Protein AF-0000000077259734 (afdb_homodimer)

Structure (mmCIF, N/CA/C/O backbone):
data_AF-0000000077259734-model_v1
#
loop_
_entity.id
_entity.type
_entity.pdbx_description
1 polymer 'ABC transporter'
#
loop_
_atom_site.group_PDB
_atom_site.id
_atom_site.type_symbol
_atom_site.label_atom_id
_atom_site.label_alt_id
_atom_site.label_comp_id
_atom_site.label_asym_id
_atom_site.label_entity_id
_atom_site.label_seq_id
_atom_site.pdbx_PDB_ins_code
_atom_site.Cartn_x
_atom_site.Cartn_y
_atom_site.Cartn_z
_atom_site.occupancy
_atom_site.B_iso_or_equiv
_atom_site.auth_seq_id
_atom_site.auth_comp_id
_atom_site.auth_asym_id
_atom_site.auth_atom_id
_atom_site.pdbx_PDB_model_num
ATOM 1 N N . MET A 1 1 ? 17.078 14.344 -21 1 39.59 1 MET A N 1
ATOM 2 C CA . MET A 1 1 ? 17.5 13.398 -19.984 1 39.59 1 MET A CA 1
ATOM 3 C C . MET A 1 1 ? 17.766 12.023 -20.578 1 39.59 1 MET A C 1
ATOM 5 O O . MET A 1 1 ? 16.906 11.453 -21.25 1 39.59 1 MET A O 1
ATOM 9 N N . LYS A 1 2 ? 18.938 11.75 -21.016 1 46.88 2 LYS A N 1
ATOM 10 C CA . LYS A 1 2 ? 19.297 10.586 -21.812 1 46.88 2 LYS A CA 1
ATOM 11 C C . LYS A 1 2 ? 18.562 9.336 -21.328 1 46.88 2 LYS A C 1
ATOM 13 O O . LYS A 1 2 ? 18.656 8.977 -20.156 1 46.88 2 LYS A O 1
ATOM 18 N N . LYS A 1 3 ? 17.562 8.711 -21.938 1 60.41 3 LYS A N 1
ATOM 19 C CA . LYS A 1 3 ? 16.703 7.566 -21.672 1 60.41 3 LYS A CA 1
ATOM 20 C C . LYS A 1 3 ? 17.531 6.297 -21.469 1 60.41 3 LYS A C 1
ATOM 22 O O . LYS A 1 3 ? 18.156 5.797 -22.406 1 60.41 3 LYS A O 1
ATOM 27 N N . ILE A 1 4 ? 18.031 5.992 -20.172 1 72.44 4 ILE A N 1
ATOM 28 C CA . ILE A 1 4 ? 18.797 4.789 -19.891 1 72.44 4 ILE A CA 1
ATOM 29 C C . ILE A 1 4 ? 18.016 3.557 -20.344 1 72.44 4 ILE A C 1
ATOM 31 O O . ILE A 1 4 ? 16.812 3.469 -20.141 1 72.44 4 ILE A O 1
ATOM 35 N N . SER A 1 5 ? 18.719 2.836 -21.109 1 81.69 5 SER A N 1
ATOM 36 C CA . SER A 1 5 ? 18.094 1.623 -21.641 1 81.69 5 SER A CA 1
ATOM 37 C C . SER A 1 5 ? 17.812 0.619 -20.531 1 81.69 5 SER A C 1
ATOM 39 O O . SER A 1 5 ? 18.438 0.659 -19.469 1 81.69 5 SER A O 1
ATOM 41 N N . ASN A 1 6 ? 16.812 -0.256 -20.719 1 81.81 6 ASN A N 1
ATOM 42 C CA . ASN A 1 6 ? 16.469 -1.3 -19.766 1 81.81 6 ASN A CA 1
ATOM 43 C C . ASN A 1 6 ? 17.641 -2.225 -19.484 1 81.81 6 ASN A C 1
ATOM 45 O O . ASN A 1 6 ? 17.875 -2.631 -18.344 1 81.81 6 ASN A O 1
ATOM 49 N N . THR A 1 7 ? 18.375 -2.434 -20.5 1 82.19 7 THR A N 1
ATOM 50 C CA . THR A 1 7 ? 19.516 -3.338 -20.391 1 82.19 7 THR A CA 1
ATOM 51 C C . THR A 1 7 ? 20.594 -2.738 -19.484 1 82.19 7 THR A C 1
ATOM 53 O O . THR A 1 7 ? 21.219 -3.457 -18.719 1 82.19 7 THR A O 1
ATOM 56 N N . GLU A 1 8 ? 20.734 -1.553 -19.578 1 82.38 8 GLU A N 1
ATOM 57 C CA . GLU A 1 8 ? 21.719 -0.891 -18.734 1 82.38 8 GLU A CA 1
ATOM 58 C C . GLU A 1 8 ? 21.312 -0.908 -17.266 1 82.38 8 GLU A C 1
ATOM 60 O O . GLU A 1 8 ? 22.156 -1.087 -16.375 1 82.38 8 GLU A O 1
ATOM 65 N N . ILE A 1 9 ? 20.078 -0.768 -17.109 1 83.12 9 ILE A N 1
ATOM 66 C CA . ILE A 1 9 ? 19.547 -0.792 -15.742 1 83.12 9 ILE A CA 1
ATOM 67 C C . ILE A 1 9 ? 19.75 -2.178 -15.133 1 83.12 9 ILE A C 1
ATOM 69 O O . ILE A 1 9 ? 20.219 -2.299 -14 1 83.12 9 ILE A O 1
ATOM 73 N N . ILE A 1 10 ? 19.484 -3.074 -15.945 1 85.31 10 ILE A N 1
ATOM 74 C CA . ILE A 1 10 ? 19.609 -4.453 -15.492 1 85.31 10 ILE A CA 1
ATOM 75 C C . ILE A 1 10 ? 21.078 -4.77 -15.219 1 85.31 10 ILE A C 1
ATOM 77 O O . ILE A 1 10 ? 21.422 -5.371 -14.195 1 85.31 10 ILE A O 1
ATOM 81 N N . LYS A 1 11 ? 21.875 -4.371 -16.125 1 82.69 11 LYS A N 1
ATOM 82 C CA . LYS A 1 11 ? 23.312 -4.602 -15.969 1 82.69 11 LYS A CA 1
ATOM 83 C C . LYS A 1 11 ? 23.844 -3.928 -14.711 1 82.69 11 LYS A C 1
ATOM 85 O O . LYS A 1 11 ? 24.641 -4.512 -13.977 1 82.69 11 LYS A O 1
ATOM 90 N N . ASP A 1 12 ? 23.375 -2.807 -14.484 1 80.31 12 ASP A N 1
ATOM 91 C CA . ASP A 1 12 ? 23.797 -2.061 -13.305 1 80.31 12 ASP A CA 1
ATOM 92 C C . ASP A 1 12 ? 23.359 -2.76 -12.023 1 80.31 12 ASP A C 1
ATOM 94 O O . ASP A 1 12 ? 24.141 -2.891 -11.078 1 80.31 12 ASP A O 1
ATOM 98 N N . ILE A 1 13 ? 22.234 -3.215 -12.039 1 81.5 13 ILE A N 1
ATOM 99 C CA . ILE A 1 13 ? 21.688 -3.855 -10.852 1 81.5 13 ILE A CA 1
ATOM 100 C C . ILE A 1 13 ? 22.375 -5.203 -10.633 1 81.5 13 ILE A C 1
ATOM 102 O O . ILE A 1 13 ? 22.766 -5.523 -9.508 1 81.5 13 ILE A O 1
ATOM 106 N N . LEU A 1 14 ? 22.5 -5.906 -11.68 1 81.25 14 LEU A N 1
ATOM 107 C CA . LEU A 1 14 ? 23.109 -7.23 -11.578 1 81.25 14 LEU A CA 1
ATOM 108 C C . LEU A 1 14 ? 24.594 -7.133 -11.273 1 81.25 14 LEU A C 1
ATOM 110 O O . LEU A 1 14 ? 25.109 -7.844 -10.406 1 81.25 14 LEU A O 1
ATOM 114 N N . MET A 1 15 ? 25.266 -6.285 -11.984 1 75.94 15 MET A N 1
ATOM 115 C CA . MET A 1 15 ? 26.719 -6.168 -11.852 1 75.94 15 MET A CA 1
ATOM 116 C C . MET A 1 15 ? 27.094 -5.547 -10.508 1 75.94 15 MET A C 1
ATOM 118 O O . MET A 1 15 ? 27.984 -6.035 -9.812 1 75.94 15 MET A O 1
ATOM 122 N N . ASN A 1 16 ? 26.406 -4.555 -10.164 1 72.88 16 ASN A N 1
ATOM 123 C CA . ASN A 1 16 ? 26.766 -3.822 -8.961 1 72.88 16 ASN A CA 1
ATOM 124 C C . ASN A 1 16 ? 26.328 -4.555 -7.699 1 72.88 16 ASN A C 1
ATOM 126 O O . ASN A 1 16 ? 26.969 -4.457 -6.656 1 72.88 16 ASN A O 1
ATOM 130 N N . ASN A 1 17 ? 25.344 -5.332 -7.844 1 71.06 17 ASN A N 1
ATOM 131 C CA . ASN A 1 17 ? 24.812 -5.922 -6.617 1 71.06 17 ASN A CA 1
ATOM 132 C C . ASN A 1 17 ? 25.172 -7.398 -6.504 1 71.06 17 ASN A C 1
ATOM 134 O O . ASN A 1 17 ? 25.297 -7.93 -5.402 1 71.06 17 ASN A O 1
ATOM 138 N N . LEU A 1 18 ? 25.25 -7.996 -7.555 1 71 18 LEU A N 1
ATOM 139 C CA . LEU A 1 18 ? 25.469 -9.438 -7.48 1 71 18 LEU A CA 1
ATOM 140 C C . LEU A 1 18 ? 26.938 -9.781 -7.754 1 71 18 LEU A C 1
ATOM 142 O O . LEU A 1 18 ? 27.547 -10.547 -7.012 1 71 18 LEU A O 1
ATOM 146 N N . ILE A 1 19 ? 27.547 -9.117 -8.727 1 69.88 19 ILE A N 1
ATOM 147 C CA . ILE A 1 19 ? 28.859 -9.547 -9.211 1 69.88 19 ILE A CA 1
ATOM 148 C C . ILE A 1 19 ? 29.953 -8.852 -8.414 1 69.88 19 ILE A C 1
ATOM 150 O O . ILE A 1 19 ? 30.984 -9.445 -8.109 1 69.88 19 ILE A O 1
ATOM 154 N N . ARG A 1 20 ? 29.688 -7.723 -8.008 1 68.69 20 ARG A N 1
ATOM 155 C CA . ARG A 1 20 ? 30.75 -6.941 -7.387 1 68.69 20 ARG A CA 1
ATOM 156 C C . ARG A 1 20 ? 30.938 -7.328 -5.922 1 68.69 20 ARG A C 1
ATOM 158 O O . ARG A 1 20 ? 32.031 -7.211 -5.375 1 68.69 20 ARG A O 1
ATOM 165 N N . SER A 1 21 ? 29.922 -7.906 -5.352 1 75.19 21 SER A N 1
ATOM 166 C CA . SER A 1 21 ? 30.062 -8.328 -3.963 1 75.19 21 SER A CA 1
ATOM 167 C C . SER A 1 21 ? 30.641 -9.742 -3.873 1 75.19 21 SER A C 1
ATOM 169 O O . SER A 1 21 ? 29.984 -10.703 -4.277 1 75.19 21 SER A O 1
ATOM 171 N N . GLU A 1 22 ? 31.859 -9.898 -3.43 1 75.12 22 GLU A N 1
ATOM 172 C CA . GLU A 1 22 ? 32.562 -11.188 -3.361 1 75.12 22 GLU A CA 1
ATOM 173 C C . GLU A 1 22 ? 31.781 -12.18 -2.49 1 75.12 22 GLU A C 1
ATOM 175 O O . GLU A 1 22 ? 31.688 -13.359 -2.822 1 75.12 22 GLU A O 1
ATOM 180 N N . ALA A 1 23 ? 31.219 -11.656 -1.463 1 74.75 23 ALA A N 1
ATOM 181 C CA . ALA A 1 23 ? 30.484 -12.531 -0.563 1 74.75 23 ALA A CA 1
ATOM 182 C C . ALA A 1 23 ? 29.25 -13.109 -1.256 1 74.75 23 ALA A C 1
ATOM 184 O O . ALA A 1 23 ? 28.922 -14.289 -1.088 1 74.75 23 ALA A O 1
ATOM 185 N N . LEU A 1 24 ? 28.75 -12.398 -2.154 1 82.94 24 LEU A N 1
ATOM 186 C CA . LEU A 1 24 ? 27.531 -12.852 -2.832 1 82.94 24 LEU A CA 1
ATOM 187 C C . LEU A 1 24 ? 27.875 -13.82 -3.959 1 82.94 24 LEU A C 1
ATOM 189 O O . LEU A 1 24 ? 27.109 -14.742 -4.246 1 82.94 24 LEU A O 1
ATOM 193 N N . LYS A 1 25 ? 29.094 -13.688 -4.457 1 82.88 25 LYS A N 1
ATOM 194 C CA . LYS A 1 25 ? 29.516 -14.594 -5.523 1 82.88 25 LYS A CA 1
ATOM 195 C C . LYS A 1 25 ? 29.656 -16.031 -5.008 1 82.88 25 LYS A C 1
ATOM 197 O O . LYS A 1 25 ? 29.312 -16.984 -5.711 1 82.88 25 LYS A O 1
ATOM 202 N N . LEU A 1 26 ? 30.047 -16.094 -3.824 1 85.31 26 LEU A N 1
ATOM 203 C CA . LEU A 1 26 ? 30.266 -17.406 -3.223 1 85.31 26 LEU A CA 1
ATOM 204 C C . LEU A 1 26 ? 28.953 -18.156 -3.029 1 85.31 26 LEU A C 1
ATOM 206 O O . LEU A 1 26 ? 28.922 -19.391 -3.02 1 85.31 26 LEU A O 1
ATOM 210 N N . ILE A 1 27 ? 27.922 -17.438 -2.967 1 88.44 27 ILE A N 1
ATOM 211 C CA . ILE A 1 27 ? 26.625 -18.062 -2.76 1 88.44 27 ILE A CA 1
ATOM 212 C C . ILE A 1 27 ? 25.906 -18.219 -4.098 1 88.44 27 ILE A C 1
ATOM 214 O O . ILE A 1 27 ? 25.266 -19.234 -4.352 1 88.44 27 ILE A O 1
ATOM 218 N N . VAL A 1 28 ? 26.094 -17.328 -4.984 1 88.44 28 VAL A N 1
ATOM 219 C CA . VAL A 1 28 ? 25.344 -17.281 -6.223 1 88.44 28 VAL A CA 1
ATOM 220 C C . VAL A 1 28 ? 25.875 -18.312 -7.203 1 88.44 28 VAL A C 1
ATOM 222 O O . VAL A 1 28 ? 25.109 -18.984 -7.902 1 88.44 28 VAL A O 1
ATOM 225 N N . ILE A 1 29 ? 27.172 -18.609 -7.27 1 89.69 29 ILE A N 1
ATOM 226 C CA . ILE A 1 29 ? 27.766 -19.516 -8.242 1 89.69 29 ILE A CA 1
ATOM 227 C C . ILE A 1 29 ? 27.281 -20.953 -7.973 1 89.69 29 ILE A C 1
ATOM 229 O O . ILE A 1 29 ? 26.781 -21.609 -8.883 1 89.69 29 ILE A O 1
ATOM 233 N N . PRO A 1 30 ? 27.406 -21.406 -6.715 1 91.12 30 PRO A N 1
ATOM 234 C CA . PRO A 1 30 ? 26.859 -22.734 -6.461 1 91.12 30 PRO A CA 1
ATOM 235 C C . PRO A 1 30 ? 25.375 -22.844 -6.789 1 91.12 30 PRO A C 1
ATOM 237 O O . PRO A 1 30 ? 24.906 -23.906 -7.219 1 91.12 30 PRO A O 1
ATOM 240 N N . ILE A 1 31 ? 24.703 -21.828 -6.598 1 91.81 31 ILE A N 1
ATOM 241 C CA . ILE A 1 31 ? 23.266 -21.844 -6.879 1 91.81 31 ILE A CA 1
ATOM 242 C C . ILE A 1 31 ? 23.031 -21.953 -8.383 1 91.81 31 ILE A C 1
ATOM 244 O O . ILE A 1 31 ? 22.156 -22.688 -8.828 1 91.81 31 ILE A O 1
ATOM 248 N N . LEU A 1 32 ? 23.781 -21.312 -9.172 1 92.06 32 LEU A N 1
ATOM 249 C CA . LEU A 1 32 ? 23.672 -21.375 -10.625 1 92.06 32 LEU A CA 1
ATOM 250 C C . LEU A 1 32 ? 24.016 -22.781 -11.125 1 92.06 32 LEU A C 1
ATOM 252 O O . LEU A 1 32 ? 23.328 -23.312 -12.008 1 92.06 32 LEU A O 1
ATOM 256 N N . ILE A 1 33 ? 24.984 -23.359 -10.523 1 93.94 33 ILE A N 1
ATOM 257 C CA . ILE A 1 33 ? 25.375 -24.719 -10.898 1 93.94 33 ILE A CA 1
ATOM 258 C C . ILE A 1 33 ? 24.281 -25.703 -10.516 1 93.94 33 ILE A C 1
ATOM 260 O O . ILE A 1 33 ? 23.906 -26.562 -11.312 1 93.94 33 ILE A O 1
ATOM 264 N N . SER A 1 34 ? 23.812 -25.516 -9.312 1 95 34 SER A N 1
ATOM 265 C CA . SER A 1 34 ? 22.734 -26.359 -8.852 1 95 34 SER A CA 1
ATOM 266 C C . SER A 1 34 ? 21.5 -26.219 -9.734 1 95 34 SER A C 1
ATOM 268 O O . SER A 1 34 ? 20.781 -27.203 -9.977 1 95 34 SER A O 1
ATOM 270 N N . THR A 1 35 ? 21.266 -25.062 -10.25 1 94.12 35 THR A N 1
ATOM 271 C CA . THR A 1 35 ? 20.125 -24.812 -11.125 1 94.12 35 THR A CA 1
ATOM 272 C C . THR A 1 35 ? 20.281 -25.578 -12.438 1 94.12 35 THR A C 1
ATOM 274 O O . THR A 1 35 ? 19.312 -26.141 -12.945 1 94.12 35 THR A O 1
ATOM 277 N N . VAL A 1 36 ? 21.438 -25.609 -12.969 1 94.62 36 VAL A N 1
ATOM 278 C CA . VAL A 1 36 ? 21.703 -26.328 -14.211 1 94.62 36 VAL A CA 1
ATOM 279 C C . VAL A 1 36 ? 21.5 -27.828 -13.984 1 94.62 36 VAL A C 1
ATOM 281 O O . VAL A 1 36 ? 20.812 -28.484 -14.758 1 94.62 36 VAL A O 1
ATOM 284 N N . ILE A 1 37 ? 21.953 -28.266 -12.859 1 95.69 37 ILE A N 1
ATOM 285 C CA . ILE A 1 37 ? 21.906 -29.688 -12.555 1 95.69 37 ILE A CA 1
ATOM 286 C C . ILE A 1 37 ? 20.453 -30.125 -12.375 1 95.69 37 ILE A C 1
ATOM 288 O O . ILE A 1 37 ? 20.016 -31.094 -13.008 1 95.69 37 ILE A O 1
ATOM 292 N N . TYR A 1 38 ? 19.75 -29.406 -11.539 1 94.31 38 TYR A N 1
ATOM 293 C CA . TYR A 1 38 ? 18.406 -29.891 -11.281 1 94.31 38 TYR A CA 1
ATOM 294 C C . TYR A 1 38 ? 17.5 -29.672 -12.492 1 94.31 38 TYR A C 1
ATOM 296 O O . TYR A 1 38 ? 16.5 -30.391 -12.664 1 94.31 38 TYR A O 1
ATOM 304 N N . SER A 1 39 ? 17.812 -28.703 -13.352 1 93.75 39 SER A N 1
ATOM 305 C CA . SER A 1 39 ? 17.047 -28.516 -14.578 1 93.75 39 SER A CA 1
ATOM 306 C C . SER A 1 39 ? 17.203 -29.703 -15.523 1 93.75 39 SER A C 1
ATOM 308 O O . SER A 1 39 ? 16.234 -30.188 -16.094 1 93.75 39 SER A O 1
ATOM 310 N N . ILE A 1 40 ? 18.375 -30.172 -15.609 1 94.19 40 ILE A N 1
ATOM 311 C CA . ILE A 1 40 ? 18.656 -31.328 -16.453 1 94.19 40 ILE A CA 1
ATOM 312 C C . ILE A 1 40 ? 17.984 -32.562 -15.867 1 94.19 40 ILE A C 1
ATOM 314 O O . ILE A 1 40 ? 17.312 -33.312 -16.578 1 94.19 40 ILE A O 1
ATOM 318 N N . LEU A 1 41 ? 18.156 -32.75 -14.625 1 95.12 41 LEU A N 1
ATOM 319 C CA . LEU A 1 41 ? 17.609 -33.938 -13.953 1 95.12 41 LEU A CA 1
ATOM 320 C C . LEU A 1 41 ? 16.078 -33.938 -14.016 1 95.12 41 LEU A C 1
ATOM 322 O O . LEU A 1 41 ? 15.461 -35 -14.102 1 95.12 41 LEU A O 1
ATOM 326 N N . GLU A 1 42 ? 15.508 -32.812 -13.922 1 94.06 42 GLU A N 1
ATOM 327 C CA . GLU A 1 42 ? 14.055 -32.719 -13.953 1 94.06 42 GLU A CA 1
ATOM 328 C C . GLU A 1 42 ? 13.5 -33.156 -15.305 1 94.06 42 GLU A C 1
ATOM 330 O O . GLU A 1 42 ? 12.5 -33.875 -15.375 1 94.06 42 GLU A O 1
ATOM 335 N N . ILE A 1 43 ? 14.164 -32.719 -16.328 1 92.5 43 ILE A N 1
ATOM 336 C CA . ILE A 1 43 ? 13.711 -33.062 -17.688 1 92.5 43 ILE A CA 1
ATOM 337 C C . ILE A 1 43 ? 13.938 -34.562 -17.938 1 92.5 43 ILE A C 1
ATOM 339 O O . ILE A 1 43 ? 13.117 -35.188 -18.594 1 92.5 43 ILE A O 1
ATOM 343 N N . THR A 1 44 ? 14.969 -35.125 -17.359 1 94.12 44 THR A N 1
ATOM 344 C CA . THR A 1 44 ? 15.305 -36.531 -17.625 1 94.12 44 THR A CA 1
ATOM 345 C C . THR A 1 44 ? 14.422 -37.469 -16.812 1 94.12 44 THR A C 1
ATOM 347 O O . THR A 1 44 ? 14.492 -38.688 -16.953 1 94.12 44 THR A O 1
ATOM 350 N N . ILE A 1 45 ? 13.602 -36.906 -15.984 1 94.12 45 ILE A N 1
ATOM 351 C CA . ILE A 1 45 ? 12.648 -37.719 -15.242 1 94.12 45 ILE A CA 1
ATOM 352 C C . ILE A 1 45 ? 11.703 -38.406 -16.219 1 94.12 45 ILE A C 1
ATOM 354 O O . ILE A 1 45 ? 11.328 -39.562 -16 1 94.12 45 ILE A O 1
ATOM 358 N N . SER A 1 46 ? 11.281 -37.719 -17.25 1 94 46 SER A N 1
ATOM 359 C CA . SER A 1 46 ? 10.398 -38.281 -18.25 1 94 46 SER A CA 1
ATOM 360 C C . SER A 1 46 ? 11.047 -39.5 -18.922 1 94 46 SER A C 1
ATOM 362 O O . SER A 1 46 ? 10.367 -40.469 -19.25 1 94 46 SER A O 1
ATOM 364 N N . ASN A 1 47 ? 12.367 -39.438 -19.078 1 93.62 47 ASN A N 1
ATOM 365 C CA . ASN A 1 47 ? 13.086 -40.594 -19.609 1 93.62 47 ASN A CA 1
ATOM 366 C C . ASN A 1 47 ? 13.062 -41.75 -18.641 1 93.62 47 ASN A C 1
ATOM 368 O O . ASN A 1 47 ? 12.961 -42.906 -19.078 1 93.62 47 ASN A O 1
ATOM 372 N N . ARG A 1 48 ? 13.203 -41.469 -17.391 1 94.5 48 ARG A N 1
ATOM 373 C CA . ARG A 1 48 ? 13.141 -42.5 -16.375 1 94.5 48 ARG A CA 1
ATOM 374 C C . ARG A 1 48 ? 11.758 -43.156 -16.328 1 94.5 48 ARG A C 1
ATOM 376 O O . ARG A 1 48 ? 11.641 -44.344 -16.094 1 94.5 48 ARG A O 1
ATOM 383 N N . LEU A 1 49 ? 10.805 -42.375 -16.469 1 94 49 LEU A N 1
ATOM 384 C CA . LEU A 1 49 ? 9.438 -42.875 -16.516 1 94 49 LEU A CA 1
ATOM 385 C C . LEU A 1 49 ? 9.234 -43.781 -17.719 1 94 49 LEU A C 1
ATOM 387 O O . LEU A 1 49 ? 8.539 -44.812 -17.625 1 94 49 LEU A O 1
ATOM 391 N N . LYS A 1 50 ? 9.773 -43.375 -18.828 1 93.31 50 LYS A N 1
ATOM 392 C CA . LYS A 1 50 ? 9.75 -44.188 -20.031 1 93.31 50 LYS A CA 1
ATOM 393 C C . LYS A 1 50 ? 10.391 -45.562 -19.781 1 93.31 50 LYS A C 1
ATOM 395 O O . LYS A 1 50 ? 9.844 -46.594 -20.172 1 93.31 50 LYS A O 1
ATOM 400 N N . GLU A 1 51 ? 11.539 -45.531 -19.172 1 94 51 GLU A N 1
ATOM 401 C CA . GLU A 1 51 ? 12.25 -46.781 -18.844 1 94 51 GLU A CA 1
ATOM 402 C C . GLU A 1 51 ? 11.438 -47.656 -17.906 1 94 51 GLU A C 1
ATOM 404 O O . GLU A 1 51 ? 11.414 -48.875 -18.031 1 94 51 GLU A O 1
ATOM 409 N N . LEU A 1 52 ? 10.828 -47 -16.969 1 95 52 LEU A N 1
ATOM 410 C CA . LEU A 1 52 ? 9.992 -47.75 -16.031 1 95 52 LEU A CA 1
ATOM 411 C C . LEU A 1 52 ? 8.82 -48.406 -16.75 1 95 52 LEU A C 1
ATOM 413 O O . LEU A 1 52 ? 8.5 -49.562 -16.469 1 95 52 LEU A O 1
ATOM 417 N N . ASN A 1 53 ? 8.18 -47.719 -17.625 1 93.94 53 ASN A N 1
ATOM 418 C CA . ASN A 1 53 ? 7.066 -48.281 -18.391 1 93.94 53 ASN A CA 1
ATOM 419 C C . ASN A 1 53 ? 7.504 -49.438 -19.266 1 93.94 53 ASN A C 1
ATOM 421 O O . ASN A 1 53 ? 6.785 -50.438 -19.391 1 93.94 53 ASN A O 1
ATOM 425 N N . ALA A 1 54 ? 8.641 -49.344 -19.906 1 92 54 ALA A N 1
ATOM 426 C CA . ALA A 1 54 ? 9.188 -50.438 -20.734 1 92 54 ALA A CA 1
ATOM 427 C C . ALA A 1 54 ? 9.5 -51.656 -19.875 1 92 54 ALA A C 1
ATOM 429 O O . ALA A 1 54 ? 9.266 -52.781 -20.297 1 92 54 ALA A O 1
ATOM 430 N N . ALA A 1 55 ? 10.031 -51.375 -18.672 1 94.19 55 ALA A N 1
ATOM 431 C CA . ALA A 1 55 ? 10.344 -52.5 -17.766 1 94.19 55 ALA A CA 1
ATOM 432 C C . ALA A 1 55 ? 9.078 -53.219 -17.328 1 94.19 55 ALA A C 1
ATOM 434 O O . ALA A 1 55 ? 9.086 -54.438 -17.172 1 94.19 55 ALA A O 1
ATOM 435 N N . VAL A 1 56 ? 8.039 -52.5 -17.078 1 92.38 56 VAL A N 1
ATOM 436 C CA . VAL A 1 56 ? 6.766 -53.094 -16.688 1 92.38 56 VAL A CA 1
ATOM 437 C C . VAL A 1 56 ? 6.199 -53.906 -17.828 1 92.38 56 VAL A C 1
ATOM 439 O O . VAL A 1 56 ? 5.645 -55 -17.609 1 92.38 56 VAL A O 1
ATOM 442 N N . GLU A 1 57 ? 6.328 -53.375 -18.984 1 89.12 57 GLU A N 1
ATOM 443 C CA . GLU A 1 57 ? 5.855 -54.094 -20.172 1 89.12 57 GLU A CA 1
ATOM 444 C C . GLU A 1 57 ? 6.621 -55.406 -20.375 1 89.12 57 GLU A C 1
ATOM 446 O O . GLU A 1 57 ? 6.027 -56.438 -20.672 1 89.12 57 GLU A O 1
ATOM 451 N N . MET A 1 58 ? 7.926 -55.375 -20.188 1 90.94 58 MET A N 1
ATOM 452 C CA . MET A 1 58 ? 8.789 -56.531 -20.422 1 90.94 58 MET A CA 1
ATOM 453 C C . MET A 1 58 ? 8.82 -57.438 -19.188 1 90.94 58 MET A C 1
ATOM 455 O O . MET A 1 58 ? 9.32 -58.562 -19.266 1 90.94 58 MET A O 1
ATOM 459 N N . LYS A 1 59 ? 8.297 -57.031 -18.062 1 90.19 59 LYS A N 1
ATOM 460 C CA . LYS A 1 59 ? 8.281 -57.75 -16.797 1 90.19 59 LYS A CA 1
ATOM 461 C C . LYS A 1 59 ? 9.695 -58.125 -16.359 1 90.19 59 LYS A C 1
ATOM 463 O O . LYS A 1 59 ? 9.938 -59.25 -15.922 1 90.19 59 LYS A O 1
ATOM 468 N N . SER A 1 60 ? 10.602 -57.219 -16.656 1 92.06 60 SER A N 1
ATOM 469 C CA . SER A 1 60 ? 11.992 -57.406 -16.25 1 92.06 60 SER A CA 1
ATOM 470 C C . SER A 1 60 ? 12.609 -56.125 -15.719 1 92.06 60 SER A C 1
ATOM 472 O O . SER A 1 60 ? 12.508 -55.062 -16.344 1 92.06 60 SER A O 1
ATOM 474 N N . GLY A 1 61 ? 13.18 -56.156 -14.516 1 93.12 61 GLY A N 1
ATOM 475 C CA . GLY A 1 61 ? 13.906 -55.031 -13.953 1 93.12 61 GLY A CA 1
ATOM 476 C C . GLY A 1 61 ? 13 -53.906 -13.477 1 93.12 61 GLY A C 1
ATOM 477 O O . GLY A 1 61 ? 13.375 -52.719 -13.539 1 93.12 61 GLY A O 1
ATOM 478 N N . GLU A 1 62 ? 11.836 -54.219 -13.102 1 93.81 62 GLU A N 1
ATOM 479 C CA . GLU A 1 62 ? 10.82 -53.25 -12.742 1 93.81 62 GLU A CA 1
ATOM 480 C C . GLU A 1 62 ? 11.195 -52.5 -11.453 1 93.81 62 GLU A C 1
ATOM 482 O O . GLU A 1 62 ? 11.102 -51.281 -11.375 1 93.81 62 GLU A O 1
ATOM 487 N N . ILE A 1 63 ? 11.719 -53.281 -10.5 1 94.31 63 ILE A N 1
ATOM 488 C CA . ILE A 1 63 ? 12.023 -52.688 -9.195 1 94.31 63 ILE A CA 1
ATOM 489 C C . ILE A 1 63 ? 13.234 -51.781 -9.32 1 94.31 63 ILE A C 1
ATOM 491 O O . ILE A 1 63 ? 13.258 -50.688 -8.719 1 94.31 63 ILE A O 1
ATOM 495 N N . SER A 1 64 ? 14.219 -52.156 -10.078 1 95.38 64 SER A N 1
ATOM 496 C CA . SER A 1 64 ? 15.398 -51.344 -10.297 1 95.38 64 SER A CA 1
ATOM 497 C C . SER A 1 64 ? 15.031 -50.031 -11.023 1 95.38 64 SER A C 1
ATOM 499 O O . SER A 1 64 ? 15.531 -48.969 -10.68 1 95.38 64 SER A O 1
ATOM 501 N N . ALA A 1 65 ? 14.18 -50.062 -11.992 1 96.12 65 ALA A N 1
ATOM 502 C CA . ALA A 1 65 ? 13.727 -48.875 -12.727 1 96.12 65 ALA A CA 1
ATOM 503 C C . ALA A 1 65 ? 12.93 -47.938 -11.82 1 96.12 65 ALA A C 1
ATOM 505 O O . ALA A 1 65 ? 13.078 -46.719 -11.906 1 96.12 65 ALA A O 1
ATOM 506 N N . LEU A 1 66 ? 12.117 -48.531 -10.969 1 95.94 66 LEU A N 1
ATOM 507 C CA . LEU A 1 66 ? 11.336 -47.719 -10.023 1 95.94 66 LEU A CA 1
ATOM 508 C C . LEU A 1 66 ? 12.25 -47 -9.047 1 95.94 66 LEU A C 1
ATOM 510 O O . LEU A 1 66 ? 12.047 -45.812 -8.766 1 95.94 66 LEU A O 1
ATOM 514 N N . LYS A 1 67 ? 13.227 -47.688 -8.508 1 96.38 67 LYS A N 1
ATOM 515 C CA . LYS A 1 67 ? 14.164 -47.062 -7.578 1 96.38 67 LYS A CA 1
ATOM 516 C C . LYS A 1 67 ? 14.891 -45.906 -8.227 1 96.38 67 LYS A C 1
ATOM 518 O O . LYS A 1 67 ? 15.031 -44.844 -7.609 1 96.38 67 LYS A O 1
ATOM 523 N N . LYS A 1 68 ? 15.352 -46.031 -9.453 1 96.19 68 LYS A N 1
ATOM 524 C CA . LYS A 1 68 ? 16.016 -44.938 -10.172 1 96.19 68 LYS A CA 1
ATOM 525 C C . LYS A 1 68 ? 15.094 -43.75 -10.367 1 96.19 68 LYS A C 1
ATOM 527 O O . LYS A 1 68 ? 15.508 -42.594 -10.203 1 96.19 68 LYS A O 1
ATOM 532 N N . TYR A 1 69 ? 13.875 -44.062 -10.703 1 95.88 69 TYR A N 1
ATOM 533 C CA . TYR A 1 69 ? 12.867 -43.031 -10.914 1 95.88 69 TYR A CA 1
ATOM 534 C C . TYR A 1 69 ? 12.609 -42.25 -9.625 1 95.88 69 TYR A C 1
ATOM 536 O O . TYR A 1 69 ? 12.641 -41.031 -9.625 1 95.88 69 TYR A O 1
ATOM 544 N N . VAL A 1 70 ? 12.406 -42.938 -8.531 1 96.69 70 VAL A N 1
ATOM 545 C CA . VAL A 1 70 ? 12.086 -42.344 -7.242 1 96.69 70 VAL A CA 1
ATOM 546 C C . VAL A 1 70 ? 13.273 -41.5 -6.746 1 96.69 70 VAL A C 1
ATOM 548 O O . VAL A 1 70 ? 13.109 -40.375 -6.297 1 96.69 70 VAL A O 1
ATOM 551 N N . ILE A 1 71 ? 14.461 -42.062 -6.859 1 97.12 71 ILE A N 1
ATOM 552 C CA . ILE A 1 71 ? 15.664 -41.406 -6.387 1 97.12 71 ILE A CA 1
ATOM 553 C C . ILE A 1 71 ? 15.875 -40.094 -7.176 1 97.12 71 ILE A C 1
ATOM 555 O O . ILE A 1 71 ? 16.219 -39.062 -6.602 1 97.12 71 ILE A O 1
ATOM 559 N N . GLN A 1 72 ? 15.703 -40.125 -8.422 1 96.5 72 GLN A N 1
ATOM 560 C CA . GLN A 1 72 ? 15.914 -38.938 -9.242 1 96.5 72 GLN A CA 1
ATOM 561 C C . GLN A 1 72 ? 14.906 -37.844 -8.906 1 96.5 72 GLN A C 1
ATOM 563 O O . GLN A 1 72 ? 15.266 -36.688 -8.812 1 96.5 72 GLN A O 1
ATOM 568 N N . ILE A 1 73 ? 13.648 -38.219 -8.758 1 96.31 73 ILE A N 1
ATOM 569 C CA . ILE A 1 73 ? 12.633 -37.25 -8.414 1 96.31 73 ILE A CA 1
ATOM 570 C C . ILE A 1 73 ? 12.961 -36.625 -7.059 1 96.31 73 ILE A C 1
ATOM 572 O O . ILE A 1 73 ? 12.805 -35.406 -6.871 1 96.31 73 ILE A O 1
ATOM 576 N N . LEU A 1 74 ? 13.398 -37.406 -6.145 1 96.75 74 LEU A N 1
ATOM 577 C CA . LEU A 1 74 ? 13.742 -36.938 -4.812 1 96.75 74 LEU A CA 1
ATOM 578 C C . LEU A 1 74 ? 14.906 -35.938 -4.879 1 96.75 74 LEU A C 1
ATOM 580 O O . LEU A 1 74 ? 14.875 -34.906 -4.223 1 96.75 74 LEU A O 1
ATOM 584 N N . ILE A 1 75 ? 15.922 -36.25 -5.656 1 97 75 ILE A N 1
ATOM 585 C CA . ILE A 1 75 ? 17.078 -35.406 -5.809 1 97 75 ILE A CA 1
ATOM 586 C C . ILE A 1 75 ? 16.641 -34.062 -6.402 1 97 75 ILE A C 1
ATOM 588 O O . ILE A 1 75 ? 17.062 -33 -5.926 1 97 75 ILE A O 1
ATOM 592 N N . VAL A 1 76 ? 15.836 -34.094 -7.422 1 95.94 76 VAL A N 1
ATOM 593 C CA . VAL A 1 76 ? 15.359 -32.875 -8.078 1 95.94 76 VAL A CA 1
ATOM 594 C C . VAL A 1 76 ? 14.562 -32.062 -7.086 1 95.94 76 VAL A C 1
ATOM 596 O O . VAL A 1 76 ? 14.734 -30.828 -7.012 1 95.94 76 VAL A O 1
ATOM 599 N N . ALA A 1 77 ? 13.664 -32.688 -6.301 1 95.44 77 ALA A N 1
ATOM 600 C CA . ALA A 1 77 ? 12.844 -32 -5.309 1 95.44 77 ALA A CA 1
ATOM 601 C C . ALA A 1 77 ? 13.719 -31.297 -4.281 1 95.44 77 ALA A C 1
ATOM 603 O O . ALA A 1 77 ? 13.516 -30.109 -3.996 1 95.44 77 ALA A O 1
ATOM 604 N N . ILE A 1 78 ? 14.711 -31.953 -3.812 1 96.69 78 ILE A N 1
ATOM 605 C CA . ILE A 1 78 ? 15.594 -31.422 -2.781 1 96.69 78 ILE A CA 1
ATOM 606 C C . ILE A 1 78 ? 16.422 -30.266 -3.357 1 96.69 78 ILE A C 1
ATOM 608 O O . ILE A 1 78 ? 16.484 -29.188 -2.775 1 96.69 78 ILE A O 1
ATOM 612 N N . LEU A 1 79 ? 17.016 -30.484 -4.52 1 95.88 79 LEU A N 1
ATOM 613 C CA . LEU A 1 79 ? 17.891 -29.484 -5.113 1 95.88 79 LEU A CA 1
ATOM 614 C C . LEU A 1 79 ? 17.109 -28.219 -5.457 1 95.88 79 LEU A C 1
ATOM 616 O O . LEU A 1 79 ? 17.594 -27.109 -5.23 1 95.88 79 LEU A O 1
ATOM 620 N N . THR A 1 80 ? 15.969 -28.375 -5.984 1 93.62 80 THR A N 1
ATOM 621 C CA . THR A 1 80 ? 15.156 -27.234 -6.387 1 93.62 80 THR A CA 1
ATOM 622 C C . THR A 1 80 ? 14.766 -26.391 -5.176 1 93.62 80 THR A C 1
ATOM 624 O O . THR A 1 80 ? 14.93 -25.172 -5.184 1 93.62 80 THR A O 1
ATOM 627 N N . GLU A 1 81 ? 14.273 -27.031 -4.133 1 94.69 81 GLU A N 1
ATOM 628 C CA . GLU A 1 81 ? 13.773 -26.312 -2.969 1 94.69 81 GLU A CA 1
ATOM 629 C C . GLU A 1 81 ? 14.922 -25.75 -2.133 1 94.69 81 GLU A C 1
ATOM 631 O O . GLU A 1 81 ? 14.805 -24.672 -1.559 1 94.69 81 GLU A O 1
ATOM 636 N N . VAL A 1 82 ? 16.016 -26.484 -2.098 1 94.94 82 VAL A N 1
ATOM 637 C CA . VAL A 1 82 ? 17.172 -26 -1.365 1 94.94 82 VAL A CA 1
ATOM 638 C C . VAL A 1 82 ? 17.766 -24.781 -2.068 1 94.94 82 VAL A C 1
ATOM 640 O O . VAL A 1 82 ? 18.234 -23.844 -1.415 1 94.94 82 VAL A O 1
ATOM 643 N N . ASN A 1 83 ? 17.75 -24.812 -3.33 1 94.19 83 ASN A N 1
ATOM 644 C CA . ASN A 1 83 ? 18.203 -23.641 -4.086 1 94.19 83 ASN A CA 1
ATOM 645 C C . ASN A 1 83 ? 17.406 -22.406 -3.725 1 94.19 83 ASN A C 1
ATOM 647 O O . ASN A 1 83 ? 17.984 -21.344 -3.473 1 94.19 83 ASN A O 1
ATOM 651 N N . GLY A 1 84 ? 16.109 -22.578 -3.719 1 93.25 84 GLY A N 1
ATOM 652 C CA . GLY A 1 84 ? 15.273 -21.453 -3.316 1 93.25 84 GLY A CA 1
ATOM 653 C C . GLY A 1 84 ? 15.492 -21.031 -1.875 1 93.25 84 GLY A C 1
ATOM 654 O O . GLY A 1 84 ? 15.547 -19.844 -1.57 1 93.25 84 GLY A O 1
ATOM 655 N N . PHE A 1 85 ? 15.695 -22.047 -1.064 1 94.88 85 PHE A N 1
ATOM 656 C CA . PHE A 1 85 ? 15.891 -21.859 0.368 1 94.88 85 PHE A CA 1
ATOM 657 C C . PHE A 1 85 ? 17.141 -21.031 0.638 1 94.88 85 PHE A C 1
ATOM 659 O O . PHE A 1 85 ? 17.141 -20.156 1.513 1 94.88 85 PHE A O 1
ATOM 666 N N . VAL A 1 86 ? 18.141 -21.219 -0.094 1 94.69 86 VAL A N 1
ATOM 667 C CA . VAL A 1 86 ? 19.406 -20.516 0.103 1 94.69 86 VAL A CA 1
ATOM 668 C C . VAL A 1 86 ? 19.359 -19.156 -0.602 1 94.69 86 VAL A C 1
ATOM 670 O O . VAL A 1 86 ? 19.766 -18.141 -0.03 1 94.69 86 VAL A O 1
ATOM 673 N N . PHE A 1 87 ? 18.812 -19.078 -1.764 1 94.12 87 PHE A N 1
ATOM 674 C CA . PHE A 1 87 ? 18.891 -17.875 -2.59 1 94.12 87 PHE A CA 1
ATOM 675 C C . PHE A 1 87 ? 18 -16.766 -2.018 1 94.12 87 PHE A C 1
ATOM 677 O O . PHE A 1 87 ? 18.25 -15.586 -2.246 1 94.12 87 PHE A O 1
ATOM 684 N N . THR A 1 88 ? 17 -17.156 -1.309 1 94.81 88 THR A N 1
ATOM 685 C CA . THR A 1 88 ? 16.094 -16.156 -0.747 1 94.81 88 THR A CA 1
ATOM 686 C C . THR A 1 88 ? 16.859 -15.211 0.178 1 94.81 88 THR A C 1
ATOM 688 O O . THR A 1 88 ? 16.5 -14.031 0.287 1 94.81 88 THR A O 1
ATOM 691 N N . SER A 1 89 ? 17.859 -15.703 0.84 1 94.19 89 SER A N 1
ATOM 692 C CA . SER A 1 89 ? 18.672 -14.852 1.71 1 94.19 89 SER A CA 1
ATOM 693 C C . SER A 1 89 ? 19.391 -13.773 0.911 1 94.19 89 SER A C 1
ATOM 695 O O . SER A 1 89 ? 19.578 -12.656 1.392 1 94.19 89 SER A O 1
ATOM 697 N N . VAL A 1 90 ? 19.812 -14.125 -0.287 1 92.62 90 VAL A N 1
ATOM 698 C CA . VAL A 1 90 ? 20.5 -13.18 -1.152 1 92.62 90 VAL A CA 1
ATOM 699 C C . VAL A 1 90 ? 19.547 -12.086 -1.611 1 92.62 90 VAL A C 1
ATOM 701 O O . VAL A 1 90 ? 19.906 -10.906 -1.647 1 92.62 90 VAL A O 1
ATOM 704 N N . VAL A 1 91 ? 18.344 -12.484 -1.967 1 94.06 91 VAL A N 1
ATOM 705 C CA . VAL A 1 91 ? 17.328 -11.547 -2.432 1 94.06 91 VAL A CA 1
ATOM 706 C C . VAL A 1 91 ? 17.031 -10.523 -1.338 1 94.06 91 VAL A C 1
ATOM 708 O O . VAL A 1 91 ? 16.984 -9.32 -1.6 1 94.06 91 VAL A O 1
ATOM 711 N N . GLN A 1 92 ? 16.844 -11.016 -0.089 1 95.19 92 GLN A N 1
ATOM 712 C CA . GLN A 1 92 ? 16.547 -10.133 1.028 1 95.19 92 GLN A CA 1
ATOM 713 C C . GLN A 1 92 ? 17.734 -9.25 1.372 1 95.19 92 GLN A C 1
ATOM 715 O O . GLN A 1 92 ? 17.562 -8.094 1.783 1 95.19 92 GLN A O 1
ATOM 720 N N . TYR A 1 93 ? 18.875 -9.812 1.238 1 94.06 93 TYR A N 1
ATOM 721 C CA . TYR A 1 93 ? 20.109 -9.055 1.463 1 94.06 93 TYR A CA 1
ATOM 722 C C . TYR A 1 93 ? 20.203 -7.883 0.488 1 94.06 93 TYR A C 1
ATOM 724 O O . TYR A 1 93 ? 20.578 -6.773 0.877 1 94.06 93 TYR A O 1
ATOM 732 N N . ILE A 1 94 ? 19.906 -8.109 -0.727 1 92.81 94 ILE A N 1
ATOM 733 C CA . ILE A 1 94 ? 19.969 -7.062 -1.745 1 92.81 94 ILE A CA 1
ATOM 734 C C . ILE A 1 94 ? 18.922 -5.988 -1.438 1 92.81 94 ILE A C 1
ATOM 736 O O . ILE A 1 94 ? 19.203 -4.793 -1.573 1 92.81 94 ILE A O 1
ATOM 740 N N . TYR A 1 95 ? 17.734 -6.41 -1.056 1 95.31 95 TYR A N 1
ATOM 741 C CA . TYR A 1 95 ? 16.703 -5.449 -0.666 1 95.31 95 TYR A CA 1
ATOM 742 C C . TYR A 1 95 ? 17.203 -4.547 0.456 1 95.31 95 TYR A C 1
ATOM 744 O O . TYR A 1 95 ? 17.047 -3.324 0.393 1 95.31 95 TYR A O 1
ATOM 752 N N . ARG A 1 96 ? 17.828 -5.141 1.454 1 95.25 96 ARG A N 1
ATOM 753 C CA . ARG A 1 96 ? 18.344 -4.402 2.605 1 95.25 96 ARG A CA 1
ATOM 754 C C . ARG A 1 96 ? 19.438 -3.428 2.189 1 95.25 96 ARG A C 1
ATOM 756 O O . ARG A 1 96 ? 19.406 -2.25 2.553 1 95.25 96 ARG A O 1
ATOM 763 N N . THR A 1 97 ? 20.375 -3.9 1.438 1 93 97 THR A N 1
ATOM 764 C CA . THR A 1 97 ? 21.531 -3.088 1.065 1 93 97 THR A CA 1
ATOM 765 C C . THR A 1 97 ? 21.109 -1.932 0.162 1 93 97 THR A C 1
ATOM 767 O O . THR A 1 97 ? 21.641 -0.825 0.271 1 93 97 THR A O 1
ATOM 770 N N . MET A 1 98 ? 20.172 -2.215 -0.702 1 92.56 98 MET A N 1
ATOM 771 C CA . MET A 1 98 ? 19.656 -1.151 -1.568 1 92.56 98 MET A CA 1
ATOM 772 C C . MET A 1 98 ? 18.891 -0.112 -0.763 1 92.56 98 MET A C 1
ATOM 774 O O . MET A 1 98 ? 18.984 1.086 -1.036 1 92.56 98 MET A O 1
ATOM 778 N N . SER A 1 99 ? 18.094 -0.588 0.147 1 95.62 99 SER A N 1
ATOM 779 C CA . SER A 1 99 ? 17.375 0.329 1.022 1 95.62 99 SER A CA 1
ATOM 780 C C . SER A 1 99 ? 18.344 1.204 1.82 1 95.62 99 SER A C 1
ATOM 782 O O . SER A 1 99 ? 18.172 2.422 1.889 1 95.62 99 SER A O 1
ATOM 784 N N . LYS A 1 100 ? 19.344 0.573 2.352 1 95.56 100 LYS A N 1
ATOM 785 C CA . LYS A 1 100 ? 20.375 1.261 3.141 1 95.56 100 LYS A CA 1
ATOM 786 C C . LYS A 1 100 ? 21.094 2.311 2.305 1 95.56 100 LYS A C 1
ATOM 788 O O . LYS A 1 100 ? 21.25 3.457 2.73 1 95.56 100 LYS A O 1
ATOM 793 N N . SER A 1 101 ? 21.516 1.924 1.146 1 92.19 101 SER A N 1
ATOM 794 C CA . SER A 1 101 ? 22.281 2.822 0.285 1 92.19 101 SER A CA 1
ATOM 795 C C . SER A 1 101 ? 21.422 3.988 -0.196 1 92.19 101 SER A C 1
ATOM 797 O O . SER A 1 101 ? 21.906 5.117 -0.305 1 92.19 101 SER A O 1
ATOM 799 N N . SER A 1 102 ? 20.172 3.713 -0.559 1 92.75 102 SER A N 1
ATOM 800 C CA . SER A 1 102 ? 19.266 4.773 -0.993 1 92.75 102 SER A CA 1
ATOM 801 C C . SER A 1 102 ? 18.984 5.758 0.14 1 92.75 102 SER A C 1
ATOM 803 O O . SER A 1 102 ? 18.938 6.969 -0.08 1 92.75 102 SER A O 1
ATOM 805 N N . PHE A 1 103 ? 18.797 5.223 1.301 1 95.44 103 PHE A N 1
ATOM 806 C CA . PHE A 1 103 ? 18.594 6.078 2.463 1 95.44 103 PHE A CA 1
ATOM 807 C C . PHE A 1 103 ? 19.812 6.965 2.701 1 95.44 103 PHE A C 1
ATOM 809 O O . PHE A 1 103 ? 19.672 8.164 2.938 1 95.44 103 PHE A O 1
ATOM 816 N N . ARG A 1 104 ? 20.969 6.402 2.672 1 93.88 104 ARG A N 1
ATOM 817 C CA . ARG A 1 104 ? 22.203 7.141 2.861 1 93.88 104 ARG A CA 1
ATOM 818 C C . ARG A 1 104 ? 22.328 8.281 1.858 1 93.88 104 ARG A C 1
ATOM 820 O O . ARG A 1 104 ? 22.75 9.383 2.211 1 93.88 104 ARG A O 1
ATOM 827 N N . LEU A 1 105 ? 21.938 7.996 0.717 1 91.25 105 LEU A N 1
ATOM 828 C CA . LEU A 1 105 ? 22 9 -0.34 1 91.25 105 LEU A CA 1
ATOM 829 C C . LEU A 1 105 ? 21.125 10.203 -0.001 1 91.25 105 LEU A C 1
ATOM 831 O O . LEU A 1 105 ? 21.562 11.352 -0.102 1 91.25 105 LEU A O 1
ATOM 835 N N . PHE A 1 106 ? 19.953 9.969 0.434 1 92.5 106 PHE A N 1
ATOM 836 C CA . PHE A 1 106 ? 19 11.055 0.709 1 92.5 106 PHE A CA 1
ATOM 837 C C . PHE A 1 106 ? 19.406 11.805 1.972 1 92.5 106 PHE A C 1
ATOM 839 O O . PHE A 1 106 ? 19.344 13.039 2.008 1 92.5 106 PHE A O 1
ATOM 846 N N . VAL A 1 107 ? 19.828 11.094 2.971 1 92.94 107 VAL A N 1
ATOM 847 C CA . VAL A 1 107 ? 20.141 11.703 4.258 1 92.94 107 VAL A CA 1
ATOM 848 C C . VAL A 1 107 ? 21.453 12.492 4.156 1 92.94 107 VAL A C 1
ATOM 850 O O . VAL A 1 107 ? 21.688 13.398 4.953 1 92.94 107 VAL A O 1
ATOM 853 N N . SER A 1 108 ? 22.219 12.219 3.178 1 90.06 108 SER A N 1
ATOM 854 C CA . SER A 1 108 ? 23.484 12.906 2.98 1 90.06 108 SER A CA 1
ATOM 855 C C . SER A 1 108 ? 23.312 14.164 2.143 1 90.06 108 SER A C 1
ATOM 857 O O . SER A 1 108 ? 24.234 14.977 2.031 1 90.06 108 SER A O 1
ATOM 859 N N . LEU A 1 109 ? 22.172 14.359 1.653 1 88.12 109 LEU A N 1
ATOM 860 C CA . LEU A 1 109 ? 21.906 15.531 0.815 1 88.12 109 LEU A CA 1
ATOM 861 C C . LEU A 1 109 ? 21.922 16.812 1.647 1 88.12 109 LEU A C 1
ATOM 863 O O . LEU A 1 109 ? 21.484 16.797 2.799 1 88.12 109 LEU A O 1
ATOM 867 N N . PRO A 1 110 ? 22.469 17.844 0.953 1 84.81 110 PRO A N 1
ATOM 868 C CA . PRO A 1 110 ? 22.281 19.125 1.618 1 84.81 110 PRO A CA 1
ATOM 869 C C . PRO A 1 110 ? 20.797 19.5 1.786 1 84.81 110 PRO A C 1
ATOM 871 O O . PRO A 1 110 ? 19.969 19.156 0.941 1 84.81 110 PRO A O 1
ATOM 874 N N . PRO A 1 111 ? 20.484 20.141 2.859 1 84.62 111 PRO A N 1
ATOM 875 C CA . PRO A 1 111 ? 19.094 20.469 3.145 1 84.62 111 PRO A CA 1
ATOM 876 C C . PRO A 1 111 ? 18.406 21.188 1.98 1 84.62 111 PRO A C 1
ATOM 878 O O . PRO A 1 111 ? 17.203 20.969 1.741 1 84.62 111 PRO A O 1
ATOM 881 N N . ALA A 1 112 ? 19.141 22.016 1.217 1 79.44 112 ALA A N 1
ATOM 882 C CA . ALA A 1 112 ? 18.562 22.719 0.079 1 79.44 112 ALA A CA 1
ATOM 883 C C . ALA A 1 112 ? 18 21.75 -0.954 1 79.44 112 ALA A C 1
ATOM 885 O O . ALA A 1 112 ? 16.938 21.984 -1.529 1 79.44 112 ALA A O 1
ATOM 886 N N . GLN A 1 113 ? 18.703 20.688 -1.155 1 82.75 113 GLN A N 1
ATOM 887 C CA . GLN A 1 113 ? 18.297 19.672 -2.111 1 82.75 113 GLN A CA 1
ATOM 888 C C . GLN A 1 113 ? 17.297 18.703 -1.484 1 82.75 113 GLN A C 1
ATOM 890 O O . GLN A 1 113 ? 16.344 18.266 -2.143 1 82.75 113 GLN A O 1
ATOM 895 N N . PHE A 1 114 ? 17.484 18.406 -0.234 1 87.38 114 PHE A N 1
ATOM 896 C CA . PHE A 1 114 ? 16.625 17.453 0.486 1 87.38 114 PHE A CA 1
ATOM 897 C C . PHE A 1 114 ? 15.195 17.969 0.555 1 87.38 114 PHE A C 1
ATOM 899 O O . PHE A 1 114 ? 14.25 17.203 0.4 1 87.38 114 PHE A O 1
ATOM 906 N N . ASN A 1 115 ? 15.094 19.25 0.79 1 83.44 115 ASN A N 1
ATOM 907 C CA . ASN A 1 115 ? 13.789 19.859 1.018 1 83.44 115 ASN A CA 1
ATOM 908 C C . ASN A 1 115 ? 12.961 19.906 -0.263 1 83.44 115 ASN A C 1
ATOM 910 O O . ASN A 1 115 ? 11.758 20.172 -0.22 1 83.44 115 ASN A O 1
ATOM 914 N N . LYS A 1 116 ? 13.594 19.609 -1.311 1 78.81 116 LYS A N 1
ATOM 915 C CA . LYS A 1 116 ? 12.867 19.547 -2.576 1 78.81 116 LYS A CA 1
ATOM 916 C C . LYS A 1 116 ? 11.984 18.312 -2.633 1 78.81 116 LYS A C 1
ATOM 918 O O . LYS A 1 116 ? 11.047 18.25 -3.43 1 78.81 116 LYS A O 1
ATOM 923 N N . PHE A 1 117 ? 12.344 17.406 -1.724 1 83.31 117 PHE A N 1
ATOM 924 C CA . PHE A 1 117 ? 11.594 16.156 -1.695 1 83.31 117 PHE A CA 1
ATOM 925 C C . PHE A 1 117 ? 10.688 16.094 -0.468 1 83.31 117 PHE A C 1
ATOM 927 O O . PHE A 1 117 ? 11.07 16.547 0.613 1 83.31 117 PHE A O 1
ATOM 934 N N . GLY A 1 118 ? 9.547 15.508 -0.659 1 83.12 118 GLY A N 1
ATOM 935 C CA . GLY A 1 118 ? 8.711 15.195 0.489 1 83.12 118 GLY A CA 1
ATOM 936 C C . GLY A 1 118 ? 9.094 13.906 1.183 1 83.12 118 GLY A C 1
ATOM 937 O O . GLY A 1 118 ? 9.594 12.977 0.542 1 83.12 118 GLY A O 1
ATOM 938 N N . GLY A 1 119 ? 8.922 13.875 2.49 1 84.12 119 GLY A N 1
ATOM 939 C CA . GLY A 1 119 ? 9.234 12.672 3.248 1 84.12 119 GLY A CA 1
ATOM 940 C C . GLY A 1 119 ? 8.602 11.422 2.672 1 84.12 119 GLY A C 1
ATOM 941 O O . GLY A 1 119 ? 9.258 10.391 2.547 1 84.12 119 GLY A O 1
ATOM 942 N N . GLY A 1 120 ? 7.367 11.523 2.363 1 79.75 120 GLY A N 1
ATOM 943 C CA . GLY A 1 120 ? 6.676 10.398 1.748 1 79.75 120 GLY A CA 1
ATOM 944 C C . GLY A 1 120 ? 7.25 10.008 0.399 1 79.75 120 GLY A C 1
ATOM 945 O O . GLY A 1 120 ? 7.332 8.828 0.072 1 79.75 120 GLY A O 1
ATOM 946 N N . GLU A 1 121 ? 7.59 10.953 -0.378 1 83 121 GLU A N 1
ATOM 947 C CA . GLU A 1 121 ? 8.195 10.719 -1.687 1 83 121 GLU A CA 1
ATOM 948 C C . GLU A 1 121 ? 9.516 9.969 -1.556 1 83 121 GLU A C 1
ATOM 950 O O . GLU A 1 121 ? 9.773 9.016 -2.295 1 83 121 GLU A O 1
ATOM 955 N N . ILE A 1 122 ? 10.305 10.414 -0.627 1 90.75 122 ILE A N 1
ATOM 956 C CA . ILE A 1 122 ? 11.602 9.773 -0.396 1 90.75 122 ILE A CA 1
ATOM 957 C C . ILE A 1 122 ? 11.391 8.32 0.011 1 90.75 122 ILE A C 1
ATOM 959 O O . ILE A 1 122 ? 12.07 7.426 -0.497 1 90.75 122 ILE A O 1
ATOM 963 N N . GLN A 1 123 ? 10.484 8.156 0.885 1 90.94 123 GLN A N 1
ATOM 964 C CA . GLN A 1 123 ? 10.172 6.797 1.321 1 90.94 123 GLN A CA 1
ATOM 965 C C . GLN A 1 123 ? 9.766 5.918 0.141 1 90.94 123 GLN A C 1
ATOM 967 O O . GLN A 1 123 ? 10.234 4.789 0.011 1 90.94 123 GLN A O 1
ATOM 972 N N . THR A 1 124 ? 8.898 6.414 -0.716 1 84.56 124 THR A N 1
ATOM 973 C CA . THR A 1 124 ? 8.414 5.676 -1.882 1 84.56 124 THR A CA 1
ATOM 974 C C . THR A 1 124 ? 9.57 5.355 -2.828 1 84.56 124 THR A C 1
ATOM 976 O O . THR A 1 124 ? 9.656 4.246 -3.355 1 84.56 124 THR A O 1
ATOM 979 N N . ILE A 1 125 ? 10.398 6.258 -3.014 1 87.56 125 ILE A N 1
ATOM 980 C CA . ILE A 1 125 ? 11.539 6.074 -3.912 1 87.56 125 ILE A CA 1
ATOM 981 C C . ILE A 1 125 ? 12.453 4.984 -3.363 1 87.56 125 ILE A C 1
ATOM 983 O O . ILE A 1 125 ? 12.883 4.098 -4.105 1 87.56 125 ILE A O 1
ATOM 987 N N . ILE A 1 126 ? 12.719 5.02 -2.082 1 92.88 126 ILE A N 1
ATOM 988 C CA . ILE A 1 126 ? 13.586 4.031 -1.447 1 92.88 126 ILE A CA 1
ATOM 989 C C . ILE A 1 126 ? 12.969 2.641 -1.583 1 92.88 126 ILE A C 1
ATOM 991 O O . ILE A 1 126 ? 13.648 1.688 -1.978 1 92.88 126 ILE A O 1
ATOM 995 N N . GLU A 1 127 ? 11.75 2.543 -1.317 1 91.06 127 GLU A N 1
ATOM 996 C CA . GLU A 1 127 ? 11.047 1.263 -1.383 1 91.06 127 GLU A CA 1
ATOM 997 C C . GLU A 1 127 ? 11.023 0.723 -2.811 1 91.06 127 GLU A C 1
ATOM 999 O O . GLU A 1 127 ? 11.32 -0.451 -3.041 1 91.06 127 GLU A O 1
ATOM 1004 N N . ARG A 1 128 ? 10.672 1.56 -3.762 1 85.44 128 ARG A N 1
ATOM 1005 C CA . ARG A 1 128 ? 10.562 1.15 -5.156 1 85.44 128 ARG A CA 1
ATOM 1006 C C . ARG A 1 128 ? 11.914 0.696 -5.699 1 85.44 128 ARG A C 1
ATOM 1008 O O . ARG A 1 128 ? 12.008 -0.327 -6.383 1 85.44 128 ARG A O 1
ATOM 1015 N N . LYS A 1 129 ? 12.875 1.424 -5.402 1 89.44 129 LYS A N 1
ATOM 1016 C CA . LYS A 1 129 ? 14.219 1.074 -5.875 1 89.44 129 LYS A CA 1
ATOM 1017 C C . LYS A 1 129 ? 14.68 -0.253 -5.281 1 89.44 129 LYS A C 1
ATOM 1019 O O . LYS A 1 129 ? 15.211 -1.106 -5.992 1 89.44 129 LYS A O 1
ATOM 1024 N N . SER A 1 130 ? 14.531 -0.363 -3.998 1 93.44 130 SER A N 1
ATOM 1025 C CA . SER A 1 130 ? 14.961 -1.58 -3.314 1 93.44 130 SER A CA 1
ATOM 1026 C C . SER A 1 130 ? 14.172 -2.791 -3.805 1 93.44 130 SER A C 1
ATOM 1028 O O . SER A 1 130 ? 14.75 -3.857 -4.039 1 93.44 130 SER A O 1
ATOM 1030 N N . ARG A 1 131 ? 12.906 -2.586 -4.031 1 90.69 131 ARG A N 1
ATOM 1031 C CA . ARG A 1 131 ? 12.047 -3.66 -4.512 1 90.69 131 ARG A CA 1
ATOM 1032 C C . ARG A 1 131 ? 12.406 -4.047 -5.945 1 90.69 131 ARG A C 1
ATOM 1034 O O . ARG A 1 131 ? 12.453 -5.234 -6.277 1 90.69 131 ARG A O 1
ATOM 1041 N N . SER A 1 132 ? 12.594 -3.057 -6.758 1 90.12 132 SER A N 1
ATOM 1042 C CA . SER A 1 132 ? 12.93 -3.324 -8.156 1 90.12 132 SER A CA 1
ATOM 1043 C C . SER A 1 132 ? 14.234 -4.117 -8.258 1 90.12 132 SER A C 1
ATOM 1045 O O . SER A 1 132 ? 14.328 -5.062 -9.047 1 90.12 132 SER A O 1
ATOM 1047 N N . ALA A 1 133 ? 15.18 -3.77 -7.441 1 90.19 133 ALA A N 1
ATOM 1048 C CA . ALA A 1 133 ? 16.469 -4.449 -7.48 1 90.19 133 ALA A CA 1
ATOM 1049 C C . ALA A 1 133 ? 16.344 -5.902 -7.035 1 90.19 133 ALA A C 1
ATOM 1051 O O . ALA A 1 133 ? 16.828 -6.812 -7.711 1 90.19 133 ALA A O 1
ATOM 1052 N N . SER A 1 134 ? 15.703 -6.105 -5.922 1 92.62 134 SER A N 1
ATOM 1053 C CA . SER A 1 134 ? 15.547 -7.453 -5.383 1 92.62 134 SER A CA 1
ATOM 1054 C C . SER A 1 134 ? 14.695 -8.32 -6.297 1 92.62 134 SER A C 1
ATOM 1056 O O . SER A 1 134 ? 15.008 -9.492 -6.516 1 92.62 134 SER A O 1
ATOM 1058 N N . GLU A 1 135 ? 13.664 -7.777 -6.91 1 90.38 135 GLU A N 1
ATOM 1059 C CA . GLU A 1 135 ? 12.766 -8.508 -7.797 1 90.38 135 GLU A CA 1
ATOM 1060 C C . GLU A 1 135 ? 13.469 -8.898 -9.094 1 90.38 135 GLU A C 1
ATOM 1062 O O . GLU A 1 135 ? 13.289 -10.016 -9.594 1 90.38 135 GLU A O 1
ATOM 1067 N N . LEU A 1 136 ? 14.203 -7.98 -9.664 1 89.38 136 LEU A N 1
ATOM 1068 C CA . LEU A 1 136 ? 14.898 -8.266 -10.914 1 89.38 136 LEU A CA 1
ATOM 1069 C C . LEU A 1 136 ? 15.898 -9.406 -10.734 1 89.38 136 LEU A C 1
ATOM 1071 O O . LEU A 1 136 ? 15.984 -10.305 -11.578 1 89.38 136 LEU A O 1
ATOM 1075 N N . ILE A 1 137 ? 16.562 -9.344 -9.641 1 89.88 137 ILE A N 1
ATOM 1076 C CA . ILE A 1 137 ? 17.547 -10.391 -9.375 1 89.88 137 ILE A CA 1
ATOM 1077 C C . ILE A 1 137 ? 16.828 -11.734 -9.188 1 89.88 137 ILE A C 1
ATOM 1079 O O . ILE A 1 137 ? 17.266 -12.758 -9.719 1 89.88 137 ILE A O 1
ATOM 1083 N N . GLU A 1 138 ? 15.758 -11.711 -8.461 1 90.62 138 GLU A N 1
ATOM 1084 C CA . GLU A 1 138 ? 14.984 -12.922 -8.242 1 90.62 138 GLU A CA 1
ATOM 1085 C C . GLU A 1 138 ? 14.422 -13.469 -9.555 1 90.62 138 GLU A C 1
ATOM 1087 O O . GLU A 1 138 ? 14.516 -14.664 -9.828 1 90.62 138 GLU A O 1
ATOM 1092 N N . ILE A 1 139 ? 13.891 -12.664 -10.375 1 89 139 ILE A N 1
ATOM 1093 C CA . ILE A 1 139 ? 13.273 -13.055 -11.641 1 89 139 ILE A CA 1
ATOM 1094 C C . ILE A 1 139 ? 14.328 -13.672 -12.555 1 89 139 ILE A C 1
ATOM 1096 O O . ILE A 1 139 ? 14.109 -14.734 -13.133 1 89 139 ILE A O 1
ATOM 1100 N N . PHE A 1 140 ? 15.445 -13.109 -12.617 1 86.94 140 PHE A N 1
ATOM 1101 C CA . PHE A 1 140 ? 16.469 -13.539 -13.57 1 86.94 140 PHE A CA 1
ATOM 1102 C C . PHE A 1 140 ? 17.125 -14.836 -13.109 1 86.94 140 PHE A C 1
ATOM 1104 O O . PHE A 1 140 ? 17.312 -15.758 -13.906 1 86.94 140 PHE A O 1
ATOM 1111 N N . VAL A 1 141 ? 17.359 -14.898 -11.844 1 86.5 141 VAL A N 1
ATOM 1112 C CA . VAL A 1 141 ? 18.156 -16.016 -11.359 1 86.5 141 VAL A CA 1
ATOM 1113 C C . VAL A 1 141 ? 17.234 -17.203 -11.07 1 86.5 141 VAL A C 1
ATOM 1115 O O . VAL A 1 141 ? 17.531 -18.344 -11.461 1 86.5 141 VAL A O 1
ATOM 1118 N N . THR A 1 142 ? 16.094 -16.984 -10.461 1 87.38 142 THR A N 1
ATOM 1119 C CA . THR A 1 142 ? 15.289 -18.078 -9.953 1 87.38 142 THR A CA 1
ATOM 1120 C C . THR A 1 142 ? 14.211 -18.469 -10.961 1 87.38 142 THR A C 1
ATOM 1122 O O . THR A 1 142 ? 13.664 -19.578 -10.906 1 87.38 142 THR A O 1
ATOM 1125 N N . ASN A 1 143 ? 13.852 -17.594 -11.883 1 89.44 143 ASN A N 1
ATOM 1126 C CA . ASN A 1 143 ? 12.734 -17.922 -12.766 1 89.44 143 ASN A CA 1
ATOM 1127 C C . ASN A 1 143 ? 13.18 -18.016 -14.227 1 89.44 143 ASN A C 1
ATOM 1129 O O . ASN A 1 143 ? 13.125 -19.078 -14.828 1 89.44 143 ASN A O 1
ATOM 1133 N N . LEU A 1 144 ? 13.789 -17.016 -14.742 1 87.75 144 LEU A N 1
ATOM 1134 C CA . LEU A 1 144 ? 14.094 -16.938 -16.172 1 87.75 144 LEU A CA 1
ATOM 1135 C C . LEU A 1 144 ? 15.172 -17.953 -16.547 1 87.75 144 LEU A C 1
ATOM 1137 O O . LEU A 1 144 ? 15.031 -18.672 -17.547 1 87.75 144 LEU A O 1
ATOM 1141 N N . LEU A 1 145 ? 16.188 -18.047 -15.82 1 88.88 145 LEU A N 1
ATOM 1142 C CA . LEU A 1 145 ? 17.312 -18.938 -16.141 1 88.88 145 LEU A CA 1
ATOM 1143 C C . LEU A 1 145 ? 16.859 -20.391 -16.172 1 88.88 145 LEU A C 1
ATOM 1145 O O . LEU A 1 145 ? 17.078 -21.094 -17.156 1 88.88 145 LEU A O 1
ATOM 1149 N N . PRO A 1 146 ? 16.219 -20.797 -15.125 1 90.62 146 PRO A N 1
ATOM 1150 C CA . PRO A 1 146 ? 15.75 -22.188 -15.164 1 90.62 146 PRO A CA 1
ATOM 1151 C C . PRO A 1 146 ? 14.812 -22.469 -16.328 1 90.62 146 PRO A C 1
ATOM 1153 O O . PRO A 1 146 ? 14.883 -23.531 -16.953 1 90.62 146 PRO A O 1
ATOM 1156 N N . ILE A 1 147 ? 13.953 -21.562 -16.641 1 91 147 ILE A N 1
ATOM 1157 C CA . ILE A 1 147 ? 12.977 -21.734 -17.719 1 91 147 ILE A CA 1
ATOM 1158 C C . ILE A 1 147 ? 13.695 -21.906 -19.047 1 91 147 ILE A C 1
ATOM 1160 O O . ILE A 1 147 ? 13.375 -22.812 -19.828 1 91 147 ILE A O 1
ATOM 1164 N N . ILE A 1 148 ? 14.695 -21.141 -19.344 1 91.81 148 ILE A N 1
ATOM 1165 C CA . ILE A 1 148 ? 15.461 -21.203 -20.594 1 91.81 148 ILE A CA 1
ATOM 1166 C C . ILE A 1 148 ? 16.188 -22.547 -20.672 1 91.81 148 ILE A C 1
ATOM 1168 O O . ILE A 1 148 ? 16.188 -23.188 -21.734 1 91.81 148 ILE A O 1
ATOM 1172 N N . LEU A 1 149 ? 16.75 -22.969 -19.594 1 93.31 149 LEU A N 1
ATOM 1173 C CA . LEU A 1 149 ? 17.469 -24.234 -19.562 1 93.31 149 LEU A CA 1
ATOM 1174 C C . LEU A 1 149 ? 16.5 -25.406 -19.766 1 93.31 149 LEU A C 1
ATOM 1176 O O . LEU A 1 149 ? 16.797 -26.312 -20.547 1 93.31 149 LEU A O 1
ATOM 1180 N N . LYS A 1 150 ? 15.398 -25.344 -19.094 1 92.25 150 LYS A N 1
ATOM 1181 C CA . LYS A 1 150 ? 14.438 -26.438 -19.188 1 92.25 150 LYS A CA 1
ATOM 1182 C C . LYS A 1 150 ? 13.859 -26.531 -20.594 1 92.25 150 LYS A C 1
ATOM 1184 O O . LYS A 1 150 ? 13.641 -27.641 -21.094 1 92.25 150 LYS A O 1
ATOM 1189 N N . ILE A 1 151 ? 13.594 -25.406 -21.219 1 93.19 151 ILE A N 1
ATOM 1190 C CA . ILE A 1 151 ? 13.109 -25.406 -22.594 1 93.19 151 ILE A CA 1
ATOM 1191 C C . ILE A 1 151 ? 14.148 -26.062 -23.5 1 93.19 151 ILE A C 1
ATOM 1193 O O . ILE A 1 151 ? 13.82 -26.938 -24.297 1 93.19 151 ILE A O 1
ATOM 1197 N N . SER A 1 152 ? 15.391 -25.688 -23.375 1 94.38 152 SER A N 1
ATOM 1198 C CA . SER A 1 152 ? 16.469 -26.203 -24.203 1 94.38 152 SER A CA 1
ATOM 1199 C C . SER A 1 152 ? 16.656 -27.703 -24 1 94.38 152 SER A C 1
ATOM 1201 O O . SER A 1 152 ? 16.75 -28.453 -24.984 1 94.38 152 SER A O 1
ATOM 1203 N N . PHE A 1 153 ? 16.641 -28.125 -22.766 1 94.19 153 PHE A N 1
ATOM 1204 C CA . PHE A 1 153 ? 16.875 -29.531 -22.484 1 94.19 153 PHE A CA 1
ATOM 1205 C C . PHE A 1 153 ? 15.672 -30.375 -22.875 1 94.19 153 PHE A C 1
ATOM 1207 O O . PHE A 1 153 ? 15.812 -31.531 -23.266 1 94.19 153 PHE A O 1
ATOM 1214 N N . THR A 1 154 ? 14.484 -29.797 -22.734 1 94.5 154 THR A N 1
ATOM 1215 C CA . THR A 1 154 ? 13.289 -30.5 -23.188 1 94.5 154 THR A CA 1
ATOM 1216 C C . THR A 1 154 ? 13.359 -30.75 -24.688 1 94.5 154 THR A C 1
ATOM 1218 O O . THR A 1 154 ? 13.062 -31.859 -25.156 1 94.5 154 THR A O 1
ATOM 1221 N N . LEU A 1 155 ? 13.719 -29.734 -25.438 1 94.69 155 LEU A N 1
ATOM 1222 C CA . LEU A 1 155 ? 13.852 -29.891 -26.875 1 94.69 155 LEU A CA 1
ATOM 1223 C C . LEU A 1 155 ? 14.867 -30.969 -27.219 1 94.69 155 LEU A C 1
ATOM 1225 O O . LEU A 1 155 ? 14.617 -31.828 -28.078 1 94.69 155 LEU A O 1
ATOM 1229 N N . PHE A 1 156 ? 15.93 -30.969 -26.531 1 94.62 156 PHE A N 1
ATOM 1230 C CA . PHE A 1 156 ? 16.984 -31.953 -26.75 1 94.62 156 PHE A CA 1
ATOM 1231 C C . PHE A 1 156 ? 16.469 -33.344 -26.422 1 94.62 156 PHE A C 1
ATOM 1233 O O . PHE A 1 156 ? 16.703 -34.281 -27.188 1 94.62 156 PHE A O 1
ATOM 1240 N N . SER A 1 157 ? 15.766 -33.469 -25.359 1 94.44 157 SER A N 1
ATOM 1241 C CA . SER A 1 157 ? 15.258 -34.781 -24.922 1 94.44 157 SER A CA 1
ATOM 1242 C C . SER A 1 157 ? 14.219 -35.312 -25.891 1 94.44 157 SER A C 1
ATOM 1244 O O . SER A 1 157 ? 14.211 -36.531 -26.188 1 94.44 157 SER A O 1
ATOM 1246 N N . VAL A 1 158 ? 13.344 -34.5 -26.391 1 94.44 158 VAL A N 1
ATOM 1247 C CA . VAL A 1 158 ? 12.305 -34.938 -27.312 1 94.44 158 VAL A CA 1
ATOM 1248 C C . VAL A 1 158 ? 12.93 -35.375 -28.641 1 94.44 158 VAL A C 1
ATOM 1250 O O . VAL A 1 158 ? 12.539 -36.375 -29.234 1 94.44 158 VAL A O 1
ATOM 1253 N N . ILE A 1 159 ? 13.961 -34.656 -29.156 1 93.69 159 ILE A N 1
ATOM 1254 C CA . ILE A 1 159 ? 14.648 -35 -30.406 1 93.69 159 ILE A CA 1
ATOM 1255 C C . ILE A 1 159 ? 15.32 -36.344 -30.266 1 93.69 159 ILE A C 1
ATOM 1257 O O . ILE A 1 159 ? 15.25 -37.188 -31.172 1 93.69 159 ILE A O 1
ATOM 1261 N N . ASN A 1 160 ? 15.914 -36.625 -29.125 1 91.62 160 ASN A N 1
ATOM 1262 C CA . ASN A 1 160 ? 16.641 -37.844 -28.906 1 91.62 160 ASN A CA 1
ATOM 1263 C C . ASN A 1 160 ? 15.703 -39.031 -28.75 1 91.62 160 ASN A C 1
ATOM 1265 O O . ASN A 1 160 ? 16.047 -40.156 -29.125 1 91.62 160 ASN A O 1
ATOM 1269 N N . ASN A 1 161 ? 14.5 -38.812 -28.203 1 91.19 161 ASN A N 1
ATOM 1270 C CA . ASN A 1 161 ? 13.602 -39.906 -27.906 1 91.19 161 ASN A CA 1
ATOM 1271 C C . ASN A 1 161 ? 12.594 -40.125 -29.031 1 91.19 161 ASN A C 1
ATOM 1273 O O . ASN A 1 161 ? 12.117 -41.25 -29.234 1 91.19 161 ASN A O 1
ATOM 1277 N N . MET A 1 162 ? 12.195 -39.094 -29.703 1 92.19 162 MET A N 1
ATOM 1278 C CA . MET A 1 162 ? 11.094 -39.219 -30.641 1 92.19 162 MET A CA 1
ATOM 1279 C C . MET A 1 162 ? 11.508 -38.781 -32.031 1 92.19 162 MET A C 1
ATOM 1281 O O . MET A 1 162 ? 10.734 -38.906 -33 1 92.19 162 MET A O 1
ATOM 1285 N N . GLY A 1 163 ? 12.664 -38.156 -32.219 1 91.88 163 GLY A N 1
ATOM 1286 C CA . GLY A 1 163 ? 13.141 -37.75 -33.531 1 91.88 163 GLY A CA 1
ATOM 1287 C C . GLY A 1 163 ? 13.109 -36.25 -33.75 1 91.88 163 GLY A C 1
ATOM 1288 O O . GLY A 1 163 ? 12.539 -35.5 -32.938 1 91.88 163 GLY A O 1
ATOM 1289 N N . SER A 1 164 ? 13.688 -35.812 -34.844 1 92.25 164 SER A N 1
ATOM 1290 C CA . SER A 1 164 ? 13.852 -34.375 -35.156 1 92.25 164 SER A CA 1
ATOM 1291 C C . SER A 1 164 ? 12.523 -33.75 -35.531 1 92.25 164 SER A C 1
ATOM 1293 O O . SER A 1 164 ? 12.289 -32.562 -35.25 1 92.25 164 SER A O 1
ATOM 1295 N N . PHE A 1 165 ? 11.625 -34.531 -36.125 1 93.94 165 PHE A N 1
ATOM 1296 C CA . PHE A 1 165 ? 10.336 -34 -36.562 1 93.94 165 PHE A CA 1
ATOM 1297 C C . PHE A 1 165 ? 9.508 -33.562 -35.344 1 93.94 165 PHE A C 1
ATOM 1299 O O . PHE A 1 165 ? 8.891 -32.5 -35.344 1 93.94 165 PHE A O 1
ATOM 1306 N N . ALA A 1 166 ? 9.5 -34.375 -34.281 1 94.44 166 ALA A N 1
ATOM 1307 C CA . ALA A 1 166 ? 8.82 -34.031 -33.062 1 94.44 166 ALA A CA 1
ATOM 1308 C C . ALA A 1 166 ? 9.43 -32.781 -32.406 1 94.44 166 ALA A C 1
ATOM 1310 O O . ALA A 1 166 ? 8.719 -31.922 -31.891 1 94.44 166 ALA A O 1
ATOM 1311 N N . GLY A 1 167 ? 10.734 -32.688 -32.531 1 93.69 167 GLY A N 1
ATOM 1312 C CA . GLY A 1 167 ? 11.43 -31.516 -32.031 1 93.69 167 GLY A CA 1
ATOM 1313 C C . GLY A 1 167 ? 11.031 -30.234 -32.75 1 93.69 167 GLY A C 1
ATOM 1314 O O . GLY A 1 167 ? 10.875 -29.188 -32.125 1 93.69 167 GLY A O 1
ATOM 1315 N N . TYR A 1 168 ? 10.891 -30.406 -33.969 1 94.94 168 TYR A N 1
ATOM 1316 C CA . TYR A 1 168 ? 10.5 -29.234 -34.781 1 94.94 168 TYR A CA 1
ATOM 1317 C C . TYR A 1 168 ? 9.109 -28.766 -34.406 1 94.94 168 TYR A C 1
ATOM 1319 O O . TYR A 1 168 ? 8.875 -27.562 -34.25 1 94.94 168 TYR A O 1
ATOM 1327 N N . ILE A 1 169 ? 8.18 -29.641 -34.188 1 95.31 169 ILE A N 1
ATOM 1328 C CA . ILE A 1 169 ? 6.828 -29.281 -33.781 1 95.31 169 ILE A CA 1
ATOM 1329 C C . ILE A 1 169 ? 6.863 -28.594 -32.438 1 95.31 169 ILE A C 1
ATOM 1331 O O . ILE A 1 169 ? 6.238 -27.547 -32.25 1 95.31 169 ILE A O 1
ATOM 1335 N N . MET A 1 170 ? 7.613 -29.141 -31.562 1 95.25 170 MET A N 1
ATOM 1336 C CA . MET A 1 170 ? 7.711 -28.578 -30.219 1 95.25 170 MET A CA 1
ATOM 1337 C C . MET A 1 170 ? 8.336 -27.188 -30.266 1 95.25 170 MET A C 1
ATOM 1339 O O . MET A 1 170 ? 7.887 -26.281 -29.562 1 95.25 170 MET A O 1
ATOM 1343 N N . SER A 1 171 ? 9.359 -27.047 -31.062 1 95.5 171 SER A N 1
ATOM 1344 C CA . SER A 1 171 ? 10.031 -25.75 -31.172 1 95.5 171 SER A CA 1
ATOM 1345 C C . SER A 1 171 ? 9.078 -24.672 -31.703 1 95.5 171 SER A C 1
ATOM 1347 O O . SER A 1 171 ? 9.055 -23.562 -31.172 1 95.5 171 SER A O 1
ATOM 1349 N N . ILE A 1 172 ? 8.328 -24.984 -32.656 1 96.19 172 ILE A N 1
ATOM 1350 C CA . ILE A 1 172 ? 7.375 -24.047 -33.219 1 96.19 172 ILE A CA 1
ATOM 1351 C C . ILE A 1 172 ? 6.312 -23.672 -32.188 1 96.19 172 ILE A C 1
ATOM 1353 O O . ILE A 1 172 ? 5.949 -22.5 -32.062 1 96.19 172 ILE A O 1
ATOM 1357 N N . CYS A 1 173 ? 5.824 -24.656 -31.5 1 95.12 173 CYS A N 1
ATOM 1358 C CA . CYS A 1 173 ? 4.785 -24.422 -30.5 1 95.12 173 CYS A CA 1
ATOM 1359 C C . CYS A 1 173 ? 5.312 -23.562 -29.359 1 95.12 173 CYS A C 1
ATOM 1361 O O . CYS A 1 173 ? 4.613 -22.656 -28.875 1 95.12 173 CYS A O 1
ATOM 1363 N N . VAL A 1 174 ? 6.512 -23.812 -28.922 1 93.75 174 VAL A N 1
ATOM 1364 C CA . VAL A 1 174 ? 7.113 -23.016 -27.859 1 93.75 174 VAL A CA 1
ATOM 1365 C C . VAL A 1 174 ? 7.277 -21.578 -28.312 1 93.75 174 VAL A C 1
ATOM 1367 O O . VAL A 1 174 ? 7.035 -20.641 -27.547 1 93.75 174 VAL A O 1
ATOM 1370 N N . PHE A 1 175 ? 7.66 -21.453 -29.531 1 94.75 175 PHE A N 1
ATOM 1371 C CA . PHE A 1 175 ? 7.805 -20.109 -30.094 1 94.75 175 PHE A CA 1
ATOM 1372 C C . PHE A 1 175 ? 6.465 -19.391 -30.125 1 94.75 175 PHE A C 1
ATOM 1374 O O . PHE A 1 175 ? 6.371 -18.234 -29.734 1 94.75 175 PHE A O 1
ATOM 1381 N N . ILE A 1 176 ? 5.457 -20.062 -30.578 1 96.19 176 ILE A N 1
ATOM 1382 C CA . ILE A 1 176 ? 4.121 -19.484 -30.641 1 96.19 176 ILE A CA 1
ATOM 1383 C C . ILE A 1 176 ? 3.625 -19.172 -29.234 1 96.19 176 ILE A C 1
ATOM 1385 O O . ILE A 1 176 ? 3.033 -18.109 -29 1 96.19 176 ILE A O 1
ATOM 1389 N N . TYR A 1 177 ? 3.889 -20.047 -28.312 1 94.25 177 TYR A N 1
ATOM 1390 C CA . TYR A 1 177 ? 3.541 -19.844 -26.922 1 94.25 177 TYR A CA 1
ATOM 1391 C C . TYR A 1 177 ? 4.18 -18.562 -26.375 1 94.25 177 TYR A C 1
ATOM 1393 O O . TYR A 1 177 ? 3.504 -17.734 -25.766 1 94.25 177 TYR A O 1
ATOM 1401 N N . GLY A 1 178 ? 5.449 -18.438 -26.594 1 92.44 178 GLY A N 1
ATOM 1402 C CA . GLY A 1 178 ? 6.168 -17.281 -26.125 1 92.44 178 GLY A CA 1
ATOM 1403 C C . GLY A 1 178 ? 5.672 -15.977 -26.734 1 92.44 178 GLY A C 1
ATOM 1404 O O . GLY A 1 178 ? 5.434 -15 -26.016 1 92.44 178 GLY A O 1
ATOM 1405 N N . ALA A 1 179 ? 5.445 -15.977 -28 1 93.88 179 ALA A N 1
ATOM 1406 C CA . ALA A 1 179 ? 5 -14.781 -28.719 1 93.88 179 ALA A CA 1
ATOM 1407 C C . ALA A 1 179 ? 3.611 -14.352 -28.25 1 93.88 179 ALA A C 1
ATOM 1409 O O . ALA A 1 179 ? 3.377 -13.172 -28 1 93.88 179 ALA A O 1
ATOM 1410 N N . LEU A 1 180 ? 2.742 -15.312 -28.094 1 94.94 180 LEU A N 1
ATOM 1411 C CA . LEU A 1 180 ? 1.38 -15.016 -27.672 1 94.94 180 LEU A CA 1
ATOM 1412 C C . LEU A 1 180 ? 1.354 -14.555 -26.219 1 94.94 180 LEU A C 1
ATOM 1414 O O . LEU A 1 180 ? 0.637 -13.609 -25.875 1 94.94 180 LEU A O 1
ATOM 1418 N N . THR A 1 181 ? 2.127 -15.227 -25.422 1 92.62 181 THR A N 1
ATOM 1419 C CA . THR A 1 181 ? 2.178 -14.883 -24 1 92.62 181 THR A CA 1
ATOM 1420 C C . THR A 1 181 ? 2.682 -13.453 -23.812 1 92.62 181 THR A C 1
ATOM 1422 O O . THR A 1 181 ? 2.07 -12.664 -23.078 1 92.62 181 THR A O 1
ATOM 1425 N N . ILE A 1 182 ? 3.73 -13.086 -24.5 1 90.38 182 ILE A N 1
ATOM 1426 C CA . ILE A 1 182 ? 4.316 -11.75 -24.375 1 90.38 182 ILE A CA 1
ATOM 1427 C C . ILE A 1 182 ? 3.359 -10.711 -24.953 1 90.38 182 ILE A C 1
ATOM 1429 O O . ILE A 1 182 ? 3.158 -9.648 -24.375 1 90.38 182 ILE A O 1
ATOM 1433 N N . GLY A 1 183 ? 2.781 -11.031 -26.078 1 93.19 183 GLY A N 1
ATOM 1434 C CA . GLY A 1 183 ? 1.831 -10.117 -26.688 1 93.19 183 GLY A CA 1
ATOM 1435 C C . GLY A 1 183 ? 0.658 -9.781 -25.781 1 93.19 183 GLY A C 1
ATOM 1436 O O . GLY A 1 183 ? 0.317 -8.609 -25.609 1 93.19 183 GLY A O 1
ATOM 1437 N N . ILE A 1 184 ? 0.07 -10.734 -25.172 1 94.31 184 ILE A N 1
ATOM 1438 C CA . ILE A 1 184 ? -1.077 -10.531 -24.297 1 94.31 184 ILE A CA 1
ATOM 1439 C C . ILE A 1 184 ? -0.621 -9.867 -23 1 94.31 184 ILE A C 1
ATOM 1441 O O . ILE A 1 184 ? -1.335 -9.039 -22.438 1 94.31 184 ILE A O 1
ATOM 1445 N N . ALA A 1 185 ? 0.55 -10.242 -22.578 1 89.75 185 ALA A N 1
ATOM 1446 C CA . ALA A 1 185 ? 1.099 -9.617 -21.375 1 89.75 185 ALA A CA 1
ATOM 1447 C C . ALA A 1 185 ? 1.262 -8.109 -21.562 1 89.75 185 ALA A C 1
ATOM 1449 O O . ALA A 1 185 ? 0.963 -7.336 -20.656 1 89.75 185 ALA A O 1
ATOM 1450 N N . ILE A 1 186 ? 1.72 -7.668 -22.688 1 90.12 186 ILE A N 1
ATOM 1451 C CA . ILE A 1 186 ? 1.874 -6.25 -23 1 90.12 186 ILE A CA 1
ATOM 1452 C C . ILE A 1 186 ? 0.505 -5.574 -23.016 1 90.12 186 ILE A C 1
ATOM 1454 O O . ILE A 1 186 ? 0.334 -4.492 -22.453 1 90.12 186 ILE A O 1
ATOM 1458 N N . TRP A 1 187 ? -0.371 -6.25 -23.609 1 93.31 187 TRP A N 1
ATOM 1459 C CA . TRP A 1 187 ? -1.739 -5.742 -23.641 1 93.31 187 TRP A CA 1
ATOM 1460 C C . TRP A 1 187 ? -2.301 -5.59 -22.234 1 93.31 187 TRP A C 1
ATOM 1462 O O . TRP A 1 187 ? -2.896 -4.559 -21.906 1 93.31 187 TRP A O 1
ATOM 1472 N N . ARG A 1 188 ? -2.111 -6.523 -21.438 1 90.75 188 ARG A N 1
ATOM 1473 C CA . ARG A 1 188 ? -2.586 -6.504 -20.062 1 90.75 188 ARG A CA 1
ATOM 1474 C C . ARG A 1 188 ? -1.915 -5.391 -19.266 1 90.75 188 ARG A C 1
ATOM 1476 O O . ARG A 1 188 ? -2.541 -4.777 -18.406 1 90.75 188 ARG A O 1
ATOM 1483 N N . ALA A 1 189 ? -0.699 -5.152 -19.562 1 86.88 189 ALA A N 1
ATOM 1484 C CA . ALA A 1 189 ? 0.029 -4.082 -18.891 1 86.88 189 ALA A CA 1
ATOM 1485 C C . ALA A 1 189 ? -0.606 -2.725 -19.172 1 86.88 189 ALA A C 1
ATOM 1487 O O . ALA A 1 189 ? -0.684 -1.872 -18.281 1 86.88 189 ALA A O 1
ATOM 1488 N N . ASN A 1 190 ? -1.061 -2.564 -20.297 1 91.25 190 ASN A N 1
ATOM 1489 C CA . ASN A 1 190 ? -1.731 -1.319 -20.656 1 91.25 190 ASN A CA 1
ATOM 1490 C C . ASN A 1 190 ? -3.064 -1.173 -19.922 1 91.25 190 ASN A C 1
ATOM 1492 O O . ASN A 1 190 ? -3.408 -0.084 -19.469 1 91.25 190 ASN A O 1
ATOM 1496 N N . ILE A 1 191 ? -3.781 -2.234 -19.812 1 94.19 191 ILE A N 1
ATOM 1497 C CA . ILE A 1 191 ? -5.047 -2.219 -19.094 1 94.19 191 ILE A CA 1
ATOM 1498 C C . ILE A 1 191 ? -4.793 -1.922 -17.625 1 94.19 191 ILE A C 1
ATOM 1500 O O . ILE A 1 191 ? -5.555 -1.185 -16.984 1 94.19 191 ILE A O 1
ATOM 1504 N N . ARG A 1 192 ? -3.793 -2.447 -17.172 1 89.44 192 ARG A N 1
ATOM 1505 C CA . ARG A 1 192 ? -3.428 -2.215 -15.773 1 89.44 192 ARG A CA 1
ATOM 1506 C C . ARG A 1 192 ? -3.133 -0.74 -15.523 1 89.44 192 ARG A C 1
ATOM 1508 O O . ARG A 1 192 ? -3.537 -0.185 -14.5 1 89.44 192 ARG A O 1
ATOM 1515 N N . ARG A 1 193 ? -2.447 -0.142 -16.406 1 86.69 193 ARG A N 1
ATOM 1516 C CA . ARG A 1 193 ? -2.174 1.287 -16.297 1 86.69 193 ARG A CA 1
ATOM 1517 C C . ARG A 1 193 ? -3.469 2.09 -16.25 1 86.69 193 ARG A C 1
ATOM 1519 O O . ARG A 1 193 ? -3.6 3.027 -15.461 1 86.69 193 ARG A O 1
ATOM 1526 N N . GLU A 1 194 ? -4.336 1.713 -17.016 1 93.88 194 GLU A N 1
ATOM 1527 C CA . GLU A 1 194 ? -5.645 2.359 -17.031 1 93.88 194 GLU A CA 1
ATOM 1528 C C . GLU A 1 194 ? -6.379 2.148 -15.719 1 93.88 194 GLU A C 1
ATOM 1530 O O . GLU A 1 194 ? -7.023 3.064 -15.203 1 93.88 194 GLU A O 1
ATOM 1535 N N . LEU A 1 195 ? -6.332 0.966 -15.211 1 92.75 195 LEU A N 1
ATOM 1536 C CA . LEU A 1 195 ? -6.984 0.643 -13.945 1 92.75 195 LEU A CA 1
ATOM 1537 C C . LEU A 1 195 ? -6.395 1.467 -12.805 1 92.75 195 LEU A C 1
ATOM 1539 O O . LEU A 1 195 ? -7.133 1.984 -11.969 1 92.75 195 LEU A O 1
ATOM 1543 N N . ASN A 1 196 ? -5.117 1.663 -12.844 1 86.94 196 ASN A N 1
ATOM 1544 C CA . ASN A 1 196 ? -4.461 2.467 -11.828 1 86.94 196 ASN A CA 1
ATOM 1545 C C . ASN A 1 196 ? -4.953 3.91 -11.844 1 86.94 196 ASN A C 1
ATOM 1547 O O . ASN A 1 196 ? -5.219 4.492 -10.789 1 86.94 196 ASN A O 1
ATOM 1551 N N . LYS A 1 197 ? -5.023 4.445 -12.961 1 91.12 197 LYS A N 1
ATOM 1552 C CA . LYS A 1 197 ? -5.539 5.809 -13.102 1 91.12 197 LYS A CA 1
ATOM 1553 C C . LYS A 1 197 ? -6.973 5.906 -12.586 1 91.12 197 LYS A C 1
ATOM 1555 O O . LYS A 1 197 ? -7.316 6.855 -11.875 1 91.12 197 LYS A O 1
ATOM 1560 N N . ALA A 1 198 ? -7.762 4.957 -12.961 1 95.12 198 ALA A N 1
ATOM 1561 C CA . ALA A 1 198 ? -9.156 4.938 -12.523 1 95.12 198 ALA A CA 1
ATOM 1562 C C . ALA A 1 198 ? -9.242 4.789 -11.008 1 95.12 198 ALA A C 1
ATOM 1564 O O . ALA A 1 198 ? -10.055 5.457 -10.359 1 95.12 198 ALA A O 1
ATOM 1565 N N . GLU A 1 199 ? -8.508 3.922 -10.484 1 92.88 199 GLU A N 1
ATOM 1566 C CA . GLU A 1 199 ? -8.484 3.723 -9.039 1 92.88 199 GLU A CA 1
ATOM 1567 C C . GLU A 1 199 ? -8.039 4.988 -8.312 1 92.88 199 GLU A C 1
ATOM 1569 O O . GLU A 1 199 ? -8.578 5.328 -7.254 1 92.88 199 GLU A O 1
ATOM 1574 N N . ASN A 1 200 ? -7.078 5.703 -8.859 1 88.31 200 ASN A N 1
ATOM 1575 C CA . ASN A 1 200 ? -6.648 6.977 -8.289 1 88.31 200 ASN A CA 1
ATOM 1576 C C . ASN A 1 200 ? -7.781 7.996 -8.281 1 88.31 200 ASN A C 1
ATOM 1578 O O . ASN A 1 200 ? -7.973 8.711 -7.293 1 88.31 200 ASN A O 1
ATOM 1582 N N . SER A 1 201 ? -8.43 8.047 -9.336 1 93.5 201 SER A N 1
ATOM 1583 C CA . SER A 1 201 ? -9.562 8.961 -9.43 1 93.5 201 SER A CA 1
ATOM 1584 C C . SER A 1 201 ? -10.641 8.609 -8.414 1 93.5 201 SER A C 1
ATOM 1586 O O . SER A 1 201 ? -11.266 9.492 -7.82 1 93.5 201 SER A O 1
ATOM 1588 N N . THR A 1 202 ? -10.898 7.32 -8.25 1 95.62 202 THR A N 1
ATOM 1589 C CA . THR A 1 202 ? -11.883 6.867 -7.27 1 95.62 202 THR A CA 1
ATOM 1590 C C . THR A 1 202 ? -11.453 7.25 -5.855 1 95.62 202 THR A C 1
ATOM 1592 O O . THR A 1 202 ? -12.281 7.703 -5.059 1 95.62 202 THR A O 1
ATOM 1595 N N . CYS A 1 203 ? -10.227 7.086 -5.578 1 91.25 203 CYS A N 1
ATOM 1596 C CA . CYS A 1 203 ? -9.68 7.457 -4.281 1 91.25 203 CYS A CA 1
ATOM 1597 C C . CYS A 1 203 ? -9.82 8.953 -4.039 1 91.25 203 CYS A C 1
ATOM 1599 O O . CYS A 1 203 ? -10.18 9.383 -2.938 1 91.25 203 CYS A O 1
ATOM 1601 N N . ASN A 1 204 ? -9.539 9.734 -5.055 1 90.38 204 ASN A N 1
ATOM 1602 C CA . ASN A 1 204 ? -9.68 11.18 -4.949 1 90.38 204 ASN A CA 1
ATOM 1603 C C . ASN A 1 204 ? -11.125 11.586 -4.664 1 90.38 204 ASN A C 1
ATOM 1605 O O . ASN A 1 204 ? -11.375 12.469 -3.848 1 90.38 204 ASN A O 1
ATOM 1609 N N . LYS A 1 205 ? -11.992 11 -5.352 1 94.56 205 LYS A N 1
ATOM 1610 C CA . LYS A 1 205 ? -13.406 11.297 -5.152 1 94.56 205 LYS A CA 1
ATOM 1611 C C . LYS A 1 205 ? -13.844 10.93 -3.736 1 94.56 205 LYS A C 1
ATOM 1613 O O . LYS A 1 205 ? -14.602 11.68 -3.105 1 94.56 205 LYS A O 1
ATOM 1618 N N . LEU A 1 206 ? -13.414 9.781 -3.285 1 95.12 206 LEU A N 1
ATOM 1619 C CA . LEU A 1 206 ? -13.711 9.367 -1.92 1 95.12 206 LEU A CA 1
ATOM 1620 C C . LEU A 1 206 ? -13.188 10.383 -0.914 1 95.12 206 LEU A C 1
ATOM 1622 O O . LEU A 1 206 ? -13.93 10.828 -0.032 1 95.12 206 LEU A O 1
ATOM 1626 N N . GLN A 1 207 ? -12.008 10.781 -1.065 1 91.12 207 GLN A N 1
ATOM 1627 C CA . GLN A 1 207 ? -11.391 11.742 -0.153 1 91.12 207 GLN A CA 1
ATOM 1628 C C . GLN A 1 207 ? -12.102 13.086 -0.208 1 91.12 207 GLN A C 1
ATOM 1630 O O . GLN A 1 207 ? -12.305 13.734 0.824 1 91.12 207 GLN A O 1
ATOM 1635 N N . ASP A 1 208 ? -12.43 13.469 -1.383 1 93 208 ASP A N 1
ATOM 1636 C CA . ASP A 1 208 ? -13.164 14.711 -1.586 1 93 208 ASP A CA 1
ATOM 1637 C C . ASP A 1 208 ? -14.484 14.695 -0.819 1 93 208 ASP A C 1
ATOM 1639 O O . ASP A 1 208 ? -14.844 15.68 -0.17 1 93 208 ASP A O 1
ATOM 1643 N N . SER A 1 209 ? -15.156 13.641 -0.864 1 94.81 209 SER A N 1
ATOM 1644 C CA . SER A 1 209 ? -16.438 13.5 -0.176 1 94.81 209 SER A CA 1
ATOM 1645 C C . SER A 1 209 ? -16.25 13.461 1.337 1 94.81 209 SER A C 1
ATOM 1647 O O . SER A 1 209 ? -17.031 14.055 2.082 1 94.81 209 SER A O 1
ATOM 1649 N N . LEU A 1 210 ? -15.227 12.805 1.738 1 92.81 210 LEU A N 1
ATOM 1650 C CA . LEU A 1 210 ? -15 12.664 3.174 1 92.81 210 LEU A CA 1
ATOM 1651 C C . LEU A 1 210 ? -14.633 14.008 3.797 1 92.81 210 LEU A C 1
ATOM 1653 O O . LEU A 1 210 ? -15.07 14.32 4.906 1 92.81 210 LEU A O 1
ATOM 1657 N N . ILE A 1 211 ? -13.906 14.766 3.084 1 89.69 211 ILE A N 1
ATOM 1658 C CA . ILE A 1 211 ? -13.5 16.078 3.559 1 89.69 211 ILE A CA 1
ATOM 1659 C C . ILE A 1 211 ? -14.719 17 3.656 1 89.69 211 ILE A C 1
ATOM 1661 O O . ILE A 1 211 ? -14.812 17.812 4.57 1 89.69 211 ILE A O 1
ATOM 1665 N N . ASN A 1 212 ? -15.664 16.812 2.762 1 92.25 212 ASN A N 1
ATOM 1666 C CA . ASN A 1 212 ? -16.844 17.656 2.705 1 92.25 212 ASN A CA 1
ATOM 1667 C C . ASN A 1 212 ? -18.047 17 3.363 1 92.25 212 ASN A C 1
ATOM 1669 O O . ASN A 1 212 ? -19.188 17.219 2.943 1 92.25 212 ASN A O 1
ATOM 1673 N N . HIS A 1 213 ? -17.828 16.172 4.344 1 92.12 213 HIS A N 1
ATOM 1674 C CA . HIS A 1 213 ? -18.891 15.391 4.977 1 92.12 213 HIS A CA 1
ATOM 1675 C C . HIS A 1 213 ? -19.953 16.297 5.586 1 92.12 213 HIS A C 1
ATOM 1677 O O . HIS A 1 213 ? -21.156 16.047 5.434 1 92.12 213 HIS A O 1
ATOM 1683 N N . GLU A 1 214 ? -19.578 17.359 6.289 1 87.94 214 GLU A N 1
ATOM 1684 C CA . GLU A 1 214 ? -20.531 18.281 6.914 1 87.94 214 GLU A CA 1
ATOM 1685 C C . GLU A 1 214 ? -21.453 18.906 5.875 1 87.94 214 GLU A C 1
ATOM 1687 O O . GLU A 1 214 ? -22.656 19.031 6.105 1 87.94 214 GLU A O 1
ATOM 1692 N N . THR A 1 215 ? -20.844 19.25 4.789 1 90.19 215 THR A N 1
ATOM 1693 C CA . THR A 1 215 ? -21.625 19.828 3.707 1 90.19 215 THR A CA 1
ATOM 1694 C C . THR A 1 215 ? -22.625 18.812 3.148 1 90.19 215 THR A C 1
ATOM 1696 O O . THR A 1 215 ? -23.766 19.156 2.855 1 90.19 215 THR A O 1
ATOM 1699 N N . ILE A 1 216 ? -22.219 17.625 3.045 1 92.81 216 ILE A N 1
ATOM 1700 C CA . ILE A 1 216 ? -23.047 16.547 2.506 1 92.81 216 ILE A CA 1
ATOM 1701 C C . ILE A 1 216 ? -24.25 16.328 3.42 1 92.81 216 ILE A C 1
ATOM 1703 O O . ILE A 1 216 ? -25.391 16.203 2.949 1 92.81 216 ILE A O 1
ATOM 1707 N N . VAL A 1 217 ? -24.031 16.297 4.68 1 89.62 217 VAL A N 1
ATOM 1708 C CA . VAL A 1 217 ? -25.078 16.062 5.656 1 89.62 217 VAL A CA 1
ATOM 1709 C C . VAL A 1 217 ? -26.047 17.234 5.68 1 89.62 217 VAL A C 1
ATOM 1711 O O . VAL A 1 217 ? -27.266 17.047 5.676 1 89.62 217 VAL A O 1
ATOM 1714 N N . THR A 1 218 ? -25.469 18.391 5.68 1 88.62 218 THR A N 1
ATOM 1715 C CA . THR A 1 218 ? -26.312 19.594 5.805 1 88.62 218 THR A CA 1
ATOM 1716 C C . THR A 1 218 ? -27.094 19.828 4.523 1 88.62 218 THR A C 1
ATOM 1718 O O . THR A 1 218 ? -28.219 20.359 4.566 1 88.62 218 THR A O 1
ATOM 1721 N N . SER A 1 219 ? -26.562 19.375 3.41 1 89.62 219 SER A N 1
ATOM 1722 C CA . SER A 1 219 ? -27.234 19.594 2.129 1 89.62 219 SER A CA 1
ATOM 1723 C C . SER A 1 219 ? -28.094 18.391 1.759 1 89.62 219 SER A C 1
ATOM 1725 O O . SER A 1 219 ? -28.781 18.406 0.73 1 89.62 219 SER A O 1
ATOM 1727 N N . ARG A 1 220 ? -28.047 17.312 2.494 1 89 220 ARG A N 1
ATOM 1728 C CA . ARG A 1 220 ? -28.828 16.094 2.262 1 89 220 ARG A CA 1
ATOM 1729 C C . ARG A 1 220 ? -28.531 15.508 0.89 1 89 220 ARG A C 1
ATOM 1731 O O . ARG A 1 220 ? -29.453 15.211 0.121 1 89 220 ARG A O 1
ATOM 1738 N N . THR A 1 221 ? -27.281 15.484 0.661 1 92.38 221 THR A N 1
ATOM 1739 C CA . THR A 1 221 ? -26.875 15.008 -0.652 1 92.38 221 THR A CA 1
ATOM 1740 C C . THR A 1 221 ? -26.156 13.672 -0.534 1 92.38 221 THR A C 1
ATOM 1742 O O . THR A 1 221 ? -25.281 13.359 -1.345 1 92.38 221 THR A O 1
ATOM 1745 N N . VAL A 1 222 ? -26.484 12.859 0.417 1 93.56 222 VAL A N 1
ATOM 1746 C CA . VAL A 1 222 ? -25.828 11.586 0.652 1 93.56 222 VAL A CA 1
ATOM 1747 C C . VAL A 1 222 ? -25.984 10.688 -0.575 1 93.56 222 VAL A C 1
ATOM 1749 O O . VAL A 1 222 ? -24.984 10.203 -1.123 1 93.56 222 VAL A O 1
ATOM 1752 N N . GLU A 1 223 ? -27.203 10.523 -1.035 1 93.81 223 GLU A N 1
ATOM 1753 C CA . GLU A 1 223 ? -27.453 9.617 -2.156 1 93.81 223 GLU A CA 1
ATOM 1754 C C . GLU A 1 223 ? -26.797 10.133 -3.434 1 93.81 223 GLU A C 1
ATOM 1756 O O . GLU A 1 223 ? -26.328 9.344 -4.262 1 93.81 223 GLU A O 1
ATOM 1761 N N . TYR A 1 224 ? -26.766 11.445 -3.477 1 94.56 224 TYR A N 1
ATOM 1762 C CA . TYR A 1 224 ? -26.094 12.055 -4.625 1 94.56 224 TYR A CA 1
ATOM 1763 C C . TYR A 1 224 ? -24.625 11.688 -4.656 1 94.56 224 TYR A C 1
ATOM 1765 O O . TYR A 1 224 ? -24.094 11.273 -5.691 1 94.56 224 TYR A O 1
ATOM 1773 N N . GLU A 1 225 ? -23.969 11.852 -3.555 1 95.44 225 GLU A N 1
ATOM 1774 C CA . GLU A 1 225 ? -22.547 11.562 -3.459 1 95.44 225 GLU A CA 1
ATOM 1775 C C . GLU A 1 225 ? -22.281 10.07 -3.617 1 95.44 225 GLU A C 1
ATOM 1777 O O . GLU A 1 225 ? -21.266 9.672 -4.203 1 95.44 225 GLU A O 1
ATOM 1782 N N . VAL A 1 226 ? -23.172 9.258 -3.098 1 96.94 226 VAL A N 1
ATOM 1783 C CA . VAL A 1 226 ? -23.016 7.812 -3.221 1 96.94 226 VAL A CA 1
ATOM 1784 C C . VAL A 1 226 ? -23.109 7.406 -4.688 1 96.94 226 VAL A C 1
ATOM 1786 O O . VAL A 1 226 ? -22.344 6.566 -5.156 1 96.94 226 VAL A O 1
ATOM 1789 N N . GLN A 1 227 ? -24.031 7.996 -5.379 1 96.31 227 GLN A N 1
ATOM 1790 C CA . GLN A 1 227 ? -24.188 7.684 -6.793 1 96.31 227 GLN A CA 1
ATOM 1791 C C . GLN A 1 227 ? -22.984 8.141 -7.598 1 96.31 227 GLN A C 1
ATOM 1793 O O . GLN A 1 227 ? -22.516 7.434 -8.5 1 96.31 227 GLN A O 1
ATOM 1798 N N . LYS A 1 228 ? -22.5 9.305 -7.277 1 95.88 228 LYS A N 1
ATOM 1799 C CA . LYS A 1 228 ? -21.312 9.805 -7.961 1 95.88 228 LYS A CA 1
ATOM 1800 C C . LYS A 1 228 ? -20.109 8.898 -7.703 1 95.88 228 LYS A C 1
ATOM 1802 O O . LYS A 1 228 ? -19.344 8.602 -8.617 1 95.88 228 LYS A O 1
ATOM 1807 N N . TYR A 1 229 ? -19.938 8.484 -6.465 1 96.94 229 TYR A N 1
ATOM 1808 C CA . TYR A 1 229 ? -18.875 7.559 -6.105 1 96.94 229 TYR A CA 1
ATOM 1809 C C . TYR A 1 229 ? -19.016 6.242 -6.855 1 96.94 229 TYR A C 1
ATOM 1811 O O . TYR A 1 229 ? -18.031 5.664 -7.316 1 96.94 229 TYR A O 1
ATOM 1819 N N . ASP A 1 230 ? -20.219 5.777 -6.98 1 97.62 230 ASP A N 1
ATOM 1820 C CA . ASP A 1 230 ? -20.5 4.52 -7.656 1 97.62 230 ASP A CA 1
ATOM 1821 C C . ASP A 1 230 ? -20.109 4.586 -9.133 1 97.62 230 ASP A C 1
ATOM 1823 O O . ASP A 1 230 ? -19.719 3.574 -9.719 1 97.62 230 ASP A O 1
ATOM 1827 N N . GLU A 1 231 ? -20.281 5.746 -9.688 1 97.69 231 GLU A N 1
ATOM 1828 C CA . GLU A 1 231 ? -19.891 5.902 -11.086 1 97.69 231 GLU A CA 1
ATOM 1829 C C . GLU A 1 231 ? -18.391 5.648 -11.266 1 97.69 231 GLU A C 1
ATOM 1831 O O . GLU A 1 231 ? -17.969 5.016 -12.234 1 97.69 231 GLU A O 1
ATOM 1836 N N . TYR A 1 232 ? -17.594 6.145 -10.344 1 97.19 232 TYR A N 1
ATOM 1837 C CA . TYR A 1 232 ? -16.172 5.891 -10.375 1 97.19 232 TYR A CA 1
ATOM 1838 C C . TYR A 1 232 ? -15.867 4.418 -10.125 1 97.19 232 TYR A C 1
ATOM 1840 O O . TYR A 1 232 ? -14.992 3.834 -10.773 1 97.19 232 TYR A O 1
ATOM 1848 N N . LEU A 1 233 ? -16.641 3.848 -9.211 1 97.5 233 LEU A N 1
ATOM 1849 C CA . LEU A 1 233 ? -16.453 2.434 -8.898 1 97.5 233 LEU A CA 1
ATOM 1850 C C . LEU A 1 233 ? -16.812 1.564 -10.102 1 97.5 233 LEU A C 1
ATOM 1852 O O . LEU A 1 233 ? -16.172 0.529 -10.328 1 97.5 233 LEU A O 1
ATOM 1856 N N . MET A 1 234 ? -17.844 1.98 -10.805 1 97.56 234 MET A N 1
ATOM 1857 C CA . MET A 1 234 ? -18.266 1.239 -11.992 1 97.56 234 MET A CA 1
ATOM 1858 C C . MET A 1 234 ? -17.156 1.226 -13.047 1 97.56 234 MET A C 1
ATOM 1860 O O . MET A 1 234 ? -16.938 0.209 -13.703 1 97.56 234 MET A O 1
ATOM 1864 N N . LYS A 1 235 ? -16.531 2.285 -13.211 1 97.56 235 LYS A N 1
ATOM 1865 C CA . LYS A 1 235 ? -15.398 2.352 -14.133 1 97.56 235 LYS A CA 1
ATOM 1866 C C . LYS A 1 235 ? -14.281 1.404 -13.711 1 97.56 235 LYS A C 1
ATOM 1868 O O . LYS A 1 235 ? -13.711 0.698 -14.539 1 97.56 235 LYS A O 1
ATOM 1873 N N . ASN A 1 236 ? -13.938 1.354 -12.406 1 96.81 236 ASN A N 1
ATOM 1874 C CA . ASN A 1 236 ? -12.961 0.412 -11.883 1 96.81 236 ASN A CA 1
ATOM 1875 C C . ASN A 1 236 ? -13.367 -1.033 -12.156 1 96.81 236 ASN A C 1
ATOM 1877 O O . ASN A 1 236 ? -12.531 -1.852 -12.547 1 96.81 236 ASN A O 1
ATOM 1881 N N . GLU A 1 237 ? -14.648 -1.265 -11.898 1 97.19 237 GLU A N 1
ATOM 1882 C CA . GLU A 1 237 ? -15.172 -2.609 -12.109 1 97.19 237 GLU A CA 1
ATOM 1883 C C . GLU A 1 237 ? -14.977 -3.057 -13.562 1 97.19 237 GLU A C 1
ATOM 1885 O O . GLU A 1 237 ? -14.508 -4.168 -13.812 1 97.19 237 GLU A O 1
ATOM 1890 N N . ASN A 1 238 ? -15.305 -2.189 -14.484 1 97.69 238 ASN A N 1
ATOM 1891 C CA . ASN A 1 238 ? -15.227 -2.521 -15.906 1 97.69 238 ASN A CA 1
ATOM 1892 C C . ASN A 1 238 ? -13.781 -2.787 -16.328 1 97.69 238 ASN A C 1
ATOM 1894 O O . ASN A 1 238 ? -13.508 -3.768 -17.031 1 97.69 238 ASN A O 1
ATOM 1898 N N . ILE A 1 239 ? -12.883 -1.97 -15.953 1 97.44 239 ILE A N 1
ATOM 1899 C CA . ILE A 1 239 ? -11.484 -2.107 -16.359 1 97.44 239 ILE A CA 1
ATOM 1900 C C . ILE A 1 239 ? -10.867 -3.316 -15.664 1 97.44 239 ILE A C 1
ATOM 1902 O O . ILE A 1 239 ? -10.102 -4.07 -16.281 1 97.44 239 ILE A O 1
ATOM 1906 N N . SER A 1 240 ? -11.172 -3.527 -14.367 1 96.56 240 SER A N 1
ATOM 1907 C CA . SER A 1 240 ? -10.68 -4.691 -13.633 1 96.56 240 SER A CA 1
ATOM 1908 C C . SER A 1 240 ? -11.164 -5.988 -14.266 1 96.56 240 SER A C 1
ATOM 1910 O O . SER A 1 240 ? -10.406 -6.953 -14.391 1 96.56 240 SER A O 1
ATOM 1912 N N . THR A 1 241 ? -12.477 -5.98 -14.617 1 96.75 241 THR A N 1
ATOM 1913 C CA . THR A 1 241 ? -13.031 -7.156 -15.281 1 96.75 241 THR A CA 1
ATOM 1914 C C . THR A 1 241 ? -12.305 -7.43 -16.594 1 96.75 241 THR A C 1
ATOM 1916 O O . THR A 1 241 ? -11.969 -8.578 -16.891 1 96.75 241 THR A O 1
ATOM 1919 N N . LYS A 1 242 ? -12.047 -6.387 -17.344 1 97.06 242 LYS A N 1
ATOM 1920 C CA . LYS A 1 242 ? -11.32 -6.527 -18.594 1 97.06 242 LYS A CA 1
ATOM 1921 C C . LYS A 1 242 ? -9.922 -7.09 -18.359 1 97.06 242 LYS A C 1
ATOM 1923 O O . LYS A 1 242 ? -9.445 -7.934 -19.141 1 97.06 242 LYS A O 1
ATOM 1928 N N . LEU A 1 243 ? -9.258 -6.684 -17.359 1 94.06 243 LEU A N 1
ATOM 1929 C CA . LEU A 1 243 ? -7.914 -7.141 -17.016 1 94.06 243 LEU A CA 1
ATOM 1930 C C . LEU A 1 243 ? -7.91 -8.633 -16.703 1 94.06 243 LEU A C 1
ATOM 1932 O O . LEU A 1 243 ? -7.086 -9.375 -17.234 1 94.06 243 LEU A O 1
ATOM 1936 N N . TRP A 1 244 ? -8.852 -9.047 -15.883 1 93.75 244 TRP A N 1
ATOM 1937 C CA . TRP A 1 244 ? -8.922 -10.453 -15.5 1 93.75 244 TRP A CA 1
ATOM 1938 C C . TRP A 1 244 ? -9.375 -11.312 -16.672 1 93.75 244 TRP A C 1
ATOM 1940 O O . TRP A 1 244 ? -8.906 -12.445 -16.828 1 93.75 244 TRP A O 1
ATOM 1950 N N . ARG A 1 245 ? -10.266 -10.805 -17.453 1 96.06 245 ARG A N 1
ATOM 1951 C CA . ARG A 1 245 ? -10.711 -11.547 -18.641 1 96.06 245 ARG A CA 1
ATOM 1952 C C . ARG A 1 245 ? -9.555 -11.758 -19.609 1 96.06 245 ARG A C 1
ATOM 1954 O O . ARG A 1 245 ? -9.453 -12.82 -20.234 1 96.06 245 ARG A O 1
ATOM 1961 N N . ALA A 1 246 ? -8.68 -10.789 -19.75 1 94.44 246 ALA A N 1
ATOM 1962 C CA . ALA A 1 246 ? -7.488 -10.953 -20.578 1 94.44 246 ALA A CA 1
ATOM 1963 C C . ALA A 1 246 ? -6.613 -12.086 -20.047 1 94.44 246 ALA A C 1
ATOM 1965 O O . ALA A 1 246 ? -5.992 -12.812 -20.812 1 94.44 246 ALA A O 1
ATOM 1966 N N . PHE A 1 247 ? -6.574 -12.266 -18.844 1 91.19 247 PHE A N 1
ATOM 1967 C CA . PHE A 1 247 ? -5.832 -13.344 -18.203 1 91.19 247 PHE A CA 1
ATOM 1968 C C . PHE A 1 247 ? -6.414 -14.703 -18.578 1 91.19 247 PHE A C 1
ATOM 1970 O O . PHE A 1 247 ? -5.676 -15.625 -18.922 1 91.19 247 PHE A O 1
ATOM 1977 N N . TYR A 1 248 ? -7.734 -14.797 -18.5 1 93.75 248 TYR A N 1
ATOM 1978 C CA . TYR A 1 248 ? -8.383 -16.062 -18.828 1 93.75 248 TYR A CA 1
ATOM 1979 C C . TYR A 1 248 ? -8.242 -16.391 -20.312 1 93.75 248 TYR A C 1
ATOM 1981 O O . TYR A 1 248 ? -8.109 -17.562 -20.688 1 93.75 248 TYR A O 1
ATOM 1989 N N . VAL A 1 249 ? -8.258 -15.367 -21.125 1 94.94 249 VAL A N 1
ATOM 1990 C CA . VAL A 1 249 ? -8.023 -15.562 -22.547 1 94.94 249 VAL A CA 1
ATOM 1991 C C . VAL A 1 249 ? -6.602 -16.062 -22.781 1 94.94 249 VAL A C 1
ATOM 1993 O O . VAL A 1 249 ? -6.379 -16.984 -23.562 1 94.94 249 VAL A O 1
ATOM 1996 N N . LEU A 1 250 ? -5.66 -15.477 -22.109 1 92.88 250 LEU A N 1
ATOM 1997 C CA . LEU A 1 250 ? -4.27 -15.922 -22.188 1 92.88 250 LEU A CA 1
ATOM 1998 C C . LEU A 1 250 ? -4.148 -17.391 -21.797 1 92.88 250 LEU A C 1
ATOM 2000 O O . LEU A 1 250 ? -3.547 -18.188 -22.516 1 92.88 250 LEU A O 1
ATOM 2004 N N . ASN A 1 251 ? -4.781 -17.75 -20.688 1 92 251 ASN A N 1
ATOM 2005 C CA . ASN A 1 251 ? -4.723 -19.125 -20.203 1 92 251 ASN A CA 1
ATOM 2006 C C . ASN A 1 251 ? -5.34 -20.094 -21.203 1 92 251 ASN A C 1
ATOM 2008 O O . ASN A 1 251 ? -4.812 -21.188 -21.422 1 92 251 ASN A O 1
ATOM 2012 N N . LEU A 1 252 ? -6.426 -19.719 -21.766 1 94.69 252 LEU A N 1
ATOM 2013 C CA . LEU A 1 252 ? -7.109 -20.562 -22.734 1 94.69 252 LEU A CA 1
ATOM 2014 C C . LEU A 1 252 ? -6.211 -20.844 -23.938 1 94.69 252 LEU A C 1
ATOM 2016 O O . LEU A 1 252 ? -6.031 -22 -24.328 1 94.69 252 LEU A O 1
ATOM 2020 N N . PHE A 1 253 ? -5.602 -19.812 -24.469 1 94.62 253 PHE A N 1
ATOM 2021 C CA . PHE A 1 253 ? -4.75 -19.984 -25.641 1 94.62 253 PHE A CA 1
ATOM 2022 C C . PHE A 1 253 ? -3.512 -20.812 -25.297 1 94.62 253 PHE A C 1
ATOM 2024 O O . PHE A 1 253 ? -3.049 -21.609 -26.109 1 94.62 253 PHE A O 1
ATOM 2031 N N . GLN A 1 254 ? -2.967 -20.562 -24.188 1 92.19 254 GLN A N 1
ATOM 2032 C CA . GLN A 1 254 ? -1.81 -21.344 -23.766 1 92.19 254 GLN A CA 1
ATOM 2033 C C . GLN A 1 254 ? -2.152 -22.828 -23.672 1 92.19 254 GLN A C 1
ATOM 2035 O O . GLN A 1 254 ? -1.402 -23.672 -24.156 1 92.19 254 GLN A O 1
ATOM 2040 N N . ARG A 1 255 ? -3.326 -23.156 -23.094 1 92.38 255 ARG A N 1
ATOM 2041 C CA . ARG A 1 255 ? -3.771 -24.547 -22.969 1 92.38 255 ARG A CA 1
ATOM 2042 C C . ARG A 1 255 ? -3.98 -25.172 -24.359 1 92.38 255 ARG A C 1
ATOM 2044 O O . ARG A 1 255 ? -3.621 -26.328 -24.578 1 92.38 255 ARG A O 1
ATOM 2051 N N . ILE A 1 256 ? -4.535 -24.391 -25.266 1 95.44 256 ILE A N 1
ATOM 2052 C CA . ILE A 1 256 ? -4.809 -24.891 -26.609 1 95.44 256 ILE A CA 1
ATOM 2053 C C . ILE A 1 256 ? -3.496 -25.172 -27.328 1 95.44 256 ILE A C 1
ATOM 2055 O O . ILE A 1 256 ? -3.377 -26.156 -28.047 1 95.44 256 ILE A O 1
ATOM 2059 N N . ILE A 1 257 ? -2.508 -24.344 -27.141 1 95.5 257 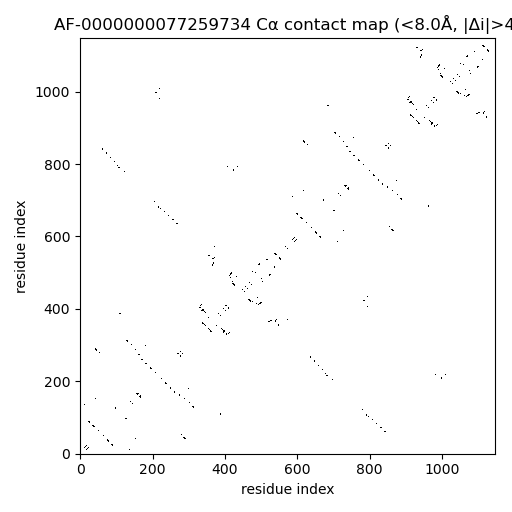ILE A N 1
ATOM 2060 C CA . ILE A 1 257 ? -1.219 -24.516 -27.812 1 95.5 257 ILE A CA 1
ATOM 2061 C C . ILE A 1 257 ? -0.575 -25.828 -27.344 1 95.5 257 ILE A C 1
ATOM 2063 O O . ILE A 1 257 ? -0.089 -26.609 -28.156 1 95.5 257 ILE A O 1
ATOM 2067 N N . PHE A 1 258 ? -0.576 -26.141 -26.078 1 93 258 PHE A N 1
ATOM 2068 C CA . PHE A 1 258 ? 0.021 -27.359 -25.562 1 93 258 PHE A CA 1
ATOM 2069 C C . PHE A 1 258 ? -0.769 -28.578 -26.031 1 93 258 PHE A C 1
ATOM 2071 O O . PHE A 1 258 ? -0.193 -29.641 -26.281 1 93 258 PHE A O 1
ATOM 2078 N N . LEU A 1 259 ? -2.1 -28.406 -26.125 1 94.5 259 LEU A N 1
ATOM 2079 C CA . LEU A 1 259 ? -2.941 -29.484 -26.641 1 94.5 259 LEU A CA 1
ATOM 2080 C C . LEU A 1 259 ? -2.604 -29.781 -28.094 1 94.5 259 LEU A C 1
ATOM 2082 O O . LEU A 1 259 ? -2.441 -30.938 -28.469 1 94.5 259 LEU A O 1
ATOM 2086 N N . LEU A 1 260 ? -2.496 -28.766 -28.859 1 95.5 260 LEU A N 1
ATOM 2087 C CA . LEU A 1 260 ? -2.164 -28.938 -30.266 1 95.5 260 LEU A CA 1
ATOM 2088 C C . LEU A 1 260 ? -0.777 -29.547 -30.422 1 95.5 260 LEU A C 1
ATOM 2090 O O . LEU A 1 260 ? -0.568 -30.391 -31.297 1 95.5 260 LEU A O 1
ATOM 2094 N N . GLN A 1 261 ? 0.117 -29.078 -29.625 1 95.5 261 GLN A N 1
ATOM 2095 C CA . GLN A 1 261 ? 1.473 -29.609 -29.656 1 95.5 261 GLN A CA 1
ATOM 2096 C C . GLN A 1 261 ? 1.474 -31.109 -29.406 1 95.5 261 GLN A C 1
ATOM 2098 O O . GLN A 1 261 ? 2.018 -31.875 -30.203 1 95.5 261 GLN A O 1
ATOM 2103 N N . SER A 1 262 ? 0.872 -31.562 -28.297 1 94.81 262 SER A N 1
ATOM 2104 C CA . SER A 1 262 ? 0.832 -32.969 -27.953 1 94.81 262 SER A CA 1
ATOM 2105 C C . SER A 1 262 ? 0.07 -33.781 -28.984 1 94.81 262 SER A C 1
ATOM 2107 O O . SER A 1 262 ? 0.51 -34.875 -29.391 1 94.81 262 SER A O 1
ATOM 2109 N N . SER A 1 263 ? -1.086 -33.281 -29.469 1 96 263 SER A N 1
ATOM 2110 C CA . SER A 1 263 ? -1.917 -33.969 -30.438 1 96 263 SER A CA 1
ATOM 2111 C C . SER A 1 263 ? -1.183 -34.156 -31.766 1 96 263 SER A C 1
ATOM 2113 O O . SER A 1 263 ? -1.26 -35.219 -32.375 1 96 263 SER A O 1
ATOM 2115 N N . LEU A 1 264 ? -0.482 -33.188 -32.188 1 95.69 264 LEU A N 1
ATOM 2116 C CA . LEU A 1 264 ? 0.239 -33.25 -33.438 1 95.69 264 LEU A CA 1
ATOM 2117 C C . LEU A 1 264 ? 1.383 -34.25 -33.375 1 95.69 264 LEU A C 1
ATOM 2119 O O . LEU A 1 264 ? 1.614 -35 -34.312 1 95.69 264 LEU A O 1
ATOM 2123 N N . ILE A 1 265 ? 2.104 -34.281 -32.312 1 95 265 ILE A N 1
ATOM 2124 C CA . ILE A 1 265 ? 3.225 -35.188 -32.156 1 95 265 ILE A CA 1
ATOM 2125 C C . ILE A 1 265 ? 2.709 -36.625 -32.094 1 95 265 ILE A C 1
ATOM 2127 O O . ILE A 1 265 ? 3.262 -37.531 -32.719 1 95 265 ILE A O 1
ATOM 2131 N N . ILE A 1 266 ? 1.607 -36.844 -31.328 1 95.19 266 ILE A N 1
ATOM 2132 C CA . ILE A 1 266 ? 1.022 -38.156 -31.219 1 95.19 266 ILE A CA 1
ATOM 2133 C C . ILE A 1 266 ? 0.492 -38.625 -32.594 1 95.19 266 ILE A C 1
ATOM 2135 O O . ILE A 1 266 ? 0.722 -39.75 -33 1 95.19 266 ILE A O 1
ATOM 2139 N N . TYR A 1 267 ? -0.212 -37.719 -33.219 1 94.44 267 TYR A N 1
ATOM 2140 C CA . TYR A 1 267 ? -0.765 -38 -34.531 1 94.44 267 TYR A CA 1
ATOM 2141 C C . TYR A 1 267 ? 0.341 -38.375 -35.531 1 94.44 267 TYR A C 1
ATOM 2143 O O . TYR A 1 267 ? 0.215 -39.312 -36.281 1 94.44 267 TYR A O 1
ATOM 2151 N N . ALA A 1 268 ? 1.398 -37.625 -35.562 1 93.56 268 ALA A N 1
ATOM 2152 C CA . ALA A 1 268 ? 2.545 -37.906 -36.406 1 93.56 268 ALA A CA 1
ATOM 2153 C C . ALA A 1 268 ? 3.148 -39.281 -36.094 1 93.56 268 ALA A C 1
ATOM 2155 O O . ALA A 1 268 ? 3.604 -40 -36.969 1 93.56 268 ALA A O 1
ATOM 2156 N N . GLY A 1 269 ? 3.199 -39.594 -34.844 1 92 269 GLY A N 1
ATOM 2157 C CA . GLY A 1 269 ? 3.689 -40.906 -34.438 1 92 269 GLY A CA 1
ATOM 2158 C C . GLY A 1 269 ? 2.805 -42.031 -34.906 1 92 269 GLY A C 1
ATOM 2159 O O . GLY A 1 269 ? 3.303 -43.094 -35.281 1 92 269 GLY A O 1
ATOM 2160 N N . LEU A 1 270 ? 1.496 -41.844 -34.875 1 91.44 270 LEU A N 1
ATOM 2161 C CA . LEU A 1 270 ? 0.545 -42.875 -35.281 1 91.44 270 LEU A CA 1
ATOM 2162 C C . LEU A 1 270 ? 0.633 -43.094 -36.781 1 91.44 270 LEU A C 1
ATOM 2164 O O . LEU A 1 270 ? 0.409 -44.219 -37.281 1 91.44 270 LEU A O 1
ATOM 2168 N N . LEU A 1 271 ? 0.995 -42.094 -37.531 1 90.12 271 LEU A N 1
ATOM 2169 C CA . LEU A 1 271 ? 1.092 -42.188 -38.969 1 90.12 271 LEU A CA 1
ATOM 2170 C C . LEU A 1 271 ? 2.475 -42.688 -39.406 1 90.12 271 LEU A C 1
ATOM 2172 O O . LEU A 1 271 ? 2.719 -42.938 -40.562 1 90.12 271 LEU A O 1
ATOM 2176 N N . GLY A 1 272 ? 3.438 -42.781 -38.469 1 87.75 272 GLY A N 1
ATOM 2177 C CA . GLY A 1 272 ? 4.762 -43.281 -38.75 1 87.75 272 GLY A CA 1
ATOM 2178 C C . GLY A 1 272 ? 5.746 -42.219 -39.219 1 87.75 272 GLY A C 1
ATOM 2179 O O . GLY A 1 272 ? 6.742 -42.531 -39.875 1 87.75 272 GLY A O 1
ATOM 2180 N N . TYR A 1 273 ? 5.441 -41.062 -38.969 1 86.19 273 TYR A N 1
ATOM 2181 C CA . TYR A 1 273 ? 6.305 -39.969 -39.406 1 86.19 273 TYR A CA 1
ATOM 2182 C C . TYR A 1 273 ? 7.434 -39.75 -38.406 1 86.19 273 TYR A C 1
ATOM 2184 O O . TYR A 1 273 ? 8.359 -38.969 -38.688 1 86.19 273 TYR A O 1
ATOM 2192 N N . LEU A 1 274 ? 7.34 -40.469 -37.344 1 84.5 274 LEU A N 1
ATOM 2193 C CA . LEU A 1 274 ? 8.391 -40.312 -36.344 1 84.5 274 LEU A CA 1
ATOM 2194 C C . LEU A 1 274 ? 9.492 -41.344 -36.562 1 84.5 274 LEU A C 1
ATOM 2196 O O . LEU A 1 274 ? 9.281 -42.344 -37.219 1 84.5 274 LEU A O 1
ATOM 2200 N N . TYR A 1 275 ? 10.633 -40.938 -36.188 1 76.44 275 TYR A N 1
ATOM 2201 C CA . TYR A 1 275 ? 11.773 -41.844 -36.344 1 76.44 275 TYR A CA 1
ATOM 2202 C C . TYR A 1 275 ? 11.523 -43.156 -35.656 1 76.44 275 TYR A C 1
ATOM 2204 O O . TYR A 1 275 ? 11.844 -44.219 -36.188 1 76.44 275 TYR A O 1
ATOM 2212 N N . TYR A 1 276 ? 10.945 -43.062 -34.438 1 76.62 276 TYR A N 1
ATOM 2213 C CA . TYR A 1 276 ? 10.602 -44.281 -33.688 1 76.62 276 TYR A CA 1
ATOM 2214 C C . TYR A 1 276 ? 9.094 -44.5 -33.656 1 76.62 276 TYR A C 1
ATOM 2216 O O . TYR A 1 276 ? 8.32 -43.531 -33.688 1 76.62 276 TYR A O 1
ATOM 2224 N N . ASP A 1 277 ? 8.711 -45.75 -33.844 1 82.06 277 ASP A N 1
ATOM 2225 C CA . ASP A 1 277 ? 7.285 -46.062 -33.75 1 82.06 277 ASP A CA 1
ATOM 2226 C C . ASP A 1 277 ? 6.734 -45.625 -32.375 1 82.06 277 ASP A C 1
ATOM 2228 O O . ASP A 1 277 ? 7.422 -45.719 -31.359 1 82.06 277 ASP A O 1
ATOM 2232 N N . LEU A 1 278 ? 5.598 -45.156 -32.438 1 89.38 278 LEU A N 1
ATOM 2233 C CA . LEU A 1 278 ? 4.961 -44.688 -31.203 1 89.38 278 LEU A CA 1
ATOM 2234 C C . LEU A 1 278 ? 4.594 -45.906 -30.328 1 89.38 278 LEU A C 1
ATOM 2236 O O . LEU A 1 278 ? 3.752 -46.719 -30.703 1 89.38 278 LEU A O 1
ATOM 2240 N N . SER A 1 279 ? 5.355 -46.062 -29.266 1 90.56 279 SER A N 1
ATOM 2241 C CA . SER A 1 279 ? 5.105 -47.094 -28.281 1 90.56 279 SER A CA 1
ATOM 2242 C C . SER A 1 279 ? 4.426 -46.531 -27.047 1 90.56 279 SER A C 1
ATOM 2244 O O . SER A 1 279 ? 4.371 -45.312 -26.859 1 90.56 279 SER A O 1
ATOM 2246 N N . PRO A 1 280 ? 3.781 -47.406 -26.234 1 90.56 280 PRO A N 1
ATOM 2247 C CA . PRO A 1 280 ? 3.193 -46.938 -24.984 1 90.56 280 PRO A CA 1
ATOM 2248 C C . PRO A 1 280 ? 4.188 -46.156 -24.109 1 90.56 280 PRO A C 1
ATOM 2250 O O . PRO A 1 280 ? 3.824 -45.188 -23.469 1 90.56 280 PRO A O 1
ATOM 2253 N N . SER A 1 281 ? 5.434 -46.625 -24.125 1 91.75 281 SER A N 1
ATOM 2254 C CA . SER A 1 281 ? 6.465 -45.969 -23.344 1 91.75 281 SER A CA 1
ATOM 2255 C C . SER A 1 281 ? 6.77 -44.562 -23.891 1 91.75 281 SER A C 1
ATOM 2257 O O . SER A 1 281 ? 7.02 -43.625 -23.125 1 91.75 281 SER A O 1
ATOM 2259 N N . GLN A 1 282 ? 6.766 -44.406 -25.203 1 91.81 282 GLN A N 1
ATOM 2260 C CA . GLN A 1 282 ? 7.012 -43.125 -25.828 1 91.81 282 GLN A CA 1
ATOM 2261 C C . GLN A 1 282 ? 5.867 -42.156 -25.562 1 91.81 282 GLN A C 1
ATOM 2263 O O . GLN A 1 282 ? 6.094 -40.938 -25.391 1 91.81 282 GLN A O 1
ATOM 2268 N N . LEU A 1 283 ? 4.656 -42.688 -25.547 1 92.75 283 LEU A N 1
ATOM 2269 C CA . LEU A 1 283 ? 3.502 -41.875 -25.234 1 92.75 283 LEU A CA 1
ATOM 2270 C C . LEU A 1 283 ? 3.596 -41.344 -23.812 1 92.75 283 LEU A C 1
ATOM 2272 O O . LEU A 1 283 ? 3.318 -40.156 -23.562 1 92.75 283 LEU A O 1
ATOM 2276 N N . LEU A 1 284 ? 3.941 -42.156 -22.891 1 93 284 LEU A N 1
ATOM 2277 C CA . LEU A 1 284 ? 4.125 -41.719 -21.5 1 93 284 LEU A CA 1
ATOM 2278 C C . LEU A 1 284 ? 5.215 -40.656 -21.391 1 93 284 LEU A C 1
ATOM 2280 O O . LEU A 1 284 ? 5.062 -39.688 -20.656 1 93 284 LEU A O 1
ATOM 2284 N N . PHE A 1 285 ? 6.273 -40.906 -22.078 1 93.12 285 PHE A N 1
ATOM 2285 C CA . PHE A 1 285 ? 7.363 -39.938 -22.125 1 93.12 285 PHE A CA 1
ATOM 2286 C C . PHE A 1 285 ? 6.863 -38.562 -22.594 1 93.12 285 PHE A C 1
ATOM 2288 O O . PHE A 1 285 ? 7.098 -37.562 -21.922 1 93.12 285 PHE A O 1
ATOM 2295 N N . LEU A 1 286 ? 6.172 -38.562 -23.688 1 93 286 LEU A N 1
ATOM 2296 C CA . LEU A 1 286 ? 5.699 -37.312 -24.281 1 93 286 LEU A CA 1
ATOM 2297 C C . LEU A 1 286 ? 4.75 -36.562 -23.344 1 93 286 LEU A C 1
ATOM 2299 O O . LEU A 1 286 ? 4.891 -35.375 -23.125 1 93 286 LEU A O 1
ATOM 2303 N N . THR A 1 287 ? 3.781 -37.25 -22.781 1 92.31 287 THR A N 1
ATOM 2304 C CA . THR A 1 287 ? 2.797 -36.656 -21.906 1 92.31 287 THR A CA 1
ATOM 2305 C C . THR A 1 287 ? 3.469 -36.062 -20.656 1 92.31 287 THR A C 1
ATOM 2307 O O . THR A 1 287 ? 3.121 -34.969 -20.219 1 92.31 287 THR A O 1
ATOM 2310 N N . SER A 1 288 ? 4.422 -36.781 -20.172 1 92.94 288 SER A N 1
ATOM 2311 C CA . SER A 1 288 ? 5.113 -36.312 -18.969 1 92.94 288 SER A CA 1
ATOM 2312 C C . SER A 1 288 ? 5.973 -35.094 -19.25 1 92.94 288 SER A C 1
ATOM 2314 O O . SER A 1 288 ? 5.961 -34.125 -18.469 1 92.94 288 SER A O 1
ATOM 2316 N N . ILE A 1 289 ? 6.707 -35.125 -20.328 1 93 289 ILE A N 1
ATOM 2317 C CA . ILE A 1 289 ? 7.641 -34.031 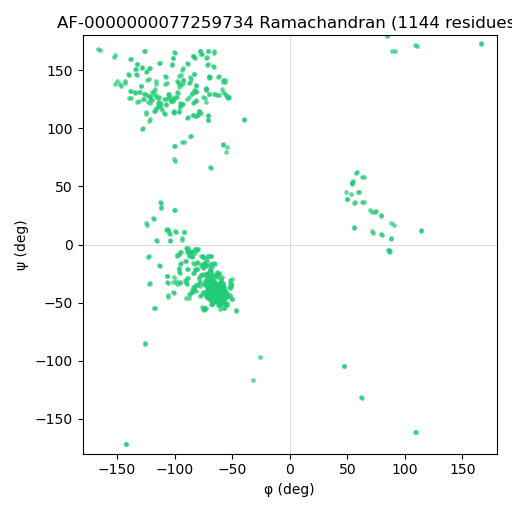-20.625 1 93 289 ILE A CA 1
ATOM 2318 C C . ILE A 1 289 ? 6.867 -32.781 -20.984 1 93 289 ILE A C 1
ATOM 2320 O O . ILE A 1 289 ? 7.285 -31.656 -20.641 1 93 289 ILE A O 1
ATOM 2324 N N . VAL A 1 290 ? 5.805 -32.938 -21.688 1 91.25 290 VAL A N 1
ATOM 2325 C CA . VAL A 1 290 ? 4.961 -31.781 -22.031 1 91.25 290 VAL A CA 1
ATOM 2326 C C . VAL A 1 290 ? 4.348 -31.188 -20.766 1 91.25 290 VAL A C 1
ATOM 2328 O O . VAL A 1 290 ? 4.285 -29.969 -20.609 1 91.25 290 VAL A O 1
ATOM 2331 N N . ALA A 1 291 ? 3.875 -32.062 -19.875 1 89.38 291 ALA A N 1
ATOM 2332 C CA . ALA A 1 291 ? 3.322 -31.578 -18.609 1 89.38 291 ALA A CA 1
ATOM 2333 C C . ALA A 1 291 ? 4.359 -30.797 -17.812 1 89.38 291 ALA A C 1
ATOM 2335 O O . ALA A 1 291 ? 4.047 -29.75 -17.234 1 89.38 291 ALA A O 1
ATOM 2336 N N . THR A 1 292 ? 5.555 -31.344 -17.797 1 88.38 292 THR A N 1
ATOM 2337 C CA . THR A 1 292 ? 6.645 -30.672 -17.094 1 88.38 292 THR A CA 1
ATOM 2338 C C . THR A 1 292 ? 6.91 -29.297 -17.688 1 88.38 292 THR A C 1
ATOM 2340 O O . THR A 1 292 ? 7.055 -28.312 -16.969 1 88.38 292 THR A O 1
ATOM 2343 N N . LEU A 1 293 ? 6.938 -29.219 -18.953 1 88.75 293 LEU A N 1
ATOM 2344 C CA . LEU A 1 293 ? 7.164 -27.953 -19.656 1 88.75 293 LEU A CA 1
ATOM 2345 C C . LEU A 1 293 ? 6.035 -26.969 -19.375 1 88.75 293 LEU A C 1
ATOM 2347 O O . LEU A 1 293 ? 6.285 -25.797 -19.094 1 88.75 293 LEU A O 1
ATOM 2351 N N . ALA A 1 294 ? 4.828 -27.469 -19.484 1 87.56 294 ALA A N 1
ATOM 2352 C CA . ALA A 1 294 ? 3.658 -26.625 -19.266 1 87.56 294 ALA A CA 1
ATOM 2353 C C . ALA A 1 294 ? 3.66 -26.047 -17.859 1 87.56 294 ALA A C 1
ATOM 2355 O O . ALA A 1 294 ? 3.348 -24.859 -17.672 1 87.56 294 ALA A O 1
ATOM 2356 N N . ASN A 1 295 ? 4.008 -26.812 -16.859 1 85.44 295 ASN A N 1
ATOM 2357 C CA . ASN A 1 295 ? 4.066 -26.359 -15.477 1 85.44 295 ASN A CA 1
ATOM 2358 C C . ASN A 1 295 ? 5.117 -25.281 -15.281 1 85.44 295 ASN A C 1
ATOM 2360 O O . ASN A 1 295 ? 4.914 -24.344 -14.492 1 85.44 295 ASN A O 1
ATOM 2364 N N . ASN A 1 296 ? 6.145 -25.391 -15.961 1 84.88 296 ASN A N 1
ATOM 2365 C CA . ASN A 1 296 ? 7.234 -24.422 -15.82 1 84.88 296 ASN A CA 1
ATOM 2366 C C . ASN A 1 296 ? 6.938 -23.125 -16.562 1 84.88 296 ASN A C 1
ATOM 2368 O O . ASN A 1 296 ? 7.371 -22.047 -16.141 1 84.88 296 ASN A O 1
ATOM 2372 N N . LEU A 1 297 ? 6.18 -23.172 -17.594 1 84.62 297 LEU A N 1
ATOM 2373 C CA . LEU A 1 297 ? 5.945 -22.016 -18.438 1 84.62 297 LEU A CA 1
ATOM 2374 C C . LEU A 1 297 ? 4.66 -21.297 -18.047 1 84.62 297 LEU A C 1
ATOM 2376 O O . LEU A 1 297 ? 4.367 -20.203 -18.531 1 84.62 297 LEU A O 1
ATOM 2380 N N . GLY A 1 298 ? 3.914 -21.906 -17.172 1 80.38 298 GLY A N 1
ATOM 2381 C CA . GLY A 1 298 ? 2.598 -21.391 -16.828 1 80.38 298 GLY A CA 1
ATOM 2382 C C . GLY A 1 298 ? 2.639 -20 -16.219 1 80.38 298 GLY A C 1
ATOM 2383 O O . GLY A 1 298 ? 1.706 -19.219 -16.375 1 80.38 298 GLY A O 1
ATOM 2384 N N . ASN A 1 299 ? 3.713 -19.641 -15.625 1 79 299 ASN A N 1
ATOM 2385 C CA . ASN A 1 299 ? 3.775 -18.375 -14.914 1 79 299 ASN A CA 1
ATOM 2386 C C . ASN A 1 299 ? 4.578 -17.328 -15.68 1 79 299 ASN A C 1
ATOM 2388 O O . ASN A 1 299 ? 4.891 -16.266 -15.156 1 79 299 ASN A O 1
ATOM 2392 N N . VAL A 1 300 ? 4.879 -17.562 -16.906 1 83.31 300 VAL A N 1
ATOM 2393 C CA . VAL A 1 300 ? 5.754 -16.672 -17.672 1 83.31 300 VAL A CA 1
ATOM 2394 C C . VAL A 1 300 ? 5.074 -15.32 -17.875 1 83.31 300 VAL A C 1
ATOM 2396 O O . VAL A 1 300 ? 5.727 -14.281 -17.828 1 83.31 300 VAL A O 1
ATOM 2399 N N . GLY A 1 301 ? 3.83 -15.32 -18.156 1 77.19 301 GLY A N 1
ATOM 2400 C CA . GLY A 1 301 ? 3.113 -14.062 -18.281 1 77.19 301 GLY A CA 1
ATOM 2401 C C . GLY A 1 301 ? 3.188 -13.211 -17.031 1 77.19 301 GLY A C 1
ATOM 2402 O O . GLY A 1 301 ? 3.428 -12 -17.125 1 77.19 301 GLY A O 1
ATOM 2403 N N . TYR A 1 302 ? 2.986 -13.82 -15.961 1 80.25 302 TYR A N 1
ATOM 2404 C CA . TYR A 1 302 ? 3.092 -13.141 -14.68 1 80.25 302 TYR A CA 1
ATOM 2405 C C . TYR A 1 302 ? 4.504 -12.617 -14.453 1 80.25 302 TYR A C 1
ATOM 2407 O O . TYR A 1 302 ? 4.684 -11.477 -14.016 1 80.25 302 TYR A O 1
ATOM 2415 N N . LEU A 1 303 ? 5.453 -13.406 -14.789 1 85.75 303 LEU A N 1
ATOM 2416 C CA . LEU A 1 303 ? 6.855 -13.016 -14.664 1 85.75 303 LEU A CA 1
ATOM 2417 C C . LEU A 1 303 ? 7.16 -11.789 -15.516 1 85.75 303 LEU A C 1
ATOM 2419 O O . LEU A 1 303 ? 7.895 -10.898 -15.094 1 85.75 303 LEU A O 1
ATOM 2423 N N . TYR A 1 304 ? 6.578 -11.797 -16.609 1 84.62 304 TYR A N 1
ATOM 2424 C CA . TYR A 1 304 ? 6.797 -10.656 -17.5 1 84.62 304 TYR A CA 1
ATOM 2425 C C . TYR A 1 304 ? 6.207 -9.383 -16.906 1 84.62 304 TYR A C 1
ATOM 2427 O O . TYR A 1 304 ? 6.828 -8.32 -16.953 1 84.62 304 TYR A O 1
ATOM 2435 N N . THR A 1 305 ? 5.082 -9.477 -16.406 1 81.94 305 THR A N 1
ATOM 2436 C CA . THR A 1 305 ? 4.457 -8.32 -15.781 1 81.94 305 THR A CA 1
ATOM 2437 C C . THR A 1 305 ? 5.285 -7.832 -14.594 1 81.94 305 THR A C 1
ATOM 2439 O O . THR A 1 305 ? 5.484 -6.629 -14.422 1 81.94 305 THR A O 1
ATOM 2442 N N . ARG A 1 306 ? 5.707 -8.797 -13.828 1 84.06 306 ARG A N 1
ATOM 2443 C CA . ARG A 1 306 ? 6.574 -8.461 -12.703 1 84.06 306 ARG A CA 1
ATOM 2444 C C . ARG A 1 306 ? 7.855 -7.789 -13.188 1 84.06 306 ARG A C 1
ATOM 2446 O O . ARG A 1 306 ? 8.328 -6.828 -12.57 1 84.06 306 ARG A O 1
ATOM 2453 N N . TYR A 1 307 ? 8.406 -8.234 -14.211 1 88.19 307 TYR A N 1
ATOM 2454 C CA . TYR A 1 307 ? 9.609 -7.668 -14.812 1 88.19 307 TYR A CA 1
ATOM 2455 C C . TYR A 1 307 ? 9.359 -6.242 -15.289 1 88.19 307 TYR A C 1
ATOM 2457 O O . TYR A 1 307 ? 10.156 -5.344 -15.008 1 88.19 307 TYR A O 1
ATOM 2465 N N . THR A 1 308 ? 8.297 -6.047 -15.992 1 83.94 308 THR A N 1
ATOM 2466 C CA . THR A 1 308 ? 7.984 -4.723 -16.516 1 83.94 308 THR A CA 1
ATOM 2467 C C . THR A 1 308 ? 7.77 -3.721 -15.391 1 83.94 308 THR A C 1
ATOM 2469 O O . THR A 1 308 ? 8.258 -2.59 -15.461 1 83.94 308 THR A O 1
ATOM 2472 N N . GLN A 1 309 ? 7.145 -4.242 -14.422 1 81.44 309 GLN A N 1
ATOM 2473 C CA . GLN A 1 309 ? 6.918 -3.367 -13.281 1 81.44 309 GLN A CA 1
ATOM 2474 C C . GLN A 1 309 ? 8.227 -3.021 -12.586 1 81.44 309 GLN A C 1
ATOM 2476 O O . GLN A 1 309 ? 8.438 -1.881 -12.164 1 81.44 309 GLN A O 1
ATOM 2481 N N . ALA A 1 310 ? 9.078 -3.955 -12.367 1 86.94 310 ALA A N 1
ATOM 2482 C CA . ALA A 1 310 ? 10.383 -3.734 -11.742 1 86.94 310 ALA A CA 1
ATOM 2483 C C . ALA A 1 310 ? 11.211 -2.73 -12.531 1 86.94 310 ALA A C 1
ATOM 2485 O O . ALA A 1 310 ? 11.852 -1.853 -11.953 1 86.94 310 ALA A O 1
ATOM 2486 N N . ILE A 1 311 ? 11.07 -2.809 -13.797 1 86.38 311 ILE A N 1
ATOM 2487 C CA . ILE A 1 311 ? 11.82 -1.91 -14.672 1 86.38 311 ILE A CA 1
ATOM 2488 C C . ILE A 1 311 ? 11.25 -0.498 -14.57 1 86.38 311 ILE A C 1
ATOM 2490 O O . ILE A 1 311 ? 12 0.481 -14.539 1 86.38 311 ILE A O 1
ATOM 2494 N N . ILE A 1 312 ? 10.031 -0.382 -14.578 1 80.12 312 ILE A N 1
ATOM 2495 C CA . ILE A 1 312 ? 9.383 0.92 -14.453 1 80.12 312 ILE A CA 1
ATOM 2496 C C . ILE A 1 312 ? 9.805 1.579 -13.141 1 80.12 312 ILE A C 1
ATOM 2498 O O . ILE A 1 312 ? 10.188 2.75 -13.117 1 80.12 312 ILE A O 1
ATOM 2502 N N . ASN A 1 313 ? 9.781 0.775 -12.102 1 81.38 313 ASN A N 1
ATOM 2503 C CA . ASN A 1 313 ? 10.195 1.292 -10.805 1 81.38 313 ASN A CA 1
ATOM 2504 C C . ASN A 1 313 ? 11.664 1.699 -10.805 1 81.38 313 ASN A C 1
ATOM 2506 O O . ASN A 1 313 ? 12.023 2.738 -10.25 1 81.38 313 ASN A O 1
ATOM 2510 N N . ALA A 1 314 ? 12.414 0.914 -11.375 1 84.12 314 ALA A N 1
ATOM 2511 C CA . ALA A 1 314 ? 13.844 1.206 -11.461 1 84.12 314 ALA A CA 1
ATOM 2512 C C . ALA A 1 314 ? 14.094 2.498 -12.234 1 84.12 314 ALA A C 1
ATOM 2514 O O . ALA A 1 314 ? 14.914 3.322 -11.828 1 84.12 314 ALA A O 1
ATOM 2515 N N . ARG A 1 315 ? 13.352 2.699 -13.234 1 81.56 315 ARG A N 1
ATOM 2516 C CA . ARG A 1 315 ? 13.508 3.883 -14.07 1 81.56 315 ARG A CA 1
ATOM 2517 C C . ARG A 1 315 ? 13.039 5.137 -13.344 1 81.56 315 ARG A C 1
ATOM 2519 O O . ARG A 1 315 ? 13.656 6.195 -13.453 1 81.56 315 ARG A O 1
ATOM 2526 N N . ALA A 1 316 ? 11.938 5.008 -12.68 1 76.19 316 ALA A N 1
ATOM 2527 C CA . ALA A 1 316 ? 11.367 6.141 -11.961 1 76.19 316 ALA A CA 1
ATOM 2528 C C . ALA A 1 316 ? 12.344 6.664 -10.906 1 76.19 316 ALA A C 1
ATOM 2530 O O . ALA A 1 316 ? 12.375 7.863 -10.625 1 76.19 316 ALA A O 1
ATOM 2531 N N . THR A 1 317 ? 13.133 5.836 -10.383 1 80.88 317 THR A N 1
ATOM 2532 C CA . THR A 1 317 ? 14.039 6.223 -9.297 1 80.88 317 THR A CA 1
ATOM 2533 C C . THR A 1 317 ? 15.414 6.586 -9.844 1 80.88 317 THR A C 1
ATOM 2535 O O . THR A 1 317 ? 16.172 7.32 -9.203 1 80.88 317 THR A O 1
ATOM 2538 N N . TYR A 1 318 ? 15.68 6.023 -11 1 77.19 318 TYR A N 1
ATOM 2539 C CA . TYR A 1 318 ? 17 6.227 -11.586 1 77.19 318 TYR A CA 1
ATOM 2540 C C . TYR A 1 318 ? 17.234 7.699 -11.898 1 77.19 318 TYR A C 1
ATOM 2542 O O . TYR A 1 318 ? 18.312 8.242 -11.594 1 77.19 318 TYR A O 1
ATOM 2550 N N . ASP A 1 319 ? 16.25 8.344 -12.414 1 72.56 319 ASP A N 1
ATOM 2551 C CA . ASP A 1 319 ? 16.391 9.742 -12.812 1 72.56 319 ASP A CA 1
ATOM 2552 C C . ASP A 1 319 ? 16.578 10.648 -11.594 1 72.56 319 ASP A C 1
ATOM 2554 O O . ASP A 1 319 ? 17.422 11.547 -11.609 1 72.56 319 ASP A O 1
ATOM 2558 N N . THR A 1 320 ? 15.883 10.344 -10.656 1 76.44 320 THR A N 1
ATOM 2559 C CA . THR A 1 320 ? 15.961 11.148 -9.445 1 76.44 320 THR A CA 1
ATOM 2560 C C . THR A 1 320 ? 17.312 10.969 -8.758 1 76.44 320 THR A C 1
ATOM 2562 O O . THR A 1 320 ? 17.938 11.945 -8.344 1 76.44 320 THR A O 1
ATOM 2565 N N . ILE A 1 321 ? 17.844 9.852 -8.758 1 76.06 321 ILE A N 1
ATOM 2566 C CA . ILE A 1 321 ? 19.062 9.523 -8.031 1 76.06 321 ILE A CA 1
ATOM 2567 C C . ILE A 1 321 ? 20.281 9.977 -8.836 1 76.06 321 ILE A C 1
ATOM 2569 O O . ILE A 1 321 ? 21.266 10.438 -8.266 1 76.06 321 ILE A O 1
ATOM 2573 N N . SER A 1 322 ? 20.094 9.852 -10.094 1 73 322 SER A N 1
ATOM 2574 C CA . SER A 1 322 ? 21.219 10.242 -10.945 1 73 322 SER A CA 1
ATOM 2575 C C . SER A 1 322 ? 21.438 11.75 -10.906 1 73 322 SER A C 1
ATOM 2577 O O . SER A 1 322 ? 22.547 12.227 -11.148 1 73 322 SER A O 1
ATOM 2579 N N . GLU A 1 323 ? 20.422 12.422 -10.539 1 70.62 323 GLU A N 1
ATOM 2580 C CA . GLU A 1 323 ? 20.516 13.875 -10.461 1 70.62 323 GLU A CA 1
ATOM 2581 C C . GLU A 1 323 ? 21.219 14.312 -9.18 1 70.62 323 GLU A C 1
ATOM 2583 O O . GLU A 1 323 ? 21.734 15.422 -9.094 1 70.62 323 GLU A O 1
ATOM 2588 N N . ILE A 1 324 ? 21.281 13.375 -8.328 1 72.69 324 ILE A N 1
ATOM 2589 C CA . ILE A 1 324 ? 21.891 13.695 -7.047 1 72.69 324 ILE A CA 1
ATOM 2590 C C . ILE A 1 324 ? 23.406 13.516 -7.145 1 72.69 324 ILE A C 1
ATOM 2592 O O . ILE A 1 324 ? 23.891 12.406 -7.379 1 72.69 324 ILE A O 1
ATOM 2596 N N . LYS A 1 325 ? 24.172 14.594 -7.465 1 64.44 325 LYS A N 1
ATOM 2597 C CA . LYS A 1 325 ? 25.625 14.57 -7.551 1 64.44 325 LYS A CA 1
ATOM 2598 C C . LYS A 1 325 ? 26.266 14.977 -6.227 1 64.44 325 LYS A C 1
ATOM 2600 O O . LYS A 1 325 ? 25.828 15.945 -5.594 1 64.44 325 LYS A O 1
ATOM 2605 N N . GLU A 1 326 ? 27.078 14.008 -5.691 1 64.12 326 GLU A N 1
ATOM 2606 C CA . GLU A 1 326 ? 27.844 14.391 -4.512 1 64.12 326 GLU A CA 1
ATOM 2607 C C . GLU A 1 326 ? 28.953 15.367 -4.879 1 64.12 326 GLU A C 1
ATOM 2609 O O . GLU A 1 326 ? 29.719 15.133 -5.816 1 64.12 326 GLU A O 1
ATOM 2614 N N . GLU A 1 327 ? 28.828 16.594 -4.453 1 62.34 327 GLU A N 1
ATOM 2615 C CA . GLU A 1 327 ? 29.922 17.547 -4.664 1 62.34 327 GLU A CA 1
ATOM 2616 C C . GLU A 1 327 ? 31.031 17.328 -3.643 1 62.34 327 GLU A C 1
ATOM 2618 O O . GLU A 1 327 ? 30.781 17.281 -2.438 1 62.34 327 GLU A O 1
ATOM 2623 N N . ILE A 1 328 ? 32.188 16.922 -4.105 1 62.88 328 ILE A N 1
ATOM 2624 C CA . ILE A 1 328 ? 33.344 16.766 -3.234 1 62.88 328 ILE A CA 1
ATOM 2625 C C . ILE A 1 328 ? 33.969 18.141 -2.984 1 62.88 328 ILE A C 1
ATOM 2627 O O . ILE A 1 328 ? 34.344 18.844 -3.93 1 62.88 328 ILE A O 1
ATOM 2631 N N . LYS A 1 329 ? 33.844 18.547 -1.734 1 71.19 329 LYS A N 1
ATOM 2632 C CA . LYS A 1 329 ? 34.5 19.797 -1.343 1 71.19 329 LYS A CA 1
ATOM 2633 C C . LYS A 1 329 ? 35.844 19.531 -0.711 1 71.19 329 LYS A C 1
ATOM 2635 O O . LYS A 1 329 ? 36.062 18.5 -0.064 1 71.19 329 LYS A O 1
ATOM 2640 N N . ASP A 1 330 ? 36.844 20.438 -0.94 1 72.31 330 ASP A N 1
ATOM 2641 C CA . ASP A 1 330 ? 38.219 20.094 -0.711 1 72.31 330 ASP A CA 1
ATOM 2642 C C . ASP A 1 330 ? 38.812 20.906 0.441 1 72.31 330 ASP A C 1
ATOM 2644 O O . ASP A 1 330 ? 39.844 20.531 1.021 1 72.31 330 ASP A O 1
ATOM 2648 N N . LYS A 1 331 ? 38.25 22.031 0.904 1 83.56 331 LYS A N 1
ATOM 2649 C CA . LYS A 1 331 ? 39 22.859 1.845 1 83.56 331 LYS A CA 1
ATOM 2650 C C . LYS A 1 331 ? 38.594 22.562 3.285 1 83.56 331 LYS A C 1
ATOM 2652 O O . LYS A 1 331 ? 37.406 22.5 3.598 1 83.56 331 LYS A O 1
ATOM 2657 N N . GLU A 1 332 ? 39.594 22.344 4.137 1 87.12 332 GLU A N 1
ATOM 2658 C CA . GLU A 1 332 ? 39.375 22.094 5.555 1 87.12 332 GLU A CA 1
ATOM 2659 C C . GLU A 1 332 ? 39.531 23.375 6.371 1 87.12 332 GLU A C 1
ATOM 2661 O O . GLU A 1 332 ? 40.344 24.219 6.055 1 87.12 332 GLU A O 1
ATOM 2666 N N . LEU A 1 333 ? 38.656 23.609 7.273 1 85.19 333 LEU A N 1
ATOM 2667 C CA . LEU A 1 333 ? 38.75 24.734 8.195 1 85.19 333 LEU A CA 1
ATOM 2668 C C . LEU A 1 333 ? 38.906 24.266 9.633 1 85.19 333 LEU A C 1
ATOM 2670 O O . LEU A 1 333 ? 38.125 23.453 10.117 1 85.19 333 LEU A O 1
ATOM 2674 N N . TYR A 1 334 ? 40.094 24.672 10.172 1 85.75 334 TYR A N 1
ATOM 2675 C CA . TYR A 1 334 ? 40.375 24.281 11.547 1 85.75 334 TYR A CA 1
ATOM 2676 C C . TYR A 1 334 ? 40.094 25.422 12.516 1 85.75 334 TYR A C 1
ATOM 2678 O O . TYR A 1 334 ? 40.938 26.25 12.797 1 85.75 334 TYR A O 1
ATOM 2686 N N . GLY A 1 335 ? 38.844 25.609 12.969 1 90.12 335 GLY A N 1
ATOM 2687 C CA . GLY A 1 335 ? 38.469 26.578 13.984 1 90.12 335 GLY A CA 1
ATOM 2688 C C . GLY A 1 335 ? 38.125 27.938 13.406 1 90.12 335 GLY A C 1
ATOM 2689 O O . GLY A 1 335 ? 38.344 28.203 12.227 1 90.12 335 GLY A O 1
ATOM 2690 N N . PHE A 1 336 ? 37.531 28.766 14.195 1 94.12 336 PHE A N 1
ATOM 2691 C CA . PHE A 1 336 ? 37.125 30.141 13.859 1 94.12 336 PHE A CA 1
ATOM 2692 C C . PHE A 1 336 ? 38.125 31.141 14.461 1 94.12 336 PHE A C 1
ATOM 2694 O O . PHE A 1 336 ? 38.281 31.219 15.68 1 94.12 336 PHE A O 1
ATOM 2701 N N . LYS A 1 337 ? 38.719 32.031 13.617 1 93.19 337 LYS A N 1
ATOM 2702 C CA . LYS A 1 337 ? 39.844 32.812 14.117 1 93.19 337 LYS A CA 1
ATOM 2703 C C . LYS A 1 337 ? 39.531 34.312 13.984 1 93.19 337 LYS A C 1
ATOM 2705 O O . LYS A 1 337 ? 40.031 35.125 14.797 1 93.19 337 LYS A O 1
ATOM 2710 N N . LYS A 1 338 ? 38.844 34.719 13 1 93.25 338 LYS A N 1
ATOM 2711 C CA . LYS A 1 338 ? 38.812 36.125 12.719 1 93.25 338 LYS A CA 1
ATOM 2712 C C . LYS A 1 338 ? 37.344 36.625 12.648 1 93.25 338 LYS A C 1
ATOM 2714 O O . LYS A 1 338 ? 36.812 37.156 13.633 1 93.25 338 LYS A O 1
ATOM 2719 N N . ASN A 1 339 ? 36.781 36.469 11.461 1 95.19 339 ASN A N 1
ATOM 2720 C CA . ASN A 1 339 ? 35.438 37.062 11.273 1 95.19 339 ASN A CA 1
ATOM 2721 C C . ASN A 1 339 ? 34.625 36.312 10.242 1 95.19 339 ASN A C 1
ATOM 2723 O O . ASN A 1 339 ? 35.125 35.406 9.586 1 95.19 339 ASN A O 1
ATOM 2727 N N . ILE A 1 340 ? 33.312 36.531 10.25 1 96.81 340 ILE A N 1
ATOM 2728 C CA . ILE A 1 340 ? 32.375 36.094 9.227 1 96.81 340 ILE A CA 1
ATOM 2729 C C . ILE A 1 340 ? 31.953 37.281 8.383 1 96.81 340 ILE A C 1
ATOM 2731 O O . ILE A 1 340 ? 31.531 38.312 8.922 1 96.81 340 ILE A O 1
ATOM 2735 N N . LYS A 1 341 ? 32.094 37.188 7.062 1 96.88 341 LYS A N 1
ATOM 2736 C CA . LYS A 1 341 ? 31.781 38.312 6.18 1 96.88 341 LYS A CA 1
ATOM 2737 C C . LYS A 1 341 ? 30.703 37.938 5.164 1 96.88 341 LYS A C 1
ATOM 2739 O O . LYS A 1 341 ? 30.828 36.938 4.453 1 96.88 341 LYS A O 1
ATOM 2744 N N . PHE A 1 342 ? 29.625 38.656 5.164 1 96.56 342 PHE A N 1
ATOM 2745 C CA . PHE A 1 342 ? 28.594 38.594 4.133 1 96.56 342 PHE A CA 1
ATOM 2746 C C . PHE A 1 342 ? 28.812 39.656 3.061 1 96.56 342 PHE A C 1
ATOM 2748 O O . PHE A 1 342 ? 28.875 40.844 3.361 1 96.56 342 PHE A O 1
ATOM 2755 N N . SER A 1 343 ? 28.969 39.156 1.848 1 96.31 343 SER A N 1
ATOM 2756 C CA . SER A 1 343 ? 29.281 40.094 0.761 1 96.31 343 SER A CA 1
ATOM 2757 C C . SER A 1 343 ? 28.281 39.969 -0.379 1 96.31 343 SER A C 1
ATOM 2759 O O . SER A 1 343 ? 28.25 38.969 -1.083 1 96.31 343 SER A O 1
ATOM 2761 N N . LYS A 1 344 ? 27.484 41.031 -0.604 1 95.88 344 LYS A N 1
ATOM 2762 C CA . LYS A 1 344 ? 26.562 41.156 -1.734 1 95.88 344 LYS A CA 1
ATOM 2763 C C . LYS A 1 344 ? 25.609 39.969 -1.815 1 95.88 344 LYS A C 1
ATOM 2765 O O . LYS A 1 344 ? 25.531 39.312 -2.852 1 95.88 344 LYS A O 1
ATOM 2770 N N . ILE A 1 345 ? 24.984 39.75 -0.777 1 95.5 345 ILE A N 1
ATOM 2771 C CA . ILE A 1 345 ? 24.094 38.625 -0.711 1 95.5 345 ILE A CA 1
ATOM 2772 C C . ILE A 1 345 ? 22.75 38.969 -1.351 1 95.5 345 ILE A C 1
ATOM 2774 O O . ILE A 1 345 ? 22.125 39.969 -0.989 1 95.5 345 ILE A O 1
ATOM 2778 N N . PHE A 1 346 ? 22.328 38.188 -2.346 1 95.25 346 PHE A N 1
ATOM 2779 C CA . PHE A 1 346 ? 21.016 38.219 -2.969 1 95.25 346 PHE A CA 1
ATOM 2780 C C . PHE A 1 346 ? 20.281 36.906 -2.807 1 95.25 346 PHE A C 1
ATOM 2782 O O . PHE A 1 346 ? 20.891 35.844 -2.994 1 95.25 346 PHE A O 1
ATOM 2789 N N . PHE A 1 347 ? 19.141 36.938 -2.375 1 93.06 347 PHE A N 1
ATOM 2790 C CA . PHE A 1 347 ? 18.391 35.688 -2.207 1 93.06 347 PHE A CA 1
ATOM 2791 C C . PHE A 1 347 ? 16.906 35.906 -2.465 1 93.06 347 PHE A C 1
ATOM 2793 O O . PHE A 1 347 ? 16.344 36.938 -2.08 1 93.06 347 PHE A O 1
ATOM 2800 N N . ASN A 1 348 ? 16.297 35 -3.189 1 89.62 348 ASN A N 1
ATOM 2801 C CA . ASN A 1 348 ? 14.867 34.969 -3.473 1 89.62 348 ASN A CA 1
ATOM 2802 C C . ASN A 1 348 ? 14.266 33.594 -3.18 1 89.62 348 ASN A C 1
ATOM 2804 O O . ASN A 1 348 ? 14.914 32.562 -3.389 1 89.62 348 ASN A O 1
ATOM 2808 N N . TYR A 1 349 ? 13.188 33.625 -2.461 1 77.44 349 TYR A N 1
ATOM 2809 C CA . TYR A 1 349 ? 12.352 32.406 -2.475 1 77.44 349 TYR A CA 1
ATOM 2810 C C . TYR A 1 349 ? 11.422 32.406 -3.682 1 77.44 349 TYR A C 1
ATOM 2812 O O . TYR A 1 349 ? 10.453 33.188 -3.729 1 77.44 349 TYR A O 1
ATOM 2820 N N . GLU A 1 350 ? 11.711 31.5 -4.57 1 71.25 350 GLU A N 1
ATOM 2821 C CA . GLU A 1 350 ? 10.961 31.484 -5.82 1 71.25 350 GLU A CA 1
ATOM 2822 C C . GLU A 1 350 ? 10.859 32.875 -6.418 1 71.25 350 GLU A C 1
ATOM 2824 O O . GLU A 1 350 ? 11.875 33.5 -6.773 1 71.25 350 GLU A O 1
ATOM 2829 N N . ASN A 1 351 ? 9.648 33.5 -6.293 1 68.44 351 ASN A N 1
ATOM 2830 C CA . ASN A 1 351 ? 9.469 34.812 -6.953 1 68.44 351 ASN A CA 1
ATOM 2831 C C . ASN A 1 351 ? 9.453 35.938 -5.945 1 68.44 351 ASN A C 1
ATOM 2833 O O . ASN A 1 351 ? 9.188 37.094 -6.305 1 68.44 351 ASN A O 1
ATOM 2837 N N . ARG A 1 352 ? 9.836 35.688 -4.758 1 75.81 352 ARG A N 1
ATOM 2838 C CA . ARG A 1 352 ? 9.852 36.75 -3.746 1 75.81 352 ARG A CA 1
ATOM 2839 C C . ARG A 1 352 ? 11.273 37.062 -3.311 1 75.81 352 ARG A C 1
ATOM 2841 O O . ARG A 1 352 ? 12 36.188 -2.826 1 75.81 352 ARG A O 1
ATOM 2848 N N . LYS A 1 353 ? 11.602 38.312 -3.502 1 86.12 353 LYS A N 1
ATOM 2849 C CA . LYS A 1 353 ? 12.922 38.781 -3.076 1 86.12 353 LYS A CA 1
ATOM 2850 C C . LYS A 1 353 ? 12.992 38.906 -1.559 1 86.12 353 LYS A C 1
ATOM 2852 O O . LYS A 1 353 ? 12.148 39.594 -0.951 1 86.12 353 LYS A O 1
ATOM 2857 N N . VAL A 1 354 ? 13.961 38.281 -0.894 1 88.81 354 VAL A N 1
ATOM 2858 C CA . VAL A 1 354 ? 14.109 38.344 0.557 1 88.81 354 VAL A CA 1
ATOM 2859 C C . VAL A 1 354 ? 15.289 39.25 0.923 1 88.81 354 VAL A C 1
ATOM 2861 O O . VAL A 1 354 ? 15.188 40.062 1.842 1 88.81 354 VAL A O 1
ATOM 2864 N N . PHE A 1 355 ? 16.438 39.125 0.213 1 93.06 355 PHE A N 1
ATOM 2865 C CA . PHE A 1 355 ? 17.609 39.938 0.446 1 93.06 355 PHE A CA 1
ATOM 2866 C C . PHE A 1 355 ? 18.109 40.562 -0.858 1 93.06 355 PHE A C 1
ATOM 2868 O O . PHE A 1 355 ? 18.125 39.875 -1.895 1 93.06 355 PHE A O 1
ATOM 2875 N N . GLU A 1 356 ? 18.453 41.844 -0.774 1 94.44 356 GLU A N 1
ATOM 2876 C CA . GLU A 1 356 ? 19.016 42.562 -1.909 1 94.44 356 GLU A CA 1
ATOM 2877 C C . GLU A 1 356 ? 20.312 43.281 -1.529 1 94.44 356 GLU A C 1
ATOM 2879 O O . GLU A 1 356 ? 20.297 44.406 -1.017 1 94.44 356 GLU A O 1
ATOM 2884 N N . ASN A 1 357 ? 21.359 42.719 -1.839 1 92.75 357 ASN A N 1
ATOM 2885 C CA . ASN A 1 357 ? 22.688 43.312 -1.673 1 92.75 357 ASN A CA 1
ATOM 2886 C C . ASN A 1 357 ? 23.016 43.531 -0.201 1 92.75 357 ASN A C 1
ATOM 2888 O O . ASN A 1 357 ? 23.359 44.656 0.199 1 92.75 357 ASN A O 1
ATOM 2892 N N . VAL A 1 358 ? 23 42.531 0.529 1 94.19 358 VAL A N 1
ATOM 2893 C CA . VAL A 1 358 ? 23.25 42.594 1.965 1 94.19 358 VAL A CA 1
ATOM 2894 C C . VAL A 1 358 ? 24.75 42.438 2.23 1 94.19 358 VAL A C 1
ATOM 2896 O O . VAL A 1 358 ? 25.391 41.531 1.72 1 94.19 358 VAL A O 1
ATOM 2899 N N . ASN A 1 359 ? 25.328 43.438 2.98 1 94.88 359 ASN A N 1
ATOM 2900 C CA . ASN A 1 359 ? 26.734 43.438 3.361 1 94.88 359 ASN A CA 1
ATOM 2901 C C . ASN A 1 359 ? 26.906 43.719 4.848 1 94.88 359 ASN A C 1
ATOM 2903 O O . ASN A 1 359 ? 26.406 44.719 5.355 1 94.88 359 ASN A O 1
ATOM 2907 N N . PHE A 1 360 ? 27.578 42.812 5.547 1 94.44 360 PHE A N 1
ATOM 2908 C CA . PHE A 1 360 ? 27.953 43.094 6.934 1 94.44 360 PHE A CA 1
ATOM 2909 C C . PHE A 1 360 ? 28.984 42.094 7.418 1 94.44 360 PHE A C 1
ATOM 2911 O O . PHE A 1 360 ? 29.281 41.094 6.727 1 94.44 360 PHE A O 1
ATOM 2918 N N . GLU A 1 361 ? 29.594 42.344 8.562 1 95.44 361 GLU A N 1
ATOM 2919 C CA . GLU A 1 361 ? 30.641 41.5 9.125 1 95.44 361 GLU A CA 1
ATOM 2920 C C . GLU A 1 361 ? 30.391 41.219 10.602 1 95.44 361 GLU A C 1
ATOM 2922 O O . GLU A 1 361 ? 29.844 42.062 11.312 1 95.44 361 GLU A O 1
ATOM 2927 N N . ILE A 1 362 ? 30.781 40.031 10.992 1 95.69 362 ILE A N 1
ATOM 2928 C CA . ILE A 1 362 ? 30.688 39.594 12.383 1 95.69 362 ILE A CA 1
ATOM 2929 C C . ILE A 1 362 ? 32.062 39.219 12.898 1 95.69 362 ILE A C 1
ATOM 2931 O O . ILE A 1 362 ? 32.75 38.375 12.289 1 95.69 362 ILE A O 1
ATOM 2935 N N . LYS A 1 363 ? 32.469 39.781 14.016 1 95.56 363 LYS A N 1
ATOM 2936 C CA . LYS A 1 363 ? 33.781 39.5 14.578 1 95.56 363 LYS A CA 1
ATOM 2937 C C . LYS A 1 363 ? 33.719 38.281 15.516 1 95.56 363 LYS A C 1
ATOM 2939 O O . LYS A 1 363 ? 32.656 37.969 16.047 1 95.56 363 LYS A O 1
ATOM 2944 N N . LYS A 1 364 ? 34.875 37.625 15.672 1 96.19 364 LYS A N 1
ATOM 2945 C CA . LYS A 1 364 ? 34.938 36.5 16.594 1 96.19 364 LYS A CA 1
ATOM 2946 C C . LYS A 1 364 ? 34.562 36.938 18.016 1 96.19 364 LYS A C 1
ATOM 2948 O O . LYS A 1 364 ? 35 38 18.5 1 96.19 364 LYS A O 1
ATOM 2953 N N . GLY A 1 365 ? 33.719 36.125 18.594 1 95.31 365 GLY A N 1
ATOM 2954 C CA . GLY A 1 365 ? 33.312 36.375 19.984 1 95.31 365 GLY A CA 1
ATOM 2955 C C . GLY A 1 365 ? 32.156 37.344 20.094 1 95.31 365 GLY A C 1
ATOM 2956 O O . GLY A 1 365 ? 31.625 37.562 21.188 1 95.31 365 GLY A O 1
ATOM 2957 N N . GLU A 1 366 ? 31.734 37.906 18.984 1 95.88 366 GLU A N 1
ATOM 2958 C CA . GLU A 1 366 ? 30.672 38.906 18.984 1 95.88 366 GLU A CA 1
ATOM 2959 C C . GLU A 1 366 ? 29.312 38.25 19.25 1 95.88 366 GLU A C 1
ATOM 2961 O O . GLU A 1 366 ? 29.031 37.156 18.734 1 95.88 366 GLU A O 1
ATOM 2966 N N . LYS A 1 367 ? 28.562 38.875 20.156 1 97.12 367 LYS A N 1
ATOM 2967 C CA . LYS A 1 367 ? 27.188 38.469 20.422 1 97.12 367 LYS A CA 1
ATOM 2968 C C . LYS A 1 367 ? 26.188 39.312 19.641 1 97.12 367 LYS A C 1
ATOM 2970 O O . LYS A 1 367 ? 26.047 40.531 19.906 1 97.12 367 LYS A O 1
ATOM 2975 N N . ILE A 1 368 ? 25.469 38.656 18.703 1 96.06 368 ILE A N 1
ATOM 2976 C CA . ILE A 1 368 ? 24.625 39.406 17.781 1 96.06 368 ILE A CA 1
ATOM 2977 C C . ILE A 1 368 ? 23.156 39.062 17.984 1 96.06 368 ILE A C 1
ATOM 2979 O O . ILE A 1 368 ? 22.797 37.875 17.984 1 96.06 368 ILE A O 1
ATOM 2983 N N . ALA A 1 369 ? 22.328 40.031 18.172 1 94.31 369 ALA A N 1
ATOM 2984 C CA . ALA A 1 369 ? 20.875 39.875 18.172 1 94.31 369 ALA A CA 1
ATOM 2985 C C . ALA A 1 369 ? 20.281 40.25 16.828 1 94.31 369 ALA A C 1
ATOM 2987 O O . ALA A 1 369 ? 20.562 41.312 16.266 1 94.31 369 ALA A O 1
ATOM 2988 N N . ILE A 1 370 ? 19.547 39.375 16.312 1 93.69 370 ILE A N 1
ATOM 2989 C CA . ILE A 1 370 ? 18.859 39.594 15.039 1 93.69 370 ILE A CA 1
ATOM 2990 C C . ILE A 1 370 ? 17.391 39.938 15.305 1 93.69 370 ILE A C 1
ATOM 2992 O O . ILE A 1 370 ? 16.672 39.156 15.914 1 93.69 370 ILE A O 1
ATOM 2996 N N . ILE A 1 371 ? 16.938 41.062 14.828 1 88.12 371 ILE A N 1
ATOM 2997 C CA . ILE A 1 371 ? 15.57 41.5 15.047 1 88.12 371 ILE A CA 1
ATOM 2998 C C . ILE A 1 371 ? 14.961 41.969 13.727 1 88.12 371 ILE A C 1
ATOM 3000 O O . ILE A 1 371 ? 15.688 42.312 12.789 1 88.12 371 ILE A O 1
ATOM 3004 N N . GLY A 1 372 ? 13.727 41.906 13.695 1 83.69 372 GLY A N 1
ATOM 3005 C CA . GLY A 1 372 ? 12.961 42.312 12.523 1 83.69 372 GLY A CA 1
ATOM 3006 C C . GLY A 1 372 ? 11.516 41.844 12.562 1 83.69 372 GLY A C 1
ATOM 3007 O O . GLY A 1 372 ? 11.156 41.031 13.414 1 83.69 372 GLY A O 1
ATOM 3008 N N . LYS A 1 373 ? 10.789 42.281 11.648 1 75.75 373 LYS A N 1
ATOM 3009 C CA . LYS A 1 373 ? 9.383 41.906 11.57 1 75.75 373 LYS A CA 1
ATOM 3010 C C . LYS A 1 373 ? 9.25 40.438 11.141 1 75.75 373 LYS A C 1
ATOM 3012 O O . LYS A 1 373 ? 10.195 39.844 10.617 1 75.75 373 LYS A O 1
ATOM 3017 N N . ASN A 1 374 ? 8.172 39.875 11.516 1 73.25 374 ASN A N 1
ATOM 3018 C CA . ASN A 1 374 ? 7.906 38.5 11.047 1 73.25 374 ASN A CA 1
ATOM 3019 C C . ASN A 1 374 ? 7.934 38.438 9.523 1 73.25 374 ASN A C 1
ATOM 3021 O O . ASN A 1 374 ? 7.344 39.25 8.844 1 73.25 374 ASN A O 1
ATOM 3025 N N . GLY A 1 375 ? 8.664 37.531 9.031 1 73.56 375 GLY A N 1
ATOM 3026 C CA . GLY A 1 375 ? 8.758 37.375 7.594 1 73.56 375 GLY A CA 1
ATOM 3027 C C . GLY A 1 375 ? 9.828 38.219 6.953 1 73.56 375 GLY A C 1
ATOM 3028 O O . GLY A 1 375 ? 9.969 38.25 5.727 1 73.56 375 GLY A O 1
ATOM 3029 N N . SER A 1 376 ? 10.555 38.875 7.77 1 79.75 376 SER A N 1
ATOM 3030 C CA . SER A 1 376 ? 11.555 39.781 7.227 1 79.75 376 SER A CA 1
ATOM 3031 C C . SER A 1 376 ? 12.766 39.031 6.688 1 79.75 376 SER A C 1
ATOM 3033 O O . SER A 1 376 ? 13.562 39.594 5.926 1 79.75 376 SER A O 1
ATOM 3035 N N . GLY A 1 377 ? 12.914 37.781 7.09 1 86.62 377 GLY A N 1
ATOM 3036 C CA . GLY A 1 377 ? 14.023 37 6.578 1 86.62 377 GLY A CA 1
ATOM 3037 C C . GLY A 1 377 ? 15.031 36.625 7.645 1 86.62 377 GLY A C 1
ATOM 3038 O O . GLY A 1 377 ? 16.156 36.219 7.332 1 86.62 377 GLY A O 1
ATOM 3039 N N . LYS A 1 378 ? 14.695 36.812 8.844 1 89.31 378 LYS A N 1
ATOM 3040 C CA . LYS A 1 378 ? 15.602 36.5 9.945 1 89.31 378 LYS A CA 1
ATOM 3041 C C . LYS A 1 378 ? 16.094 35.062 9.867 1 89.31 378 LYS A C 1
ATOM 3043 O O . LYS A 1 378 ? 17.312 34.812 9.852 1 89.31 378 LYS A O 1
ATOM 3048 N N . SER A 1 379 ? 15.148 34.125 9.758 1 88.75 379 SER A N 1
ATOM 3049 C CA . SER A 1 379 ? 15.492 32.719 9.688 1 88.75 379 SER A CA 1
ATOM 3050 C C . SER A 1 379 ? 16.234 32.406 8.391 1 88.75 379 SER A C 1
ATOM 3052 O O . SER A 1 379 ? 17.109 31.516 8.367 1 88.75 379 SER A O 1
ATOM 3054 N N . THR A 1 380 ? 15.898 33.094 7.348 1 90 380 THR A N 1
ATOM 3055 C CA . THR A 1 380 ? 16.547 32.906 6.055 1 90 380 THR A CA 1
ATOM 3056 C C . THR A 1 380 ? 18.031 33.219 6.137 1 90 380 THR A C 1
ATOM 3058 O O . THR A 1 380 ? 18.859 32.531 5.566 1 90 380 THR A O 1
ATOM 3061 N N . LEU A 1 381 ? 18.297 34.312 6.809 1 93.56 381 LEU A N 1
ATOM 3062 C CA . LEU A 1 381 ? 19.688 34.688 6.973 1 93.56 381 LEU A CA 1
ATOM 3063 C C . LEU A 1 381 ? 20.5 33.594 7.629 1 93.56 381 LEU A C 1
ATOM 3065 O O . LEU A 1 381 ? 21.609 33.281 7.191 1 93.56 381 LEU A O 1
ATOM 3069 N N . MET A 1 382 ? 19.953 33 8.625 1 93 382 MET A N 1
ATOM 3070 C CA . MET A 1 382 ? 20.609 31.906 9.328 1 93 382 MET A CA 1
ATOM 3071 C C . MET A 1 382 ? 20.781 30.703 8.406 1 93 382 MET A C 1
ATOM 3073 O O . MET A 1 382 ? 21.844 30.078 8.398 1 93 382 MET A O 1
ATOM 3077 N N . LYS A 1 383 ? 19.828 30.422 7.633 1 91.44 383 LYS A N 1
ATOM 3078 C CA . LYS A 1 383 ? 19.844 29.266 6.727 1 91.44 383 LYS A CA 1
ATOM 3079 C C . LYS A 1 383 ? 20.891 29.453 5.633 1 91.44 383 LYS A C 1
ATOM 3081 O O . LYS A 1 383 ? 21.5 28.484 5.184 1 91.44 383 LYS A O 1
ATOM 3086 N N . LEU A 1 384 ? 21.047 30.688 5.184 1 93.19 384 LEU A N 1
ATOM 3087 C CA . LEU A 1 384 ? 22.094 30.969 4.191 1 93.19 384 LEU A CA 1
ATOM 3088 C C . LEU A 1 384 ? 23.469 30.672 4.754 1 93.19 384 LEU A C 1
ATOM 3090 O O . LEU A 1 384 ? 24.297 30.047 4.086 1 93.19 384 LEU A O 1
ATOM 3094 N N . PHE A 1 385 ? 23.625 31.109 5.941 1 94.31 385 PHE A N 1
ATOM 3095 C CA . PHE A 1 385 ? 24.922 30.875 6.582 1 94.31 385 PHE A CA 1
ATOM 3096 C C . PHE A 1 385 ? 25.156 29.391 6.781 1 94.31 385 PHE A C 1
ATOM 3098 O O . PHE A 1 385 ? 26.281 28.906 6.641 1 94.31 385 PHE A O 1
ATOM 3105 N N . LEU A 1 386 ? 24.109 28.625 7.074 1 93.25 386 LEU A N 1
ATOM 3106 C CA . LEU A 1 386 ? 24.203 27.203 7.355 1 93.25 386 LEU A CA 1
ATOM 3107 C C . LEU A 1 386 ? 24.266 26.391 6.059 1 93.25 386 LEU A C 1
ATOM 3109 O O . LEU A 1 386 ? 24.328 25.172 6.094 1 93.25 386 LEU A O 1
ATOM 3113 N N . LYS A 1 387 ? 24.156 27 4.906 1 89.94 387 LYS A N 1
ATOM 3114 C CA . LYS A 1 387 ? 24.203 26.391 3.582 1 89.94 387 LYS A CA 1
ATOM 3115 C C . LYS A 1 387 ? 22.969 25.547 3.316 1 89.94 387 LYS A C 1
ATOM 3117 O O . LYS A 1 387 ? 23.031 24.516 2.658 1 89.94 387 LYS A O 1
ATOM 3122 N N . PHE A 1 388 ? 21.891 26 3.967 1 89.44 388 PHE A N 1
ATOM 3123 C CA . PHE A 1 388 ? 20.656 25.266 3.75 1 89.44 388 PHE A CA 1
ATOM 3124 C C . PHE A 1 388 ? 19.953 25.734 2.48 1 89.44 388 PHE A C 1
ATOM 3126 O O . PHE A 1 388 ? 19.062 25.062 1.967 1 89.44 388 PHE A O 1
ATOM 3133 N N . GLU A 1 389 ? 20.391 26.938 1.994 1 87.38 389 GLU A N 1
ATOM 3134 C CA . GLU A 1 389 ? 19.844 27.516 0.779 1 87.38 389 GLU A CA 1
ATOM 3135 C C . GLU A 1 389 ? 20.953 28.047 -0.132 1 87.38 389 GLU A C 1
ATOM 3137 O O . GLU A 1 389 ? 22 28.469 0.345 1 87.38 389 GLU A O 1
ATOM 3142 N N . SER A 1 390 ? 20.594 28 -1.407 1 86.62 390 SER A N 1
ATOM 3143 C CA . SER A 1 390 ? 21.531 28.594 -2.357 1 86.62 390 SER A CA 1
ATOM 3144 C C . SER A 1 390 ? 21.281 30.078 -2.516 1 86.62 390 SER A C 1
ATOM 3146 O O . SER A 1 390 ? 20.141 30.547 -2.475 1 86.62 390 SER A O 1
ATOM 3148 N N . TYR A 1 391 ? 22.391 30.781 -2.596 1 90.25 391 TYR A N 1
ATOM 3149 C CA . TYR A 1 391 ? 22.312 32.25 -2.697 1 90.25 391 TYR A CA 1
ATOM 3150 C C . TYR A 1 391 ? 23.328 32.781 -3.691 1 90.25 391 TYR A C 1
ATOM 3152 O O . TYR A 1 391 ? 24.234 32.062 -4.117 1 90.25 391 TYR A O 1
ATOM 3160 N N . ASN A 1 392 ? 23.016 34 -4.145 1 93.75 392 ASN A N 1
ATOM 3161 C CA . ASN A 1 392 ? 24 34.75 -4.918 1 93.75 392 ASN A CA 1
ATOM 3162 C C . ASN A 1 392 ? 24.844 35.656 -4.031 1 93.75 392 ASN A C 1
ATOM 3164 O O . ASN A 1 392 ? 24.328 36.25 -3.084 1 93.75 392 ASN A O 1
ATOM 3168 N N . GLY A 1 393 ? 26.062 35.719 -4.355 1 95.31 393 GLY A N 1
ATOM 3169 C CA . GLY A 1 393 ? 27.016 36.406 -3.506 1 95.31 393 GLY A CA 1
ATOM 3170 C C . GLY A 1 393 ? 27.984 35.469 -2.799 1 95.31 393 GLY A C 1
ATOM 3171 O O . GLY A 1 393 ? 28.266 34.375 -3.293 1 95.31 393 GLY A O 1
ATOM 3172 N N . SER A 1 394 ? 28.609 36.062 -1.69 1 95.94 394 SER A N 1
ATOM 3173 C CA . SER A 1 394 ? 29.594 35.219 -1.008 1 95.94 394 SER A CA 1
ATOM 3174 C C . SER A 1 394 ? 29.562 35.438 0.5 1 95.94 394 SER A C 1
ATOM 3176 O O . SER A 1 394 ? 29.375 36.562 0.963 1 95.94 394 SER A O 1
ATOM 3178 N N . ILE A 1 395 ? 29.672 34.344 1.182 1 96.19 395 ILE A N 1
ATOM 3179 C CA . ILE A 1 395 ? 29.859 34.375 2.629 1 96.19 395 ILE A CA 1
ATOM 3180 C C . ILE A 1 395 ? 31.203 33.75 2.988 1 96.19 395 ILE A C 1
ATOM 3182 O O . ILE A 1 395 ? 31.547 32.656 2.486 1 96.19 395 ILE A O 1
ATOM 3186 N N . PHE A 1 396 ? 31.906 34.469 3.867 1 96.06 396 PHE A N 1
ATOM 3187 C CA . PHE A 1 396 ? 33.25 34 4.195 1 96.06 396 PHE A CA 1
ATOM 3188 C C . PHE A 1 396 ? 33.406 33.781 5.695 1 96.06 396 PHE A C 1
ATOM 3190 O O . PHE A 1 396 ? 32.844 34.531 6.5 1 96.06 396 PHE A O 1
ATOM 3197 N N . ILE A 1 397 ? 34.125 32.719 6.047 1 95.38 397 ILE A N 1
ATOM 3198 C CA . ILE A 1 397 ? 34.656 32.531 7.391 1 95.38 397 ILE A CA 1
ATOM 3199 C C . ILE A 1 397 ? 36.188 32.594 7.367 1 95.38 397 ILE A C 1
ATOM 3201 O O . ILE A 1 397 ? 36.844 31.766 6.734 1 95.38 397 ILE A O 1
ATOM 3205 N N . ASP A 1 398 ? 36.719 33.5 8.047 1 94.5 398 ASP A N 1
ATOM 3206 C CA . ASP A 1 398 ? 38.156 33.719 8.055 1 94.5 398 ASP A CA 1
ATOM 3207 C C . ASP A 1 398 ? 38.719 33.781 6.637 1 94.5 398 ASP A C 1
ATOM 3209 O O . ASP A 1 398 ? 39.656 33.062 6.316 1 94.5 398 ASP A O 1
ATOM 3213 N N . ASP A 1 399 ? 38.062 34.375 5.727 1 91.38 399 ASP A N 1
ATOM 3214 C CA . ASP A 1 399 ? 38.469 34.688 4.363 1 91.38 399 ASP A CA 1
ATOM 3215 C C . ASP A 1 399 ? 38.344 33.469 3.447 1 91.38 399 ASP A C 1
ATOM 3217 O O . ASP A 1 399 ? 38.844 33.469 2.318 1 91.38 399 ASP A O 1
ATOM 3221 N N . ILE A 1 400 ? 37.75 32.438 3.938 1 93.56 400 ILE A N 1
ATOM 3222 C CA . ILE A 1 400 ? 37.438 31.281 3.102 1 93.56 400 ILE A CA 1
ATOM 3223 C C . ILE A 1 400 ? 35.938 31.234 2.787 1 93.56 400 ILE A C 1
ATOM 3225 O O . ILE A 1 400 ? 35.125 31.312 3.693 1 93.56 400 ILE A O 1
ATOM 3229 N N . ASN A 1 401 ? 35.656 31.094 1.524 1 94 401 ASN A N 1
ATOM 3230 C CA . ASN A 1 401 ? 34.281 30.953 1.131 1 94 401 ASN A CA 1
ATOM 3231 C C . ASN A 1 401 ? 33.625 29.703 1.732 1 94 401 ASN A C 1
ATOM 3233 O O . ASN A 1 401 ? 34.188 28.609 1.618 1 94 401 ASN A O 1
ATOM 3237 N N . ILE A 1 402 ? 32.5 29.844 2.363 1 93.25 402 ILE A N 1
ATOM 3238 C CA . ILE A 1 402 ? 31.891 28.734 3.096 1 93.25 402 ILE A CA 1
ATOM 3239 C C . ILE A 1 402 ? 31.516 27.609 2.123 1 93.25 402 ILE A C 1
ATOM 3241 O O . ILE A 1 402 ? 31.469 26.438 2.506 1 93.25 402 ILE A O 1
ATOM 3245 N N . GLN A 1 403 ? 31.266 27.953 0.846 1 89.44 403 GLN A N 1
ATOM 3246 C CA . GLN A 1 403 ? 30.906 26.953 -0.158 1 89.44 403 GLN A CA 1
ATOM 3247 C C . GLN A 1 403 ? 32.094 26.047 -0.47 1 89.44 403 GLN A C 1
ATOM 3249 O O . GLN A 1 403 ? 31.906 24.938 -0.963 1 89.44 403 GLN A O 1
ATOM 3254 N N . ASP A 1 404 ? 33.25 26.484 -0.149 1 89.69 404 ASP A N 1
ATOM 3255 C CA . ASP A 1 404 ? 34.469 25.734 -0.46 1 89.69 404 ASP A CA 1
ATOM 3256 C C . ASP A 1 404 ? 34.938 24.922 0.746 1 89.69 404 ASP A C 1
ATOM 3258 O O . ASP A 1 404 ? 35.844 24.094 0.628 1 89.69 404 ASP A O 1
ATOM 3262 N N . ILE A 1 405 ? 34.375 25.125 1.854 1 90.38 405 ILE A N 1
ATOM 3263 C CA . ILE A 1 405 ? 34.781 24.438 3.074 1 90.38 405 ILE A CA 1
ATOM 3264 C C . ILE A 1 405 ? 34.156 23.047 3.115 1 90.38 405 ILE A C 1
ATOM 3266 O O . ILE A 1 405 ? 32.969 22.875 2.787 1 90.38 405 ILE A O 1
ATOM 3270 N N . LYS A 1 406 ? 34.969 22.125 3.498 1 88.69 406 LYS A N 1
ATOM 3271 C CA . LYS A 1 406 ? 34.438 20.781 3.693 1 88.69 406 LYS A CA 1
ATOM 3272 C C . LYS A 1 406 ? 33.312 20.766 4.703 1 88.69 406 LYS A C 1
ATOM 3274 O O . LYS A 1 406 ? 33.375 21.453 5.727 1 88.69 406 LYS A O 1
ATOM 3279 N N . GLU A 1 407 ? 32.312 20 4.434 1 86 407 GLU A N 1
ATOM 3280 C CA . GLU A 1 407 ? 31.109 19.984 5.25 1 86 407 GLU A CA 1
ATOM 3281 C C . GLU A 1 407 ? 31.422 19.594 6.691 1 86 407 GLU A C 1
ATOM 3283 O O . GLU A 1 407 ? 30.859 20.172 7.629 1 86 407 GLU A O 1
ATOM 3288 N N . ASP A 1 408 ? 32.375 18.688 6.824 1 85.62 408 ASP A N 1
ATOM 3289 C CA . ASP A 1 408 ? 32.688 18.203 8.164 1 85.62 408 ASP A CA 1
ATOM 3290 C C . ASP A 1 408 ? 33.344 19.312 9 1 85.62 408 ASP A C 1
ATOM 3292 O O . ASP A 1 408 ? 32.969 19.516 10.156 1 85.62 408 ASP A O 1
ATOM 3296 N N . SER A 1 409 ? 34.188 20.031 8.375 1 89.44 409 SER A N 1
ATOM 3297 C CA . SER A 1 409 ? 34.875 21.109 9.07 1 89.44 409 SER A CA 1
ATOM 3298 C C . SER A 1 409 ? 33.906 22.266 9.367 1 89.44 409 SER A C 1
ATOM 3300 O O . SER A 1 409 ? 34 22.875 10.43 1 89.44 409 SER A O 1
ATOM 3302 N N . PHE A 1 410 ? 33.062 22.484 8.484 1 91.69 410 PHE A N 1
ATOM 3303 C CA . PHE A 1 410 ? 32.094 23.562 8.625 1 91.69 410 PHE A CA 1
ATOM 3304 C C . PHE A 1 410 ? 31.109 23.266 9.742 1 91.69 410 PHE A C 1
ATOM 3306 O O . PHE A 1 410 ? 30.844 24.125 10.594 1 91.69 410 PHE A O 1
ATOM 3313 N N . ARG A 1 411 ? 30.672 22.109 9.789 1 90.25 411 ARG A N 1
ATOM 3314 C CA . ARG A 1 411 ? 29.656 21.703 10.75 1 90.25 411 ARG A CA 1
ATOM 3315 C C . ARG A 1 411 ? 30.25 21.578 12.148 1 90.25 411 ARG A C 1
ATOM 3317 O O . ARG A 1 411 ? 29.547 21.781 13.141 1 90.25 411 ARG A O 1
ATOM 3324 N N . ASN A 1 412 ? 31.5 21.328 12.188 1 90.44 412 ASN A N 1
ATOM 3325 C CA . ASN A 1 412 ? 32.156 21.188 13.477 1 90.44 412 ASN A CA 1
ATOM 3326 C C . ASN A 1 412 ? 32.312 22.531 14.18 1 90.44 412 ASN A C 1
ATOM 3328 O O . ASN A 1 412 ? 32.5 22.594 15.398 1 90.44 412 ASN A O 1
ATOM 3332 N N . LEU A 1 413 ? 32.094 23.562 13.469 1 92.88 413 LEU A N 1
ATOM 3333 C CA . LEU A 1 413 ? 32.281 24.906 14.016 1 92.88 413 LEU A CA 1
ATOM 3334 C C . LEU A 1 413 ? 30.953 25.453 14.539 1 92.88 413 LEU A C 1
ATOM 3336 O O . LEU A 1 413 ? 30.938 26.406 15.32 1 92.88 413 LEU A O 1
ATOM 3340 N N . ILE A 1 414 ? 29.922 24.812 14.109 1 93.44 414 ILE A N 1
ATOM 3341 C CA . ILE A 1 414 ? 28.672 25.531 14.25 1 93.44 414 ILE A CA 1
ATOM 3342 C C . ILE A 1 414 ? 27.688 24.719 15.078 1 93.44 414 ILE A C 1
ATOM 3344 O O . ILE A 1 414 ? 27.484 23.531 14.82 1 93.44 414 ILE A O 1
ATOM 3348 N N . GLY A 1 415 ? 27.125 25.281 16.094 1 92.06 415 GLY A N 1
ATOM 3349 C CA . GLY A 1 415 ? 25.938 24.797 16.781 1 92.06 415 GLY A CA 1
ATOM 3350 C C . GLY A 1 415 ? 24.656 25.469 16.328 1 92.06 415 GLY A C 1
ATOM 3351 O O . GLY A 1 415 ? 24.656 26.672 16.062 1 92.06 415 GLY A O 1
ATOM 3352 N N . TYR A 1 416 ? 23.594 24.703 16.203 1 91.88 416 TYR A N 1
ATOM 3353 C CA . TYR A 1 416 ? 22.375 25.25 15.594 1 91.88 416 TYR A CA 1
ATOM 3354 C C . TYR A 1 416 ? 21.141 24.812 16.359 1 91.88 416 TYR A C 1
ATOM 3356 O O . TYR A 1 416 ? 21.031 23.656 16.766 1 91.88 416 TYR A O 1
ATOM 3364 N N . ILE A 1 417 ? 20.297 25.719 16.656 1 89.56 417 ILE A N 1
ATOM 3365 C CA . ILE A 1 417 ? 18.953 25.453 17.156 1 89.56 417 ILE A CA 1
ATOM 3366 C C . ILE A 1 417 ? 17.922 26 16.156 1 89.56 417 ILE A C 1
ATOM 3368 O O . ILE A 1 417 ? 17.828 27.203 15.953 1 89.56 417 ILE A O 1
ATOM 3372 N N . PRO A 1 418 ? 17.188 25.094 15.578 1 86.62 418 PRO A N 1
ATOM 3373 C CA . PRO A 1 418 ? 16.188 25.531 14.609 1 86.62 418 PRO A CA 1
ATOM 3374 C C . PRO A 1 418 ? 14.93 26.109 15.273 1 86.62 418 PRO A C 1
ATOM 3376 O O . PRO A 1 418 ? 14.75 25.969 16.484 1 86.62 418 PRO A O 1
ATOM 3379 N N . GLN A 1 419 ? 14.164 26.766 14.375 1 77.5 419 GLN A N 1
ATOM 3380 C CA . GLN A 1 419 ? 12.875 27.297 14.836 1 77.5 419 GLN A CA 1
ATOM 3381 C C . GLN A 1 419 ? 11.898 26.156 15.133 1 77.5 419 GLN A C 1
ATOM 3383 O O . GLN A 1 419 ? 11.211 26.188 16.156 1 77.5 419 GLN A O 1
ATOM 3388 N N . ASN A 1 420 ? 11.961 25.188 14.18 1 76.44 420 ASN A N 1
ATOM 3389 C CA . ASN A 1 420 ? 11.102 24.016 14.383 1 76.44 420 ASN A CA 1
ATOM 3390 C C . ASN A 1 420 ? 11.734 23.016 15.344 1 76.44 420 ASN A C 1
ATOM 3392 O O . ASN A 1 420 ? 12.898 22.641 15.18 1 76.44 420 ASN A O 1
ATOM 3396 N N . THR A 1 421 ? 10.93 22.609 16.297 1 74.12 421 THR A N 1
ATOM 3397 C CA . THR A 1 421 ? 11.461 21.797 17.391 1 74.12 421 THR A CA 1
ATOM 3398 C C . THR A 1 421 ? 11.164 20.328 17.156 1 74.12 421 THR A C 1
ATOM 3400 O O . THR A 1 421 ? 10.398 19.719 17.906 1 74.12 421 THR A O 1
ATOM 3403 N N . PHE A 1 422 ? 11.828 19.703 16.219 1 86.25 422 PHE A N 1
ATOM 3404 C CA . PHE A 1 422 ? 11.617 18.281 16.062 1 86.25 422 PHE A CA 1
ATOM 3405 C C . PHE A 1 422 ? 12.633 17.484 16.875 1 86.25 422 PHE A C 1
ATOM 3407 O O . PHE A 1 422 ? 13.789 17.891 17 1 86.25 422 PHE A O 1
ATOM 3414 N N . LEU A 1 423 ? 12.156 16.453 17.484 1 91.75 423 LEU A N 1
ATOM 3415 C CA . LEU A 1 423 ? 12.984 15.539 18.266 1 91.75 423 LEU A CA 1
ATOM 3416 C C . LEU A 1 423 ? 12.875 14.117 17.734 1 91.75 423 LEU A C 1
ATOM 3418 O O . LEU A 1 423 ? 11.875 13.758 17.094 1 91.75 423 LEU A O 1
ATOM 3422 N N . PHE A 1 424 ? 13.906 13.375 17.938 1 93.81 424 PHE A N 1
ATOM 3423 C CA . PHE A 1 424 ? 13.852 11.953 17.609 1 93.81 424 PHE A CA 1
ATOM 3424 C C . PHE A 1 424 ? 12.938 11.211 18.578 1 93.81 424 PHE A C 1
ATOM 3426 O O . PHE A 1 424 ? 12.82 11.594 19.75 1 93.81 424 PHE A O 1
ATOM 3433 N N . ASN A 1 425 ? 12.234 10.203 18.078 1 93.12 425 ASN A N 1
ATOM 3434 C CA . ASN A 1 425 ? 11.391 9.375 18.938 1 93.12 425 ASN A CA 1
ATOM 3435 C C . ASN A 1 425 ? 12.219 8.508 19.875 1 93.12 425 ASN A C 1
ATOM 3437 O O . ASN A 1 425 ? 12.227 7.285 19.75 1 93.12 425 ASN A O 1
ATOM 3441 N N . GLU A 1 426 ? 12.883 9.125 20.766 1 94.25 426 GLU A N 1
ATOM 3442 C CA . GLU A 1 426 ? 13.781 8.547 21.75 1 94.25 426 GLU A CA 1
ATOM 3443 C C . GLU A 1 426 ? 13.664 9.266 23.094 1 94.25 426 GLU A C 1
ATOM 3445 O O . GLU A 1 426 ? 12.805 10.133 23.266 1 94.25 426 GLU A O 1
ATOM 3450 N N . THR A 1 427 ? 14.531 8.961 24.016 1 95.44 427 THR A N 1
ATOM 3451 C CA . THR A 1 427 ? 14.469 9.523 25.359 1 95.44 427 THR A CA 1
ATOM 3452 C C . THR A 1 427 ? 14.984 10.961 25.359 1 95.44 427 THR A C 1
ATOM 3454 O O . THR A 1 427 ? 15.633 11.398 24.406 1 95.44 427 THR A O 1
ATOM 3457 N N . VAL A 1 428 ? 14.656 11.68 26.453 1 95.56 428 VAL A N 1
ATOM 3458 C CA . VAL A 1 428 ? 15.172 13.031 26.656 1 95.56 428 VAL A CA 1
ATOM 3459 C C . VAL A 1 428 ? 16.703 13.016 26.625 1 95.56 428 VAL A C 1
ATOM 3461 O O . VAL A 1 428 ? 17.312 13.828 25.938 1 95.56 428 VAL A O 1
ATOM 3464 N N . LYS A 1 429 ? 17.234 12.07 27.297 1 95.38 429 LYS A N 1
ATOM 3465 C CA . LYS A 1 429 ? 18.688 11.93 27.391 1 95.38 429 LYS A CA 1
ATOM 3466 C C . LYS A 1 429 ? 19.297 11.703 26 1 95.38 429 LYS A C 1
ATOM 3468 O O . LYS A 1 429 ? 20.297 12.328 25.656 1 95.38 429 LYS A O 1
ATOM 3473 N N . TYR A 1 430 ? 18.734 10.844 25.25 1 94.88 430 TYR A N 1
ATOM 3474 C CA . TYR A 1 430 ? 19.203 10.547 23.906 1 94.88 430 TYR A CA 1
ATOM 3475 C C . TYR A 1 430 ? 19.172 11.789 23.031 1 94.88 430 TYR A C 1
ATOM 3477 O O . TYR A 1 430 ? 20.141 12.062 22.297 1 94.88 430 TYR A O 1
ATOM 3485 N N . ASN A 1 431 ? 18.125 12.523 23.094 1 95.56 431 ASN A N 1
ATOM 3486 C CA . ASN A 1 431 ? 17.969 13.719 22.266 1 95.56 431 ASN A CA 1
ATOM 3487 C C . ASN A 1 431 ? 18.969 14.797 22.656 1 95.56 431 ASN A C 1
ATOM 3489 O O . ASN A 1 431 ? 19.469 15.523 21.797 1 95.56 431 ASN A O 1
ATOM 3493 N N . ILE A 1 432 ? 19.297 14.852 23.953 1 95 432 ILE A N 1
ATOM 3494 C CA . ILE A 1 432 ? 20.25 15.844 24.422 1 95 432 ILE A CA 1
ATOM 3495 C C . ILE A 1 432 ? 21.656 15.461 23.953 1 95 432 ILE A C 1
ATOM 3497 O O . ILE A 1 432 ? 22.406 16.297 23.469 1 95 432 ILE A O 1
ATOM 3501 N N . LYS A 1 433 ? 22 14.258 24.062 1 94.44 433 LYS A N 1
ATOM 3502 C CA . LYS A 1 433 ? 23.359 13.828 23.75 1 94.44 433 LYS A CA 1
ATOM 3503 C C . LYS A 1 433 ? 23.469 13.391 22.297 1 94.44 433 LYS A C 1
ATOM 3505 O O . LYS A 1 433 ? 24.484 12.789 21.906 1 94.44 433 LYS A O 1
ATOM 3510 N N . TYR A 1 434 ? 22.516 13.633 21.531 1 93 434 TYR A N 1
ATOM 3511 C CA . TYR A 1 434 ? 22.469 13.133 20.172 1 93 434 TYR A CA 1
ATOM 3512 C C . TYR A 1 434 ? 23.734 13.5 19.406 1 93 434 TYR A C 1
ATOM 3514 O O . TYR A 1 434 ? 24.109 14.672 19.344 1 93 434 TYR A O 1
ATOM 3522 N N . GLY A 1 435 ? 24.344 12.445 18.828 1 86.44 435 GLY A N 1
ATOM 3523 C CA . GLY A 1 435 ? 25.5 12.656 17.984 1 86.44 435 GLY A CA 1
ATOM 3524 C C . GLY A 1 435 ? 26.812 12.711 18.75 1 86.44 435 GLY A C 1
ATOM 3525 O O . GLY A 1 435 ? 27.891 12.828 18.156 1 86.44 435 GLY A O 1
ATOM 3526 N N . LEU A 1 436 ? 26.719 12.703 20.062 1 89.81 436 LEU A N 1
ATOM 3527 C CA . LEU A 1 436 ? 27.922 12.758 20.891 1 89.81 436 LEU A CA 1
ATOM 3528 C C . LEU A 1 436 ? 28.188 11.414 21.547 1 89.81 436 LEU A C 1
ATOM 3530 O O . LEU A 1 436 ? 27.312 10.852 22.219 1 89.81 436 LEU A O 1
ATOM 3534 N N . GLU A 1 437 ? 29.281 10.766 21.344 1 84.38 437 GLU A N 1
ATOM 3535 C CA . GLU A 1 437 ? 29.578 9.43 21.844 1 84.38 437 GLU A CA 1
ATOM 3536 C C . GLU A 1 437 ? 30.219 9.5 23.234 1 84.38 437 GLU A C 1
ATOM 3538 O O . GLU A 1 437 ? 30 8.609 24.062 1 84.38 437 GLU A O 1
ATOM 3543 N N . ASN A 1 438 ? 30.922 10.531 23.562 1 86.31 438 ASN A N 1
ATOM 3544 C CA . ASN A 1 438 ? 31.75 10.523 24.766 1 86.31 438 ASN A CA 1
ATOM 3545 C C . ASN A 1 438 ? 31.219 11.484 25.828 1 86.31 438 ASN A C 1
ATOM 3547 O O . ASN A 1 438 ? 32 12.086 26.562 1 86.31 438 ASN A O 1
ATOM 3551 N N . VAL A 1 439 ? 29.906 11.555 25.875 1 91.25 439 VAL A N 1
ATOM 3552 C CA . VAL A 1 439 ? 29.328 12.43 26.875 1 91.25 439 VAL A CA 1
ATOM 3553 C C . VAL A 1 439 ? 28.703 11.594 28 1 91.25 439 VAL A C 1
ATOM 3555 O O . VAL A 1 439 ? 27.922 10.672 27.734 1 91.25 439 VAL A O 1
ATOM 3558 N N . THR A 1 440 ? 29.078 11.82 29.203 1 92.88 440 THR A N 1
ATOM 3559 C CA . THR A 1 440 ? 28.562 11.086 30.359 1 92.88 440 THR A CA 1
ATOM 3560 C C . THR A 1 440 ? 27.25 11.695 30.844 1 92.88 440 THR A C 1
ATOM 3562 O O . THR A 1 440 ? 26.953 12.852 30.547 1 92.88 440 THR A O 1
ATOM 3565 N N . ASP A 1 441 ? 26.547 10.914 31.609 1 93.62 441 ASP A N 1
ATOM 3566 C CA . ASP A 1 441 ? 25.281 11.391 32.188 1 93.62 441 ASP A CA 1
ATOM 3567 C C . ASP A 1 441 ? 25.531 12.57 33.125 1 93.62 441 ASP A C 1
ATOM 3569 O O . ASP A 1 441 ? 24.734 13.5 33.188 1 93.62 441 ASP A O 1
ATOM 3573 N N . GLU A 1 442 ? 26.609 12.445 33.75 1 93.75 442 GLU A N 1
ATOM 3574 C CA . GLU A 1 442 ? 26.953 13.5 34.688 1 93.75 442 GLU A CA 1
ATOM 3575 C C . GLU A 1 442 ? 27.141 14.836 34 1 93.75 442 GLU A C 1
ATOM 3577 O O . GLU A 1 442 ? 26.781 15.883 34.531 1 93.75 442 GLU A O 1
ATOM 3582 N N . GLU A 1 443 ? 27.719 14.828 32.875 1 94.5 443 GLU A N 1
ATOM 3583 C CA . GLU A 1 443 ? 27.906 16.062 32.125 1 94.5 443 GLU A CA 1
ATOM 3584 C C . GLU A 1 443 ? 26.578 16.656 31.688 1 94.5 443 GLU A C 1
ATOM 3586 O O . GLU A 1 443 ? 26.406 17.875 31.703 1 94.5 443 GLU A O 1
ATOM 3591 N N . ILE A 1 444 ? 25.688 15.828 31.359 1 95.5 444 ILE A N 1
ATOM 3592 C CA . ILE A 1 444 ? 24.359 16.266 30.969 1 95.5 444 ILE A CA 1
ATOM 3593 C C . ILE A 1 444 ? 23.641 16.906 32.156 1 95.5 444 ILE A C 1
ATOM 3595 O O . ILE A 1 444 ? 23.062 17.984 32.062 1 95.5 444 ILE A O 1
ATOM 3599 N N . PHE A 1 445 ? 23.734 16.172 33.312 1 95.88 445 PHE A N 1
ATOM 3600 C CA . PHE A 1 445 ? 23.062 16.656 34.531 1 95.88 445 PHE A CA 1
ATOM 3601 C C . PHE A 1 445 ? 23.656 17.984 34.969 1 95.88 445 PHE A C 1
ATOM 3603 O O . PHE A 1 445 ? 22.922 18.906 35.344 1 95.88 445 PHE A O 1
ATOM 3610 N N . SER A 1 446 ? 24.922 18.047 34.906 1 95.44 446 SER A N 1
ATOM 3611 C CA . SER A 1 446 ? 25.609 19.266 35.312 1 95.44 446 SER A CA 1
ATOM 3612 C C . SER A 1 446 ? 25.203 20.438 34.438 1 95.44 446 SER A C 1
ATOM 3614 O O . SER A 1 446 ? 24.969 21.547 34.938 1 95.44 446 SER A O 1
ATOM 3616 N N . LEU A 1 447 ? 25.141 20.203 33.156 1 94.69 447 LEU A N 1
ATOM 3617 C CA . LEU A 1 447 ? 24.719 21.266 32.25 1 94.69 447 LEU A CA 1
ATOM 3618 C C . LEU A 1 447 ? 23.281 21.688 32.531 1 94.69 447 LEU A C 1
ATOM 3620 O O . LEU A 1 447 ? 22.984 22.891 32.562 1 94.69 447 LEU A O 1
ATOM 3624 N N . CYS A 1 448 ? 22.438 20.766 32.75 1 95.19 448 CYS A N 1
ATOM 3625 C CA . CYS A 1 448 ? 21.047 21.062 33.031 1 95.19 448 CYS A CA 1
ATOM 3626 C C . CYS A 1 448 ? 20.891 21.844 34.312 1 95.19 448 CYS A C 1
ATOM 3628 O O . CYS A 1 448 ? 20.031 22.719 34.438 1 95.19 448 CYS A O 1
ATOM 3630 N N . LYS A 1 449 ? 21.703 21.469 35.281 1 94.62 449 LYS A N 1
ATOM 3631 C CA . LYS A 1 449 ? 21.688 22.203 36.531 1 94.62 449 LYS A CA 1
ATOM 3632 C C . LYS A 1 449 ? 22.156 23.641 36.344 1 94.62 449 LYS A C 1
ATOM 3634 O O . LYS A 1 449 ? 21.562 24.562 36.906 1 94.62 449 LYS A O 1
ATOM 3639 N N . LYS A 1 450 ? 23.156 23.812 35.562 1 92.5 450 LYS A N 1
ATOM 3640 C CA . LYS A 1 450 ? 23.672 25.141 35.281 1 92.5 450 LYS A CA 1
ATOM 3641 C C . LYS A 1 450 ? 22.594 26.031 34.656 1 92.5 450 LYS A C 1
ATOM 3643 O O . LYS A 1 450 ? 22.516 27.219 34.969 1 92.5 450 LYS A O 1
ATOM 3648 N N . PHE A 1 451 ? 21.797 25.438 33.812 1 92.25 451 PHE A N 1
ATOM 3649 C CA . PHE A 1 451 ? 20.781 26.203 33.125 1 92.25 451 PHE A CA 1
ATOM 3650 C C . PHE A 1 451 ? 19.453 26.156 33.875 1 92.25 451 PHE A C 1
ATOM 3652 O O . PHE A 1 451 ? 18.422 26.562 33.344 1 92.25 451 PHE A O 1
ATOM 3659 N N . CYS A 1 452 ? 19.391 25.531 35.031 1 89.12 452 CYS A N 1
ATOM 3660 C CA . CYS A 1 452 ? 18.219 25.422 35.906 1 89.12 452 CYS A CA 1
ATOM 3661 C C . CYS A 1 452 ? 17.109 24.625 35.188 1 89.12 452 CYS A C 1
ATOM 3663 O O . CYS A 1 452 ? 15.938 24.984 35.312 1 89.12 452 CYS A O 1
ATOM 3665 N N . LEU A 1 453 ? 17.547 23.641 34.438 1 91.31 453 LEU A N 1
ATOM 3666 C CA . LEU A 1 453 ? 16.562 22.859 33.719 1 91.31 453 LEU A CA 1
ATOM 3667 C C . LEU A 1 453 ? 16.547 21.406 34.188 1 91.31 453 LEU A C 1
ATOM 3669 O O . LEU A 1 453 ? 15.781 20.594 33.656 1 91.31 453 LEU A O 1
ATOM 3673 N N . PHE A 1 454 ? 17.312 21.094 35.156 1 93.31 454 PHE A N 1
ATOM 3674 C CA . PHE A 1 454 ? 17.422 19.719 35.625 1 93.31 454 PHE A CA 1
ATOM 3675 C C . PHE A 1 454 ? 16.062 19.203 36.125 1 93.31 454 PHE A C 1
ATOM 3677 O O . PHE A 1 454 ? 15.656 18.094 35.781 1 93.31 454 PHE A O 1
ATOM 3684 N N . GLU A 1 455 ? 15.383 19.984 36.875 1 90.56 455 GLU A N 1
ATOM 3685 C CA . GLU A 1 455 ? 14.109 19.578 37.438 1 90.56 455 GLU A CA 1
ATOM 3686 C C . GLU A 1 455 ? 13.031 19.438 36.375 1 90.56 455 GLU A C 1
ATOM 3688 O O . GLU A 1 455 ? 12.117 18.609 36.5 1 90.56 455 GLU A O 1
ATOM 3693 N N . VAL A 1 456 ? 13.164 20.234 35.375 1 88 456 VAL A N 1
ATOM 3694 C CA . VAL A 1 456 ? 12.188 20.188 34.281 1 88 456 VAL A CA 1
ATOM 3695 C C . VAL A 1 456 ? 12.164 18.781 33.688 1 88 456 VAL A C 1
ATOM 3697 O O . VAL A 1 456 ? 11.094 18.234 33.406 1 88 456 VAL A O 1
ATOM 3700 N N . PHE A 1 457 ? 13.312 18.188 33.562 1 93.12 457 PHE A N 1
ATOM 3701 C CA . PHE A 1 457 ? 13.422 16.875 32.938 1 93.12 457 PHE A CA 1
ATOM 3702 C C . PHE A 1 457 ? 13.273 15.766 33.938 1 93.12 457 PHE A C 1
ATOM 3704 O O . PHE A 1 457 ? 12.719 14.703 33.656 1 93.12 457 PHE A O 1
ATOM 3711 N N . SER A 1 458 ? 13.727 15.961 35.125 1 92.31 458 SER A N 1
ATOM 3712 C CA . SER A 1 458 ? 13.656 14.961 36.188 1 92.31 458 SER A CA 1
ATOM 3713 C C . SER A 1 458 ? 12.219 14.719 36.625 1 92.31 458 SER A C 1
ATOM 3715 O O . SER A 1 458 ? 11.883 13.625 37.094 1 92.31 458 SER A O 1
ATOM 3717 N N . ASN A 1 459 ? 11.375 15.688 36.438 1 88.81 459 ASN A N 1
ATOM 3718 C CA . ASN A 1 459 ? 9.992 15.602 36.875 1 88.81 459 ASN A CA 1
ATOM 3719 C C . ASN A 1 459 ? 9.109 14.898 35.844 1 88.81 459 ASN A C 1
ATOM 3721 O O . ASN A 1 459 ? 7.941 14.625 36.125 1 88.81 459 ASN A O 1
ATOM 3725 N N . LEU A 1 460 ? 9.656 14.625 34.781 1 90.31 460 LEU A N 1
ATOM 3726 C CA . LEU A 1 460 ? 8.898 13.836 33.812 1 90.31 460 LEU A CA 1
ATOM 3727 C C . LEU A 1 460 ? 8.633 12.43 34.344 1 90.31 460 LEU A C 1
ATOM 3729 O O . LEU A 1 460 ? 9.25 12.008 35.344 1 90.31 460 LEU A O 1
ATOM 3733 N N . GLU A 1 461 ? 7.723 11.664 33.719 1 86.69 461 GLU A N 1
ATOM 3734 C CA . GLU A 1 461 ? 7.289 10.359 34.219 1 86.69 461 GLU A CA 1
ATOM 3735 C C . GLU A 1 461 ? 8.477 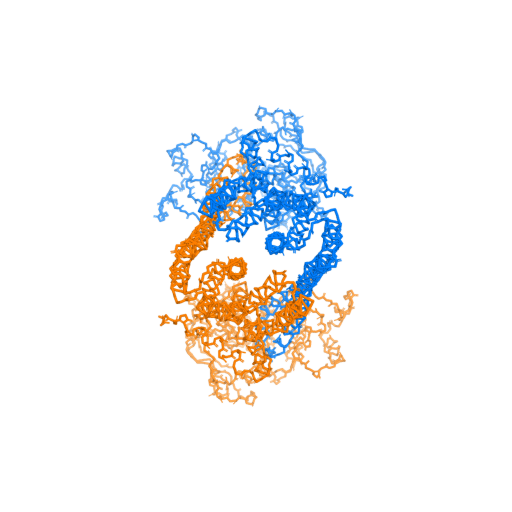9.438 34.469 1 86.69 461 GLU A C 1
ATOM 3737 O O . GLU A 1 461 ? 8.539 8.758 35.5 1 86.69 461 GLU A O 1
ATOM 3742 N N . ASN A 1 462 ? 9.43 9.367 33.594 1 93.69 462 ASN A N 1
ATOM 3743 C CA . ASN A 1 462 ? 10.617 8.531 33.719 1 93.69 462 ASN A CA 1
ATOM 3744 C C . ASN A 1 462 ? 11.891 9.367 33.75 1 93.69 462 ASN A C 1
ATOM 3746 O O . ASN A 1 462 ? 12.945 8.914 33.312 1 93.69 462 ASN A O 1
ATOM 3750 N N . GLY A 1 463 ? 11.648 10.602 34.125 1 93.25 463 GLY A N 1
ATOM 3751 C CA . GLY A 1 463 ? 12.812 11.469 34.188 1 93.25 463 GLY A CA 1
ATOM 3752 C C . GLY A 1 463 ? 13.477 11.664 32.844 1 93.25 463 GLY A C 1
ATOM 3753 O O . GLY A 1 463 ? 12.805 11.914 31.828 1 93.25 463 GLY A O 1
ATOM 3754 N N . PHE A 1 464 ? 14.812 11.5 32.844 1 94.94 464 PHE A N 1
ATOM 3755 C CA . PHE A 1 464 ? 15.594 11.711 31.641 1 94.94 464 PHE A CA 1
ATOM 3756 C C . PHE A 1 464 ? 15.422 10.547 30.672 1 94.94 464 PHE A C 1
ATOM 3758 O O . PHE A 1 464 ? 15.789 10.641 29.5 1 94.94 464 PHE A O 1
ATOM 3765 N N . ASP A 1 465 ? 14.812 9.523 31.156 1 94.56 465 ASP A N 1
ATOM 3766 C CA . ASP A 1 465 ? 14.609 8.352 30.312 1 94.56 465 ASP A CA 1
ATOM 3767 C C . ASP A 1 465 ? 13.195 8.328 29.75 1 94.56 465 ASP A C 1
ATOM 3769 O O . ASP A 1 465 ? 12.781 7.336 29.125 1 94.56 465 ASP A O 1
ATOM 3773 N N . THR A 1 466 ? 12.531 9.414 29.906 1 93.19 466 THR A N 1
ATOM 3774 C CA . THR A 1 466 ? 11.188 9.516 29.359 1 93.19 466 THR A CA 1
ATOM 3775 C C . THR A 1 466 ? 11.234 9.586 27.828 1 93.19 466 THR A C 1
ATOM 3777 O O . THR A 1 466 ? 12 10.375 27.266 1 93.19 466 THR A O 1
ATOM 3780 N N . ASN A 1 467 ? 10.5 8.789 27.203 1 92.81 467 ASN A N 1
ATOM 3781 C CA . ASN A 1 467 ? 10.375 8.859 25.75 1 92.81 467 ASN A CA 1
ATOM 3782 C C . ASN A 1 467 ? 9.547 10.062 25.328 1 92.81 467 ASN A C 1
ATOM 3784 O O . ASN A 1 467 ? 8.453 10.297 25.844 1 92.81 467 ASN A O 1
ATOM 3788 N N . VAL A 1 468 ? 10.055 10.781 24.344 1 91.38 468 VAL A N 1
ATOM 3789 C CA . VAL A 1 468 ? 9.438 12.055 23.984 1 91.38 468 VAL A CA 1
ATOM 3790 C C . VAL A 1 468 ? 8.375 11.828 22.906 1 91.38 468 VAL A C 1
ATOM 3792 O O . VAL A 1 468 ? 7.562 12.719 22.641 1 91.38 468 VAL A O 1
ATOM 3795 N N . GLY A 1 469 ? 8.391 10.672 22.297 1 86 469 GLY A N 1
ATOM 3796 C CA . GLY A 1 469 ? 7.414 10.375 21.25 1 86 469 GLY A CA 1
ATOM 3797 C C . GLY A 1 469 ? 7.816 10.883 19.891 1 86 469 GLY A C 1
ATOM 3798 O O . GLY A 1 469 ? 8.82 11.586 19.75 1 86 469 GLY A O 1
ATOM 3799 N N . GLU A 1 470 ? 6.988 10.648 18.922 1 83 470 GLU A N 1
ATOM 3800 C CA . GLU A 1 470 ? 7.234 11.094 17.562 1 83 470 GLU A CA 1
ATOM 3801 C C . GLU A 1 470 ? 7.215 12.617 17.469 1 83 470 GLU A C 1
ATOM 3803 O O . GLU A 1 470 ? 6.285 13.266 17.953 1 83 470 GLU A O 1
ATOM 3808 N N . ARG A 1 471 ? 8.25 13.102 16.875 1 80.75 471 ARG A N 1
ATOM 3809 C CA . ARG A 1 471 ? 8.406 14.539 16.719 1 80.75 471 ARG A CA 1
ATOM 3810 C C . ARG A 1 471 ? 8.336 15.242 18.078 1 80.75 471 ARG A C 1
ATOM 3812 O O . ARG A 1 471 ? 8.047 16.438 18.141 1 80.75 471 ARG A O 1
ATOM 3819 N N . GLY A 1 472 ? 8.453 14.484 19.156 1 84.5 472 GLY A N 1
ATOM 3820 C CA . GLY A 1 472 ? 8.375 15.055 20.5 1 84.5 472 GLY A CA 1
ATOM 3821 C C . GLY A 1 472 ? 6.953 15.328 20.953 1 84.5 472 GLY A C 1
ATOM 3822 O O . GLY A 1 472 ? 6.727 16.188 21.812 1 84.5 472 GLY A O 1
ATOM 3823 N N . LYS A 1 473 ? 6.02 14.617 20.391 1 75.06 473 LYS A N 1
ATOM 3824 C CA . LYS A 1 473 ? 4.605 14.93 20.578 1 75.06 473 LYS A CA 1
ATOM 3825 C C . LYS A 1 473 ? 4.191 14.75 22.031 1 75.06 473 LYS A C 1
ATOM 3827 O O . LYS A 1 473 ? 3.178 15.305 22.469 1 75.06 473 LYS A O 1
ATOM 3832 N N . LEU A 1 474 ? 4.926 14.086 22.812 1 80.12 474 LEU A N 1
ATOM 3833 C CA . LEU A 1 474 ? 4.555 13.805 24.203 1 80.12 474 LEU A CA 1
ATOM 3834 C C . LEU A 1 474 ? 5.039 14.906 25.125 1 80.12 474 LEU A C 1
ATOM 3836 O O . LEU A 1 474 ? 4.762 14.883 26.328 1 80.12 474 LEU A O 1
ATOM 3840 N N . LEU A 1 475 ? 5.762 15.883 24.578 1 81.56 475 LEU A N 1
ATOM 3841 C CA . LEU A 1 475 ? 6.289 17 25.344 1 81.56 475 LEU A CA 1
ATOM 3842 C C . LEU A 1 475 ? 5.617 18.312 24.938 1 81.56 475 LEU A C 1
ATOM 3844 O O . LEU A 1 475 ? 5.059 18.422 23.844 1 81.56 475 LEU A O 1
ATOM 3848 N N . SER A 1 476 ? 5.641 19.234 25.812 1 75.88 476 SER A N 1
ATOM 3849 C CA . SER A 1 476 ? 5.195 20.578 25.469 1 75.88 476 SER A CA 1
ATOM 3850 C C . SER A 1 476 ? 6.195 21.281 24.562 1 75.88 476 SER A C 1
ATOM 3852 O O . SER A 1 476 ? 7.336 20.828 24.422 1 75.88 476 SER A O 1
ATOM 3854 N N . GLY A 1 477 ? 5.766 22.266 23.922 1 76.56 477 GLY A N 1
ATOM 3855 C CA . GLY A 1 477 ? 6.648 23.062 23.078 1 76.56 477 GLY A CA 1
ATOM 3856 C C . GLY A 1 477 ? 7.867 23.594 23.812 1 76.56 477 GLY A C 1
ATOM 3857 O O . GLY A 1 477 ? 8.977 23.547 23.281 1 76.56 477 GLY A O 1
ATOM 3858 N N . GLY A 1 478 ? 7.641 24.047 25.016 1 78.25 478 GLY A N 1
ATOM 3859 C CA . GLY A 1 478 ? 8.734 24.562 25.828 1 78.25 478 GLY A CA 1
ATOM 3860 C C . GLY A 1 478 ? 9.742 23.5 26.219 1 78.25 478 GLY A C 1
ATOM 3861 O O . GLY A 1 478 ? 10.945 23.75 26.234 1 78.25 478 GLY A O 1
ATOM 3862 N N . GLU A 1 479 ? 9.266 22.375 26.578 1 82.94 479 GLU A N 1
ATOM 3863 C CA . GLU A 1 479 ? 10.148 21.266 26.922 1 82.94 479 GLU A CA 1
ATOM 3864 C C . GLU A 1 479 ? 11.023 20.859 25.75 1 82.94 479 GLU A C 1
ATOM 3866 O O . GLU A 1 479 ? 12.211 20.594 25.906 1 82.94 479 GLU A O 1
ATOM 3871 N N . LYS A 1 480 ? 10.5 20.844 24.594 1 88.69 480 LYS A N 1
ATOM 3872 C CA . LYS A 1 480 ? 11.242 20.516 23.375 1 88.69 480 LYS A CA 1
ATOM 3873 C C . LYS A 1 480 ? 12.367 21.516 23.141 1 88.69 480 LYS A C 1
ATOM 3875 O O . LYS A 1 480 ? 13.5 21.141 22.812 1 88.69 480 LYS A O 1
ATOM 3880 N N . GLN A 1 481 ? 11.992 22.75 23.281 1 86.25 481 GLN A N 1
ATOM 3881 C CA . GLN A 1 481 ? 12.969 23.812 23.062 1 86.25 481 GLN A CA 1
ATOM 3882 C C . GLN A 1 481 ? 14.125 23.703 24.047 1 86.25 481 GLN A C 1
ATOM 3884 O O . GLN A 1 481 ? 15.273 23.953 23.703 1 86.25 481 GLN A O 1
ATOM 3889 N N . LYS A 1 482 ? 13.781 23.406 25.281 1 89.12 482 LYS A N 1
ATOM 3890 C CA . LYS A 1 482 ? 14.797 23.266 26.312 1 89.12 482 LYS A CA 1
ATOM 3891 C C . LYS A 1 482 ? 15.742 22.109 25.984 1 89.12 482 LYS A C 1
ATOM 3893 O O . LYS A 1 482 ? 16.953 22.203 26.25 1 89.12 482 LYS A O 1
ATOM 3898 N N . ILE A 1 483 ? 15.203 21.031 25.453 1 93 483 ILE A N 1
ATOM 3899 C CA . ILE A 1 483 ? 16.031 19.891 25.062 1 93 483 ILE A CA 1
ATOM 3900 C C . ILE A 1 483 ? 16.984 20.312 23.938 1 93 483 ILE A C 1
ATOM 3902 O O . ILE A 1 483 ? 18.172 19.984 23.969 1 93 483 ILE A O 1
ATOM 3906 N N . LEU A 1 484 ? 16.469 21.031 22.969 1 92.5 484 LEU A N 1
ATOM 3907 C CA . LEU A 1 484 ? 17.281 21.5 21.859 1 92.5 484 LEU A CA 1
ATOM 3908 C C . LEU A 1 484 ? 18.375 22.438 22.344 1 92.5 484 LEU A C 1
ATOM 3910 O O . LEU A 1 484 ? 19.5 22.406 21.828 1 92.5 484 LEU A O 1
ATOM 3914 N N . LEU A 1 485 ? 17.984 23.25 23.266 1 91.5 485 LEU A N 1
ATOM 3915 C CA . LEU A 1 485 ? 18.969 24.156 23.859 1 91.5 485 LEU A CA 1
ATOM 3916 C C . LEU A 1 485 ? 20.094 23.391 24.531 1 91.5 485 LEU A C 1
ATOM 3918 O O . LEU A 1 485 ? 21.266 23.703 24.328 1 91.5 485 LEU A O 1
ATOM 3922 N N . MET A 1 486 ? 19.734 22.422 25.344 1 93.56 486 MET A N 1
ATOM 3923 C CA . MET A 1 486 ? 20.75 21.625 26.031 1 93.56 486 MET A CA 1
ATOM 3924 C C . MET A 1 486 ? 21.625 20.891 25.016 1 93.56 486 MET A C 1
ATOM 3926 O O . MET A 1 486 ? 22.844 20.781 25.219 1 93.56 486 MET A O 1
ATOM 3930 N N . ARG A 1 487 ? 21.016 20.359 23.953 1 93.94 487 ARG A N 1
ATOM 3931 C CA . ARG A 1 487 ? 21.766 19.672 22.891 1 93.94 487 ARG A CA 1
ATOM 3932 C C . ARG A 1 487 ? 22.812 20.594 22.281 1 93.94 487 ARG A C 1
ATOM 3934 O O . ARG A 1 487 ? 23.953 20.203 22.094 1 93.94 487 ARG A O 1
ATOM 3941 N N . ALA A 1 488 ? 22.391 21.766 21.953 1 91.31 488 ALA A N 1
ATOM 3942 C CA . ALA A 1 488 ? 23.281 22.734 21.312 1 91.31 488 ALA A CA 1
ATOM 3943 C C . ALA A 1 488 ? 24.406 23.141 22.25 1 91.31 488 ALA A C 1
ATOM 3945 O O . ALA A 1 488 ? 25.562 23.25 21.844 1 91.31 488 ALA A O 1
ATOM 3946 N N . MET A 1 489 ? 24.094 23.359 23.516 1 92.12 489 MET A N 1
ATOM 3947 C CA . MET A 1 489 ? 25.062 23.859 24.484 1 92.12 489 MET A CA 1
ATOM 3948 C C . MET A 1 489 ? 26.078 22.766 24.844 1 92.12 489 MET A C 1
ATOM 3950 O O . MET A 1 489 ? 27.234 23.062 25.156 1 92.12 489 MET A O 1
ATOM 3954 N N . LEU A 1 490 ? 25.578 21.594 24.828 1 93.31 490 LEU A N 1
ATOM 3955 C CA . LEU A 1 490 ? 26.438 20.469 25.172 1 93.31 490 LEU A CA 1
ATOM 3956 C C . LEU A 1 490 ? 27.594 20.328 24.172 1 93.31 490 LEU A C 1
ATOM 3958 O O . LEU A 1 490 ? 28.672 19.844 24.516 1 93.31 490 LEU A O 1
ATOM 3962 N N . ARG A 1 491 ? 27.484 20.734 22.969 1 90.75 491 ARG A N 1
ATOM 3963 C CA . ARG A 1 491 ? 28.453 20.562 21.906 1 90.75 491 ARG A CA 1
ATOM 3964 C C . ARG A 1 491 ? 29.578 21.594 22 1 90.75 491 ARG A C 1
ATOM 3966 O O . ARG A 1 491 ? 30.672 21.375 21.5 1 90.75 491 ARG A O 1
ATOM 3973 N N . LYS A 1 492 ? 29.375 22.672 22.656 1 88.94 492 LYS A N 1
ATOM 3974 C CA . LYS A 1 492 ? 30.375 23.688 22.938 1 88.94 492 LYS A CA 1
ATOM 3975 C C . LYS A 1 492 ? 31.047 24.156 21.656 1 88.94 492 LYS A C 1
ATOM 3977 O O . LYS A 1 492 ? 32.281 24.188 21.562 1 88.94 492 LYS A O 1
ATOM 3982 N N . LYS A 1 493 ? 30.25 24.562 20.672 1 93.69 493 LYS A N 1
ATOM 3983 C CA . LYS A 1 493 ? 30.766 25.016 19.391 1 93.69 493 LYS A CA 1
ATOM 3984 C C . LYS A 1 493 ? 31.188 26.469 19.438 1 93.69 493 LYS A C 1
ATOM 3986 O O . LYS A 1 493 ? 30.75 27.219 20.328 1 93.69 493 LYS A O 1
ATOM 3991 N N . GLU A 1 494 ? 32 26.828 18.469 1 95.44 494 GLU A N 1
ATOM 3992 C CA . GLU A 1 494 ? 32.594 28.172 18.469 1 95.44 494 GLU A CA 1
ATOM 3993 C C . GLU A 1 494 ? 31.578 29.203 17.969 1 95.44 494 GLU A C 1
ATOM 3995 O O . GLU A 1 494 ? 31.641 30.375 18.344 1 95.44 494 GLU A O 1
ATOM 4000 N N . ILE A 1 495 ? 30.781 28.766 17.094 1 96.25 495 ILE A N 1
ATOM 4001 C CA . ILE A 1 495 ? 29.734 29.641 16.547 1 96.25 495 ILE A CA 1
ATOM 4002 C C . ILE A 1 495 ? 28.359 29.047 16.844 1 96.25 495 ILE A C 1
ATOM 4004 O O . ILE A 1 495 ? 28.078 27.906 16.5 1 96.25 495 ILE A O 1
ATOM 4008 N N . MET A 1 496 ? 27.531 29.781 17.469 1 95.81 496 MET A N 1
ATOM 4009 C CA . MET A 1 496 ? 26.172 29.344 17.797 1 95.81 496 MET A CA 1
ATOM 4010 C C . MET A 1 496 ? 25.141 30.125 17.016 1 95.81 496 MET A C 1
ATOM 4012 O O . MET A 1 496 ? 25.109 31.359 17.047 1 95.81 496 MET A O 1
ATOM 4016 N N . ILE A 1 497 ? 24.375 29.406 16.266 1 95.5 497 ILE A N 1
ATOM 4017 C CA . ILE A 1 497 ? 23.266 29.969 15.508 1 95.5 497 ILE A CA 1
ATOM 4018 C C . ILE A 1 497 ? 21.938 29.547 16.141 1 95.5 497 ILE A C 1
ATOM 4020 O O . ILE A 1 497 ? 21.516 28.391 16.016 1 95.5 497 ILE A O 1
ATOM 4024 N N . LEU A 1 498 ? 21.203 30.484 16.703 1 94.25 498 LEU A N 1
ATOM 4025 C CA . LEU A 1 498 ? 20.031 30.172 17.516 1 94.25 498 LEU A CA 1
ATOM 4026 C C . LEU A 1 498 ? 18.781 30.844 16.953 1 94.25 498 LEU A C 1
ATOM 4028 O O . LEU A 1 498 ? 18.625 32.062 17.078 1 94.25 498 LEU A O 1
ATOM 4032 N N . ASP A 1 499 ? 17.922 30.062 16.344 1 91.19 499 ASP A N 1
ATOM 4033 C CA . ASP A 1 499 ? 16.703 30.578 15.727 1 91.19 499 ASP A CA 1
ATOM 4034 C C . ASP A 1 499 ? 15.531 30.547 16.703 1 91.19 499 ASP A C 1
ATOM 4036 O O . ASP A 1 499 ? 14.773 29.562 16.734 1 91.19 499 ASP A O 1
ATOM 4040 N N . GLU A 1 500 ? 15.352 31.547 17.453 1 84.69 500 GLU A N 1
ATOM 4041 C CA . GLU A 1 500 ? 14.32 31.766 18.469 1 84.69 500 GLU A CA 1
ATOM 4042 C C . GLU A 1 500 ? 14.352 30.672 19.531 1 84.69 500 GLU A C 1
ATOM 4044 O O . GLU A 1 500 ? 13.328 30.031 19.812 1 84.69 500 GLU A O 1
ATOM 4049 N N . PRO A 1 501 ? 15.438 30.531 20.25 1 82.31 501 PRO A N 1
ATOM 4050 C CA . PRO A 1 501 ? 15.625 29.406 21.156 1 82.31 501 PRO A CA 1
ATOM 4051 C C . PRO A 1 501 ? 14.805 29.547 22.438 1 82.31 501 PRO A C 1
ATOM 4053 O O . PRO A 1 501 ? 14.688 28.578 23.203 1 82.31 501 PRO A O 1
ATOM 4056 N N . THR A 1 502 ? 14.219 30.719 22.656 1 78.69 502 THR A N 1
ATOM 4057 C CA . THR A 1 502 ? 13.547 30.953 23.938 1 78.69 502 THR A CA 1
ATOM 4058 C C . THR A 1 502 ? 12.094 31.359 23.719 1 78.69 502 THR A C 1
ATOM 4060 O O . THR A 1 502 ? 11.469 31.938 24.609 1 78.69 502 THR A O 1
ATOM 4063 N N . ALA A 1 503 ? 11.586 31.109 22.547 1 73.25 503 ALA A N 1
ATOM 4064 C CA . ALA A 1 503 ? 10.258 31.594 22.156 1 73.25 503 ALA A CA 1
ATOM 4065 C C . ALA A 1 503 ? 9.172 30.984 23.047 1 73.25 503 ALA A C 1
ATOM 4067 O O . ALA A 1 503 ? 8.133 31.609 23.266 1 73.25 503 ALA A O 1
ATOM 4068 N N . ALA A 1 504 ? 9.43 29.859 23.609 1 67.56 504 ALA A N 1
ATOM 4069 C CA . ALA A 1 504 ? 8.391 29.172 24.375 1 67.56 504 ALA A CA 1
ATOM 4070 C C . ALA A 1 504 ? 8.633 29.312 25.875 1 67.56 504 ALA A C 1
ATOM 4072 O O . ALA A 1 504 ? 7.926 28.703 26.688 1 67.56 504 ALA A O 1
ATOM 4073 N N . LEU A 1 505 ? 9.555 30.156 26.25 1 71.81 505 LEU A N 1
ATOM 4074 C CA . LEU A 1 505 ? 9.906 30.312 27.656 1 71.81 505 LEU A CA 1
ATOM 4075 C C . LEU A 1 505 ? 9.273 31.578 28.25 1 71.81 505 LEU A C 1
ATOM 4077 O O . LEU A 1 505 ? 8.945 32.5 27.516 1 71.81 505 LEU A O 1
ATOM 4081 N N . ASP A 1 506 ? 9.062 31.594 29.562 1 71.44 506 ASP A N 1
ATOM 4082 C CA . ASP A 1 506 ? 8.625 32.812 30.25 1 71.44 506 ASP A CA 1
ATOM 4083 C C . ASP A 1 506 ? 9.742 33.844 30.312 1 71.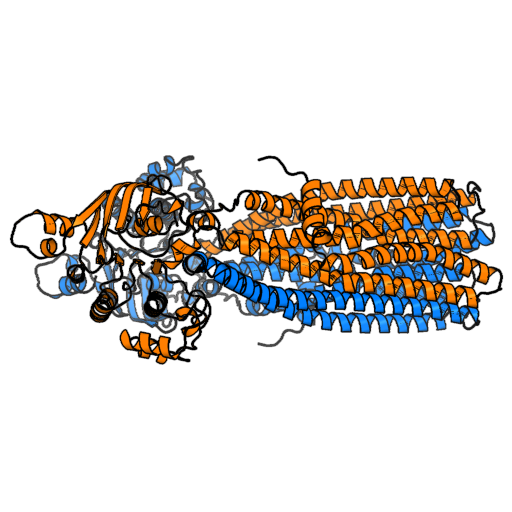44 506 ASP A C 1
ATOM 4085 O O . ASP A 1 506 ? 10.914 33.5 30.109 1 71.44 506 ASP A O 1
ATOM 4089 N N . LYS A 1 507 ? 9.375 35.094 30.656 1 75.62 507 LYS A N 1
ATOM 4090 C CA . LYS A 1 507 ? 10.281 36.219 30.578 1 75.62 507 LYS A CA 1
ATOM 4091 C C . LYS A 1 507 ? 11.477 36.031 31.5 1 75.62 507 LYS A C 1
ATOM 4093 O O . LYS A 1 507 ? 12.617 36.312 31.109 1 75.62 507 LYS A O 1
ATOM 4098 N N . GLU A 1 508 ? 11.18 35.594 32.656 1 76.75 508 GLU A N 1
ATOM 4099 C CA . GLU A 1 508 ? 12.258 35.438 33.625 1 76.75 508 GLU A CA 1
ATOM 4100 C C . GLU A 1 508 ? 13.227 34.344 33.188 1 76.75 508 GLU A C 1
ATOM 4102 O O . GLU A 1 508 ? 14.445 34.531 33.25 1 76.75 508 GLU A O 1
ATOM 4107 N N . SER A 1 509 ? 12.727 33.25 32.812 1 78.81 509 SER A N 1
ATOM 4108 C CA . SER A 1 509 ? 13.555 32.156 32.344 1 78.81 509 SER A CA 1
ATOM 4109 C C . SER A 1 509 ? 14.336 32.531 31.094 1 78.81 509 SER A C 1
ATOM 4111 O O . SER A 1 509 ? 15.492 32.156 30.938 1 78.81 509 SER A O 1
ATOM 4113 N N . GLU A 1 510 ? 13.625 33.25 30.25 1 85.88 510 GLU A N 1
ATOM 4114 C CA . GLU A 1 510 ? 14.273 33.719 29.016 1 85.88 510 GLU A CA 1
ATOM 4115 C C . GLU A 1 510 ? 15.516 34.562 29.328 1 85.88 510 GLU A C 1
ATOM 4117 O O . GLU A 1 510 ? 16.578 34.344 28.766 1 85.88 510 GLU A O 1
ATOM 4122 N N . LYS A 1 511 ? 15.32 35.531 30.234 1 87.06 511 LYS A N 1
ATOM 4123 C CA . LYS A 1 511 ? 16.422 36.406 30.609 1 87.06 511 LYS A CA 1
ATOM 4124 C C . LYS A 1 511 ? 17.609 35.594 31.172 1 87.06 511 LYS A C 1
ATOM 4126 O O . LYS A 1 511 ? 18.75 35.812 30.766 1 87.06 511 LYS A O 1
ATOM 4131 N N . ASN A 1 512 ? 17.344 34.719 32.031 1 86.75 512 ASN A N 1
ATOM 4132 C CA . ASN A 1 512 ? 18.375 33.906 32.688 1 86.75 512 ASN A CA 1
ATOM 4133 C C . ASN A 1 512 ? 19.125 33.062 31.656 1 86.75 512 ASN A C 1
ATOM 4135 O O . ASN A 1 512 ? 20.359 33 31.672 1 86.75 512 ASN A O 1
ATOM 4139 N N . ILE A 1 513 ? 18.438 32.438 30.828 1 89.94 513 ILE A N 1
ATOM 4140 C CA . ILE A 1 513 ? 19.016 31.516 29.844 1 89.94 513 ILE A CA 1
ATOM 4141 C C . ILE A 1 513 ? 19.859 32.312 28.859 1 89.94 513 ILE A C 1
ATOM 4143 O O . ILE A 1 513 ? 20.953 31.859 28.484 1 89.94 513 ILE A O 1
ATOM 4147 N N . ILE A 1 514 ? 19.391 33.406 28.438 1 91.81 514 ILE A N 1
ATOM 4148 C CA . ILE A 1 514 ? 20.125 34.25 27.5 1 91.81 514 ILE A CA 1
ATOM 4149 C C . ILE A 1 514 ? 21.453 34.688 28.125 1 91.81 514 ILE A C 1
ATOM 4151 O O . ILE A 1 514 ? 22.5 34.656 27.469 1 91.81 514 ILE A O 1
ATOM 4155 N N . GLU A 1 515 ? 21.375 35.062 29.359 1 91.88 515 GLU A N 1
ATOM 4156 C CA . GLU A 1 515 ? 22.594 35.5 30.062 1 91.88 515 GLU A CA 1
ATOM 4157 C C . GLU A 1 515 ? 23.609 34.344 30.125 1 91.88 515 GLU A C 1
ATOM 4159 O O . GLU A 1 515 ? 24.812 34.594 29.953 1 91.88 515 GLU A O 1
ATOM 4164 N N . LEU A 1 516 ? 23.078 33.219 30.359 1 91.19 516 LEU A N 1
ATOM 4165 C CA . LEU A 1 516 ? 23.953 32.062 30.438 1 91.19 516 LEU A CA 1
ATOM 4166 C C . LEU A 1 516 ? 24.562 31.75 29.078 1 91.19 516 LEU A C 1
ATOM 4168 O O . LEU A 1 516 ? 25.734 31.375 29 1 91.19 516 LEU A O 1
ATOM 4172 N N . ILE A 1 517 ? 23.828 31.859 28.016 1 92.44 517 ILE A N 1
ATOM 4173 C CA . ILE A 1 517 ? 24.297 31.594 26.656 1 92.44 517 ILE A CA 1
ATOM 4174 C C . ILE A 1 517 ? 25.406 32.594 26.281 1 92.44 517 ILE A C 1
ATOM 4176 O O . ILE A 1 517 ? 26.375 32.219 25.641 1 92.44 517 ILE A O 1
ATOM 4180 N N . LEU A 1 518 ? 25.234 33.812 26.766 1 94.12 518 LEU A N 1
ATOM 4181 C CA . LEU A 1 518 ? 26.125 34.906 26.375 1 94.12 518 LEU A CA 1
ATOM 4182 C C . LEU A 1 518 ? 27.344 34.969 27.281 1 94.12 518 LEU A C 1
ATOM 4184 O O . LEU A 1 518 ? 28.266 35.75 27.031 1 94.12 518 LEU A O 1
ATOM 4188 N N . GLU A 1 519 ? 27.375 34.188 28.266 1 91 519 GLU A N 1
ATOM 4189 C CA . GLU A 1 519 ? 28.406 34.219 29.297 1 91 519 GLU A CA 1
ATOM 4190 C C . GLU A 1 519 ? 29.781 33.938 28.703 1 91 519 GLU A C 1
ATOM 4192 O O . GLU A 1 519 ? 30.781 34.5 29.141 1 91 519 GLU A O 1
ATOM 4197 N N . ASP A 1 520 ? 29.828 33.094 27.766 1 91.69 520 ASP A N 1
ATOM 4198 C CA . ASP A 1 520 ? 31.094 32.719 27.156 1 91.69 520 ASP A CA 1
ATOM 4199 C C . ASP A 1 520 ? 31.578 33.812 26.188 1 91.69 520 ASP A C 1
ATOM 4201 O O . ASP A 1 520 ? 31.078 33.906 25.062 1 91.69 520 ASP A O 1
ATOM 4205 N N . LYS A 1 521 ? 32.656 34.469 26.516 1 89.5 521 LYS A N 1
ATOM 4206 C CA . LYS A 1 521 ? 33.125 35.625 25.75 1 89.5 521 LYS A CA 1
ATOM 4207 C C . LYS A 1 521 ? 33.812 35.188 24.469 1 89.5 521 LYS A C 1
ATOM 4209 O O . LYS A 1 521 ? 33.906 35.938 23.5 1 89.5 521 LYS A O 1
ATOM 4214 N N . GLU A 1 522 ? 34.188 34 24.438 1 92.06 522 GLU A N 1
ATOM 4215 C CA . GLU A 1 522 ? 34.938 33.531 23.266 1 92.06 522 GLU A CA 1
ATOM 4216 C C . GLU A 1 522 ? 34 33 22.188 1 92.06 522 GLU A C 1
ATOM 4218 O O . GLU A 1 522 ? 34.375 32.938 21.016 1 92.06 522 GLU A O 1
ATOM 4223 N N . ARG A 1 523 ? 32.875 32.656 22.531 1 94.75 523 ARG A N 1
ATOM 4224 C CA . ARG A 1 523 ? 31.922 32.062 21.609 1 94.75 523 ARG A CA 1
ATOM 4225 C C . ARG A 1 523 ? 31.188 33.156 20.828 1 94.75 523 ARG A C 1
ATOM 4227 O O . ARG A 1 523 ? 30.781 34.188 21.406 1 94.75 523 ARG A O 1
ATOM 4234 N N . THR A 1 524 ? 31.094 33 19.516 1 96.44 524 THR A N 1
ATOM 4235 C CA . THR A 1 524 ? 30.281 33.875 18.688 1 96.44 524 THR A CA 1
ATOM 4236 C C . THR A 1 524 ? 28.828 33.406 18.672 1 96.44 524 THR A C 1
ATOM 4238 O O . THR A 1 524 ? 28.547 32.219 18.484 1 96.44 524 THR A O 1
ATOM 4241 N N . VAL A 1 525 ? 27.891 34.312 18.922 1 96.56 525 VAL A N 1
ATOM 4242 C CA . VAL A 1 525 ? 26.484 33.938 19 1 96.56 525 VAL A CA 1
ATOM 4243 C C . VAL A 1 525 ? 25.656 34.812 18.062 1 96.56 525 VAL A C 1
ATOM 4245 O O . VAL A 1 525 ? 25.812 36.031 18.062 1 96.56 525 VAL A O 1
ATOM 4248 N N . MET A 1 526 ? 24.938 34.188 17.219 1 96.31 526 MET A N 1
ATOM 4249 C CA . MET A 1 526 ? 23.875 34.844 16.438 1 96.31 526 MET A CA 1
ATOM 4250 C C . MET A 1 526 ? 22.5 34.344 16.875 1 96.31 526 MET A C 1
ATOM 4252 O O . MET A 1 526 ? 22.188 33.156 16.719 1 96.31 526 MET A O 1
ATOM 4256 N N . MET A 1 527 ? 21.688 35.219 17.375 1 95.19 527 MET A N 1
ATOM 4257 C CA . MET A 1 527 ? 20.422 34.781 17.969 1 95.19 527 MET A CA 1
ATOM 4258 C C . MET A 1 527 ? 19.281 35.656 17.484 1 95.19 527 MET A C 1
ATOM 4260 O O . MET A 1 527 ? 19.406 36.906 17.438 1 95.19 527 MET A O 1
ATOM 4264 N N . ILE A 1 528 ? 18.219 35.062 17.031 1 92.31 528 ILE A N 1
ATOM 4265 C CA . ILE A 1 528 ? 16.984 35.781 16.75 1 92.31 528 ILE A CA 1
ATOM 4266 C C . ILE A 1 528 ? 16.172 35.938 18.031 1 92.31 528 ILE A C 1
ATOM 4268 O O . ILE A 1 528 ? 15.883 34.969 18.734 1 92.31 528 ILE A O 1
ATOM 4272 N N . ILE A 1 529 ? 15.859 37.125 18.438 1 85.44 529 ILE A N 1
ATOM 4273 C CA . ILE A 1 529 ? 15.109 37.375 19.656 1 85.44 529 ILE A CA 1
ATOM 4274 C C . ILE A 1 529 ? 13.875 38.188 19.344 1 85.44 529 ILE A C 1
ATOM 4276 O O . ILE A 1 529 ? 13.898 39.031 18.438 1 85.44 529 ILE A O 1
ATOM 4280 N N . HIS A 1 530 ? 12.938 37.969 20.078 1 76 530 HIS A N 1
ATOM 4281 C CA . HIS A 1 530 ? 11.703 38.719 19.922 1 76 530 HIS A CA 1
ATOM 4282 C C . HIS A 1 530 ? 11.531 39.75 21.062 1 76 530 HIS A C 1
ATOM 4284 O O . HIS A 1 530 ? 10.828 40.75 20.906 1 76 530 HIS A O 1
ATOM 4290 N N . ASN A 1 531 ? 12.07 39.5 22.156 1 78.38 531 ASN A N 1
ATOM 4291 C CA . ASN A 1 531 ? 11.977 40.375 23.328 1 78.38 531 ASN A CA 1
ATOM 4292 C C . ASN A 1 531 ? 13.008 41.5 23.25 1 78.38 531 ASN A C 1
ATOM 4294 O O . ASN A 1 531 ? 14.18 41.281 23.578 1 78.38 531 ASN A O 1
ATOM 4298 N N . LEU A 1 532 ? 12.586 42.625 23.062 1 77.31 532 LEU A N 1
ATOM 4299 C CA . LEU A 1 532 ? 13.469 43.781 22.828 1 77.31 532 LEU A CA 1
ATOM 4300 C C . LEU A 1 532 ? 14.148 44.219 24.109 1 77.31 532 LEU A C 1
ATOM 4302 O O . LEU A 1 532 ? 15.18 44.906 24.078 1 77.31 532 LEU A O 1
ATOM 4306 N N . GLU A 1 533 ? 13.578 43.812 25.219 1 76.44 533 GLU A N 1
ATOM 4307 C CA . GLU A 1 533 ? 14.156 44.188 26.5 1 76.44 533 GLU A CA 1
ATOM 4308 C C . GLU A 1 533 ? 15.508 43.5 26.719 1 76.44 533 GLU A C 1
ATOM 4310 O O . GLU A 1 533 ? 16.328 44 27.5 1 76.44 533 GLU A O 1
ATOM 4315 N N . LEU A 1 534 ? 15.742 42.5 25.953 1 86.19 534 LEU A N 1
ATOM 4316 C CA . LEU A 1 534 ? 16.938 41.719 26.188 1 86.19 534 LEU A CA 1
ATOM 4317 C C . LEU A 1 534 ? 18.016 42.031 25.172 1 86.19 534 LEU A C 1
ATOM 4319 O O . LEU A 1 534 ? 19.141 41.531 25.25 1 86.19 534 LEU A O 1
ATOM 4323 N N . VAL A 1 535 ? 17.828 42.938 24.297 1 87.75 535 VAL A N 1
ATOM 4324 C CA . VAL A 1 535 ? 18.75 43.281 23.219 1 87.75 535 VAL A CA 1
ATOM 4325 C C . VAL A 1 535 ? 20 43.938 23.781 1 87.75 535 VAL A C 1
ATOM 4327 O O . VAL A 1 535 ? 21.094 43.812 23.203 1 87.75 535 VAL A O 1
ATOM 4330 N N . ASN A 1 536 ? 19.875 44.594 24.938 1 87.06 536 ASN A N 1
ATOM 4331 C CA . ASN A 1 536 ? 20.984 45.312 25.547 1 87.06 536 ASN A CA 1
ATOM 4332 C C . ASN A 1 536 ? 22.062 44.375 26.047 1 87.06 536 ASN A C 1
ATOM 4334 O O . ASN A 1 536 ? 23.188 44.812 26.297 1 87.06 536 ASN A O 1
ATOM 4338 N N . LYS A 1 537 ? 21.781 43.156 26.047 1 90.25 537 LYS A N 1
ATOM 4339 C CA . LYS A 1 537 ? 22.75 42.156 26.516 1 90.25 537 LYS A CA 1
ATOM 4340 C C . LYS A 1 537 ? 23.703 41.75 25.406 1 90.25 537 LYS A C 1
ATOM 4342 O O . LYS A 1 537 ? 24.734 41.125 25.656 1 90.25 537 LYS A O 1
ATOM 4347 N N . PHE A 1 538 ? 23.422 42.156 24.25 1 94.12 538 PHE A N 1
ATOM 4348 C CA . PHE A 1 538 ? 24.219 41.781 23.078 1 94.12 538 PHE A CA 1
ATOM 4349 C C . PHE A 1 538 ? 25.188 42.906 22.703 1 94.12 538 PHE A C 1
ATOM 4351 O O . PHE A 1 538 ? 25.062 44.031 23.156 1 94.12 538 PHE A O 1
ATOM 4358 N N . ASP A 1 539 ? 26.172 42.531 21.859 1 93.5 539 ASP A N 1
ATOM 4359 C CA . ASP A 1 539 ? 27.172 43.5 21.406 1 93.5 539 ASP A CA 1
ATOM 4360 C C . ASP A 1 539 ? 26.656 44.312 20.219 1 93.5 539 ASP A C 1
ATOM 4362 O O . ASP A 1 539 ? 26.984 45.469 20.078 1 93.5 539 ASP A O 1
ATOM 4366 N N . THR A 1 540 ? 25.969 43.594 19.375 1 93.44 540 THR A N 1
ATOM 4367 C CA . THR A 1 540 ? 25.516 44.188 18.125 1 93.44 540 THR A CA 1
ATOM 4368 C C . THR A 1 540 ? 24.109 43.75 17.766 1 93.44 540 THR A C 1
ATOM 4370 O O . THR A 1 540 ? 23.734 42.594 18.078 1 93.44 540 THR A O 1
ATOM 4373 N N . ILE A 1 541 ? 23.406 44.625 17.172 1 92.69 541 ILE A N 1
ATOM 4374 C CA . ILE A 1 541 ? 22.062 44.312 16.703 1 92.69 541 ILE A CA 1
ATOM 4375 C C . ILE A 1 541 ? 22.016 44.344 15.18 1 92.69 541 ILE A C 1
ATOM 4377 O O . ILE A 1 541 ? 22.453 45.312 14.562 1 92.69 541 ILE A O 1
ATOM 4381 N N . LEU A 1 542 ? 21.547 43.281 14.641 1 93.62 542 LEU A N 1
ATOM 4382 C CA . LEU A 1 542 ? 21.25 43.25 13.219 1 93.62 542 LEU A CA 1
ATOM 4383 C C . LEU A 1 542 ? 19.75 43.438 12.977 1 93.62 542 LEU A C 1
ATOM 4385 O O . LEU A 1 542 ? 18.953 42.562 13.328 1 93.62 542 LEU A O 1
ATOM 4389 N N . TYR A 1 543 ? 19.422 44.5 12.383 1 90.12 543 TYR A N 1
ATOM 4390 C CA . TYR A 1 543 ? 18.031 44.812 12.086 1 90.12 543 TYR A CA 1
ATOM 4391 C C . TYR A 1 543 ? 17.703 44.531 10.625 1 90.12 543 TYR A C 1
ATOM 4393 O O . TYR A 1 543 ? 18.281 45.156 9.727 1 90.12 543 TYR A O 1
ATOM 4401 N N . ILE A 1 544 ? 16.875 43.594 10.453 1 90.31 544 ILE A N 1
ATOM 4402 C CA . ILE A 1 544 ? 16.484 43.219 9.094 1 90.31 544 ILE A CA 1
ATOM 4403 C C . ILE A 1 544 ? 15.188 43.938 8.711 1 90.31 544 ILE A C 1
ATOM 4405 O O . ILE A 1 544 ? 14.148 43.719 9.336 1 90.31 544 ILE A O 1
ATOM 4409 N N . ASN A 1 545 ? 15.281 44.719 7.711 1 84.38 545 ASN A N 1
ATOM 4410 C CA . ASN A 1 545 ? 14.148 45.5 7.215 1 84.38 545 ASN A CA 1
ATOM 4411 C C . ASN A 1 545 ? 14.258 45.75 5.719 1 84.38 545 ASN A C 1
ATOM 4413 O O . ASN A 1 545 ? 15.336 46.094 5.215 1 84.38 545 ASN A O 1
ATOM 4417 N N . ASP A 1 546 ? 13.117 45.688 4.988 1 82.75 546 ASP A N 1
ATOM 4418 C CA . ASP A 1 546 ? 13.016 46.031 3.572 1 82.75 546 ASP A CA 1
ATOM 4419 C C . ASP A 1 546 ? 14.109 45.344 2.758 1 82.75 546 ASP A C 1
ATOM 4421 O O . ASP A 1 546 ? 14.828 45.969 1.996 1 82.75 546 ASP A O 1
ATOM 4425 N N . LYS A 1 547 ? 14.391 44.125 2.932 1 87.69 547 LYS A N 1
ATOM 4426 C CA . LYS A 1 547 ? 15.281 43.25 2.168 1 87.69 547 LYS A CA 1
ATOM 4427 C C . LYS A 1 547 ? 16.75 43.625 2.396 1 87.69 547 LYS A C 1
ATOM 4429 O O . LYS A 1 547 ? 17.609 43.219 1.619 1 87.69 547 LYS A O 1
ATOM 4434 N N . ASN A 1 548 ? 16.922 44.5 3.428 1 90.31 548 ASN A N 1
ATOM 4435 C CA . ASN A 1 548 ? 18.266 44.906 3.793 1 90.31 548 ASN A CA 1
ATOM 4436 C C . ASN A 1 548 ? 18.547 44.688 5.277 1 90.31 548 ASN A C 1
ATOM 4438 O O . ASN A 1 548 ? 17.609 44.406 6.047 1 90.31 548 ASN A O 1
ATOM 4442 N N . ILE A 1 549 ? 19.906 44.781 5.637 1 92.81 549 ILE A N 1
ATOM 4443 C CA . ILE A 1 549 ? 20.297 44.562 7.02 1 92.81 549 ILE A CA 1
ATOM 4444 C C . ILE A 1 549 ? 21.109 45.75 7.516 1 92.81 549 ILE A C 1
ATOM 4446 O O . ILE A 1 549 ? 22.031 46.188 6.836 1 92.81 549 ILE A O 1
ATOM 4450 N N . GLN A 1 550 ? 20.719 46.25 8.625 1 88.19 550 GLN A N 1
ATOM 4451 C CA . GLN A 1 550 ? 21.438 47.344 9.258 1 88.19 550 GLN A CA 1
ATOM 4452 C C . GLN A 1 550 ? 22.016 46.938 10.602 1 88.19 550 GLN A C 1
ATOM 4454 O O . GLN A 1 550 ? 21.391 46.188 11.352 1 88.19 550 GLN A O 1
ATOM 4459 N N . LYS A 1 551 ? 23.219 47.344 10.875 1 89.75 551 LYS A N 1
ATOM 4460 C CA . LYS A 1 551 ? 23.922 47.031 12.117 1 89.75 551 LYS A CA 1
ATOM 4461 C C . LYS A 1 551 ? 23.875 48.188 13.094 1 89.75 551 LYS A C 1
ATOM 4463 O O . LYS A 1 551 ? 24.156 49.344 12.719 1 89.75 551 LYS A O 1
ATOM 4468 N N . PHE A 1 552 ? 23.359 47.844 14.359 1 85.31 552 PHE A N 1
ATOM 4469 C CA . PHE A 1 552 ? 23.266 48.875 15.391 1 85.31 552 PHE A CA 1
ATOM 4470 C C . PHE A 1 552 ? 23.922 48.406 16.688 1 85.31 552 PHE A C 1
ATOM 4472 O O . PHE A 1 552 ? 24.078 47.188 16.906 1 85.31 552 PHE A O 1
ATOM 4479 N N . LYS A 1 553 ? 24.438 49.406 17.531 1 86.06 553 LYS A N 1
ATOM 4480 C CA . LYS A 1 553 ? 24.812 49.094 18.906 1 86.06 553 LYS A CA 1
ATOM 4481 C C . LYS A 1 553 ? 23.609 49.219 19.844 1 86.06 553 LYS A C 1
ATOM 4483 O O . LYS A 1 553 ? 22.75 50.094 19.641 1 86.06 553 LYS A O 1
ATOM 4488 N N . PRO A 1 554 ? 23.562 48.375 20.797 1 80.94 554 PRO A N 1
ATOM 4489 C CA . PRO A 1 554 ? 22.375 48.344 21.672 1 80.94 554 PRO A CA 1
ATOM 4490 C C . PRO A 1 554 ? 22.141 49.688 22.375 1 80.94 554 PRO A C 1
ATOM 4492 O O . PRO A 1 554 ? 20.984 50.062 22.625 1 80.94 554 PRO A O 1
ATOM 4495 N N . GLU A 1 555 ? 23.156 50.438 22.891 1 70.62 555 GLU A N 1
ATOM 4496 C CA . GLU A 1 555 ? 23 51.719 23.594 1 70.62 555 GLU A CA 1
ATOM 4497 C C . GLU A 1 555 ? 22.125 52.688 22.812 1 70.62 555 GLU A C 1
ATOM 4499 O O . GLU A 1 555 ? 21.469 53.531 23.391 1 70.62 555 GLU A O 1
ATOM 4504 N N . LEU A 1 556 ? 22.203 52.5 21.641 1 59 556 LEU A N 1
ATOM 4505 C CA . LEU A 1 556 ? 21.453 53.438 20.797 1 59 556 LEU A CA 1
ATOM 4506 C C . LEU A 1 556 ? 19.969 53.125 20.859 1 59 556 LEU A C 1
ATOM 4508 O O . LEU A 1 556 ? 19.141 53.969 20.5 1 59 556 LEU A O 1
ATOM 4512 N N . VAL A 1 557 ? 19.719 51.938 21.359 1 56.62 557 VAL A N 1
ATOM 4513 C CA . VAL A 1 557 ? 18.312 51.562 21.438 1 56.62 557 VAL A CA 1
ATOM 4514 C C . VAL A 1 557 ? 17.688 52.188 22.688 1 56.62 557 VAL A C 1
ATOM 4516 O O . VAL A 1 557 ? 16.531 52.625 22.672 1 56.62 557 VAL A O 1
ATOM 4519 N N . ASN A 1 558 ? 18.391 52.25 23.953 1 50.34 558 ASN A N 1
ATOM 4520 C CA . ASN A 1 558 ? 17.875 52.844 25.188 1 50.34 558 ASN A CA 1
ATOM 4521 C C . ASN A 1 558 ? 17.938 54.375 25.156 1 50.34 558 ASN A C 1
ATOM 4523 O O . ASN A 1 558 ? 17.312 55.031 25.984 1 50.34 558 ASN A O 1
ATOM 4527 N N . ARG A 1 559 ? 18.953 55.062 24.719 1 45.88 559 ARG A N 1
ATOM 4528 C CA . ARG A 1 559 ? 19 56.531 24.75 1 45.88 559 ARG A CA 1
ATOM 4529 C C . ARG A 1 559 ? 17.781 57.125 24.047 1 45.88 559 ARG A C 1
ATOM 4531 O O . ARG A 1 559 ? 17.688 57.062 22.812 1 45.88 559 ARG A O 1
ATOM 4538 N N . GLN A 1 560 ? 16.703 57.219 24.781 1 39 560 GLN A N 1
ATOM 4539 C CA . GLN A 1 560 ? 15.445 57.906 24.531 1 39 560 GLN A CA 1
ATOM 4540 C C . GLN A 1 560 ? 15.695 59.344 24.125 1 39 560 GLN A C 1
ATOM 4542 O O . GLN A 1 560 ? 14.75 60.125 23.906 1 39 560 GLN A O 1
ATOM 4547 N N . ASP A 1 561 ? 16.688 60.062 24.672 1 35.75 561 ASP A N 1
ATOM 4548 C CA . ASP A 1 561 ? 16.484 61.5 24.594 1 35.75 561 ASP A CA 1
ATOM 4549 C C . ASP A 1 561 ? 16.375 61.969 23.141 1 35.75 561 ASP A C 1
ATOM 4551 O O . ASP A 1 561 ? 16.062 63.125 22.891 1 35.75 561 ASP A O 1
ATOM 4555 N N . SER A 1 562 ? 17.328 61.688 22.297 1 33.53 562 SER A N 1
ATOM 4556 C CA . SER A 1 562 ? 17.125 62.406 21.031 1 33.53 562 SER A CA 1
ATOM 4557 C C . SER A 1 562 ? 15.969 61.812 20.25 1 33.53 562 SER A C 1
ATOM 4559 O O . SER A 1 562 ? 15.766 60.594 20.234 1 33.53 562 SER A O 1
ATOM 4561 N N . GLY A 1 563 ? 14.922 62.594 19.891 1 33.91 563 GLY A N 1
ATOM 4562 C CA . GLY A 1 563 ? 13.578 62.438 19.359 1 33.91 563 GLY A CA 1
ATOM 4563 C C . GLY A 1 563 ? 13.391 61.156 18.562 1 33.91 563 GLY A C 1
ATOM 4564 O O . GLY A 1 563 ? 12.461 60.406 18.812 1 33.91 563 GLY A O 1
ATOM 4565 N N . LYS A 1 564 ? 13.5 61.25 17.219 1 37.59 564 LYS A N 1
ATOM 4566 C CA . LYS A 1 564 ? 12.781 60.656 16.094 1 37.59 564 LYS A CA 1
ATOM 4567 C C . LYS A 1 564 ? 13.141 59.188 15.93 1 37.59 564 LYS A C 1
ATOM 4569 O O . LYS A 1 564 ? 12.273 58.375 15.633 1 37.59 564 LYS A O 1
ATOM 4574 N N . ASP A 1 565 ? 14.438 58.781 15.781 1 33.94 565 ASP A N 1
ATOM 4575 C CA . ASP A 1 565 ? 14.75 57.812 14.758 1 33.94 565 ASP A CA 1
ATOM 4576 C C . ASP A 1 565 ? 14.648 56.375 15.305 1 33.94 565 ASP A C 1
ATOM 4578 O O . ASP A 1 565 ? 14.289 55.469 14.578 1 33.94 565 ASP A O 1
ATOM 4582 N N . PHE A 1 566 ? 15.172 56.125 16.406 1 38.97 566 PHE A N 1
ATOM 4583 C CA . PHE A 1 566 ? 15.203 54.688 16.641 1 38.97 566 PHE A CA 1
ATOM 4584 C C . PHE A 1 566 ? 13.812 54.188 16.984 1 38.97 566 PHE A C 1
ATOM 4586 O O . PHE A 1 566 ? 13.438 53.094 16.578 1 38.97 566 PHE A O 1
ATOM 4593 N N . SER A 1 567 ? 13.141 54.75 17.984 1 41.81 567 SER A N 1
ATOM 4594 C CA . SER A 1 567 ? 11.781 54.406 18.391 1 41.81 567 SER A CA 1
ATOM 4595 C C . SER A 1 567 ? 10.82 54.5 17.203 1 41.81 567 SER A C 1
ATOM 4597 O O . SER A 1 567 ? 9.836 53.75 17.141 1 41.81 567 SER A O 1
ATOM 4599 N N . GLU A 1 568 ? 10.797 55.625 16.422 1 40.25 568 GLU A N 1
ATOM 4600 C CA . GLU A 1 568 ? 10.164 55.688 15.102 1 40.25 568 GLU A CA 1
ATOM 4601 C C . GLU A 1 568 ? 10.641 54.531 14.219 1 40.25 568 GLU A C 1
ATOM 4603 O O . GLU A 1 568 ? 9.898 54.062 13.367 1 40.25 568 GLU A O 1
ATOM 4608 N N . VAL A 1 569 ? 11.844 54.094 14.297 1 41.53 569 VAL A N 1
ATOM 4609 C CA . VAL A 1 569 ? 12.406 53 13.539 1 41.53 569 VAL A CA 1
ATOM 4610 C C . VAL A 1 569 ? 11.875 51.688 14.086 1 41.53 569 VAL A C 1
ATOM 4612 O O . VAL A 1 569 ? 11.469 50.781 13.328 1 41.53 569 VAL A O 1
ATOM 4615 N N . VAL A 1 570 ? 12.031 51.375 15.375 1 45.78 570 VAL A N 1
ATOM 4616 C CA . VAL A 1 570 ? 11.531 50.125 15.938 1 45.78 570 VAL A CA 1
ATOM 4617 C C . VAL A 1 570 ? 10.016 50.219 16.094 1 45.78 570 VAL A C 1
ATOM 4619 O O . VAL A 1 570 ? 9.312 49.219 15.969 1 45.78 570 VAL A O 1
ATOM 4622 N N . ASP A 1 571 ? 9.242 51.25 16.828 1 41.56 571 ASP A N 1
ATOM 4623 C CA . ASP A 1 571 ? 7.801 51.406 17 1 41.56 571 ASP A CA 1
ATOM 4624 C C . ASP A 1 571 ? 7.07 51.25 15.672 1 41.56 571 ASP A C 1
ATOM 4626 O O . ASP A 1 571 ? 5.926 50.781 15.633 1 41.56 571 ASP A O 1
ATOM 4630 N N . ILE A 1 572 ? 7.387 52.062 14.609 1 37.97 572 ILE A N 1
ATOM 4631 C CA . ILE A 1 572 ? 6.609 51.906 13.383 1 37.97 572 ILE A CA 1
ATOM 4632 C C . ILE A 1 572 ? 6.648 50.469 12.914 1 37.97 572 ILE A C 1
ATOM 4634 O O . ILE A 1 572 ? 5.758 50 12.188 1 37.97 572 ILE A O 1
ATOM 4638 N N . LYS A 1 573 ? 7.73 49.719 12.93 1 38.69 573 LYS A N 1
ATOM 4639 C CA . LYS A 1 573 ? 8.086 48.562 12.133 1 38.69 573 LYS A CA 1
ATOM 4640 C C . LYS A 1 573 ? 7.863 47.281 12.914 1 38.69 573 LYS A C 1
ATOM 4642 O O . LYS A 1 573 ? 8.086 46.156 12.391 1 38.69 573 LYS A O 1
ATOM 4647 N N . ILE A 1 574 ? 8.008 47.156 14.289 1 36.59 574 ILE A N 1
ATOM 4648 C CA . ILE A 1 574 ? 7.559 45.875 14.828 1 36.59 574 ILE A CA 1
ATOM 4649 C C . ILE A 1 574 ? 6.051 45.906 15.062 1 36.59 574 ILE A C 1
ATOM 4651 O O . ILE A 1 574 ? 5.543 46.812 15.711 1 36.59 574 ILE A O 1
ATOM 4655 N N . MET B 1 1 ? -17.578 -7.582 23.641 1 39.25 1 MET B N 1
ATOM 4656 C CA . MET B 1 1 ? -18 -7.48 22.25 1 39.25 1 MET B CA 1
ATOM 4657 C C . MET B 1 1 ? -18.094 -8.859 21.594 1 39.25 1 MET B C 1
ATOM 4659 O O . MET B 1 1 ? -17.125 -9.625 21.625 1 39.25 1 MET B O 1
ATOM 4663 N N . LYS B 1 2 ? -19.219 -9.469 21.625 1 47 2 LYS B N 1
ATOM 4664 C CA . LYS B 1 2 ? -19.422 -10.867 21.266 1 47 2 LYS B CA 1
ATOM 4665 C C . LYS B 1 2 ? -18.578 -11.25 20.047 1 47 2 LYS B C 1
ATOM 4667 O O . LYS B 1 2 ? -18.688 -10.617 19 1 47 2 LYS B O 1
ATOM 4672 N N . LYS B 1 3 ? -17.5 -12.023 20.031 1 60.28 3 LYS B N 1
ATOM 4673 C CA . LYS B 1 3 ? -16.547 -12.5 19.031 1 60.28 3 LYS B CA 1
ATOM 4674 C C . LYS B 1 3 ? -17.25 -13.258 17.922 1 60.28 3 LYS B C 1
ATOM 4676 O O . LYS B 1 3 ? -17.781 -14.352 18.141 1 60.28 3 LYS B O 1
ATOM 4681 N N . ILE B 1 4 ? -17.797 -12.539 16.797 1 72.38 4 ILE B N 1
ATOM 4682 C CA . ILE B 1 4 ? -18.469 -13.195 15.672 1 72.38 4 ILE B CA 1
ATOM 4683 C C . ILE B 1 4 ? -17.562 -14.273 15.086 1 72.38 4 ILE B C 1
ATOM 4685 O O . ILE B 1 4 ? -16.344 -14.062 14.93 1 72.38 4 ILE B O 1
ATOM 4689 N N . SER B 1 5 ? -18.141 -15.375 15.016 1 81.62 5 SER B N 1
ATOM 4690 C CA . SER B 1 5 ? -17.406 -16.516 14.492 1 81.62 5 SER B CA 1
ATOM 4691 C C . SER B 1 5 ? -17.062 -16.328 13.016 1 81.62 5 SER B C 1
ATOM 4693 O O . SER B 1 5 ? -17.734 -15.555 12.312 1 81.62 5 SER B O 1
ATOM 4695 N N . ASN B 1 6 ? -15.977 -16.953 12.539 1 81.81 6 ASN B N 1
ATOM 4696 C CA . ASN B 1 6 ? -15.578 -16.891 11.141 1 81.81 6 ASN B CA 1
ATOM 4697 C C . ASN B 1 6 ? -16.688 -17.391 10.219 1 81.81 6 ASN B C 1
ATOM 4699 O O . ASN B 1 6 ? -16.906 -16.828 9.148 1 81.81 6 ASN B O 1
ATOM 4703 N N . THR B 1 7 ? -17.344 -18.359 10.711 1 82.12 7 THR B N 1
ATOM 4704 C CA . THR B 1 7 ? -18.406 -18.953 9.906 1 82.12 7 THR B CA 1
ATOM 4705 C C . THR B 1 7 ? -19.562 -17.984 9.711 1 82.12 7 THR B C 1
ATOM 4707 O O . THR B 1 7 ? -20.156 -17.938 8.641 1 82.12 7 THR B O 1
ATOM 4710 N N . GLU B 1 8 ? -19.812 -17.281 10.648 1 82.38 8 GLU B N 1
ATOM 4711 C CA . GLU B 1 8 ? -20.891 -16.312 10.547 1 82.38 8 GLU B CA 1
ATOM 4712 C C . GLU B 1 8 ? -20.531 -15.188 9.578 1 82.38 8 GLU B C 1
ATOM 4714 O O . GLU B 1 8 ? -21.391 -14.719 8.828 1 82.38 8 GLU B O 1
ATOM 4719 N N . ILE B 1 9 ? -19.328 -14.867 9.625 1 82.69 9 ILE B N 1
ATOM 4720 C CA . ILE B 1 9 ? -18.859 -13.82 8.727 1 82.69 9 ILE B CA 1
ATOM 4721 C C . ILE B 1 9 ? -18.969 -14.297 7.281 1 82.69 9 ILE B C 1
ATOM 4723 O O . ILE B 1 9 ? -19.469 -13.57 6.418 1 82.69 9 ILE B O 1
ATOM 4727 N N . ILE B 1 10 ? -18.578 -15.469 7.145 1 85.38 10 ILE B N 1
ATOM 4728 C CA . ILE B 1 10 ? -18.609 -16.047 5.809 1 85.38 10 ILE B CA 1
ATOM 4729 C C . ILE B 1 10 ? -20.047 -16.188 5.336 1 85.38 10 ILE B C 1
ATOM 4731 O O . ILE B 1 10 ? -20.375 -15.844 4.191 1 85.38 10 ILE B O 1
ATOM 4735 N N . LYS B 1 11 ? -20.844 -16.672 6.203 1 82.5 11 LYS B N 1
ATOM 4736 C CA . LYS B 1 11 ? -22.266 -16.828 5.871 1 82.5 11 LYS B CA 1
ATOM 4737 C C . LYS B 1 11 ? -22.891 -15.492 5.52 1 82.5 11 LYS B C 1
ATOM 4739 O O . LYS B 1 11 ? -23.672 -15.398 4.566 1 82.5 11 LYS B O 1
ATOM 4744 N N . ASP B 1 12 ? -22.531 -14.547 6.234 1 80.06 12 ASP B N 1
ATOM 4745 C CA . ASP B 1 12 ? -23.062 -13.211 5.992 1 80.06 12 ASP B CA 1
ATOM 4746 C C . ASP B 1 12 ? -22.625 -12.68 4.637 1 80.06 12 ASP B C 1
ATOM 4748 O O . ASP B 1 12 ? -23.422 -12.125 3.881 1 80.06 12 ASP B O 1
ATOM 4752 N N . ILE B 1 13 ? -21.469 -12.891 4.348 1 81.19 13 ILE B N 1
ATOM 4753 C CA . ILE B 1 13 ? -20.906 -12.375 3.102 1 81.19 13 ILE B CA 1
ATOM 4754 C C . ILE B 1 13 ? -21.484 -13.156 1.922 1 81.19 13 ILE B C 1
ATOM 4756 O O . ILE B 1 13 ? -21.891 -12.562 0.921 1 81.19 13 ILE B O 1
ATOM 4760 N N . LEU B 1 14 ? -21.516 -14.414 2.084 1 81.12 14 LEU B N 1
ATOM 4761 C CA . LEU B 1 14 ? -22 -15.266 1.004 1 81.12 14 LEU B CA 1
ATOM 4762 C C . LEU B 1 14 ? -23.5 -15.102 0.823 1 81.12 14 LEU B C 1
ATOM 4764 O O . LEU B 1 14 ? -23.984 -14.969 -0.304 1 81.12 14 LEU B O 1
ATOM 4768 N N . MET B 1 15 ? -24.219 -15.125 1.896 1 75.88 15 MET B N 1
ATOM 4769 C CA . MET B 1 15 ? -25.688 -15.07 1.835 1 75.88 15 MET B CA 1
ATOM 4770 C C . MET B 1 15 ? -26.156 -13.688 1.396 1 75.88 15 MET B C 1
ATOM 4772 O O . MET B 1 15 ? -27.031 -13.57 0.532 1 75.88 15 MET B O 1
ATOM 4776 N N . ASN B 1 16 ? -25.578 -12.719 1.941 1 72.56 16 ASN B N 1
ATOM 4777 C CA . ASN B 1 16 ? -26.047 -11.367 1.674 1 72.56 16 ASN B CA 1
ATOM 4778 C C . ASN B 1 16 ? -25.594 -10.867 0.307 1 72.56 16 ASN B C 1
ATOM 4780 O O . ASN B 1 16 ? -26.281 -10.086 -0.339 1 72.56 16 ASN B O 1
ATOM 4784 N N . ASN B 1 17 ? -24.531 -11.398 -0.139 1 70.56 17 ASN B N 1
ATOM 4785 C CA . ASN B 1 17 ? -24 -10.836 -1.375 1 70.56 17 ASN B CA 1
ATOM 4786 C C . ASN B 1 17 ? -24.25 -11.758 -2.564 1 70.56 17 ASN B C 1
ATOM 4788 O O . ASN B 1 17 ? -24.375 -11.297 -3.701 1 70.56 17 ASN B O 1
ATOM 4792 N N . LEU B 1 18 ? -24.234 -12.93 -2.312 1 70.94 18 LEU B N 1
ATOM 4793 C CA . LEU B 1 18 ? -24.344 -13.852 -3.443 1 70.94 18 LEU B CA 1
ATOM 4794 C C . LEU B 1 18 ? -25.75 -14.398 -3.572 1 70.94 18 LEU B C 1
ATOM 4796 O O . LEU B 1 18 ? -26.328 -14.398 -4.664 1 70.94 18 LEU B O 1
ATOM 4800 N N . ILE B 1 19 ? -26.391 -14.742 -2.463 1 69.38 19 ILE B N 1
ATOM 4801 C CA . ILE B 1 19 ? -27.641 -15.492 -2.518 1 69.38 19 ILE B CA 1
ATOM 4802 C C . ILE B 1 19 ? -28.812 -14.531 -2.562 1 69.38 19 ILE B C 1
ATOM 4804 O O . ILE B 1 19 ? -29.812 -14.789 -3.248 1 69.38 19 ILE B O 1
ATOM 4808 N N . ARG B 1 20 ? -28.656 -13.453 -1.984 1 68.31 20 ARG B N 1
ATOM 4809 C CA . ARG B 1 20 ? -29.797 -12.562 -1.857 1 68.31 20 ARG B CA 1
ATOM 4810 C C . ARG B 1 20 ? -30 -11.742 -3.127 1 68.31 20 ARG B C 1
ATOM 4812 O O . ARG B 1 20 ? -31.125 -11.352 -3.449 1 68.31 20 ARG B O 1
ATOM 4819 N N . SER B 1 21 ? -28.969 -11.617 -3.898 1 74.94 21 SER B N 1
ATOM 4820 C CA . SER B 1 21 ? -29.125 -10.875 -5.145 1 74.94 21 SER B CA 1
ATOM 4821 C C . SER B 1 21 ? -29.562 -11.789 -6.281 1 74.94 21 SER B C 1
ATOM 4823 O O . SER B 1 21 ? -28.812 -12.664 -6.707 1 74.94 21 SER B O 1
ATOM 4825 N N . GLU B 1 22 ? -30.797 -11.688 -6.742 1 74.81 22 GLU B N 1
ATOM 4826 C CA . GLU B 1 22 ? -31.375 -12.539 -7.777 1 74.81 22 GLU B CA 1
ATOM 4827 C C . GLU B 1 22 ? -30.547 -12.477 -9.062 1 74.81 22 GLU B C 1
ATOM 4829 O O . GLU B 1 22 ? -30.344 -13.5 -9.727 1 74.81 22 GLU B O 1
ATOM 4834 N N . ALA B 1 23 ? -30.078 -11.32 -9.336 1 74.5 23 ALA B N 1
ATOM 4835 C CA . ALA B 1 23 ? -29.281 -11.156 -10.555 1 74.5 23 ALA B CA 1
ATOM 4836 C C . ALA B 1 23 ? -27.984 -11.945 -10.469 1 74.5 23 ALA B C 1
ATOM 4838 O O . ALA B 1 23 ? -27.562 -12.57 -11.445 1 74.5 23 ALA B O 1
ATOM 4839 N N . LEU B 1 24 ? -27.531 -12.109 -9.312 1 82.81 24 LEU B N 1
ATOM 4840 C CA . LEU B 1 24 ? -26.25 -12.805 -9.148 1 82.81 24 LEU B CA 1
ATOM 4841 C C . LEU B 1 24 ? -26.469 -14.32 -9.141 1 82.81 24 LEU B C 1
ATOM 4843 O O . LEU B 1 24 ? -25.609 -15.07 -9.609 1 82.81 24 LEU B O 1
ATOM 4847 N N . LYS B 1 25 ? -27.688 -14.711 -8.773 1 82.75 25 LYS B N 1
ATOM 4848 C CA . LYS B 1 25 ? -27.984 -16.141 -8.758 1 82.75 25 LYS B CA 1
ATOM 4849 C C . LYS B 1 25 ? -28.016 -16.703 -10.18 1 82.75 25 LYS B C 1
ATOM 4851 O O . LYS B 1 25 ? -27.562 -17.828 -10.414 1 82.75 25 LYS B O 1
ATOM 4856 N N . LEU B 1 26 ? -28.438 -15.914 -11.039 1 85.12 26 LEU B N 1
ATOM 4857 C CA . LEU B 1 26 ? -28.562 -16.344 -12.422 1 85.12 26 LEU B CA 1
ATOM 4858 C C . LEU B 1 26 ? -27.188 -16.562 -13.047 1 85.12 26 LEU B C 1
ATOM 4860 O O . LEU B 1 26 ? -27.047 -17.375 -13.977 1 85.12 26 LEU B O 1
ATOM 4864 N N . ILE B 1 27 ? -26.234 -15.961 -12.508 1 88.25 27 ILE B N 1
ATOM 4865 C CA . ILE B 1 27 ? -24.906 -16.109 -13.062 1 88.25 27 ILE B CA 1
ATOM 4866 C C . ILE B 1 27 ? -24.109 -17.141 -12.258 1 88.25 27 ILE B C 1
ATOM 4868 O O . ILE B 1 27 ? -23.375 -17.938 -12.828 1 88.25 27 ILE B O 1
ATOM 4872 N N . VAL B 1 28 ? -24.359 -17.25 -11.023 1 88.44 28 VAL B N 1
ATOM 4873 C CA . VAL B 1 28 ? -23.547 -18.078 -10.133 1 88.44 28 VAL B CA 1
ATOM 4874 C C . VAL B 1 28 ? -23.953 -19.531 -10.281 1 88.44 28 VAL B C 1
ATOM 4876 O O . VAL B 1 28 ? -23.094 -20.422 -10.289 1 88.44 28 VAL B O 1
ATOM 4879 N N . ILE B 1 29 ? -25.219 -19.891 -10.508 1 89.75 29 ILE B N 1
ATOM 4880 C CA . ILE B 1 29 ? -25.688 -21.266 -10.57 1 89.75 29 ILE B CA 1
ATOM 4881 C C . ILE B 1 29 ? -25.094 -21.953 -11.797 1 89.75 29 ILE B C 1
ATOM 4883 O O . ILE B 1 29 ? -24.5 -23.031 -11.672 1 89.75 29 ILE B O 1
ATOM 4887 N N . PRO B 1 30 ? -25.234 -21.328 -12.969 1 91.06 30 PRO B N 1
ATOM 4888 C CA . PRO B 1 30 ? -24.578 -21.969 -14.117 1 91.06 30 PRO B CA 1
ATOM 4889 C C . PRO B 1 30 ? -23.078 -22.156 -13.922 1 91.06 30 PRO B C 1
ATOM 4891 O O . PRO B 1 30 ? -22.5 -23.141 -14.414 1 91.06 30 PRO B O 1
ATOM 4894 N N . ILE B 1 31 ? -22.5 -21.281 -13.266 1 92 31 ILE B N 1
ATOM 4895 C CA . ILE B 1 31 ? -21.062 -21.375 -13.023 1 92 31 ILE B CA 1
ATOM 4896 C C . ILE B 1 31 ? -20.766 -22.562 -12.102 1 92 31 ILE B C 1
ATOM 4898 O O . ILE B 1 31 ? -19.812 -23.297 -12.328 1 92 31 ILE B O 1
ATOM 4902 N N . LEU B 1 32 ? -21.531 -22.781 -11.125 1 92.12 32 LEU B N 1
ATOM 4903 C CA . LEU B 1 32 ? -21.359 -23.906 -10.219 1 92.12 32 LEU B CA 1
ATOM 4904 C C . LEU B 1 32 ? -21.562 -25.234 -10.945 1 92.12 32 LEU B C 1
ATOM 4906 O O . LEU B 1 32 ? -20.797 -26.188 -10.727 1 92.12 32 LEU B O 1
ATOM 4910 N N . ILE B 1 33 ? -22.5 -25.25 -11.82 1 94 33 ILE B N 1
ATOM 4911 C CA . ILE B 1 33 ? -22.766 -26.469 -12.594 1 94 33 ILE B CA 1
ATOM 4912 C C . ILE B 1 33 ? -21.594 -26.734 -13.539 1 94 33 ILE B C 1
ATOM 4914 O O . ILE B 1 33 ? -21.125 -27.875 -13.641 1 94 33 ILE B O 1
ATOM 4918 N N . SER B 1 34 ? -21.203 -25.656 -14.172 1 94.94 34 SER B N 1
ATOM 4919 C CA . SER B 1 34 ? -20.062 -25.781 -15.078 1 94.94 34 SER B CA 1
ATOM 4920 C C . SER B 1 34 ? -18.812 -26.25 -14.328 1 94.94 34 SER B C 1
ATOM 4922 O O . SER B 1 34 ? -18 -27.016 -14.867 1 94.94 34 SER B O 1
ATOM 4924 N N . THR B 1 35 ? -18.672 -25.844 -13.125 1 94.06 35 THR B N 1
ATOM 4925 C CA . THR B 1 35 ? -17.516 -26.234 -12.305 1 94.06 35 THR B CA 1
ATOM 4926 C C . THR B 1 35 ? -17.562 -27.734 -12.008 1 94.06 35 THR B C 1
ATOM 4928 O O . THR B 1 35 ? -16.531 -28.406 -12.07 1 94.06 35 THR B O 1
ATOM 4931 N N . VAL B 1 36 ? -18.688 -28.25 -11.719 1 94.62 36 VAL B N 1
ATOM 4932 C CA . VAL B 1 36 ? -18.828 -29.672 -11.453 1 94.62 36 VAL B CA 1
ATOM 4933 C C . VAL B 1 36 ? -18.516 -30.469 -12.711 1 94.62 36 VAL B C 1
ATOM 4935 O O . VAL B 1 36 ? -17.734 -31.438 -12.664 1 94.62 36 VAL B O 1
ATOM 4938 N N . ILE B 1 37 ? -18.969 -29.969 -13.797 1 95.62 37 ILE B N 1
ATOM 4939 C CA . ILE B 1 37 ? -18.812 -30.672 -15.062 1 95.62 37 ILE B CA 1
ATOM 4940 C C . ILE B 1 37 ? -17.344 -30.719 -15.461 1 95.62 37 ILE B C 1
ATOM 4942 O O . ILE B 1 37 ? -16.797 -31.781 -15.75 1 95.62 37 ILE B O 1
ATOM 4946 N N . TYR B 1 38 ? -16.734 -29.547 -15.445 1 94.31 38 TYR B N 1
ATOM 4947 C CA . TYR B 1 38 ? -15.359 -29.547 -15.93 1 94.31 38 TYR B CA 1
ATOM 4948 C C . TYR B 1 38 ? -14.43 -30.234 -14.938 1 94.31 38 TYR B C 1
ATOM 4950 O O . TYR B 1 38 ? -13.375 -30.75 -15.312 1 94.31 38 TYR B O 1
ATOM 4958 N N . SER B 1 39 ? -14.797 -30.266 -13.641 1 93.75 39 SER B N 1
ATOM 4959 C CA . SER B 1 39 ? -14 -31 -12.656 1 93.75 39 SER B CA 1
ATOM 4960 C C . SER B 1 39 ? -14.031 -32.5 -12.93 1 93.75 39 SER B C 1
ATOM 4962 O O . SER B 1 39 ? -13 -33.156 -12.875 1 93.75 39 SER B O 1
ATOM 4964 N N . ILE B 1 40 ? -15.148 -32.969 -13.273 1 94.25 40 ILE B N 1
ATOM 4965 C CA . ILE B 1 40 ? -15.289 -34.406 -13.586 1 94.25 40 ILE B CA 1
ATOM 4966 C C . ILE B 1 40 ? -14.539 -34.719 -14.875 1 94.25 40 ILE B C 1
ATOM 4968 O O . ILE B 1 40 ? -13.781 -35.688 -14.93 1 94.25 40 ILE B O 1
ATOM 4972 N N . LEU B 1 41 ? -14.734 -33.938 -15.852 1 95.12 41 LEU B N 1
ATOM 4973 C CA . LEU B 1 41 ? -14.117 -34.156 -17.156 1 95.12 41 LEU B CA 1
ATOM 4974 C C . LEU B 1 41 ? -12.602 -34.062 -17.047 1 95.12 41 LEU B C 1
ATOM 4976 O O . LEU B 1 41 ? -11.891 -34.781 -17.766 1 95.12 41 LEU B O 1
ATOM 4980 N N . GLU B 1 42 ? -12.125 -33.219 -16.266 1 94.12 42 GLU B N 1
ATOM 4981 C CA . GLU B 1 42 ? -10.688 -33.031 -16.109 1 94.12 42 GLU B CA 1
ATOM 4982 C C . GLU B 1 42 ? -10.047 -34.281 -15.516 1 94.12 42 GLU B C 1
ATOM 4984 O O . GLU B 1 42 ? -8.984 -34.719 -15.969 1 94.12 42 GLU B O 1
ATOM 4989 N N . ILE B 1 43 ? -10.695 -34.844 -14.539 1 92.56 43 ILE B N 1
ATOM 4990 C CA . ILE B 1 43 ? -10.164 -36.031 -13.883 1 92.56 43 ILE B CA 1
ATOM 4991 C C . ILE B 1 43 ? -10.25 -37.219 -14.828 1 92.56 43 ILE B C 1
ATOM 4993 O O . ILE B 1 43 ? -9.352 -38.062 -14.859 1 92.56 43 ILE B O 1
ATOM 4997 N N . THR B 1 44 ? -11.25 -37.25 -15.688 1 94.19 44 THR B N 1
ATOM 4998 C CA . THR B 1 44 ? -11.461 -38.406 -16.562 1 94.19 44 THR B CA 1
ATOM 4999 C C . THR B 1 44 ? -10.523 -38.344 -17.781 1 94.19 44 THR B C 1
ATOM 5001 O O . THR B 1 44 ? -10.492 -39.25 -18.594 1 94.19 44 THR B O 1
ATOM 5004 N N . ILE B 1 45 ? -9.812 -37.281 -17.859 1 94.19 45 ILE B N 1
ATOM 5005 C CA . ILE B 1 45 ? -8.812 -37.156 -18.922 1 94.19 45 ILE B CA 1
ATOM 5006 C C . ILE B 1 45 ? -7.773 -38.281 -18.766 1 94.19 45 ILE B C 1
ATOM 5008 O O . ILE B 1 45 ? -7.305 -38.844 -19.75 1 94.19 45 ILE B O 1
ATOM 5012 N N . SER B 1 46 ? -7.367 -38.531 -17.531 1 94.06 46 SER B N 1
ATOM 5013 C CA . SER B 1 46 ? -6.398 -39.594 -17.266 1 94.06 46 SER B CA 1
ATOM 5014 C C . SER B 1 46 ? -6.91 -40.938 -17.766 1 94.06 46 SER B C 1
ATOM 5016 O O . SER B 1 46 ? -6.133 -41.781 -18.234 1 94.06 46 SER B O 1
ATOM 5018 N N . ASN B 1 47 ? -8.219 -41.156 -17.672 1 93.75 47 ASN B N 1
ATOM 5019 C CA . ASN B 1 47 ? -8.812 -42.375 -18.203 1 93.75 47 ASN B CA 1
ATOM 5020 C C . ASN B 1 47 ? -8.727 -42.406 -19.734 1 93.75 47 ASN B C 1
ATOM 5022 O O . ASN B 1 47 ? -8.508 -43.469 -20.312 1 93.75 47 ASN B O 1
ATOM 5026 N N . ARG B 1 48 ? -8.953 -41.281 -20.328 1 94.62 48 ARG B N 1
ATOM 5027 C CA . ARG B 1 48 ? -8.844 -41.219 -21.781 1 94.62 48 ARG B CA 1
ATOM 5028 C C . ARG B 1 48 ? -7.414 -41.5 -22.234 1 94.62 48 ARG B C 1
ATOM 5030 O O . ARG B 1 48 ? -7.195 -42.094 -23.297 1 94.62 48 ARG B O 1
ATOM 5037 N N . LEU B 1 49 ? -6.523 -41 -21.516 1 94.06 49 LEU B N 1
ATOM 5038 C CA . LEU B 1 49 ? -5.117 -41.25 -21.828 1 94.06 49 LEU B CA 1
ATOM 5039 C C . LEU B 1 49 ? -4.789 -42.719 -21.703 1 94.06 49 LEU B C 1
ATOM 5041 O O . LEU B 1 49 ? -4.02 -43.25 -22.5 1 94.06 49 LEU B O 1
ATOM 5045 N N . LYS B 1 50 ? -5.312 -43.344 -20.688 1 93.31 50 LYS B N 1
ATOM 5046 C CA . LYS B 1 50 ? -5.168 -44.781 -20.516 1 93.31 50 LYS B CA 1
ATOM 5047 C C . LYS B 1 50 ? -5.699 -45.531 -21.719 1 93.31 50 LYS B C 1
ATOM 5049 O O . LYS B 1 50 ? -5.047 -46.469 -22.219 1 93.31 50 LYS B O 1
ATOM 5054 N N . GLU B 1 51 ? -6.871 -45.156 -22.156 1 94.06 51 GLU B N 1
ATOM 5055 C CA . GLU B 1 51 ? -7.48 -45.781 -23.312 1 94.06 51 GLU B CA 1
ATOM 5056 C C . GLU B 1 51 ? -6.629 -45.594 -24.562 1 94.06 51 GLU B C 1
ATOM 5058 O O . GLU B 1 51 ? -6.496 -46.5 -25.391 1 94.06 51 GLU B O 1
ATOM 5063 N N . LEU B 1 52 ? -6.117 -44.438 -24.672 1 95.06 52 LEU B N 1
ATOM 5064 C CA . LEU B 1 52 ? -5.254 -44.125 -25.812 1 95.06 52 LEU B CA 1
ATOM 5065 C C . LEU B 1 52 ? -4.004 -45 -25.797 1 95.06 52 LEU B C 1
ATOM 5067 O O . LEU B 1 52 ? -3.592 -45.531 -26.828 1 95.06 52 LEU B O 1
ATOM 5071 N N . ASN B 1 53 ? -3.396 -45.156 -24.672 1 93.94 53 ASN B N 1
ATOM 5072 C CA . ASN B 1 53 ? -2.207 -46 -24.531 1 93.94 53 ASN B CA 1
ATOM 5073 C C . ASN B 1 53 ? -2.51 -47.438 -24.844 1 93.94 53 ASN B C 1
ATOM 5075 O O . ASN B 1 53 ? -1.699 -48.125 -25.469 1 93.94 53 ASN B O 1
ATOM 5079 N N . ALA B 1 54 ? -3.627 -47.969 -24.391 1 92.06 54 ALA B N 1
ATOM 5080 C CA . ALA B 1 54 ? -4.043 -49.344 -24.688 1 92.06 54 ALA B CA 1
ATOM 5081 C C . ALA B 1 54 ? -4.277 -49.531 -26.172 1 92.06 54 ALA B C 1
ATOM 5083 O O . ALA B 1 54 ? -3.928 -50.562 -26.734 1 92.06 54 ALA B O 1
ATOM 5084 N N . ALA B 1 55 ? -4.879 -48.5 -26.797 1 94.19 55 ALA B N 1
ATOM 5085 C CA . ALA B 1 55 ? -5.129 -48.594 -28.234 1 94.19 55 ALA B CA 1
ATOM 5086 C C . ALA B 1 55 ? -3.82 -48.625 -29.016 1 94.19 55 ALA B C 1
ATOM 5088 O O . ALA B 1 55 ? -3.723 -49.312 -30.031 1 94.19 55 ALA B O 1
ATOM 5089 N N . VAL B 1 56 ? -2.861 -47.875 -28.594 1 92.38 56 VAL B N 1
ATOM 5090 C CA . VAL B 1 56 ? -1.554 -47.844 -29.25 1 92.38 56 VAL B CA 1
ATOM 5091 C C . VAL B 1 56 ? -0.872 -49.219 -29.094 1 92.38 56 VAL B C 1
ATOM 5093 O O . VAL B 1 56 ? -0.232 -49.688 -30.016 1 92.38 56 VAL B O 1
ATOM 5096 N N . GLU B 1 57 ? -1.002 -49.75 -27.922 1 89.12 57 GLU B N 1
ATOM 5097 C CA . GLU B 1 57 ? -0.423 -51.062 -27.656 1 89.12 57 GLU B CA 1
ATOM 5098 C C . GLU B 1 57 ? -1.062 -52.125 -28.531 1 89.12 57 GLU B C 1
ATOM 5100 O O . GLU B 1 57 ? -0.365 -52.969 -29.094 1 89.12 57 GLU B O 1
ATOM 5105 N N . MET B 1 58 ? -2.369 -52.094 -28.703 1 91 58 MET B N 1
ATOM 5106 C CA . MET B 1 58 ? -3.113 -53.094 -29.453 1 91 58 MET B CA 1
ATOM 5107 C C . MET B 1 58 ? -3.117 -52.781 -30.938 1 91 58 MET B C 1
ATOM 5109 O O . MET B 1 58 ? -3.506 -53.594 -31.766 1 91 58 MET B O 1
ATOM 5113 N N . LYS B 1 59 ? -2.68 -51.625 -31.344 1 90.31 59 LYS B N 1
ATOM 5114 C CA . LYS B 1 59 ? -2.648 -51.156 -32.719 1 90.31 59 LYS B CA 1
ATOM 5115 C C . LYS B 1 59 ? -4.039 -51.188 -33.344 1 90.31 59 LYS B C 1
ATOM 5117 O O . LYS B 1 59 ? -4.199 -51.625 -34.5 1 90.31 59 LYS B O 1
ATOM 5122 N N . SER B 1 60 ? -5.016 -50.875 -32.5 1 92.12 60 SER B N 1
ATOM 5123 C CA . SER B 1 60 ? -6.391 -50.844 -32.969 1 92.12 60 SER B CA 1
ATOM 5124 C C . SER B 1 60 ? -7.141 -49.656 -32.375 1 92.12 60 SER B C 1
ATOM 5126 O O . SER B 1 60 ? -7.109 -49.438 -31.172 1 92.12 60 SER B O 1
ATOM 5128 N N . GLY B 1 61 ? -7.754 -48.812 -33.219 1 93.12 61 GLY B N 1
ATOM 5129 C CA . GLY B 1 61 ? -8.602 -47.719 -32.781 1 93.12 61 GLY B CA 1
ATOM 5130 C C . GLY B 1 61 ? -7.816 -46.562 -32.219 1 93.12 61 GLY B C 1
ATOM 5131 O O . GLY B 1 61 ? -8.289 -45.844 -31.328 1 93.12 61 GLY B O 1
ATOM 5132 N N . GLU B 1 62 ? -6.641 -46.375 -32.656 1 93.81 62 GLU B N 1
ATOM 5133 C CA . GLU B 1 62 ? -5.734 -45.344 -32.125 1 93.81 62 GLU B CA 1
ATOM 5134 C C . GLU B 1 62 ? -6.223 -43.938 -32.438 1 93.81 62 GLU B C 1
ATOM 5136 O O . GLU B 1 62 ? -6.23 -43.062 -31.578 1 93.81 62 GLU B O 1
ATOM 5141 N N . ILE B 1 63 ? -6.719 -43.781 -33.688 1 94.25 63 ILE B N 1
ATOM 5142 C CA . ILE B 1 63 ? -7.129 -42.469 -34.125 1 94.25 63 ILE B CA 1
ATOM 5143 C C . ILE B 1 63 ? -8.398 -42.031 -33.406 1 94.25 63 ILE B C 1
ATOM 5145 O O . ILE B 1 63 ? -8.539 -40.875 -33 1 94.25 63 ILE B O 1
ATOM 5149 N N . SER B 1 64 ? -9.32 -42.969 -33.219 1 95.38 64 SER B N 1
ATOM 5150 C CA . SER B 1 64 ? -10.555 -42.688 -32.5 1 95.38 64 SER B CA 1
ATOM 5151 C C . SER B 1 64 ? -10.273 -42.344 -31.047 1 95.38 64 SER B C 1
ATOM 5153 O O . SER B 1 64 ? -10.875 -41.406 -30.484 1 95.38 64 SER B O 1
ATOM 5155 N N . ALA B 1 65 ? -9.391 -43 -30.375 1 96.12 65 ALA B N 1
ATOM 5156 C CA . ALA B 1 65 ? -9.008 -42.719 -28.984 1 96.12 65 ALA B CA 1
ATOM 5157 C C . ALA B 1 65 ? -8.336 -41.344 -28.859 1 96.12 65 ALA B C 1
ATOM 5159 O O . ALA B 1 65 ? -8.586 -40.625 -27.891 1 96.12 65 ALA B O 1
ATOM 5160 N N . LEU B 1 66 ? -7.496 -41.031 -29.828 1 95.94 66 LEU B N 1
ATOM 5161 C CA . LEU B 1 66 ? -6.828 -39.75 -29.828 1 95.94 66 LEU B CA 1
ATOM 5162 C C . LEU B 1 66 ? -7.844 -38.594 -29.969 1 95.94 66 LEU B C 1
ATOM 5164 O O . LEU B 1 66 ? -7.758 -37.594 -29.266 1 95.94 66 LEU B O 1
ATOM 5168 N N . LYS B 1 67 ? -8.781 -38.75 -30.875 1 96.38 67 LYS B N 1
ATOM 5169 C CA . LYS B 1 67 ? -9.805 -37.719 -31.062 1 96.38 67 LYS B CA 1
ATOM 5170 C C . LYS B 1 67 ? -10.602 -37.5 -29.781 1 96.38 67 LYS B C 1
ATOM 5172 O O . LYS B 1 67 ? -10.859 -36.344 -29.406 1 96.38 67 LYS B O 1
ATOM 5177 N N . LYS B 1 68 ? -11 -38.562 -29.094 1 96.25 68 LYS B N 1
ATOM 5178 C CA . LYS B 1 68 ? -11.734 -38.438 -27.844 1 96.25 68 LYS B CA 1
ATOM 5179 C C . LYS B 1 68 ? -10.906 -37.719 -26.781 1 96.25 68 LYS B C 1
ATOM 5181 O O . LYS B 1 68 ? -11.422 -36.875 -26.047 1 96.25 68 LYS B O 1
ATOM 5186 N N . TYR B 1 69 ? -9.664 -38.062 -26.734 1 95.88 69 TYR B N 1
ATOM 5187 C CA . TYR B 1 69 ? -8.742 -37.438 -25.781 1 95.88 69 TYR B CA 1
ATOM 5188 C C . TYR B 1 69 ? -8.594 -35.969 -26.047 1 95.88 69 TYR B C 1
ATOM 5190 O O . TYR B 1 69 ? -8.742 -35.156 -25.125 1 95.88 69 TYR B O 1
ATOM 5198 N N . VAL B 1 70 ? -8.375 -35.562 -27.266 1 96.69 70 VAL B N 1
ATOM 5199 C CA . VAL B 1 70 ? -8.156 -34.188 -27.656 1 96.69 70 VAL B CA 1
ATOM 5200 C C . VAL B 1 70 ? -9.43 -33.375 -27.422 1 96.69 70 VAL B C 1
ATOM 5202 O O . VAL B 1 70 ? -9.383 -32.281 -26.859 1 96.69 70 VAL B O 1
ATOM 5205 N N . ILE B 1 71 ? -10.562 -33.938 -27.812 1 97.12 71 ILE B N 1
ATOM 5206 C CA . ILE B 1 71 ? -11.836 -33.25 -27.672 1 97.12 71 ILE B CA 1
ATOM 5207 C C . ILE B 1 71 ? -12.133 -33 -26.188 1 97.12 71 ILE B C 1
ATOM 5209 O O . ILE B 1 71 ? -12.578 -31.906 -25.812 1 97.12 71 ILE B O 1
ATOM 5213 N N . GLN B 1 72 ? -11.898 -33.938 -25.375 1 96.56 72 GLN B N 1
ATOM 5214 C CA . GLN B 1 72 ? -12.18 -33.781 -23.953 1 96.56 72 GLN B CA 1
ATOM 5215 C C . GLN B 1 72 ? -11.289 -32.719 -23.328 1 96.56 72 GLN B C 1
ATOM 5217 O O . GLN B 1 72 ? -11.758 -31.906 -22.516 1 96.56 72 GLN B O 1
ATOM 5222 N N . ILE B 1 73 ? -10.008 -32.75 -23.656 1 96.31 73 ILE B N 1
ATOM 5223 C CA . ILE B 1 73 ? -9.094 -31.75 -23.109 1 96.31 73 ILE B CA 1
ATOM 5224 C C . ILE B 1 73 ? -9.523 -30.359 -23.547 1 96.31 73 ILE B C 1
ATOM 5226 O O . ILE B 1 73 ? -9.477 -29.406 -22.766 1 96.31 73 ILE B O 1
ATOM 5230 N N . LEU B 1 74 ? -9.93 -30.234 -24.766 1 96.75 74 LEU B N 1
ATOM 5231 C CA . LEU B 1 74 ? -10.367 -28.953 -25.297 1 96.75 74 LEU B CA 1
ATOM 5232 C C . LEU B 1 74 ? -11.609 -28.453 -24.562 1 96.75 74 LEU B C 1
ATOM 5234 O O . LEU B 1 74 ? -11.695 -27.281 -24.219 1 96.75 74 LEU B O 1
ATOM 5238 N N . ILE B 1 75 ? -12.555 -29.328 -24.328 1 97 75 ILE B N 1
ATOM 5239 C CA . ILE B 1 75 ? -13.781 -28.969 -23.625 1 97 75 ILE B CA 1
ATOM 5240 C C . ILE B 1 75 ? -13.438 -28.5 -22.203 1 97 75 ILE B C 1
ATOM 5242 O O . ILE B 1 75 ? -13.953 -27.469 -21.75 1 97 75 ILE B O 1
ATOM 5246 N N . VAL B 1 76 ? -12.594 -29.219 -21.547 1 95.94 76 VAL B N 1
ATOM 5247 C CA . VAL B 1 76 ? -12.195 -28.875 -20.188 1 95.94 76 VAL B CA 1
ATOM 5248 C C . VAL B 1 76 ? -11.516 -27.5 -20.172 1 95.94 76 VAL B C 1
ATOM 5250 O O . VAL B 1 76 ? -11.797 -26.656 -19.328 1 95.94 76 VAL B O 1
ATOM 5253 N N . ALA B 1 77 ? -10.594 -27.266 -21.156 1 95.38 77 ALA B N 1
ATOM 5254 C CA . ALA B 1 77 ? -9.875 -26 -21.25 1 95.38 77 ALA B CA 1
ATOM 5255 C C . ALA B 1 77 ? -10.852 -24.828 -21.438 1 95.38 77 ALA B C 1
ATOM 5257 O O . ALA B 1 77 ? -10.758 -23.828 -20.734 1 95.38 77 ALA B O 1
ATOM 5258 N N . ILE B 1 78 ? -11.797 -25 -22.281 1 96.69 78 ILE B N 1
ATOM 5259 C CA . ILE B 1 78 ? -12.758 -23.953 -22.594 1 96.69 78 ILE B CA 1
ATOM 5260 C C . ILE B 1 78 ? -13.664 -23.703 -21.391 1 96.69 78 ILE B C 1
ATOM 5262 O O . ILE B 1 78 ? -13.836 -22.562 -20.969 1 96.69 78 ILE B O 1
ATOM 5266 N N . LEU B 1 79 ? -14.188 -24.766 -20.797 1 95.88 79 LEU B N 1
ATOM 5267 C CA . LEU B 1 79 ? -15.117 -24.625 -19.688 1 95.88 79 LEU B CA 1
ATOM 5268 C C . LEU B 1 79 ? -14.438 -23.984 -18.484 1 95.88 79 LEU B C 1
ATOM 5270 O O . LEU B 1 79 ? -15.016 -23.125 -17.812 1 95.88 79 LEU B O 1
ATOM 5274 N N . THR B 1 80 ? -13.266 -24.391 -18.203 1 93.56 80 THR B N 1
ATOM 5275 C CA . THR B 1 80 ? -12.539 -23.859 -17.062 1 93.56 80 THR B CA 1
ATOM 5276 C C . THR B 1 80 ? -12.266 -22.375 -17.219 1 93.56 80 THR B C 1
ATOM 5278 O O . THR B 1 80 ? -12.539 -21.578 -16.312 1 93.56 80 THR B O 1
ATOM 5281 N N . GLU B 1 81 ? -11.766 -21.984 -18.375 1 94.56 81 GLU B N 1
ATOM 5282 C CA . GLU B 1 81 ? -11.375 -20.594 -18.594 1 94.56 81 GLU B CA 1
ATOM 5283 C C . GLU B 1 81 ? -12.594 -19.688 -18.766 1 94.56 81 GLU B C 1
ATOM 5285 O O . GLU B 1 81 ? -12.602 -18.531 -18.344 1 94.56 81 GLU B O 1
ATOM 5290 N N . VAL B 1 82 ? -13.617 -20.25 -19.375 1 94.88 82 VAL B N 1
ATOM 5291 C CA . VAL B 1 82 ? -14.852 -19.484 -19.547 1 94.88 82 VAL B CA 1
ATOM 5292 C C . VAL B 1 82 ? -15.516 -19.25 -18.203 1 94.88 82 VAL B C 1
ATOM 5294 O O . VAL B 1 82 ? -16.078 -18.188 -17.953 1 94.88 82 VAL B O 1
ATOM 5297 N N . ASN B 1 83 ? -15.453 -20.219 -17.375 1 94.12 83 ASN B N 1
ATOM 5298 C CA . ASN B 1 83 ? -15.977 -20.047 -16.016 1 94.12 83 ASN B CA 1
ATOM 5299 C C . ASN B 1 83 ? -15.305 -18.891 -15.297 1 94.12 83 ASN B C 1
ATOM 5301 O O . ASN B 1 83 ? -15.977 -18.047 -14.703 1 94.12 83 ASN B O 1
ATOM 5305 N N . GLY B 1 84 ? -13.992 -18.891 -15.391 1 93.19 84 GLY B N 1
ATOM 5306 C CA . GLY B 1 84 ? -13.273 -17.766 -14.781 1 93.19 84 GLY B CA 1
ATOM 5307 C C . GLY B 1 84 ? -13.586 -16.438 -15.438 1 93.19 84 GLY B C 1
ATOM 5308 O O . GLY B 1 84 ? -13.758 -15.43 -14.758 1 93.19 84 GLY B O 1
ATOM 5309 N N . PHE B 1 85 ? -13.727 -16.516 -16.734 1 94.94 85 PHE B N 1
ATOM 5310 C CA . PHE B 1 85 ? -14 -15.344 -17.562 1 94.94 85 PHE B CA 1
ATOM 5311 C C . PHE B 1 85 ? -15.328 -14.703 -17.172 1 94.94 85 PHE B C 1
ATOM 5313 O O . PHE B 1 85 ? -15.438 -13.477 -17.109 1 94.94 85 PHE B O 1
ATOM 5320 N N . VAL B 1 86 ? -16.281 -15.461 -16.859 1 94.69 86 VAL B N 1
ATOM 5321 C CA . VAL B 1 86 ? -17.609 -14.969 -16.516 1 94.69 86 VAL B CA 1
ATOM 5322 C C . VAL B 1 86 ? -17.656 -14.594 -15.039 1 94.69 86 VAL B C 1
ATOM 5324 O O . VAL B 1 86 ? -18.156 -13.531 -14.672 1 94.69 86 VAL B O 1
ATOM 5327 N N . PHE B 1 87 ? -17.078 -15.359 -14.18 1 94.06 87 PHE B N 1
ATOM 5328 C CA . PHE B 1 87 ? -17.219 -15.188 -12.742 1 94.06 87 PHE B CA 1
ATOM 5329 C C . PHE B 1 87 ? -16.453 -13.961 -12.258 1 94.06 87 PHE B C 1
ATOM 5331 O O . PHE B 1 87 ? -16.797 -13.367 -11.234 1 94.06 87 PHE B O 1
ATOM 5338 N N . THR B 1 88 ? -15.445 -13.594 -12.977 1 94.81 88 THR B N 1
ATOM 5339 C CA . THR B 1 88 ? -14.664 -12.43 -12.562 1 94.81 88 THR B CA 1
ATOM 5340 C C . THR B 1 88 ? -15.539 -11.188 -12.5 1 94.81 88 THR B C 1
ATOM 5342 O O . THR B 1 88 ? -15.305 -10.297 -11.672 1 94.81 88 THR B O 1
ATOM 5345 N N . SER B 1 89 ? -16.516 -11.109 -13.352 1 94.12 89 SER B N 1
ATOM 5346 C CA . SER B 1 89 ? -17.438 -9.969 -13.328 1 94.12 89 SER B CA 1
ATOM 5347 C C . SER B 1 89 ? -18.219 -9.922 -12.023 1 94.12 89 SER B C 1
ATOM 5349 O O . SER B 1 89 ? -18.516 -8.836 -11.508 1 94.12 89 SER B O 1
ATOM 5351 N N . VAL B 1 90 ? -18.547 -11.078 -11.5 1 92.62 90 VAL B N 1
ATOM 5352 C CA . VAL B 1 90 ? -19.297 -11.156 -10.25 1 92.62 90 VAL B CA 1
ATOM 5353 C C . VAL B 1 90 ? -18.406 -10.703 -9.094 1 92.62 90 VAL B C 1
ATOM 5355 O O . VAL B 1 90 ? -18.875 -9.984 -8.195 1 92.62 90 VAL B O 1
ATOM 5358 N N . VAL B 1 91 ? -17.172 -11.125 -9.109 1 94.06 91 VAL B N 1
ATOM 5359 C CA . VAL B 1 91 ? -16.219 -10.766 -8.055 1 94.06 91 VAL B CA 1
ATOM 5360 C C . VAL B 1 91 ? -16.062 -9.25 -8.008 1 94.06 91 VAL B C 1
ATOM 5362 O O . VAL B 1 91 ? -16.109 -8.648 -6.93 1 94.06 91 VAL B O 1
ATOM 5365 N N . GLN B 1 92 ? -15.875 -8.633 -9.195 1 95.19 92 GLN B N 1
ATOM 5366 C CA . GLN B 1 92 ? -15.695 -7.188 -9.258 1 95.19 92 GLN B CA 1
ATOM 5367 C C . GLN B 1 92 ? -16.969 -6.449 -8.875 1 95.19 92 GLN B C 1
ATOM 5369 O O . GLN B 1 92 ? -16.922 -5.371 -8.281 1 95.19 92 GLN B O 1
ATOM 5374 N N . TYR B 1 93 ? -18.062 -7.02 -9.25 1 94.06 93 TYR B N 1
ATOM 5375 C CA . TYR B 1 93 ? -19.344 -6.457 -8.883 1 94.06 93 TYR B CA 1
ATOM 5376 C C . TYR B 1 93 ? -19.516 -6.426 -7.371 1 94.06 93 TYR B C 1
ATOM 5378 O O . TYR B 1 93 ? -20 -5.434 -6.812 1 94.06 93 TYR B O 1
ATOM 5386 N N . ILE B 1 94 ? -19.156 -7.441 -6.719 1 92.81 94 ILE B N 1
ATOM 5387 C CA . ILE B 1 94 ? -19.266 -7.52 -5.266 1 92.81 94 ILE B CA 1
ATOM 5388 C C . ILE B 1 94 ? -18.328 -6.492 -4.625 1 92.81 94 ILE B C 1
ATOM 5390 O O . ILE B 1 94 ? -18.703 -5.828 -3.652 1 92.81 94 ILE B O 1
ATOM 5394 N N . TYR B 1 95 ? -17.109 -6.383 -5.141 1 95.25 95 TYR B N 1
ATOM 5395 C CA . TYR B 1 95 ? -16.188 -5.371 -4.641 1 95.25 95 TYR B CA 1
ATOM 5396 C C . TYR B 1 95 ? -16.812 -3.979 -4.73 1 95.25 95 TYR B C 1
ATOM 5398 O O . TYR B 1 95 ? -16.75 -3.207 -3.77 1 95.25 95 TYR B O 1
ATOM 5406 N N . ARG B 1 96 ? -17.422 -3.688 -5.871 1 95.31 96 ARG B N 1
ATOM 5407 C CA . ARG B 1 96 ? -18.031 -2.383 -6.102 1 95.31 96 ARG B CA 1
ATOM 5408 C C . ARG B 1 96 ? -19.203 -2.145 -5.141 1 95.31 96 ARG B C 1
ATOM 5410 O O . ARG B 1 96 ? -19.281 -1.095 -4.5 1 95.31 96 ARG B O 1
ATOM 5417 N N . THR B 1 97 ? -20.062 -3.092 -5.031 1 92.94 97 THR B N 1
ATOM 5418 C CA . THR B 1 97 ? -21.266 -2.934 -4.219 1 92.94 97 THR B CA 1
ATOM 5419 C C . THR B 1 97 ? -20.906 -2.809 -2.74 1 92.94 97 THR B C 1
ATOM 5421 O O . THR B 1 97 ? -21.531 -2.041 -2.008 1 92.94 97 THR B O 1
ATOM 5424 N N . MET B 1 98 ? -19.906 -3.564 -2.346 1 92.56 98 MET B N 1
ATOM 5425 C CA . MET B 1 98 ? -19.469 -3.467 -0.957 1 92.56 98 MET B CA 1
ATOM 5426 C C . MET B 1 98 ? -18.828 -2.113 -0.687 1 92.56 98 MET B C 1
ATOM 5428 O O . MET B 1 98 ? -19.016 -1.533 0.385 1 92.56 98 MET B O 1
ATOM 5432 N N . SER B 1 99 ? -18.031 -1.679 -1.613 1 95.69 99 SER B N 1
ATOM 5433 C CA . SER B 1 99 ? -17.438 -0.357 -1.482 1 95.69 99 SER B CA 1
ATOM 5434 C C . SER B 1 99 ? -18.5 0.733 -1.398 1 95.69 99 SER B C 1
ATOM 5436 O O . SER B 1 99 ? -18.438 1.604 -0.527 1 95.69 99 SER B O 1
ATOM 5438 N N . LYS B 1 100 ? -19.469 0.625 -2.266 1 95.62 100 LYS B N 1
ATOM 5439 C CA . LYS B 1 100 ? -20.578 1.58 -2.316 1 95.62 100 LYS B CA 1
ATOM 5440 C C . LYS B 1 100 ? -21.359 1.588 -1.005 1 95.62 100 LYS B C 1
ATOM 5442 O O . LYS B 1 100 ? -21.609 2.65 -0.439 1 95.62 100 LYS B O 1
ATOM 5447 N N . SER B 1 101 ? -21.688 0.433 -0.542 1 92.19 101 SER B N 1
ATOM 5448 C CA . SER B 1 101 ? -22.5 0.319 0.669 1 92.19 101 SER B CA 1
ATOM 5449 C C . SER B 1 101 ? -21.734 0.802 1.894 1 92.19 101 SER B C 1
ATOM 5451 O O . SER B 1 101 ? -22.297 1.426 2.789 1 92.19 101 SER B O 1
ATOM 5453 N N . SER B 1 102 ? -20.438 0.457 1.982 1 92.81 102 SER B N 1
ATOM 5454 C CA . SER B 1 102 ? -19.625 0.912 3.1 1 92.81 102 SER B CA 1
ATOM 5455 C C . SER B 1 102 ? -19.469 2.428 3.092 1 92.81 102 SER B C 1
ATOM 5457 O O . SER B 1 102 ? -19.516 3.07 4.145 1 92.81 102 SER B O 1
ATOM 5459 N N . PHE B 1 103 ? -19.281 2.955 1.93 1 95.5 103 PHE B N 1
ATOM 5460 C CA . PHE B 1 103 ? -19.188 4.406 1.803 1 95.5 103 PHE B CA 1
ATOM 5461 C C . PHE B 1 103 ? -20.484 5.066 2.258 1 95.5 103 PHE B C 1
ATOM 5463 O O . PHE B 1 103 ? -20.453 6.051 3.004 1 95.5 103 PHE B O 1
ATOM 5470 N N . ARG B 1 104 ? -21.578 4.574 1.813 1 93.94 104 ARG B N 1
ATOM 5471 C CA . ARG B 1 104 ? -22.891 5.098 2.188 1 93.94 104 ARG B CA 1
ATOM 5472 C C . ARG B 1 104 ? -23.078 5.09 3.703 1 93.94 104 ARG B C 1
ATOM 5474 O O . ARG B 1 104 ? -23.609 6.047 4.273 1 93.94 104 ARG B O 1
ATOM 5481 N N . LEU B 1 105 ? -22.625 4.078 4.258 1 91.38 105 LEU B N 1
ATOM 5482 C CA . LEU B 1 105 ? -22.734 3.949 5.707 1 91.38 105 LEU B CA 1
ATOM 5483 C C . LEU B 1 105 ? -21.984 5.07 6.41 1 91.38 105 LEU B C 1
ATOM 5485 O O . LEU B 1 105 ? -22.516 5.715 7.316 1 91.38 105 LEU B O 1
ATOM 5489 N N . PHE B 1 106 ? -20.797 5.348 6.008 1 92.56 106 PHE B N 1
ATOM 5490 C CA . PHE B 1 106 ? -19.969 6.344 6.672 1 92.56 106 PHE B CA 1
ATOM 5491 C C . PHE B 1 106 ? -20.469 7.754 6.379 1 92.56 106 PHE B C 1
ATOM 5493 O O . PHE B 1 106 ? -20.531 8.594 7.273 1 92.56 106 PHE B O 1
ATOM 5500 N N . VAL B 1 107 ? -20.875 7.992 5.16 1 93 107 VAL B N 1
ATOM 5501 C CA . VAL B 1 107 ? -21.281 9.328 4.75 1 93 107 VAL B CA 1
ATOM 5502 C C . VAL B 1 107 ? -22.656 9.664 5.348 1 93 107 VAL B C 1
ATOM 5504 O O . VAL B 1 107 ? -23 10.836 5.484 1 93 107 VAL B O 1
ATOM 5507 N N . SER B 1 108 ? -23.344 8.688 5.766 1 90.12 108 SER B N 1
ATOM 5508 C CA . SER B 1 108 ? -24.672 8.883 6.355 1 90.12 108 SER B CA 1
ATOM 5509 C C . SER B 1 108 ? -24.578 9.109 7.859 1 90.12 108 SER B C 1
ATOM 5511 O O . SER B 1 108 ? -25.562 9.484 8.5 1 90.12 108 SER B O 1
ATOM 5513 N N . LEU B 1 109 ? -23.438 8.969 8.383 1 88.19 109 LEU B N 1
ATOM 5514 C CA . LEU B 1 109 ? -23.25 9.133 9.82 1 88.19 109 LEU B CA 1
ATOM 5515 C C . LEU B 1 109 ? -23.406 10.602 10.219 1 88.19 109 LEU B C 1
ATOM 5517 O O . LEU B 1 109 ? -23.016 11.492 9.469 1 88.19 109 LEU B O 1
ATOM 5521 N N . PRO B 1 110 ? -24 10.711 11.438 1 84.94 110 PRO B N 1
ATOM 5522 C CA . PRO B 1 110 ? -23.953 12.078 11.969 1 84.94 110 PRO B CA 1
ATOM 5523 C C . PRO B 1 110 ? -22.531 12.57 12.188 1 84.94 110 PRO B C 1
ATOM 5525 O O . PRO B 1 110 ? -21.641 11.781 12.516 1 84.94 110 PRO B O 1
ATOM 5528 N N . PRO B 1 111 ? -22.312 13.828 11.953 1 84.81 111 PRO B N 1
ATOM 5529 C CA . PRO B 1 111 ? -20.969 14.383 12.07 1 84.81 111 PRO B CA 1
ATOM 5530 C C . PRO B 1 111 ? -20.297 14.047 13.398 1 84.81 111 PRO B C 1
ATOM 5532 O O . PRO B 1 111 ? -19.078 13.828 13.453 1 84.81 111 PRO B O 1
ATOM 5535 N N . ALA B 1 112 ? -21.062 13.961 14.5 1 79.56 112 ALA B N 1
ATOM 5536 C CA . ALA B 1 112 ? -20.516 13.625 15.812 1 79.56 112 ALA B CA 1
ATOM 5537 C C . ALA B 1 112 ? -19.844 12.258 15.789 1 79.56 112 ALA B C 1
ATOM 5539 O O . ALA B 1 112 ? -18.781 12.07 16.391 1 79.56 112 ALA B O 1
ATOM 5540 N N . GLN B 1 113 ? -20.438 11.352 15.109 1 82.81 113 GLN B N 1
ATOM 5541 C CA . GLN B 1 113 ? -19.906 9.992 15 1 82.81 113 GLN B CA 1
ATOM 5542 C C . GLN B 1 113 ? -18.844 9.906 13.898 1 82.81 113 GLN B C 1
ATOM 5544 O O . GLN B 1 113 ? -17.844 9.211 14.047 1 82.81 113 GLN B O 1
ATOM 5549 N N . PHE B 1 114 ? -19.047 10.625 12.836 1 87.56 114 PHE B N 1
ATOM 5550 C CA . PHE B 1 114 ? -18.141 10.617 11.688 1 87.56 114 PHE B CA 1
ATOM 5551 C C . PHE B 1 114 ? -16.766 11.125 12.086 1 87.56 114 PHE B C 1
ATOM 5553 O O . PHE B 1 114 ? -15.75 10.578 11.648 1 87.56 114 PHE B O 1
ATOM 5560 N N . ASN B 1 115 ? -16.797 12.156 12.891 1 83.56 115 ASN B N 1
ATOM 5561 C CA . ASN B 1 115 ? -15.555 12.836 13.242 1 83.56 115 ASN B CA 1
ATOM 5562 C C . ASN B 1 115 ? -14.688 11.984 14.164 1 83.56 115 ASN B C 1
ATOM 5564 O O . ASN B 1 115 ? -13.516 12.289 14.375 1 83.56 115 ASN B O 1
ATOM 5568 N N . LYS B 1 116 ? -15.25 10.953 14.617 1 79 116 LYS B N 1
ATOM 5569 C CA . LYS B 1 116 ? -14.477 10.023 15.43 1 79 116 LYS B CA 1
ATOM 5570 C C . LYS B 1 116 ? -13.484 9.242 14.586 1 79 116 LYS B C 1
ATOM 5572 O O . LYS B 1 116 ? -12.516 8.68 15.102 1 79 116 LYS B O 1
ATOM 5577 N N . PHE B 1 117 ? -13.789 9.297 13.289 1 83.56 117 PHE B N 1
ATOM 5578 C CA . PHE B 1 117 ? -12.93 8.562 12.367 1 83.56 117 PHE B CA 1
ATOM 5579 C C . PHE B 1 117 ? -12.078 9.516 11.547 1 83.56 117 PHE B C 1
ATOM 5581 O O . PHE B 1 117 ? -12.539 10.594 11.156 1 83.56 117 PHE B O 1
ATOM 5588 N N . GLY B 1 118 ? -10.883 9.078 11.266 1 83.31 118 GLY B N 1
ATOM 5589 C CA . GLY B 1 118 ? -10.07 9.797 10.305 1 83.31 118 GLY B CA 1
ATOM 5590 C C . GLY B 1 118 ? -10.375 9.43 8.867 1 83.31 118 GLY B C 1
ATOM 5591 O O . GLY B 1 118 ? -10.766 8.297 8.578 1 83.31 118 GLY B O 1
ATOM 5592 N N . GLY B 1 119 ? -10.25 10.398 7.984 1 84.25 119 GLY B N 1
ATOM 5593 C CA . GLY B 1 119 ? -10.484 10.148 6.57 1 84.25 119 GLY B CA 1
ATOM 5594 C C . GLY B 1 119 ? -9.727 8.945 6.047 1 84.25 119 GLY B C 1
ATOM 5595 O O . GLY B 1 119 ? -10.281 8.109 5.336 1 84.25 119 GLY B O 1
ATOM 5596 N N . GLY B 1 120 ? -8.484 8.883 6.371 1 79.75 120 GLY B N 1
ATOM 5597 C CA . GLY B 1 120 ? -7.676 7.742 5.977 1 79.75 120 GLY B CA 1
ATOM 5598 C C . GLY B 1 120 ? -8.164 6.43 6.562 1 79.75 120 GLY B C 1
ATOM 5599 O O . GLY B 1 120 ? -8.125 5.395 5.895 1 79.75 120 GLY B O 1
ATOM 5600 N N . GLU B 1 121 ? -8.562 6.449 7.766 1 83.12 121 GLU B N 1
ATOM 5601 C CA . GLU B 1 121 ? -9.094 5.262 8.43 1 83.12 121 GLU B CA 1
ATOM 5602 C C . GLU B 1 121 ? -10.352 4.754 7.738 1 83.12 121 GLU B C 1
ATOM 5604 O O . GLU B 1 121 ? -10.5 3.551 7.512 1 83.12 121 GLU B O 1
ATOM 5609 N N . ILE B 1 122 ? -11.211 5.664 7.422 1 90.88 122 ILE B N 1
ATOM 5610 C CA . ILE B 1 122 ? -12.453 5.305 6.742 1 90.88 122 ILE B CA 1
ATOM 5611 C C . ILE B 1 122 ? -12.133 4.664 5.391 1 90.88 122 ILE B C 1
ATOM 5613 O O . ILE B 1 122 ? -12.703 3.635 5.031 1 90.88 122 ILE B O 1
ATOM 5617 N N . GLN B 1 123 ? -11.242 5.293 4.73 1 91 123 GLN B N 1
ATOM 5618 C CA . GLN B 1 123 ? -10.828 4.75 3.439 1 91 123 GLN B CA 1
ATOM 5619 C C . GLN B 1 123 ? -10.305 3.324 3.586 1 91 123 GLN B C 1
ATOM 5621 O O . GLN B 1 123 ? -10.672 2.439 2.809 1 91 123 GLN B O 1
ATOM 5626 N N . THR B 1 124 ? -9.453 3.08 4.562 1 84.88 124 THR B N 1
ATOM 5627 C CA . THR B 1 124 ? -8.867 1.765 4.805 1 84.88 124 THR B CA 1
ATOM 5628 C C . THR B 1 124 ? -9.953 0.748 5.148 1 84.88 124 THR B C 1
ATOM 5630 O O . THR B 1 124 ? -9.922 -0.386 4.668 1 84.88 124 THR B O 1
ATOM 5633 N N . ILE B 1 125 ? -10.852 1.138 5.91 1 87.62 125 ILE B N 1
ATOM 5634 C CA . ILE B 1 125 ? -11.93 0.249 6.32 1 87.62 125 ILE B CA 1
ATOM 5635 C C . ILE B 1 125 ? -12.766 -0.143 5.105 1 87.62 125 ILE B C 1
ATOM 5637 O O . ILE B 1 125 ? -13.094 -1.318 4.922 1 87.62 125 ILE B O 1
ATOM 5641 N N . ILE B 1 126 ? -13.086 0.813 4.27 1 92.81 126 ILE B N 1
ATOM 5642 C CA . ILE B 1 126 ? -13.883 0.56 3.076 1 92.81 126 ILE B CA 1
ATOM 5643 C C . ILE B 1 126 ? -13.141 -0.406 2.156 1 92.81 126 ILE B C 1
ATOM 5645 O O . ILE B 1 126 ? -13.719 -1.387 1.68 1 92.81 126 ILE B O 1
ATOM 5649 N N . GLU B 1 127 ? -11.922 -0.166 1.951 1 91.19 127 GLU B N 1
ATOM 5650 C CA . GLU B 1 127 ? -11.109 -0.999 1.068 1 91.19 127 GLU B CA 1
ATOM 5651 C C . GLU B 1 127 ? -10.984 -2.418 1.613 1 91.19 127 GLU B C 1
ATOM 5653 O O . GLU B 1 127 ? -11.164 -3.391 0.877 1 91.19 127 GLU B O 1
ATOM 5658 N N . ARG B 1 128 ? -10.68 -2.549 2.883 1 85.56 128 ARG B N 1
ATOM 5659 C CA . ARG B 1 128 ? -10.484 -3.854 3.508 1 85.56 128 ARG B CA 1
ATOM 5660 C C . ARG B 1 128 ? -11.773 -4.676 3.471 1 85.56 128 ARG B C 1
ATOM 5662 O O . ARG B 1 128 ? -11.742 -5.863 3.152 1 85.56 128 ARG B O 1
ATOM 5669 N N . LYS B 1 129 ? -12.797 -4.051 3.781 1 89.44 129 LYS B N 1
ATOM 5670 C CA . LYS B 1 129 ? -14.078 -4.746 3.777 1 89.44 129 LYS B CA 1
ATOM 5671 C C . LYS B 1 129 ? -14.445 -5.215 2.373 1 89.44 129 LYS B C 1
ATOM 5673 O O . LYS B 1 129 ? -14.883 -6.355 2.186 1 89.44 129 LYS B O 1
ATOM 5678 N N . SER B 1 130 ? -14.344 -4.316 1.449 1 93.38 130 SER B N 1
ATOM 5679 C CA . SER B 1 130 ? -14.688 -4.645 0.069 1 93.38 130 SER B CA 1
ATOM 5680 C C . SER B 1 130 ? -13.789 -5.742 -0.48 1 93.38 130 SER B C 1
ATOM 5682 O O . SER B 1 130 ? -14.258 -6.672 -1.142 1 93.38 130 SER B O 1
ATOM 5684 N N . ARG B 1 131 ? -12.523 -5.668 -0.126 1 90.94 131 ARG B N 1
ATOM 5685 C CA . ARG B 1 131 ? -11.555 -6.664 -0.573 1 90.94 131 ARG B CA 1
ATOM 5686 C C . ARG B 1 131 ? -11.82 -8.023 0.07 1 90.94 131 ARG B C 1
ATOM 5688 O O . ARG B 1 131 ? -11.758 -9.055 -0.598 1 90.94 131 ARG B O 1
ATOM 5695 N N . SER B 1 132 ? -12.07 -7.996 1.338 1 90.06 132 SER B N 1
ATOM 5696 C CA . SER B 1 132 ? -12.336 -9.242 2.047 1 90.06 132 SER B CA 1
ATOM 5697 C C . SER B 1 132 ? -13.562 -9.953 1.473 1 90.06 132 SER B C 1
ATOM 5699 O O . SER B 1 132 ? -13.539 -11.172 1.285 1 90.06 132 SER B O 1
ATOM 5701 N N . ALA B 1 133 ? -14.57 -9.195 1.157 1 90.25 133 ALA B N 1
ATOM 5702 C CA . ALA B 1 133 ? -15.797 -9.781 0.625 1 90.25 133 ALA B CA 1
ATOM 5703 C C . ALA B 1 133 ? -15.555 -10.398 -0.752 1 90.25 133 ALA B C 1
ATOM 5705 O O . ALA B 1 133 ? -15.93 -11.547 -1.002 1 90.25 133 ALA B O 1
ATOM 5706 N N . SER B 1 134 ? -14.945 -9.648 -1.615 1 92.56 134 SER B N 1
ATOM 5707 C CA . SER B 1 134 ? -14.703 -10.125 -2.975 1 92.56 134 SER B CA 1
ATOM 5708 C C . SER B 1 134 ? -13.742 -11.305 -2.982 1 92.56 134 SER B C 1
ATOM 5710 O O . SER B 1 134 ? -13.938 -12.273 -3.723 1 92.56 134 SER B O 1
ATOM 5712 N N . GLU B 1 135 ? -12.727 -11.32 -2.131 1 90.38 135 GLU B N 1
ATOM 5713 C CA . GLU B 1 135 ? -11.734 -12.391 -2.059 1 90.38 135 GLU B CA 1
ATOM 5714 C C . GLU B 1 135 ? -12.352 -13.68 -1.516 1 90.38 135 GLU B C 1
ATOM 5716 O O . GLU B 1 135 ? -12.062 -14.766 -2.014 1 90.38 135 GLU B O 1
ATOM 5721 N N . LEU B 1 136 ? -13.141 -13.555 -0.48 1 89.44 136 LEU B N 1
ATOM 5722 C CA . LEU B 1 136 ? -13.758 -14.742 0.109 1 89.44 136 LEU B CA 1
ATOM 5723 C C . LEU B 1 136 ? -14.664 -15.438 -0.898 1 89.44 136 LEU B C 1
ATOM 5725 O O . LEU B 1 136 ? -14.641 -16.672 -1.014 1 89.44 136 LEU B O 1
ATOM 5729 N N . ILE B 1 137 ? -15.375 -14.648 -1.606 1 89.81 137 ILE B N 1
ATOM 5730 C CA . ILE B 1 137 ? -16.266 -15.219 -2.605 1 89.81 137 ILE B CA 1
ATOM 5731 C C . ILE B 1 137 ? -15.445 -15.906 -3.697 1 89.81 137 ILE B C 1
ATOM 5733 O O . ILE B 1 137 ? -15.781 -17.016 -4.125 1 89.81 137 ILE B O 1
ATOM 5737 N N . GLU B 1 138 ? -14.414 -15.25 -4.117 1 90.62 138 GLU B N 1
ATOM 5738 C CA . GLU B 1 138 ? -13.539 -15.82 -5.141 1 90.62 138 GLU B CA 1
ATOM 5739 C C . GLU B 1 138 ? -12.883 -17.109 -4.656 1 90.62 138 GLU B C 1
ATOM 5741 O O . GLU B 1 138 ? -12.867 -18.109 -5.375 1 90.62 138 GLU B O 1
ATOM 5746 N N . ILE B 1 139 ? -12.398 -17.141 -3.482 1 89.06 139 ILE B N 1
ATOM 5747 C CA . ILE B 1 139 ? -11.695 -18.297 -2.912 1 89.06 139 ILE B CA 1
ATOM 5748 C C . ILE B 1 139 ? -12.656 -19.484 -2.805 1 89.06 139 ILE B C 1
ATOM 5750 O O . ILE B 1 139 ? -12.328 -20.594 -3.211 1 89.06 139 ILE B O 1
ATOM 5754 N N . PHE B 1 140 ? -13.82 -19.25 -2.393 1 86.94 140 PHE B N 1
ATOM 5755 C CA . PHE B 1 140 ? -14.758 -20.328 -2.123 1 86.94 140 PHE B CA 1
ATOM 5756 C C . PHE B 1 140 ? -15.312 -20.906 -3.42 1 86.94 140 PHE B C 1
ATOM 5758 O O . PHE B 1 140 ? -15.406 -22.125 -3.582 1 86.94 140 PHE B O 1
ATOM 5765 N N . VAL B 1 141 ? -15.602 -20.016 -4.312 1 86.56 141 VAL B N 1
ATOM 5766 C CA . VAL B 1 141 ? -16.312 -20.469 -5.508 1 86.56 141 VAL B CA 1
ATOM 5767 C C . VAL B 1 141 ? -15.305 -20.953 -6.551 1 86.56 141 VAL B C 1
ATOM 5769 O O . VAL B 1 141 ? -15.484 -22.016 -7.148 1 86.56 141 VAL B O 1
ATOM 5772 N N . THR B 1 142 ? -14.211 -20.25 -6.738 1 87.31 142 THR B N 1
ATOM 5773 C CA . THR B 1 142 ? -13.336 -20.531 -7.867 1 87.31 142 THR B CA 1
ATOM 5774 C C . THR B 1 142 ? -12.188 -21.438 -7.445 1 87.31 142 THR B C 1
ATOM 5776 O O . THR B 1 142 ? -11.555 -22.078 -8.289 1 87.31 142 THR B O 1
ATOM 5779 N N . ASN B 1 143 ? -11.867 -21.531 -6.168 1 89.44 143 ASN B N 1
ATOM 5780 C CA . ASN B 1 143 ? -10.688 -22.297 -5.781 1 89.44 143 ASN B CA 1
ATOM 5781 C C . ASN B 1 143 ? -11.062 -23.484 -4.898 1 89.44 143 ASN B C 1
ATOM 5783 O O . ASN B 1 143 ? -10.891 -24.641 -5.297 1 89.44 143 ASN B O 1
ATOM 5787 N N . LEU B 1 144 ? -11.742 -23.281 -3.838 1 87.75 144 LEU B N 1
ATOM 5788 C CA . LEU B 1 144 ? -11.992 -24.312 -2.85 1 87.75 144 LEU B CA 1
ATOM 5789 C C . LEU B 1 144 ? -12.961 -25.359 -3.391 1 87.75 144 LEU B C 1
ATOM 5791 O O . LEU B 1 144 ? -12.727 -26.562 -3.266 1 87.75 144 LEU B O 1
ATOM 5795 N N . LEU B 1 145 ? -14 -24.953 -3.998 1 88.75 145 LEU B N 1
ATOM 5796 C CA . LEU B 1 145 ? -15.023 -25.875 -4.484 1 88.75 145 LEU B CA 1
ATOM 5797 C C . LEU B 1 145 ? -14.445 -26.828 -5.535 1 88.75 145 LEU B C 1
ATOM 5799 O O . LEU B 1 145 ? -14.57 -28.047 -5.41 1 88.75 145 LEU B O 1
ATOM 5803 N N . PRO B 1 146 ? -13.82 -26.25 -6.508 1 90.62 146 PRO B N 1
ATOM 5804 C CA . PRO B 1 146 ? -13.242 -27.156 -7.5 1 90.62 146 PRO B CA 1
ATOM 5805 C C . PRO B 1 146 ? -12.234 -28.141 -6.895 1 90.62 146 PRO B C 1
ATOM 5807 O O . PRO B 1 146 ? -12.18 -29.312 -7.289 1 90.62 146 PRO B O 1
ATOM 5810 N N . ILE B 1 147 ? -11.438 -27.703 -5.965 1 91 147 ILE B N 1
ATOM 5811 C CA . ILE B 1 147 ? -10.406 -28.531 -5.352 1 91 147 ILE B CA 1
ATOM 5812 C C . ILE B 1 147 ? -11.055 -29.703 -4.621 1 91 147 ILE B C 1
ATOM 5814 O O . ILE B 1 147 ? -10.633 -30.859 -4.777 1 91 147 ILE B O 1
ATOM 5818 N N . ILE B 1 148 ? -12.117 -29.516 -3.904 1 91.81 148 ILE B N 1
ATOM 5819 C CA . ILE B 1 148 ? -12.82 -30.547 -3.158 1 91.81 148 ILE B CA 1
ATOM 5820 C C . ILE B 1 148 ? -13.422 -31.562 -4.125 1 91.81 148 ILE B C 1
ATOM 5822 O O . ILE B 1 148 ? -13.32 -32.781 -3.916 1 91.81 148 ILE B O 1
ATOM 5826 N N . LEU B 1 149 ? -13.992 -31.078 -5.188 1 93.38 149 LEU B N 1
ATOM 5827 C CA . LEU B 1 149 ? -14.594 -31.953 -6.191 1 93.38 149 LEU B CA 1
ATOM 5828 C C . LEU B 1 149 ? -13.531 -32.781 -6.883 1 93.38 149 LEU B C 1
ATOM 5830 O O . LEU B 1 149 ? -13.703 -34 -7.055 1 93.38 149 LEU B O 1
ATOM 5834 N N . LYS B 1 150 ? -12.461 -32.156 -7.242 1 92.25 150 LYS B N 1
ATOM 5835 C CA . LYS B 1 150 ? -11.406 -32.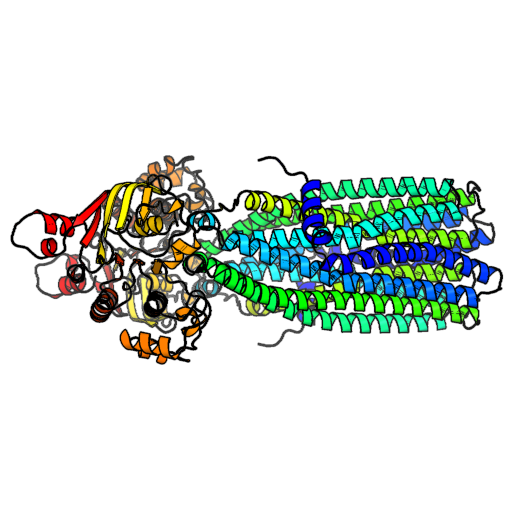844 -7.961 1 92.25 150 LYS B CA 1
ATOM 5836 C C . LYS B 1 150 ? -10.766 -33.906 -7.082 1 92.25 150 LYS B C 1
ATOM 5838 O O . LYS B 1 150 ? -10.438 -35 -7.559 1 92.25 150 LYS B O 1
ATOM 5843 N N . ILE B 1 151 ? -10.57 -33.625 -5.809 1 93.31 151 ILE B N 1
ATOM 5844 C CA . ILE B 1 151 ? -10.039 -34.625 -4.879 1 93.31 151 ILE B CA 1
ATOM 5845 C C . ILE B 1 151 ? -10.977 -35.812 -4.805 1 93.31 151 ILE B C 1
ATOM 5847 O O . ILE B 1 151 ? -10.547 -36.969 -4.922 1 93.31 151 ILE B O 1
ATOM 5851 N N . SER B 1 152 ? -12.25 -35.562 -4.664 1 94.44 152 SER B N 1
ATOM 5852 C CA . SER B 1 152 ? -13.25 -36.625 -4.535 1 94.44 152 SER B CA 1
ATOM 5853 C C . SER B 1 152 ? -13.32 -37.469 -5.797 1 94.44 152 SER B C 1
ATOM 5855 O O . SER B 1 152 ? -13.305 -38.719 -5.719 1 94.44 152 SER B O 1
ATOM 5857 N N . PHE B 1 153 ? -13.32 -36.844 -6.93 1 94.25 153 PHE B N 1
ATOM 5858 C CA . PHE B 1 153 ? -13.445 -37.562 -8.18 1 94.25 153 PHE B CA 1
ATOM 5859 C C . PHE B 1 153 ? -12.148 -38.312 -8.508 1 94.25 153 PHE B C 1
ATOM 5861 O O . PHE B 1 153 ? -12.18 -39.375 -9.117 1 94.25 153 PHE B O 1
ATOM 5868 N N . THR B 1 154 ? -11.023 -37.719 -8.125 1 94.5 154 THR B N 1
ATOM 5869 C CA . THR B 1 154 ? -9.75 -38.438 -8.289 1 94.5 154 THR B CA 1
ATOM 5870 C C . THR B 1 154 ? -9.734 -39.719 -7.488 1 94.5 154 THR B C 1
ATOM 5872 O O . THR B 1 154 ? -9.328 -40.781 -7.996 1 94.5 154 THR B O 1
ATOM 5875 N N . LEU B 1 155 ? -10.156 -39.656 -6.258 1 94.75 155 LEU B N 1
ATOM 5876 C CA . LEU B 1 155 ? -10.219 -40.844 -5.418 1 94.75 155 LEU B CA 1
ATOM 5877 C C . LEU B 1 155 ? -11.125 -41.906 -6.039 1 94.75 155 LEU B C 1
ATOM 5879 O O . LEU B 1 155 ? -10.758 -43.062 -6.102 1 94.75 155 LEU B O 1
ATOM 5883 N N . PHE B 1 156 ? -12.211 -41.469 -6.539 1 94.75 156 PHE B N 1
ATOM 5884 C CA . PHE B 1 156 ? -13.156 -42.375 -7.18 1 94.75 156 PHE B CA 1
ATOM 5885 C C . PHE B 1 156 ? -12.539 -43 -8.414 1 94.75 156 PHE B C 1
ATOM 5887 O O . PHE B 1 156 ? -12.664 -44.219 -8.625 1 94.75 156 PHE B O 1
ATOM 5894 N N . SER B 1 157 ? -11.875 -42.219 -9.195 1 94.56 157 SER B N 1
ATOM 5895 C CA . SER B 1 157 ? -11.273 -42.719 -10.438 1 94.56 157 SER B CA 1
ATOM 5896 C C . SER B 1 157 ? -10.156 -43.719 -10.156 1 94.56 157 SER B C 1
ATOM 5898 O O . SER B 1 157 ? -10.031 -44.719 -10.859 1 94.56 157 SER B O 1
ATOM 5900 N N . VAL B 1 158 ? -9.336 -43.469 -9.18 1 94.56 158 VAL B N 1
ATOM 5901 C CA . VAL B 1 158 ? -8.219 -44.344 -8.844 1 94.56 158 VAL B CA 1
ATOM 5902 C C . VAL B 1 158 ? -8.758 -45.688 -8.297 1 94.56 158 VAL B C 1
ATOM 5904 O O . VAL B 1 158 ? -8.258 -46.75 -8.648 1 94.56 158 VAL B O 1
ATOM 5907 N N . ILE B 1 159 ? -9.836 -45.688 -7.473 1 93.81 159 ILE B N 1
ATOM 5908 C CA . ILE B 1 159 ? -10.43 -46.875 -6.93 1 93.81 159 ILE B CA 1
ATOM 5909 C C . ILE B 1 159 ? -11 -47.75 -8.062 1 93.81 159 ILE B C 1
ATOM 5911 O O . ILE B 1 159 ? -10.82 -48.969 -8.078 1 93.81 159 ILE B O 1
ATOM 5915 N N . ASN B 1 160 ? -11.602 -47.125 -9.031 1 91.69 160 ASN B N 1
ATOM 5916 C CA . ASN B 1 160 ? -12.234 -47.844 -10.141 1 91.69 160 ASN B CA 1
ATOM 5917 C C . ASN B 1 160 ? -11.195 -48.438 -11.086 1 91.69 160 ASN B C 1
ATOM 5919 O O . ASN B 1 160 ? -11.43 -49.469 -11.695 1 91.69 160 ASN B O 1
ATOM 5923 N N . ASN B 1 161 ? -10.047 -47.75 -11.234 1 91.31 161 ASN B N 1
ATOM 5924 C CA . ASN B 1 161 ? -9.07 -48.188 -12.234 1 91.31 161 ASN B CA 1
ATOM 5925 C C . ASN B 1 161 ? -8 -49.094 -11.609 1 91.31 161 ASN B C 1
ATOM 5927 O O . ASN B 1 161 ? -7.434 -49.938 -12.289 1 91.31 161 ASN B O 1
ATOM 5931 N N . MET B 1 162 ? -7.668 -48.844 -10.359 1 92.38 162 MET B N 1
ATOM 5932 C CA . MET B 1 162 ? -6.52 -49.562 -9.797 1 92.38 162 MET B CA 1
ATOM 5933 C C . MET B 1 162 ? -6.918 -50.344 -8.555 1 92.38 162 MET B C 1
ATOM 5935 O O . MET B 1 162 ? -6.098 -51.062 -7.977 1 92.38 162 MET B O 1
ATOM 5939 N N . GLY B 1 163 ? -8.117 -50.156 -8 1 92.12 163 GLY B N 1
ATOM 5940 C CA . GLY B 1 163 ? -8.578 -50.938 -6.852 1 92.12 163 GLY B CA 1
ATOM 5941 C C . GLY B 1 163 ? -8.656 -50.094 -5.582 1 92.12 163 GLY B C 1
ATOM 5942 O O . GLY B 1 163 ? -8.188 -48.969 -5.547 1 92.12 163 GLY B O 1
ATOM 5943 N N . SER B 1 164 ? -9.242 -50.688 -4.543 1 92.56 164 SER B N 1
ATOM 5944 C CA . SER B 1 164 ? -9.516 -49.969 -3.289 1 92.56 164 SER B CA 1
ATOM 5945 C C . SER B 1 164 ? -8.227 -49.719 -2.508 1 92.56 164 SER B C 1
ATOM 5947 O O . SER B 1 164 ? -8.109 -48.719 -1.806 1 92.56 164 SER B O 1
ATOM 5949 N N . PHE B 1 165 ? -7.242 -50.625 -2.654 1 94.12 165 PHE B N 1
ATOM 5950 C CA . PHE B 1 165 ? -5.988 -50.469 -1.93 1 94.12 165 PHE B CA 1
ATOM 5951 C C . PHE B 1 165 ? -5.246 -49.219 -2.389 1 94.12 165 PHE B C 1
ATOM 5953 O O . PHE B 1 165 ? -4.723 -48.469 -1.566 1 94.12 165 PHE B O 1
ATOM 5960 N N . ALA B 1 166 ? -5.215 -48.969 -3.688 1 94.62 166 ALA B N 1
ATOM 5961 C CA . ALA B 1 166 ? -4.617 -47.75 -4.223 1 94.62 166 ALA B CA 1
ATOM 5962 C C . ALA B 1 166 ? -5.359 -46.5 -3.73 1 94.62 166 ALA B C 1
ATOM 5964 O O . ALA B 1 166 ? -4.742 -45.469 -3.418 1 94.62 166 ALA B O 1
ATOM 5965 N N . GLY B 1 167 ? -6.664 -46.625 -3.639 1 93.81 167 GLY B N 1
ATOM 5966 C CA . GLY B 1 167 ? -7.477 -45.531 -3.119 1 93.81 167 GLY B CA 1
ATOM 5967 C C . GLY B 1 167 ? -7.164 -45.188 -1.675 1 93.81 167 GLY B C 1
ATOM 5968 O O . GLY B 1 167 ? -7.121 -44.031 -1.303 1 93.81 167 GLY B O 1
ATOM 5969 N N . TYR B 1 168 ? -6.957 -46.219 -0.969 1 95.06 168 TYR B N 1
ATOM 5970 C CA . TYR B 1 168 ? -6.637 -46.031 0.44 1 95.06 168 TYR B CA 1
ATOM 5971 C C . TYR B 1 168 ? -5.305 -45.281 0.598 1 95.06 168 TYR B C 1
ATOM 5973 O O . TYR B 1 168 ? -5.188 -44.375 1.401 1 95.06 168 TYR B O 1
ATOM 5981 N N . ILE B 1 169 ? -4.316 -45.656 -0.15 1 95.38 169 ILE B N 1
ATOM 5982 C CA . ILE B 1 169 ? -3.012 -45 -0.103 1 95.38 169 ILE B CA 1
ATOM 5983 C C . ILE B 1 169 ? -3.162 -43.531 -0.482 1 95.38 169 ILE B C 1
ATOM 5985 O O . ILE B 1 169 ? -2.635 -42.656 0.202 1 95.38 169 ILE B O 1
ATOM 5989 N N . MET B 1 170 ? -3.902 -43.312 -1.514 1 95.31 170 MET B N 1
ATOM 5990 C CA . MET B 1 170 ? -4.102 -41.938 -1.979 1 95.31 170 MET B CA 1
ATOM 5991 C C . MET B 1 170 ? -4.844 -41.125 -0.934 1 95.31 170 MET B C 1
ATOM 5993 O O . MET B 1 170 ? -4.5 -39.969 -0.691 1 95.31 170 MET B O 1
ATOM 5997 N N . SER B 1 171 ? -5.832 -41.688 -0.329 1 95.56 171 SER B N 1
ATOM 5998 C CA . SER B 1 171 ? -6.605 -41 0.687 1 95.56 171 SER B CA 1
ATOM 5999 C C . SER B 1 171 ? -5.73 -40.594 1.871 1 95.56 171 SER B C 1
ATOM 6001 O O . SER B 1 171 ? -5.824 -39.469 2.369 1 95.56 171 SER B O 1
ATOM 6003 N N . ILE B 1 172 ? -4.922 -41.438 2.297 1 96.25 172 ILE B N 1
ATOM 6004 C CA . ILE B 1 172 ? -4.035 -41.188 3.424 1 96.25 172 ILE B CA 1
ATOM 6005 C C . ILE B 1 172 ? -3.049 -40.062 3.055 1 96.25 172 ILE B C 1
ATOM 6007 O O . ILE B 1 172 ? -2.793 -39.156 3.855 1 96.25 172 ILE B O 1
ATOM 6011 N N . CYS B 1 173 ? -2.498 -40.156 1.875 1 95.12 173 CYS B N 1
ATOM 6012 C CA . CYS B 1 173 ? -1.528 -39.156 1.427 1 95.12 173 CYS B CA 1
ATOM 6013 C C . CYS B 1 173 ? -2.174 -37.781 1.307 1 95.12 173 CYS B C 1
ATOM 6015 O O . CYS B 1 173 ? -1.571 -36.781 1.682 1 95.12 173 CYS B O 1
ATOM 6017 N N . VAL B 1 174 ? -3.369 -37.719 0.768 1 93.81 174 VAL B N 1
ATOM 6018 C CA . VAL B 1 174 ? -4.078 -36.469 0.635 1 93.81 174 VAL B CA 1
ATOM 6019 C C . VAL B 1 174 ? -4.348 -35.875 2.018 1 93.81 174 VAL B C 1
ATOM 6021 O O . VAL B 1 174 ? -4.219 -34.656 2.221 1 93.81 174 VAL B O 1
ATOM 6024 N N . PHE B 1 175 ? -4.691 -36.719 2.902 1 94.81 175 PHE B N 1
ATOM 6025 C CA . PHE B 1 175 ? -4.93 -36.281 4.27 1 94.81 175 PHE B CA 1
ATOM 6026 C C . PHE B 1 175 ? -3.656 -35.719 4.883 1 94.81 175 PHE B C 1
ATOM 6028 O O . PHE B 1 175 ? -3.678 -34.656 5.496 1 94.81 175 PHE B O 1
ATOM 6035 N N . ILE B 1 176 ? -2.572 -36.406 4.727 1 96.25 176 ILE B N 1
ATOM 6036 C CA . ILE B 1 176 ? -1.289 -35.969 5.254 1 96.25 176 ILE B CA 1
ATOM 6037 C C . ILE B 1 176 ? -0.884 -34.656 4.574 1 96.25 176 ILE B C 1
ATOM 6039 O O . ILE B 1 176 ? -0.397 -33.719 5.234 1 96.25 176 ILE B O 1
ATOM 6043 N N . TYR B 1 177 ? -1.115 -34.562 3.299 1 94.31 177 TYR B N 1
ATOM 6044 C CA . TYR B 1 177 ? -0.845 -33.344 2.533 1 94.31 177 TYR B CA 1
ATOM 6045 C C . TYR B 1 177 ? -1.612 -32.156 3.102 1 94.31 177 TYR B C 1
ATOM 6047 O O . TYR B 1 177 ? -1.034 -31.094 3.346 1 94.31 177 TYR B O 1
ATOM 6055 N N . GLY B 1 178 ? -2.865 -32.344 3.309 1 92.62 178 GLY B N 1
ATOM 6056 C CA . GLY B 1 178 ? -3.701 -31.297 3.846 1 92.62 178 GLY B CA 1
ATOM 6057 C C . GLY B 1 178 ? -3.289 -30.859 5.238 1 92.62 178 GLY B C 1
ATOM 6058 O O . GLY B 1 178 ? -3.16 -29.656 5.504 1 92.62 178 GLY B O 1
ATOM 6059 N N . ALA B 1 179 ? -3.01 -31.781 6.082 1 94.06 179 ALA B N 1
ATOM 6060 C CA . ALA B 1 179 ? -2.639 -31.5 7.465 1 94.06 179 ALA B CA 1
ATOM 6061 C C . ALA B 1 179 ? -1.312 -30.75 7.531 1 94.06 179 ALA B C 1
ATOM 6063 O O . ALA B 1 179 ? -1.19 -29.75 8.258 1 94.06 179 ALA B O 1
ATOM 6064 N N . LEU B 1 180 ? -0.369 -31.172 6.742 1 95.06 180 LEU B N 1
ATOM 6065 C CA . LEU B 1 180 ? 0.946 -30.547 6.73 1 95.06 180 LEU B CA 1
ATOM 6066 C C . LEU B 1 180 ? 0.873 -29.156 6.117 1 95.06 180 LEU B C 1
ATOM 6068 O O . LEU B 1 180 ? 1.494 -28.219 6.625 1 95.06 180 LEU B O 1
ATOM 6072 N N . THR B 1 181 ? 0.125 -29.062 5.055 1 92.75 181 THR B N 1
ATOM 6073 C CA . THR B 1 181 ? -0.012 -27.781 4.371 1 92.75 181 THR B CA 1
ATOM 6074 C C . THR B 1 181 ? -0.646 -26.75 5.289 1 92.75 181 THR B C 1
ATOM 6076 O O . THR B 1 181 ? -0.136 -25.641 5.422 1 92.75 181 THR B O 1
ATOM 6079 N N . ILE B 1 182 ? -1.693 -27.109 5.973 1 90.56 182 ILE B N 1
ATOM 6080 C CA . ILE B 1 182 ? -2.395 -26.203 6.867 1 90.56 182 ILE B CA 1
ATOM 6081 C C . ILE B 1 182 ? -1.511 -25.859 8.07 1 90.56 182 ILE B C 1
ATOM 6083 O O . ILE B 1 182 ? -1.425 -24.703 8.484 1 90.56 182 ILE B O 1
ATOM 6087 N N . GLY B 1 183 ? -0.866 -26.859 8.602 1 93.25 183 GLY B N 1
ATOM 6088 C CA . GLY B 1 183 ? 0.026 -26.641 9.727 1 93.25 183 GLY B CA 1
ATOM 6089 C C . GLY B 1 183 ? 1.129 -25.641 9.422 1 93.25 183 GLY B C 1
ATOM 6090 O O . GLY B 1 183 ? 1.358 -24.703 10.195 1 93.25 183 GLY B O 1
ATOM 6091 N N . ILE B 1 184 ? 1.773 -25.75 8.328 1 94.44 184 ILE B N 1
ATOM 6092 C CA . ILE B 1 184 ? 2.861 -24.859 7.941 1 94.44 184 ILE B CA 1
ATOM 6093 C C . ILE B 1 184 ? 2.299 -23.484 7.559 1 94.44 184 ILE B C 1
ATOM 6095 O O . ILE B 1 184 ? 2.916 -22.453 7.832 1 94.44 184 ILE B O 1
ATOM 6099 N N . ALA B 1 185 ? 1.144 -23.516 6.957 1 90 185 ALA B N 1
ATOM 6100 C CA . ALA B 1 185 ? 0.495 -22.266 6.598 1 90 185 ALA B CA 1
ATOM 6101 C C . ALA B 1 185 ? 0.208 -21.422 7.84 1 90 185 ALA B C 1
ATOM 6103 O O . ALA B 1 185 ? 0.399 -20.203 7.832 1 90 185 ALA B O 1
ATOM 6104 N N . ILE B 1 186 ? -0.238 -22.016 8.898 1 90.38 186 ILE B N 1
ATOM 6105 C CA . ILE B 1 186 ? -0.501 -21.328 10.156 1 90.38 186 ILE B CA 1
ATOM 6106 C C . ILE B 1 186 ? 0.803 -20.766 10.727 1 90.38 186 ILE B C 1
ATOM 6108 O O . ILE B 1 186 ? 0.855 -19.625 11.164 1 90.38 186 ILE B O 1
ATOM 6112 N N . TRP B 1 187 ? 1.767 -21.562 10.656 1 93.44 187 TRP B N 1
ATOM 6113 C CA . TRP B 1 187 ? 3.086 -21.141 11.109 1 93.44 187 TRP B CA 1
ATOM 6114 C C . TRP B 1 187 ? 3.574 -19.938 10.305 1 93.44 187 TRP B C 1
ATOM 6116 O O . TRP B 1 187 ? 4.066 -18.969 10.875 1 93.44 187 TRP B O 1
ATOM 6126 N N . ARG B 1 188 ? 3.432 -20 9.078 1 90.94 188 ARG B N 1
ATOM 6127 C CA . ARG B 1 188 ? 3.844 -18.906 8.195 1 90.94 188 ARG B CA 1
ATOM 6128 C C . ARG B 1 188 ? 3.049 -17.641 8.477 1 90.94 188 ARG B C 1
ATOM 6130 O O . ARG B 1 188 ? 3.584 -16.531 8.375 1 90.94 188 ARG B O 1
ATOM 6137 N N . ALA B 1 189 ? 1.835 -17.812 8.805 1 86.94 189 ALA B N 1
ATOM 6138 C CA . ALA B 1 189 ? 0.991 -16.656 9.125 1 86.94 189 ALA B CA 1
ATOM 6139 C C . ALA B 1 189 ? 1.519 -15.922 10.352 1 86.94 189 ALA B C 1
ATOM 6141 O O . ALA B 1 189 ? 1.487 -14.688 10.406 1 86.94 189 ALA B O 1
ATOM 6142 N N . ASN B 1 190 ? 1.998 -16.609 11.234 1 91.31 190 ASN B N 1
ATOM 6143 C CA . ASN B 1 190 ? 2.574 -16 12.43 1 91.31 190 ASN B CA 1
ATOM 6144 C C . ASN B 1 190 ? 3.861 -15.242 12.102 1 91.31 190 ASN B C 1
ATOM 6146 O O . ASN B 1 190 ? 4.094 -14.156 12.625 1 91.31 190 ASN B O 1
ATOM 6150 N N . ILE B 1 191 ? 4.664 -15.805 11.266 1 94.19 191 ILE B N 1
ATOM 6151 C CA . ILE B 1 191 ? 5.895 -15.148 10.844 1 94.19 191 ILE B CA 1
ATOM 6152 C C . ILE B 1 191 ? 5.559 -13.867 10.078 1 94.19 191 ILE B C 1
ATOM 6154 O O . ILE B 1 191 ? 6.227 -12.844 10.242 1 94.19 191 ILE B O 1
ATOM 6158 N N . ARG B 1 192 ? 4.586 -13.961 9.344 1 89.5 192 ARG B N 1
ATOM 6159 C CA . ARG B 1 192 ? 4.145 -12.797 8.586 1 89.5 192 ARG B CA 1
ATOM 6160 C C . ARG B 1 192 ? 3.717 -11.664 9.508 1 89.5 192 ARG B C 1
ATOM 6162 O O . ARG B 1 192 ? 4.031 -10.5 9.266 1 89.5 192 ARG B O 1
ATOM 6169 N N . ARG B 1 193 ? 3.023 -11.977 10.508 1 86.69 193 ARG B N 1
ATOM 6170 C CA . ARG B 1 193 ? 2.627 -10.977 11.492 1 86.69 193 ARG B CA 1
ATOM 6171 C C . ARG B 1 193 ? 3.848 -10.305 12.117 1 86.69 193 ARG B C 1
ATOM 6173 O O . ARG B 1 193 ? 3.867 -9.086 12.289 1 86.69 193 ARG B O 1
ATOM 6180 N N . GLU B 1 194 ? 4.762 -11.062 12.383 1 93.88 194 GLU B N 1
ATOM 6181 C CA . GLU B 1 194 ? 6.012 -10.539 12.922 1 93.88 194 GLU B CA 1
ATOM 6182 C C . GLU B 1 194 ? 6.711 -9.625 11.914 1 93.88 194 GLU B C 1
ATOM 6184 O O . GLU B 1 194 ? 7.254 -8.586 12.289 1 93.88 194 GLU B O 1
ATOM 6189 N N . LEU B 1 195 ? 6.746 -10.031 10.703 1 92.75 195 LEU B N 1
ATOM 6190 C CA . LEU B 1 195 ? 7.371 -9.242 9.648 1 92.75 195 LEU B CA 1
ATOM 6191 C C . LEU B 1 195 ? 6.672 -7.898 9.484 1 92.75 195 LEU B C 1
ATOM 6193 O O . LEU B 1 195 ? 7.332 -6.867 9.336 1 92.75 195 LEU B O 1
ATOM 6197 N N . ASN B 1 196 ? 5.391 -7.91 9.609 1 86.94 196 ASN B N 1
ATOM 6198 C CA . ASN B 1 196 ? 4.625 -6.672 9.508 1 86.94 196 ASN B CA 1
ATOM 6199 C C . ASN B 1 196 ? 4.996 -5.688 10.617 1 86.94 196 ASN B C 1
ATOM 6201 O O . ASN B 1 196 ? 5.172 -4.496 10.359 1 86.94 196 ASN B O 1
ATOM 6205 N N . LYS B 1 197 ? 5.062 -6.164 11.758 1 91.12 197 LYS B N 1
ATOM 6206 C CA . LYS B 1 197 ? 5.469 -5.328 12.891 1 91.12 197 LYS B CA 1
ATOM 6207 C C . LYS B 1 197 ? 6.867 -4.758 12.68 1 91.12 197 LYS B C 1
ATOM 6209 O O . LYS B 1 197 ? 7.105 -3.574 12.93 1 91.12 197 LYS B O 1
ATOM 6214 N N . ALA B 1 198 ? 7.754 -5.598 12.258 1 95.12 198 ALA B N 1
ATOM 6215 C CA . ALA B 1 198 ? 9.125 -5.164 12 1 95.12 198 ALA B CA 1
ATOM 6216 C C . ALA B 1 198 ? 9.172 -4.117 10.883 1 95.12 198 ALA B C 1
ATOM 6218 O O . ALA B 1 198 ? 9.898 -3.127 10.984 1 95.12 198 ALA B O 1
ATOM 6219 N N . GLU B 1 199 ? 8.477 -4.363 9.852 1 93 199 GLU B N 1
ATOM 6220 C CA . GLU B 1 199 ? 8.414 -3.416 8.742 1 93 199 GLU B CA 1
ATOM 6221 C C . GLU B 1 199 ? 7.836 -2.078 9.188 1 93 199 GLU B C 1
ATOM 6223 O O . GLU B 1 199 ? 8.297 -1.019 8.758 1 93 199 GLU B O 1
ATOM 6228 N N . ASN B 1 200 ? 6.844 -2.096 10.055 1 88.25 200 ASN B N 1
ATOM 6229 C CA . ASN B 1 200 ? 6.285 -0.871 10.617 1 88.25 200 ASN B CA 1
ATOM 6230 C C . ASN B 1 200 ? 7.328 -0.093 11.414 1 88.25 200 ASN B C 1
ATOM 6232 O O . ASN B 1 200 ? 7.418 1.131 11.305 1 88.25 200 ASN B O 1
ATOM 6236 N N . SER B 1 201 ? 8.008 -0.789 12.18 1 93.62 201 SER B N 1
ATOM 6237 C CA . SER B 1 201 ? 9.062 -0.156 12.961 1 93.62 201 SER B CA 1
ATOM 6238 C C . SER B 1 201 ? 10.133 0.462 12.062 1 93.62 201 SER B C 1
ATOM 6240 O O . SER B 1 201 ? 10.648 1.542 12.359 1 93.62 201 SER B O 1
ATOM 6242 N N . THR B 1 202 ? 10.492 -0.242 11.008 1 95.62 202 THR B N 1
ATOM 6243 C CA . THR B 1 202 ? 11.469 0.27 10.055 1 95.62 202 THR B CA 1
ATOM 6244 C C . THR B 1 202 ? 10.961 1.542 9.383 1 95.62 202 THR B C 1
ATOM 6246 O O . THR B 1 202 ? 11.703 2.508 9.219 1 95.62 202 THR B O 1
ATOM 6249 N N . CYS B 1 203 ? 9.742 1.533 9.031 1 91.25 203 CYS B N 1
ATOM 6250 C CA . CYS B 1 203 ? 9.109 2.699 8.43 1 91.25 203 CYS B CA 1
ATOM 6251 C C . CYS B 1 203 ? 9.109 3.883 9.391 1 91.25 203 CYS B C 1
ATOM 6253 O O . CYS B 1 203 ? 9.391 5.012 8.984 1 91.25 203 CYS B O 1
ATOM 6255 N N . ASN B 1 204 ? 8.797 3.625 10.633 1 90.38 204 ASN B N 1
ATOM 6256 C CA . ASN B 1 204 ? 8.812 4.672 11.648 1 90.38 204 ASN B CA 1
ATOM 6257 C C . ASN B 1 204 ? 10.203 5.273 11.82 1 90.38 204 ASN B C 1
ATOM 6259 O O . ASN B 1 204 ? 10.344 6.492 11.945 1 90.38 204 ASN B O 1
ATOM 6263 N N . LYS B 1 205 ? 11.148 4.449 11.867 1 94.62 205 LYS B N 1
ATOM 6264 C CA . LYS B 1 205 ? 12.523 4.914 12.008 1 94.62 205 LYS B CA 1
ATOM 6265 C C . LYS B 1 205 ? 12.938 5.77 10.82 1 94.62 205 LYS B C 1
ATOM 6267 O O . LYS B 1 205 ? 13.602 6.797 10.984 1 94.62 205 LYS B O 1
ATOM 6272 N N . LEU B 1 206 ? 12.586 5.309 9.641 1 95.12 206 LEU B N 1
ATOM 6273 C CA . LEU B 1 206 ? 12.867 6.078 8.43 1 95.12 206 LEU B CA 1
ATOM 6274 C C . LEU B 1 206 ? 12.219 7.457 8.5 1 95.12 206 LEU B C 1
ATOM 6276 O O . LEU B 1 206 ? 12.883 8.469 8.273 1 95.12 206 LEU B O 1
ATOM 6280 N N . GLN B 1 207 ? 11.016 7.504 8.859 1 91.19 207 GLN B N 1
ATOM 6281 C CA . GLN B 1 207 ? 10.281 8.766 8.945 1 91.19 207 GLN B CA 1
ATOM 6282 C C . GLN B 1 207 ? 10.875 9.672 10.016 1 91.19 207 GLN B C 1
ATOM 6284 O O . GLN B 1 207 ? 10.984 10.891 9.812 1 91.19 207 GLN B O 1
ATOM 6289 N N . ASP B 1 208 ? 11.211 9.086 11.086 1 93.06 208 ASP B N 1
ATOM 6290 C CA . ASP B 1 208 ? 11.852 9.812 12.18 1 93.06 208 ASP B CA 1
ATOM 6291 C C . ASP B 1 208 ? 13.141 10.492 11.703 1 93.06 208 ASP B C 1
ATOM 6293 O O . ASP B 1 208 ? 13.383 11.656 12.023 1 93.06 208 ASP B O 1
ATOM 6297 N N . SER B 1 209 ? 13.898 9.828 10.977 1 94.75 209 SER B N 1
ATOM 6298 C CA . SER B 1 209 ? 15.156 10.359 10.461 1 94.75 209 SER B CA 1
ATOM 6299 C C . SER B 1 209 ? 14.914 11.445 9.414 1 94.75 209 SER B C 1
ATOM 6301 O O . SER B 1 209 ? 15.602 12.461 9.398 1 94.75 209 SER B O 1
ATOM 6303 N N . LEU B 1 210 ? 13.93 11.219 8.617 1 92.81 210 LEU B N 1
ATOM 6304 C CA . LEU B 1 210 ? 13.664 12.18 7.551 1 92.81 210 LEU B CA 1
ATOM 6305 C C . LEU B 1 210 ? 13.148 13.492 8.125 1 92.81 210 LEU B C 1
ATOM 6307 O O . LEU B 1 210 ? 13.516 14.57 7.637 1 92.81 210 LEU B O 1
ATOM 6311 N N . ILE B 1 211 ? 12.391 13.406 9.133 1 89.62 211 ILE B N 1
ATOM 6312 C CA . ILE B 1 211 ? 11.852 14.594 9.781 1 89.62 211 ILE B CA 1
ATOM 6313 C C . ILE B 1 211 ? 12.984 15.375 10.445 1 89.62 211 ILE B C 1
ATOM 6315 O O . ILE B 1 211 ? 12.977 16.609 10.453 1 89.62 211 ILE B O 1
ATOM 6319 N N . ASN B 1 212 ? 13.984 14.672 10.93 1 92.19 212 ASN B N 1
ATOM 6320 C CA . ASN B 1 212 ? 15.086 15.297 11.648 1 92.19 212 ASN B CA 1
ATOM 6321 C C . ASN B 1 212 ? 16.312 15.461 10.766 1 92.19 212 ASN B C 1
ATOM 6323 O O . ASN B 1 212 ? 17.453 15.391 11.242 1 92.19 212 ASN B O 1
ATOM 6327 N N . HIS B 1 213 ? 16.141 15.617 9.484 1 92.06 213 HIS B N 1
ATOM 6328 C CA . HIS B 1 213 ? 17.234 15.672 8.523 1 92.06 213 HIS B CA 1
ATOM 63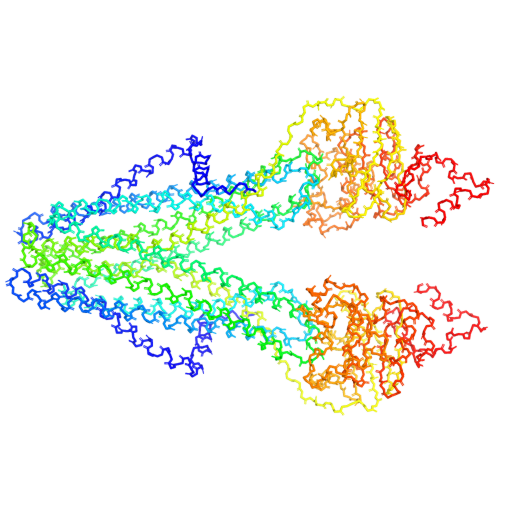29 C C . HIS B 1 213 ? 18.188 16.812 8.836 1 92.06 213 HIS B C 1
ATOM 6331 O O . HIS B 1 213 ? 19.422 16.641 8.797 1 92.06 213 HIS B O 1
ATOM 6337 N N . GLU B 1 214 ? 17.703 18.016 9.148 1 87.81 214 GLU B N 1
ATOM 6338 C CA . GLU B 1 214 ? 18.547 19.156 9.453 1 87.81 214 GLU B CA 1
ATOM 6339 C C . GLU B 1 214 ? 19.453 18.891 10.648 1 87.81 214 GLU B C 1
ATOM 6341 O O . GLU B 1 214 ? 20.625 19.25 10.633 1 87.81 214 GLU B O 1
ATOM 6346 N N . THR B 1 215 ? 18.859 18.234 11.602 1 90.06 215 THR B N 1
ATOM 6347 C CA . THR B 1 215 ? 19.641 17.891 12.781 1 90.06 215 THR B CA 1
ATOM 6348 C C . THR B 1 215 ? 20.734 16.891 12.438 1 90.06 215 THR B C 1
ATOM 6350 O O . THR B 1 215 ? 21.859 17 12.93 1 90.06 215 THR B O 1
ATOM 6353 N N . ILE B 1 216 ? 20.438 15.984 11.594 1 92.75 216 ILE B N 1
ATOM 6354 C CA . ILE B 1 216 ? 21.375 14.945 11.188 1 92.75 216 ILE B CA 1
ATOM 6355 C C . ILE B 1 216 ? 22.562 15.586 10.453 1 92.75 216 ILE B C 1
ATOM 6357 O O . ILE B 1 216 ? 23.719 15.258 10.727 1 92.75 216 ILE B O 1
ATOM 6361 N N . VAL B 1 217 ? 22.297 16.484 9.594 1 89.62 217 VAL B N 1
ATOM 6362 C CA . VAL B 1 217 ? 23.312 17.156 8.797 1 89.62 217 VAL B CA 1
ATOM 6363 C C . VAL B 1 217 ? 24.172 18.031 9.695 1 89.62 217 VAL B C 1
ATOM 6365 O O . VAL B 1 217 ? 25.406 18.016 9.609 1 89.62 217 VAL B O 1
ATOM 6368 N N . THR B 1 218 ? 23.516 18.75 10.539 1 88.44 218 THR B N 1
ATOM 6369 C CA . THR B 1 218 ? 24.234 19.703 11.383 1 88.44 218 THR B CA 1
ATOM 6370 C C . THR B 1 218 ? 25.047 18.969 12.445 1 88.44 218 THR B C 1
ATOM 6372 O O . THR B 1 218 ? 26.109 19.453 12.852 1 88.44 218 THR B O 1
ATOM 6375 N N . SER B 1 219 ? 24.594 17.797 12.828 1 89.62 219 SER B N 1
ATOM 6376 C CA . SER B 1 219 ? 25.297 17.047 13.859 1 89.62 219 SER B CA 1
ATOM 6377 C C . SER B 1 219 ? 26.281 16.047 13.242 1 89.62 219 SER B C 1
ATOM 6379 O O . SER B 1 219 ? 27 15.352 13.961 1 89.62 219 SER B O 1
ATOM 6381 N N . ARG B 1 220 ? 26.281 15.883 11.945 1 88.88 220 ARG B N 1
ATOM 6382 C CA . ARG B 1 220 ? 27.172 14.977 11.227 1 88.88 220 ARG B CA 1
ATOM 6383 C C . ARG B 1 220 ? 26.984 13.539 11.68 1 88.88 220 ARG B C 1
ATOM 6385 O O . ARG B 1 220 ? 27.953 12.844 12 1 88.88 220 ARG B O 1
ATOM 6392 N N . THR B 1 221 ? 25.766 13.242 11.773 1 92.31 221 THR B N 1
ATOM 6393 C CA . THR B 1 221 ? 25.453 11.906 12.273 1 92.31 221 THR B CA 1
ATOM 6394 C C . THR B 1 221 ? 24.828 11.047 11.172 1 92.31 221 THR B C 1
ATOM 6396 O O . THR B 1 221 ? 24.031 10.156 11.445 1 92.31 221 THR B O 1
ATOM 6399 N N . VAL B 1 222 ? 25.203 11.258 9.953 1 93.62 222 VAL B N 1
ATOM 6400 C CA . VAL B 1 222 ? 24.641 10.531 8.82 1 93.62 222 VAL B CA 1
ATOM 6401 C C . VAL B 1 222 ? 24.906 9.039 8.969 1 93.62 222 VAL B C 1
ATOM 6403 O O . VAL B 1 222 ? 23.984 8.227 8.938 1 93.62 222 VAL B O 1
ATOM 6406 N N . GLU B 1 223 ? 26.156 8.688 9.195 1 93.81 223 GLU B N 1
ATOM 6407 C CA . GLU B 1 223 ? 26.531 7.277 9.273 1 93.81 223 GLU B CA 1
ATOM 6408 C C . GLU B 1 223 ? 25.875 6.602 10.477 1 93.81 223 GLU B C 1
ATOM 6410 O O . GLU B 1 223 ? 25.531 5.422 10.422 1 93.81 223 GLU B O 1
ATOM 6415 N N . TYR B 1 224 ? 25.734 7.434 11.484 1 94.56 224 TYR B N 1
ATOM 6416 C CA . TYR B 1 224 ? 25.078 6.918 12.68 1 94.56 224 TYR B CA 1
ATOM 6417 C C . TYR B 1 224 ? 23.641 6.527 12.375 1 94.56 224 TYR B C 1
ATOM 6419 O O . TYR B 1 224 ? 23.188 5.438 12.734 1 94.56 224 TYR B O 1
ATOM 6427 N N . GLU B 1 225 ? 22.938 7.398 11.742 1 95.44 225 GLU B N 1
ATOM 6428 C CA . GLU B 1 225 ? 21.531 7.156 11.406 1 95.44 225 GLU B CA 1
ATOM 6429 C C . GLU B 1 225 ? 21.391 6.027 10.391 1 95.44 225 GLU B C 1
ATOM 6431 O O . GLU B 1 225 ? 20.453 5.242 10.445 1 95.44 225 GLU B O 1
ATOM 6436 N N . VAL B 1 226 ? 22.328 5.965 9.477 1 97 226 VAL B N 1
ATOM 6437 C CA . VAL B 1 226 ? 22.312 4.906 8.469 1 97 226 VAL B CA 1
ATOM 6438 C C . VAL B 1 226 ? 22.5 3.549 9.148 1 97 226 VAL B C 1
ATOM 6440 O O . VAL B 1 226 ? 21.812 2.58 8.805 1 97 226 VAL B O 1
ATOM 6443 N N . GLN B 1 227 ? 23.391 3.5 10.078 1 96.31 227 GLN B N 1
ATOM 6444 C CA . GLN B 1 227 ? 23.625 2.254 10.797 1 96.31 227 GLN B CA 1
ATOM 6445 C C . GLN B 1 227 ? 22.422 1.851 11.633 1 96.31 227 GLN B C 1
ATOM 6447 O O . GLN B 1 227 ? 22.047 0.673 11.68 1 96.31 227 GLN B O 1
ATOM 6452 N N . LYS B 1 228 ? 21.828 2.814 12.273 1 95.94 228 LYS B N 1
ATOM 6453 C CA . LYS B 1 228 ? 20.625 2.533 13.055 1 95.94 228 LYS B CA 1
ATOM 6454 C C . LYS B 1 228 ? 19.5 2.023 12.164 1 95.94 228 LYS B C 1
ATOM 6456 O O . LYS B 1 228 ? 18.797 1.076 12.531 1 95.94 228 LYS B O 1
ATOM 6461 N N . TYR B 1 229 ? 19.328 2.654 11.031 1 96.94 229 TYR B N 1
ATOM 6462 C CA . TYR B 1 229 ? 18.328 2.215 10.062 1 96.94 229 TYR B CA 1
ATOM 6463 C C . TYR B 1 229 ? 18.609 0.799 9.578 1 96.94 229 TYR B C 1
ATOM 6465 O O . TYR B 1 229 ? 17.703 -0.012 9.43 1 96.94 229 TYR B O 1
ATOM 6473 N N . ASP B 1 230 ? 19.844 0.504 9.352 1 97.69 230 ASP B N 1
ATOM 6474 C CA . ASP B 1 230 ? 20.266 -0.809 8.875 1 97.69 230 ASP B CA 1
ATOM 6475 C C . ASP B 1 230 ? 19.922 -1.898 9.891 1 97.69 230 ASP B C 1
ATOM 6477 O O . ASP B 1 230 ? 19.656 -3.039 9.516 1 97.69 230 ASP B O 1
ATOM 6481 N N . GLU B 1 231 ? 20.016 -1.532 11.133 1 97.69 231 GLU B N 1
ATOM 6482 C CA . GLU B 1 231 ? 19.672 -2.504 12.164 1 97.69 231 GLU B CA 1
ATOM 6483 C C . GLU B 1 231 ? 18.203 -2.938 12.039 1 97.69 231 GLU B C 1
ATOM 6485 O O . GLU B 1 231 ? 17.891 -4.117 12.203 1 97.69 231 GLU B O 1
ATOM 6490 N N . TYR B 1 232 ? 17.344 -1.997 11.773 1 97.19 232 TYR B N 1
ATOM 6491 C CA . TYR B 1 232 ? 15.93 -2.316 11.555 1 97.19 232 TYR B CA 1
ATOM 6492 C C . TYR B 1 232 ? 15.75 -3.123 10.273 1 97.19 232 TYR B C 1
ATOM 6494 O O . TYR B 1 232 ? 14.961 -4.07 10.234 1 97.19 232 TYR B O 1
ATOM 6502 N N . LEU B 1 233 ? 16.531 -2.744 9.266 1 97.56 233 LEU B N 1
ATOM 6503 C CA . LEU B 1 233 ? 16.469 -3.459 7.996 1 97.56 233 LEU B CA 1
ATOM 6504 C C . LEU B 1 233 ? 16.938 -4.902 8.156 1 97.56 233 LEU B C 1
ATOM 6506 O O . LEU B 1 233 ? 16.406 -5.805 7.508 1 97.56 233 LEU B O 1
ATOM 6510 N N . MET B 1 234 ? 17.953 -5.066 8.977 1 97.62 234 MET B N 1
ATOM 6511 C CA . MET B 1 234 ? 18.484 -6.406 9.227 1 97.62 234 MET B CA 1
ATOM 6512 C C . MET B 1 234 ? 17.422 -7.297 9.867 1 97.62 234 MET B C 1
ATOM 6514 O O . MET B 1 234 ? 17.328 -8.477 9.531 1 97.62 234 MET B O 1
ATOM 6518 N N . LYS B 1 235 ? 16.719 -6.785 10.75 1 97.56 235 LYS B N 1
ATOM 6519 C CA . LYS B 1 235 ? 15.625 -7.535 11.367 1 97.56 235 LYS B CA 1
ATOM 6520 C C . LYS B 1 235 ? 14.578 -7.938 10.328 1 97.56 235 LYS B C 1
ATOM 6522 O O . LYS B 1 235 ? 14.102 -9.078 10.328 1 97.56 235 LYS B O 1
ATOM 6527 N N . ASN B 1 236 ? 14.195 -7.02 9.43 1 96.88 236 ASN B N 1
ATOM 6528 C CA . ASN B 1 236 ? 13.273 -7.328 8.336 1 96.88 236 ASN B CA 1
ATOM 6529 C C . ASN B 1 236 ? 13.812 -8.453 7.453 1 96.88 236 ASN B C 1
ATOM 6531 O O . ASN B 1 236 ? 13.07 -9.352 7.066 1 96.88 236 ASN B O 1
ATOM 6535 N N . GLU B 1 237 ? 15.094 -8.305 7.148 1 97.19 237 GLU B N 1
ATOM 6536 C CA . GLU B 1 237 ? 15.742 -9.305 6.305 1 97.19 237 GLU B CA 1
ATOM 6537 C C . GLU B 1 237 ? 15.641 -10.695 6.922 1 97.19 237 GLU B C 1
ATOM 6539 O O . GLU B 1 237 ? 15.281 -11.656 6.242 1 97.19 237 GLU B O 1
ATOM 6544 N N . ASN B 1 238 ? 15.93 -10.789 8.195 1 97.69 238 ASN B N 1
ATOM 6545 C CA . ASN B 1 238 ? 15.93 -12.07 8.891 1 97.69 238 ASN B CA 1
ATOM 6546 C C . ASN B 1 238 ? 14.539 -12.695 8.922 1 97.69 238 ASN B C 1
ATOM 6548 O O . ASN B 1 238 ? 14.375 -13.883 8.633 1 97.69 238 ASN B O 1
ATOM 6552 N N . ILE B 1 239 ? 13.555 -11.953 9.242 1 97.44 239 ILE B N 1
ATOM 6553 C CA . ILE B 1 239 ? 12.195 -12.469 9.359 1 97.44 239 ILE B CA 1
ATOM 6554 C C . ILE B 1 239 ? 11.648 -12.797 7.969 1 97.44 239 ILE B C 1
ATOM 6556 O O . ILE B 1 239 ? 10.984 -13.812 7.781 1 97.44 239 ILE B O 1
ATOM 6560 N N . SER B 1 240 ? 11.914 -11.938 6.969 1 96.56 240 SER B N 1
ATOM 6561 C CA . SER B 1 240 ? 11.5 -12.195 5.594 1 96.56 240 SER B CA 1
ATOM 6562 C C . SER B 1 240 ? 12.125 -13.484 5.062 1 96.56 240 SER B C 1
ATOM 6564 O O . SER B 1 240 ? 11.453 -14.273 4.398 1 96.56 240 SER B O 1
ATOM 6566 N N . THR B 1 241 ? 13.438 -13.625 5.344 1 96.75 241 THR B N 1
ATOM 6567 C CA . THR B 1 241 ? 14.117 -14.844 4.926 1 96.75 241 THR B CA 1
ATOM 6568 C C . THR B 1 241 ? 13.469 -16.078 5.566 1 96.75 241 THR B C 1
ATOM 6570 O O . THR B 1 241 ? 13.25 -17.078 4.898 1 96.75 241 THR B O 1
ATOM 6573 N N . LYS B 1 242 ? 13.156 -15.969 6.832 1 97.12 242 LYS B N 1
ATOM 6574 C CA . LYS B 1 242 ? 12.492 -17.062 7.535 1 97.12 242 LYS B CA 1
ATOM 6575 C C . LYS B 1 242 ? 11.141 -17.375 6.906 1 97.12 242 LYS B C 1
ATOM 6577 O O . LYS B 1 242 ? 10.773 -18.547 6.766 1 97.12 242 LYS B O 1
ATOM 6582 N N . LEU B 1 243 ? 10.406 -16.422 6.516 1 94.06 243 LEU B N 1
ATOM 6583 C CA . LEU B 1 243 ? 9.094 -16.578 5.898 1 94.06 243 LEU B CA 1
ATOM 6584 C C . LEU B 1 243 ? 9.211 -17.328 4.574 1 94.06 243 LEU B C 1
ATOM 6586 O O . LEU B 1 243 ? 8.477 -18.297 4.336 1 94.06 243 LEU B O 1
ATOM 6590 N N . TRP B 1 244 ? 10.141 -16.906 3.75 1 93.88 244 TRP B N 1
ATOM 6591 C CA . TRP B 1 244 ? 10.328 -17.547 2.447 1 93.88 244 TRP B CA 1
ATOM 6592 C C . TRP B 1 244 ? 10.891 -18.953 2.602 1 93.88 244 TRP B C 1
ATOM 6594 O O . TRP B 1 244 ? 10.531 -19.859 1.85 1 93.88 244 TRP B O 1
ATOM 6604 N N . ARG B 1 245 ? 11.766 -19.125 3.547 1 96.12 245 ARG B N 1
ATOM 6605 C CA . ARG B 1 245 ? 12.32 -20.453 3.789 1 96.12 245 ARG B CA 1
ATOM 6606 C C . ARG B 1 245 ? 11.234 -21.438 4.238 1 96.12 245 ARG B C 1
ATOM 6608 O O . ARG B 1 245 ? 11.242 -22.609 3.854 1 96.12 245 ARG B O 1
ATOM 6615 N N . ALA B 1 246 ? 10.281 -20.953 5.023 1 94.56 246 ALA B N 1
ATOM 6616 C CA . ALA B 1 246 ? 9.133 -21.797 5.395 1 94.56 246 ALA B CA 1
ATOM 6617 C C . ALA B 1 246 ? 8.344 -22.219 4.164 1 94.56 246 ALA B C 1
ATOM 6619 O O . ALA B 1 246 ? 7.816 -23.328 4.109 1 94.56 246 ALA B O 1
ATOM 6620 N N . PHE B 1 247 ? 8.281 -21.438 3.229 1 91.31 247 PHE B N 1
ATOM 6621 C CA . PHE B 1 247 ? 7.609 -21.734 1.969 1 91.31 247 PHE B CA 1
ATOM 6622 C C . PHE B 1 247 ? 8.32 -22.875 1.232 1 91.31 247 PHE B C 1
ATOM 6624 O O . PHE B 1 247 ? 7.68 -23.797 0.75 1 91.31 247 PHE B O 1
ATOM 6631 N N . TYR B 1 248 ? 9.641 -22.766 1.16 1 93.88 248 TYR B N 1
ATOM 6632 C CA . TYR B 1 248 ? 10.414 -23.781 0.457 1 93.88 248 TYR B CA 1
ATOM 6633 C C . TYR B 1 248 ? 10.352 -25.125 1.19 1 93.88 248 TYR B C 1
ATOM 6635 O O . TYR B 1 248 ? 10.328 -26.172 0.562 1 93.88 248 TYR B O 1
ATOM 6643 N N . VAL B 1 249 ? 10.312 -25.047 2.492 1 95 249 VAL B N 1
ATOM 6644 C CA . VAL B 1 249 ? 10.156 -26.25 3.281 1 95 249 VAL B CA 1
ATOM 6645 C C . VAL B 1 249 ? 8.789 -26.875 3.006 1 95 249 VAL B C 1
ATOM 6647 O O . VAL B 1 249 ? 8.68 -28.094 2.824 1 95 249 VAL B O 1
ATOM 6650 N N . LEU B 1 250 ? 7.766 -26.078 2.965 1 93.12 250 LEU B N 1
ATOM 6651 C CA . LEU B 1 250 ? 6.43 -26.562 2.629 1 93.12 250 LEU B CA 1
ATOM 6652 C C . LEU B 1 250 ? 6.418 -27.234 1.267 1 93.12 250 LEU B C 1
ATOM 6654 O O . LEU B 1 250 ? 5.914 -28.359 1.134 1 93.12 250 LEU B O 1
ATOM 6658 N N . ASN B 1 251 ? 7.035 -26.609 0.299 1 92.25 251 ASN B N 1
ATOM 6659 C CA . ASN B 1 251 ? 7.078 -27.156 -1.053 1 92.25 251 ASN B CA 1
ATOM 6660 C C . ASN B 1 251 ? 7.812 -28.484 -1.096 1 92.25 251 ASN B C 1
ATOM 6662 O O . ASN B 1 251 ? 7.391 -29.406 -1.792 1 92.25 251 ASN B O 1
ATOM 6666 N N . LEU B 1 252 ? 8.891 -28.547 -0.406 1 94.81 252 LEU B N 1
ATOM 6667 C CA . LEU B 1 252 ? 9.68 -29.781 -0.362 1 94.81 252 LEU B CA 1
ATOM 6668 C C . LEU B 1 252 ? 8.852 -30.938 0.187 1 94.81 252 LEU B C 1
ATOM 6670 O O . LEU B 1 252 ? 8.789 -32 -0.424 1 94.81 252 LEU B O 1
ATOM 6674 N N . PHE B 1 253 ? 8.172 -30.703 1.276 1 94.81 253 PHE B N 1
ATOM 6675 C CA . PHE B 1 253 ? 7.379 -31.766 1.896 1 94.81 253 PHE B CA 1
ATOM 6676 C C . PHE B 1 253 ? 6.207 -32.156 1.004 1 94.81 253 PHE B C 1
ATOM 6678 O O . PHE B 1 253 ? 5.848 -33.344 0.924 1 94.81 253 PHE B O 1
ATOM 6685 N N . GLN B 1 254 ? 5.609 -31.219 0.424 1 92.38 254 GLN B N 1
ATOM 6686 C CA . GLN B 1 254 ? 4.512 -31.516 -0.49 1 92.38 254 GLN B CA 1
ATOM 6687 C C . GLN B 1 254 ? 4.98 -32.406 -1.647 1 92.38 254 GLN B C 1
ATOM 6689 O O . GLN B 1 254 ? 4.328 -33.375 -1.987 1 92.38 254 GLN B O 1
ATOM 6694 N N . ARG B 1 255 ? 6.141 -32.062 -2.242 1 92.56 255 ARG B N 1
ATOM 6695 C CA . ARG B 1 255 ? 6.703 -32.875 -3.334 1 92.56 255 ARG B CA 1
ATOM 6696 C C . ARG B 1 255 ? 7.02 -34.281 -2.875 1 92.56 255 ARG B C 1
ATOM 6698 O O . ARG B 1 255 ? 6.77 -35.25 -3.605 1 92.56 255 ARG B O 1
ATOM 6705 N N . ILE B 1 256 ? 7.539 -34.406 -1.671 1 95.5 256 ILE B N 1
ATOM 6706 C CA . ILE B 1 256 ? 7.906 -35.719 -1.128 1 95.5 256 ILE B CA 1
ATOM 6707 C C . ILE B 1 256 ? 6.652 -36.562 -0.911 1 95.5 256 ILE B C 1
ATOM 6709 O O . ILE B 1 256 ? 6.645 -37.75 -1.188 1 95.5 256 ILE B O 1
ATOM 6713 N N . ILE B 1 257 ? 5.59 -35.969 -0.455 1 95.56 257 ILE B N 1
ATOM 6714 C CA . ILE B 1 257 ? 4.348 -36.688 -0.198 1 95.56 257 ILE B CA 1
ATOM 6715 C C . ILE B 1 257 ? 3.803 -37.25 -1.505 1 95.56 257 ILE B C 1
ATOM 6717 O O . ILE B 1 257 ? 3.416 -38.406 -1.566 1 95.56 257 ILE B O 1
ATOM 6721 N N . PHE B 1 258 ? 3.783 -36.5 -2.582 1 93.12 258 PHE B N 1
ATOM 6722 C CA . PHE B 1 258 ? 3.275 -36.969 -3.863 1 93.12 258 PHE B CA 1
ATOM 6723 C C . PHE B 1 258 ? 4.184 -38.062 -4.438 1 93.12 258 PHE B C 1
ATOM 6725 O O . PHE B 1 258 ? 3.709 -39 -5.082 1 93.12 258 PHE B O 1
ATOM 6732 N N . LEU B 1 259 ? 5.5 -37.906 -4.191 1 94.56 259 LEU B N 1
ATOM 6733 C CA . LEU B 1 259 ? 6.449 -38.906 -4.617 1 94.56 259 LEU B CA 1
ATOM 6734 C C . LEU B 1 259 ? 6.195 -40.25 -3.889 1 94.56 259 LEU B C 1
ATOM 6736 O O . LEU B 1 259 ? 6.145 -41.312 -4.516 1 94.56 259 LEU B O 1
ATOM 6740 N N . LEU B 1 260 ? 6.031 -40.156 -2.619 1 95.56 260 LEU B N 1
ATOM 6741 C CA . LEU B 1 260 ? 5.77 -41.344 -1.824 1 95.56 260 LEU B CA 1
ATOM 6742 C C . LEU B 1 260 ? 4.449 -42 -2.23 1 95.56 260 LEU B C 1
ATOM 6744 O O . LEU B 1 260 ? 4.348 -43.219 -2.299 1 95.56 260 LEU B O 1
ATOM 6748 N N . GLN B 1 261 ? 3.486 -41.156 -2.443 1 95.62 261 GLN B N 1
ATOM 6749 C CA . GLN B 1 261 ? 2.186 -41.656 -2.873 1 95.62 261 GLN B CA 1
ATOM 6750 C C . GLN B 1 261 ? 2.303 -42.469 -4.164 1 95.62 261 GLN B C 1
ATOM 6752 O O . GLN B 1 261 ? 1.856 -43.594 -4.234 1 95.62 261 GLN B O 1
ATOM 6757 N N . SER B 1 262 ? 2.896 -41.875 -5.223 1 94.94 262 SER B N 1
ATOM 6758 C CA . SER B 1 262 ? 3.045 -42.531 -6.516 1 94.94 262 SER B CA 1
ATOM 6759 C C . SER B 1 262 ? 3.912 -43.781 -6.398 1 94.94 262 SER B C 1
ATOM 6761 O O . SER B 1 262 ? 3.58 -44.844 -6.961 1 94.94 262 SER B O 1
ATOM 6763 N N . SER B 1 263 ? 5.035 -43.688 -5.66 1 96.12 263 SER B N 1
ATOM 6764 C CA . SER B 1 263 ? 5.961 -44.812 -5.504 1 96.12 263 SER B CA 1
ATOM 6765 C C . SER B 1 263 ? 5.297 -45.969 -4.789 1 96.12 263 SER B C 1
ATOM 6767 O O . SER B 1 263 ? 5.488 -47.125 -5.176 1 96.12 263 SER B O 1
ATOM 6769 N N . LEU B 1 264 ? 4.527 -45.719 -3.801 1 95.81 264 LEU B N 1
ATOM 6770 C CA . LEU B 1 264 ? 3.861 -46.781 -3.037 1 95.81 264 LEU B CA 1
ATOM 6771 C C . LEU B 1 264 ? 2.807 -47.469 -3.887 1 95.81 264 LEU B C 1
ATOM 6773 O O . LEU B 1 264 ? 2.678 -48.688 -3.834 1 95.81 264 LEU B O 1
ATOM 6777 N N . ILE B 1 265 ? 2.064 -46.75 -4.641 1 95.19 265 ILE B N 1
ATOM 6778 C CA . ILE B 1 265 ? 1.021 -47.344 -5.477 1 95.19 265 ILE B CA 1
ATOM 6779 C C . ILE B 1 265 ? 1.657 -48.188 -6.57 1 95.19 265 ILE B C 1
ATOM 6781 O O . ILE B 1 265 ? 1.209 -49.312 -6.836 1 95.19 265 ILE B O 1
ATOM 6785 N N . ILE B 1 266 ? 2.727 -47.656 -7.195 1 95.31 266 ILE B N 1
ATOM 6786 C CA . ILE B 1 266 ? 3.422 -48.406 -8.242 1 95.31 266 ILE B CA 1
ATOM 6787 C C . ILE B 1 266 ? 4.039 -49.656 -7.652 1 95.31 266 ILE B C 1
ATOM 6789 O O . ILE B 1 266 ? 3.924 -50.75 -8.234 1 95.31 266 ILE B O 1
ATOM 6793 N N . TYR B 1 267 ? 4.699 -49.5 -6.527 1 94.56 267 TYR B N 1
ATOM 6794 C CA . TYR B 1 267 ? 5.328 -50.625 -5.863 1 94.56 267 TYR B CA 1
ATOM 6795 C C . TYR B 1 267 ? 4.297 -51.688 -5.508 1 94.56 267 TYR B C 1
ATOM 6797 O O . TYR B 1 267 ? 4.535 -52.875 -5.703 1 94.56 267 TYR B O 1
ATOM 6805 N N . ALA B 1 268 ? 3.178 -51.344 -4.973 1 93.81 268 ALA B N 1
ATOM 6806 C CA . ALA B 1 268 ? 2.094 -52.281 -4.664 1 93.81 268 ALA B CA 1
ATOM 6807 C C . ALA B 1 268 ? 1.602 -52.969 -5.922 1 93.81 268 ALA B C 1
ATOM 6809 O O . ALA B 1 268 ? 1.25 -54.156 -5.883 1 93.81 268 ALA B O 1
ATOM 6810 N N . GLY B 1 269 ? 1.528 -52.25 -6.988 1 92.19 269 GLY B N 1
ATOM 6811 C CA . GLY B 1 269 ? 1.14 -52.844 -8.258 1 92.19 269 GLY B CA 1
ATOM 6812 C C . GLY B 1 269 ? 2.139 -53.875 -8.766 1 92.19 269 GLY B C 1
ATOM 6813 O O . GLY B 1 269 ? 1.751 -54.906 -9.305 1 92.19 269 GLY B O 1
ATOM 6814 N N . LEU B 1 270 ? 3.422 -53.625 -8.594 1 91.69 270 LEU B N 1
ATOM 6815 C CA . LEU B 1 270 ? 4.473 -54.531 -9.039 1 91.69 270 LEU B CA 1
ATOM 6816 C C . LEU B 1 270 ? 4.469 -55.812 -8.219 1 91.69 270 LEU B C 1
ATOM 6818 O O . LEU B 1 270 ? 4.809 -56.875 -8.727 1 91.69 270 LEU B O 1
ATOM 6822 N N . LEU B 1 271 ? 4.055 -55.719 -6.977 1 90.38 271 LEU B N 1
ATOM 6823 C CA . LEU B 1 271 ? 4.027 -56.875 -6.102 1 90.38 271 LEU B CA 1
ATOM 6824 C C . LEU B 1 271 ? 2.717 -57.625 -6.254 1 90.38 271 LEU B C 1
ATOM 6826 O O . LEU B 1 271 ? 2.545 -58.719 -5.668 1 90.38 271 LEU B O 1
ATOM 6830 N N . GLY B 1 272 ? 1.717 -57.094 -6.957 1 88 272 GLY B N 1
ATOM 6831 C CA . GLY B 1 272 ? 0.456 -57.781 -7.215 1 88 272 GLY B CA 1
ATOM 6832 C C . GLY B 1 272 ? -0.596 -57.5 -6.156 1 88 272 GLY B C 1
ATOM 6833 O O . GLY B 1 272 ? -1.528 -58.281 -5.984 1 88 272 GLY B O 1
ATOM 6834 N N . TYR B 1 273 ? -0.405 -56.531 -5.43 1 86.75 273 TYR B N 1
ATOM 6835 C CA . TYR B 1 273 ? -1.341 -56.188 -4.359 1 86.75 273 TYR B CA 1
ATOM 6836 C C . TYR B 1 273 ? -2.529 -55.406 -4.887 1 86.75 273 TYR B C 1
ATOM 6838 O O . TYR B 1 273 ? -3.504 -55.188 -4.164 1 86.75 273 TYR B O 1
ATOM 6846 N N . LEU B 1 274 ? -2.418 -55.062 -6.121 1 85 274 LEU B N 1
ATOM 6847 C CA . LEU B 1 274 ? -3.523 -54.312 -6.707 1 85 274 LEU B CA 1
ATOM 6848 C C . LEU B 1 274 ? -4.516 -55.25 -7.387 1 85 274 LEU B C 1
ATOM 6850 O O . LEU B 1 274 ? -4.195 -56.406 -7.672 1 85 274 LEU B O 1
ATOM 6854 N N . TYR B 1 275 ? -5.703 -54.781 -7.391 1 77.25 275 TYR B N 1
ATOM 6855 C CA . TYR B 1 275 ? -6.754 -55.594 -7.996 1 77.25 275 TYR B CA 1
ATOM 6856 C C . TYR B 1 275 ? -6.418 -55.938 -9.445 1 77.25 275 TYR B C 1
ATOM 6858 O O . TYR B 1 275 ? -6.613 -57.062 -9.883 1 77.25 275 TYR B O 1
ATOM 6866 N N . TYR B 1 276 ? -5.895 -54.906 -10.156 1 77.31 276 TYR B N 1
ATOM 6867 C CA . TYR B 1 276 ? -5.477 -55.094 -11.539 1 77.31 276 TYR B CA 1
ATOM 6868 C C . TYR B 1 276 ? -3.955 -55.125 -11.648 1 77.31 276 TYR B C 1
ATOM 6870 O O . TYR B 1 276 ? -3.27 -54.438 -10.883 1 77.31 276 TYR B O 1
ATOM 6878 N N . ASP B 1 277 ? -3.457 -56.031 -12.469 1 82.56 277 ASP B N 1
ATOM 6879 C CA . ASP B 1 277 ? -2.018 -56.031 -12.711 1 82.56 277 ASP B CA 1
ATOM 6880 C C . ASP B 1 277 ? -1.558 -54.688 -13.266 1 82.56 277 ASP B C 1
ATOM 6882 O O . ASP B 1 277 ? -2.277 -54.062 -14.039 1 82.56 277 ASP B O 1
ATOM 6886 N N . LEU B 1 278 ? -0.47 -54.344 -12.82 1 89.5 278 LEU B N 1
ATOM 6887 C CA . LEU B 1 278 ? 0.079 -53.062 -13.281 1 89.5 278 LEU B CA 1
ATOM 6888 C C . LEU B 1 278 ? 0.515 -53.156 -14.742 1 89.5 278 LEU B C 1
ATOM 6890 O O . LEU B 1 278 ? 1.437 -53.906 -15.07 1 89.5 278 LEU B O 1
ATOM 6894 N N . SER B 1 279 ? -0.259 -52.531 -15.594 1 90.69 279 SER B N 1
ATOM 6895 C CA . SER B 1 279 ? 0.045 -52.438 -17.016 1 90.69 279 SER B CA 1
ATOM 6896 C C . SER B 1 279 ? 0.623 -51.094 -17.391 1 90.69 279 SER B C 1
ATOM 6898 O O . SER B 1 279 ? 0.565 -50.156 -16.594 1 90.69 279 SER B O 1
ATOM 6900 N N . PRO B 1 280 ? 1.299 -51 -18.531 1 90.62 280 PRO B N 1
ATOM 6901 C CA . PRO B 1 280 ? 1.794 -49.688 -19 1 90.62 280 PRO B CA 1
ATOM 6902 C C . PRO B 1 280 ? 0.703 -48.625 -19.047 1 90.62 280 PRO B C 1
ATOM 6904 O O . PRO B 1 280 ? 0.956 -47.469 -18.719 1 90.62 280 PRO B O 1
ATOM 6907 N N . SER B 1 281 ? -0.494 -49.062 -19.422 1 91.81 281 SER B N 1
ATOM 6908 C CA . SER B 1 281 ? -1.609 -48.125 -19.484 1 91.81 281 SER B CA 1
ATOM 6909 C C . SER B 1 281 ? -2.012 -47.656 -18.094 1 91.81 281 SER B C 1
ATOM 6911 O O . SER B 1 281 ? -2.371 -46.469 -17.906 1 91.81 281 SER B O 1
ATOM 6913 N N . GLN B 1 282 ? -1.972 -48.531 -17.109 1 91.94 282 GLN B N 1
ATOM 6914 C CA . GLN B 1 282 ? -2.301 -48.156 -15.742 1 91.94 282 GLN B CA 1
ATOM 6915 C C . GLN B 1 282 ? -1.26 -47.219 -15.156 1 91.94 282 GLN B C 1
ATOM 6917 O O . GLN B 1 282 ? -1.595 -46.312 -14.367 1 91.94 282 GLN B O 1
ATOM 6922 N N . LEU B 1 283 ? -0.007 -47.469 -15.523 1 92.88 283 LEU B N 1
ATOM 6923 C CA . LEU B 1 283 ? 1.058 -46.562 -15.07 1 92.88 283 LEU B CA 1
ATOM 6924 C C . LEU B 1 283 ? 0.859 -45.156 -15.609 1 92.88 283 LEU B C 1
ATOM 6926 O O . LEU B 1 283 ? 1.023 -44.188 -14.883 1 92.88 283 LEU B O 1
ATOM 6930 N N . LEU B 1 284 ? 0.548 -45.031 -16.844 1 93.12 284 LEU B N 1
ATOM 6931 C CA . LEU B 1 284 ? 0.273 -43.75 -17.469 1 93.12 284 LEU B CA 1
ATOM 6932 C C . LEU B 1 284 ? -0.908 -43.062 -16.781 1 93.12 284 LEU B C 1
ATOM 6934 O O . LEU B 1 284 ? -0.87 -41.844 -16.531 1 93.12 284 LEU B O 1
ATOM 6938 N N . PHE B 1 285 ? -1.909 -43.812 -16.531 1 93.19 285 PHE B N 1
ATOM 6939 C CA . PHE B 1 285 ? -3.076 -43.312 -15.82 1 93.19 285 PHE B CA 1
ATOM 6940 C C . PHE B 1 285 ? -2.678 -42.719 -14.477 1 93.19 285 PHE B C 1
ATOM 6942 O O . PHE B 1 285 ? -3.023 -41.562 -14.164 1 93.19 285 PHE B O 1
ATOM 6949 N N . LEU B 1 286 ? -1.948 -43.469 -13.719 1 93.19 286 LEU B N 1
ATOM 6950 C CA . LEU B 1 286 ? -1.564 -43.062 -12.367 1 93.19 286 LEU B CA 1
ATOM 6951 C C . LEU B 1 286 ? -0.718 -41.781 -12.406 1 93.19 286 LEU B C 1
ATOM 6953 O O . LEU B 1 286 ? -0.974 -40.844 -11.656 1 93.19 286 LEU B O 1
ATOM 6957 N N . THR B 1 287 ? 0.283 -41.75 -13.258 1 92.31 287 THR B N 1
ATOM 6958 C CA . THR B 1 287 ? 1.175 -40.594 -13.328 1 92.31 287 THR B CA 1
ATOM 6959 C C . THR B 1 287 ? 0.406 -39.344 -13.75 1 92.31 287 THR B C 1
ATOM 6961 O O . THR B 1 287 ? 0.638 -38.25 -13.211 1 92.31 287 THR B O 1
ATOM 6964 N N . SER B 1 288 ? -0.5 -39.5 -14.648 1 93 288 SER B N 1
ATOM 6965 C CA . SER B 1 288 ? -1.275 -38.375 -15.141 1 93 288 SER B CA 1
ATOM 6966 C C . SER B 1 288 ? -2.227 -37.844 -14.07 1 93 288 SER B C 1
ATOM 6968 O O . SER B 1 288 ? -2.326 -36.656 -13.859 1 93 288 SER B O 1
ATOM 6970 N N . ILE B 1 289 ? -2.912 -38.75 -13.391 1 93 289 ILE B N 1
ATOM 6971 C CA . ILE B 1 289 ? -3.924 -38.344 -12.422 1 93 289 ILE B CA 1
ATOM 6972 C C . ILE B 1 289 ? -3.25 -37.688 -11.211 1 93 289 ILE B C 1
ATOM 6974 O O . ILE B 1 289 ? -3.773 -36.75 -10.625 1 93 289 ILE B O 1
ATOM 6978 N N . VAL B 1 290 ? -2.148 -38.219 -10.82 1 91.31 290 VAL B N 1
ATOM 6979 C CA . VAL B 1 290 ? -1.396 -37.656 -9.703 1 91.31 290 VAL B CA 1
ATOM 6980 C C . VAL B 1 290 ? -0.883 -36.281 -10.078 1 91.31 290 VAL B C 1
ATOM 6982 O O . VAL B 1 290 ? -0.933 -35.344 -9.258 1 91.31 290 VAL B O 1
ATOM 6985 N N . ALA B 1 291 ? -0.374 -36.156 -11.289 1 89.44 291 ALA B N 1
ATOM 6986 C CA . ALA B 1 291 ? 0.086 -34.844 -11.758 1 89.44 291 ALA B CA 1
ATOM 6987 C C . ALA B 1 291 ? -1.047 -33.812 -11.734 1 89.44 291 ALA B C 1
ATOM 6989 O O . ALA B 1 291 ? -0.85 -32.688 -11.328 1 89.44 291 ALA B O 1
ATOM 6990 N N . THR B 1 292 ? -2.188 -34.25 -12.203 1 88.38 292 THR B N 1
ATOM 6991 C CA . THR B 1 292 ? -3.359 -33.375 -12.203 1 88.38 292 THR B CA 1
ATOM 6992 C C . THR B 1 292 ? -3.719 -32.969 -10.789 1 88.38 292 THR B C 1
ATOM 6994 O O . THR B 1 292 ? -3.975 -31.781 -10.539 1 88.38 292 THR B O 1
ATOM 6997 N N . LEU B 1 293 ? -3.707 -33.844 -9.898 1 88.69 293 LEU B N 1
ATOM 6998 C CA . LEU B 1 293 ? -4.016 -33.562 -8.5 1 88.69 293 LEU B CA 1
ATOM 6999 C C . LEU B 1 293 ? -2.986 -32.594 -7.898 1 88.69 293 LEU B C 1
ATOM 7001 O O . LEU B 1 293 ? -3.348 -31.641 -7.219 1 88.69 293 LEU B O 1
ATOM 7005 N N . ALA B 1 294 ? -1.737 -32.906 -8.148 1 87.81 294 ALA B N 1
ATOM 7006 C CA . ALA B 1 294 ? -0.652 -32.094 -7.617 1 87.81 294 ALA B CA 1
ATOM 7007 C C . ALA B 1 294 ? -0.762 -30.656 -8.117 1 87.81 294 ALA B C 1
ATOM 7009 O O . ALA B 1 294 ? -0.56 -29.703 -7.352 1 87.81 294 ALA B O 1
ATOM 7010 N N . ASN B 1 295 ? -1.081 -30.438 -9.367 1 85.56 295 ASN B N 1
ATOM 7011 C CA . ASN B 1 295 ? -1.231 -29.125 -9.961 1 85.56 295 ASN B CA 1
ATOM 7012 C C . ASN B 1 295 ? -2.381 -28.344 -9.32 1 85.56 295 ASN B C 1
ATOM 7014 O O . ASN B 1 295 ? -2.293 -27.125 -9.133 1 85.56 295 ASN B O 1
ATOM 7018 N N . ASN B 1 296 ? -3.365 -29.016 -8.977 1 84.88 296 ASN B N 1
ATOM 7019 C CA . ASN B 1 296 ? -4.539 -28.391 -8.391 1 84.88 296 ASN B CA 1
ATOM 7020 C C . ASN B 1 296 ? -4.324 -28.062 -6.918 1 84.88 296 ASN B C 1
ATOM 7022 O O . ASN B 1 296 ? -4.863 -27.078 -6.41 1 84.88 296 ASN B O 1
ATOM 7026 N N . LEU B 1 297 ? -3.533 -28.797 -6.25 1 84.69 297 LEU B N 1
ATOM 7027 C CA . LEU B 1 297 ? -3.367 -28.641 -4.809 1 84.69 297 LEU B CA 1
ATOM 7028 C C . LEU B 1 297 ? -2.162 -27.766 -4.496 1 84.69 297 LEU B C 1
ATOM 7030 O O . LEU B 1 297 ? -1.946 -27.391 -3.34 1 84.69 297 LEU B O 1
ATOM 7034 N N . GLY B 1 298 ? -1.406 -27.453 -5.5 1 80.69 298 GLY B N 1
ATOM 7035 C CA . GLY B 1 298 ? -0.154 -26.734 -5.293 1 80.69 298 GLY B CA 1
ATOM 7036 C C . GLY B 1 298 ? -0.341 -25.375 -4.668 1 80.69 298 GLY B C 1
ATOM 7037 O O . GLY B 1 298 ? 0.53 -24.891 -3.938 1 80.69 298 GLY B O 1
ATOM 7038 N N . ASN B 1 299 ? -1.468 -24.797 -4.824 1 79.19 299 ASN B N 1
ATOM 7039 C CA . ASN B 1 299 ? -1.668 -23.422 -4.355 1 79.19 299 ASN B CA 1
ATOM 7040 C C . ASN B 1 299 ? -2.521 -23.391 -3.092 1 79.19 299 ASN B C 1
ATOM 7042 O O . ASN B 1 299 ? -2.943 -22.312 -2.656 1 79.19 299 ASN B O 1
ATOM 7046 N N . VAL B 1 300 ? -2.752 -24.469 -2.453 1 83.5 300 VAL B N 1
ATOM 7047 C CA . VAL B 1 300 ? -3.668 -24.547 -1.319 1 83.5 300 VAL B CA 1
ATOM 7048 C C . VAL B 1 300 ? -3.098 -23.75 -0.146 1 83.5 300 VAL B C 1
ATOM 7050 O O . VAL B 1 300 ? -3.84 -23.078 0.575 1 83.5 300 VAL B O 1
ATOM 7053 N N . GLY B 1 301 ? -1.849 -23.844 0.093 1 77.75 301 GLY B N 1
ATOM 7054 C CA . GLY B 1 301 ? -1.239 -23.047 1.145 1 77.75 301 GLY B CA 1
ATOM 7055 C C . GLY B 1 301 ? -1.435 -21.547 0.953 1 77.75 301 GLY B C 1
ATOM 7056 O O . GLY B 1 301 ? -1.771 -20.844 1.899 1 77.75 301 GLY B O 1
ATOM 7057 N N . TYR B 1 302 ? -1.225 -21.141 -0.209 1 80.88 302 TYR B N 1
ATOM 7058 C CA . TYR B 1 302 ? -1.438 -19.75 -0.561 1 80.88 302 TYR B CA 1
ATOM 7059 C C . TYR B 1 302 ? -2.898 -19.359 -0.371 1 80.88 302 TYR B C 1
ATOM 7061 O O . TYR B 1 302 ? -3.193 -18.297 0.187 1 80.88 302 TYR B O 1
ATOM 7069 N N . LEU B 1 303 ? -3.766 -20.203 -0.778 1 85.94 303 LEU B N 1
ATOM 7070 C CA . LEU B 1 303 ? -5.199 -19.969 -0.626 1 85.94 303 LEU B CA 1
ATOM 7071 C C . LEU B 1 303 ? -5.574 -19.844 0.845 1 85.94 303 LEU B C 1
ATOM 7073 O O . LEU B 1 303 ? -6.398 -19 1.204 1 85.94 303 LEU B O 1
ATOM 7077 N N . TYR B 1 304 ? -4.957 -20.609 1.586 1 84.75 304 TYR B N 1
ATOM 7078 C CA . TYR B 1 304 ? -5.238 -20.531 3.016 1 84.75 304 TYR B CA 1
ATOM 7079 C C . TYR B 1 304 ? -4.781 -19.203 3.598 1 84.75 304 TYR B C 1
ATOM 7081 O O . TYR B 1 304 ? -5.492 -18.594 4.402 1 84.75 304 TYR B O 1
ATOM 7089 N N . THR B 1 305 ? -3.68 -18.797 3.254 1 82.19 305 THR B N 1
ATOM 7090 C CA . THR B 1 305 ? -3.182 -17.516 3.727 1 82.19 305 THR B CA 1
ATOM 7091 C C . THR B 1 305 ? -4.098 -16.375 3.271 1 82.19 305 THR B C 1
ATOM 7093 O O . THR B 1 305 ? -4.402 -15.469 4.051 1 82.19 305 THR B O 1
ATOM 7096 N N . ARG B 1 306 ? -4.457 -16.469 2.027 1 84.31 306 ARG B N 1
ATOM 7097 C CA . ARG B 1 306 ? -5.395 -15.484 1.495 1 84.31 306 ARG B CA 1
ATOM 7098 C C . ARG B 1 306 ? -6.711 -15.516 2.266 1 84.31 306 ARG B C 1
ATOM 7100 O O . ARG B 1 306 ? -7.285 -14.461 2.562 1 84.31 306 ARG B O 1
ATOM 7107 N N . TYR B 1 307 ? -7.176 -16.609 2.584 1 88.31 307 TYR B N 1
ATOM 7108 C CA . TYR B 1 307 ? -8.398 -16.812 3.357 1 88.31 307 TYR B CA 1
ATOM 7109 C C . TYR B 1 307 ? -8.258 -16.203 4.75 1 88.31 307 TYR B C 1
ATOM 7111 O O . TYR B 1 307 ? -9.141 -15.469 5.203 1 88.31 307 TYR B O 1
ATOM 7119 N N . THR B 1 308 ? -7.188 -16.5 5.402 1 83.94 308 THR B N 1
ATOM 7120 C CA . THR B 1 308 ? -6.973 -16 6.758 1 83.94 308 THR B CA 1
ATOM 7121 C C . THR B 1 308 ? -6.895 -14.477 6.766 1 83.94 308 THR B C 1
ATOM 7123 O O . THR B 1 308 ? -7.473 -13.828 7.633 1 83.94 308 THR B O 1
ATOM 7126 N N . GLN B 1 309 ? -6.262 -14.047 5.758 1 81.75 309 GLN B N 1
ATOM 7127 C CA . GLN B 1 309 ? -6.156 -12.594 5.664 1 81.75 309 GLN B CA 1
ATOM 7128 C C . GLN B 1 309 ? -7.52 -11.961 5.406 1 81.75 309 GLN B C 1
ATOM 7130 O O . GLN B 1 309 ? -7.84 -10.914 5.977 1 81.75 309 GLN B O 1
ATOM 7135 N N . ALA B 1 310 ? -8.297 -12.477 4.535 1 87 310 ALA B N 1
ATOM 7136 C CA . ALA B 1 310 ? -9.633 -11.977 4.23 1 87 310 ALA B CA 1
ATOM 7137 C C . ALA B 1 310 ? -10.516 -11.984 5.477 1 87 310 ALA B C 1
ATOM 7139 O O . ALA B 1 310 ? -11.258 -11.023 5.723 1 87 310 ALA B O 1
ATOM 7140 N N . ILE B 1 311 ? -10.312 -12.969 6.27 1 86.38 311 ILE B N 1
ATOM 7141 C CA . ILE B 1 311 ? -11.102 -13.094 7.488 1 86.38 311 ILE B CA 1
ATOM 7142 C C . ILE B 1 311 ? -10.656 -12.039 8.5 1 86.38 311 ILE B C 1
ATOM 7144 O O . ILE B 1 311 ? -11.484 -11.422 9.172 1 86.38 311 ILE B O 1
ATOM 7148 N N . ILE B 1 312 ? -9.445 -11.852 8.641 1 80.19 312 ILE B N 1
ATOM 7149 C CA . ILE B 1 312 ? -8.922 -10.844 9.555 1 80.19 312 ILE B CA 1
ATOM 7150 C C . ILE B 1 312 ? -9.445 -9.469 9.156 1 80.19 312 ILE B C 1
ATOM 7152 O O . ILE B 1 312 ? -9.93 -8.711 10 1 80.19 312 ILE B O 1
ATOM 7156 N N . ASN B 1 313 ? -9.398 -9.219 7.863 1 81.56 313 ASN B N 1
ATOM 7157 C CA . ASN B 1 313 ? -9.906 -7.945 7.371 1 81.56 313 ASN B CA 1
ATOM 7158 C C . ASN B 1 313 ? -11.406 -7.805 7.621 1 81.56 313 ASN B C 1
ATOM 7160 O O . ASN B 1 313 ? -11.875 -6.734 8.016 1 81.56 313 ASN B O 1
ATOM 7164 N N . ALA B 1 314 ? -12.055 -8.812 7.379 1 84.12 314 ALA B N 1
ATOM 7165 C CA . ALA B 1 314 ? -13.5 -8.805 7.602 1 84.12 314 ALA B CA 1
ATOM 7166 C C . ALA B 1 314 ? -13.828 -8.547 9.07 1 84.12 314 ALA B C 1
ATOM 7168 O O . ALA B 1 314 ? -14.727 -7.77 9.383 1 84.12 314 ALA B O 1
ATOM 7169 N N . ARG B 1 315 ? -13.07 -9.102 9.906 1 81.62 315 ARG B N 1
ATOM 7170 C CA . ARG B 1 315 ? -13.297 -8.961 11.344 1 81.62 315 ARG B CA 1
ATOM 7171 C C . ARG B 1 315 ? -12.961 -7.555 11.82 1 81.62 315 ARG B C 1
ATOM 7173 O O . ARG B 1 315 ? -13.664 -6.992 12.664 1 81.62 315 ARG B O 1
ATOM 7180 N N . ALA B 1 316 ? -11.883 -7.051 11.328 1 76.31 316 ALA B N 1
ATOM 7181 C CA . ALA B 1 316 ? -11.438 -5.715 11.719 1 76.31 316 ALA B CA 1
ATOM 7182 C C . ALA B 1 316 ? -12.492 -4.664 11.375 1 76.31 316 ALA B C 1
ATOM 7184 O O . ALA B 1 316 ? -12.633 -3.662 12.078 1 76.31 316 ALA B O 1
ATOM 7185 N N . THR B 1 317 ? -13.242 -4.891 10.383 1 81 317 THR B N 1
ATOM 7186 C CA . THR B 1 317 ? -14.211 -3.904 9.922 1 81 317 THR B CA 1
ATOM 7187 C C . THR B 1 317 ? -15.594 -4.191 10.5 1 81 317 THR B C 1
ATOM 7189 O O . THR B 1 317 ? -16.422 -3.289 10.594 1 81 317 THR B O 1
ATOM 7192 N N . TYR B 1 318 ? -15.758 -5.434 10.836 1 77.12 318 TYR B N 1
ATOM 7193 C CA . TYR B 1 318 ? -17.078 -5.852 11.32 1 77.12 318 TYR B CA 1
ATOM 7194 C C . TYR B 1 318 ? -17.422 -5.133 12.617 1 77.12 318 TYR B C 1
ATOM 7196 O O . TYR B 1 318 ? -18.547 -4.637 12.773 1 77.12 318 TYR B O 1
ATOM 7204 N N . ASP B 1 319 ? -16.484 -5.008 13.477 1 72.56 319 ASP B N 1
ATOM 7205 C CA . ASP B 1 319 ? -16.719 -4.391 14.781 1 72.56 319 ASP B CA 1
ATOM 7206 C C . ASP B 1 319 ? -17.031 -2.904 14.633 1 72.56 319 ASP B C 1
ATOM 7208 O O . ASP B 1 319 ? -17.953 -2.391 15.281 1 72.56 319 ASP B O 1
ATOM 7212 N N . THR B 1 320 ? -16.359 -2.346 13.82 1 76.56 320 THR B N 1
ATOM 7213 C CA . THR B 1 320 ? -16.562 -0.916 13.609 1 76.56 320 THR B CA 1
ATOM 7214 C C . THR B 1 320 ? -17.906 -0.64 12.961 1 76.56 320 THR B C 1
ATOM 7216 O O . THR B 1 320 ? -18.641 0.254 13.398 1 76.56 320 THR B O 1
ATOM 7219 N N . ILE B 1 321 ? -18.328 -1.423 12.102 1 76.25 321 ILE B N 1
ATOM 7220 C CA . ILE B 1 321 ? -19.547 -1.203 11.32 1 76.25 321 ILE B CA 1
ATOM 7221 C C . ILE B 1 321 ? -20.766 -1.609 12.141 1 76.25 321 ILE B C 1
ATOM 7223 O O . ILE B 1 321 ? -21.812 -0.965 12.07 1 76.25 321 ILE B O 1
ATOM 7227 N N . SER B 1 322 ? -20.516 -2.615 12.891 1 73 322 SER B N 1
ATOM 7228 C CA . SER B 1 322 ? -21.625 -3.094 13.703 1 73 322 SER B CA 1
ATOM 7229 C C . SER B 1 322 ? -21.984 -2.088 14.797 1 73 322 SER B C 1
ATOM 7231 O O . SER B 1 322 ? -23.141 -2.051 15.258 1 73 322 SER B O 1
ATOM 7233 N N . GLU B 1 323 ? -21.062 -1.278 15.094 1 70.69 323 GLU B N 1
ATOM 7234 C CA . GLU B 1 323 ? -21.297 -0.266 16.125 1 70.69 323 GLU B CA 1
ATOM 7235 C C . GLU B 1 323 ? -22.078 0.918 15.555 1 70.69 323 GLU B C 1
ATOM 7237 O O . GLU B 1 323 ? -22.688 1.671 16.312 1 70.69 323 GLU B O 1
ATOM 7242 N N . ILE B 1 324 ? -22.094 0.927 14.297 1 72.81 324 ILE B N 1
ATOM 7243 C CA . ILE B 1 324 ? -22.781 2.041 13.656 1 72.81 324 ILE B CA 1
ATOM 7244 C C . ILE B 1 324 ? -24.266 1.716 13.516 1 72.81 324 ILE B C 1
ATOM 7246 O O . ILE B 1 324 ? -24.641 0.762 12.828 1 72.81 324 ILE B O 1
ATOM 7250 N N . LYS B 1 325 ? -25.125 2.125 14.508 1 64.56 325 LYS B N 1
ATOM 7251 C CA . LYS B 1 325 ? -26.562 1.921 14.477 1 64.56 325 LYS B CA 1
ATOM 7252 C C . LYS B 1 325 ? -27.281 3.131 13.883 1 64.56 325 LYS B C 1
ATOM 7254 O O . LYS B 1 325 ? -26.953 4.273 14.203 1 64.56 325 LYS B O 1
ATOM 7259 N N . GLU B 1 326 ? -28.016 2.824 12.773 1 64.12 326 GLU B N 1
ATOM 7260 C CA . GLU B 1 326 ? -28.859 3.896 12.242 1 64.12 326 GLU B CA 1
ATOM 7261 C C . GLU B 1 326 ? -30.047 4.176 13.164 1 64.12 326 GLU B C 1
ATOM 7263 O O . GLU B 1 326 ? -30.75 3.252 13.57 1 64.12 326 GLU B O 1
ATOM 7268 N N . GLU B 1 327 ? -30.047 5.312 13.805 1 62.41 327 GLU B N 1
ATOM 7269 C CA . GLU B 1 327 ? -31.203 5.684 14.602 1 62.41 327 GLU B CA 1
ATOM 7270 C C . GLU B 1 327 ? -32.344 6.215 13.719 1 62.41 327 GLU B C 1
ATOM 7272 O O . GLU B 1 327 ? -32.125 7.098 12.891 1 62.41 327 GLU B O 1
ATOM 7277 N N . ILE B 1 328 ? -33.438 5.496 13.68 1 62.81 328 ILE B N 1
ATOM 7278 C CA . ILE B 1 328 ? -34.594 5.953 12.938 1 62.81 328 ILE B CA 1
ATOM 7279 C C . ILE B 1 328 ? -35.344 6.988 13.758 1 62.81 328 ILE B C 1
ATOM 7281 O O . ILE B 1 328 ? -35.75 6.723 14.906 1 62.81 328 ILE B O 1
ATOM 7285 N N . LYS B 1 329 ? -35.281 8.211 13.242 1 71 329 LYS B N 1
ATOM 7286 C CA . LYS B 1 329 ? -36.062 9.273 13.891 1 71 329 LYS B CA 1
ATOM 7287 C C . LYS B 1 329 ? -37.406 9.453 13.219 1 71 329 LYS B C 1
ATOM 7289 O O . LYS B 1 329 ? -37.562 9.227 12.016 1 71 329 LYS B O 1
ATOM 7294 N N . ASP B 1 330 ? -38.469 9.797 14.023 1 72.25 330 ASP B N 1
ATOM 7295 C CA . ASP B 1 330 ? -39.844 9.617 13.57 1 72.25 330 ASP B CA 1
ATOM 7296 C C . ASP B 1 330 ? -40.531 10.961 13.375 1 72.25 330 ASP B C 1
ATOM 7298 O O . ASP B 1 330 ? -41.531 11.055 12.656 1 72.25 330 ASP B O 1
ATOM 7302 N N . LYS B 1 331 ? -40.094 12.117 13.922 1 83.56 331 LYS B N 1
ATOM 7303 C CA . LYS B 1 331 ? -40.969 13.297 13.875 1 83.56 331 LYS B CA 1
ATOM 7304 C C . LYS B 1 331 ? -40.594 14.211 12.711 1 83.56 331 LYS B C 1
ATOM 7306 O O . LYS B 1 331 ? -39.406 14.492 12.492 1 83.56 331 LYS B O 1
ATOM 7311 N N . GLU B 1 332 ? -41.594 14.617 11.945 1 87.12 332 GLU B N 1
ATOM 7312 C CA . GLU B 1 332 ? -41.375 15.531 10.82 1 87.12 332 GLU B CA 1
ATOM 7313 C C . GLU B 1 332 ? -41.656 16.969 11.227 1 87.12 332 GLU B C 1
ATOM 7315 O O . GLU B 1 332 ? -42.562 17.219 12.031 1 87.12 332 GLU B O 1
ATOM 7320 N N . LEU B 1 333 ? -40.875 17.891 10.836 1 85.5 333 LEU B N 1
ATOM 7321 C CA . LEU B 1 333 ? -41.094 19.312 11.062 1 85.5 333 LEU B CA 1
ATOM 7322 C C . LEU B 1 333 ? -41.281 20.047 9.742 1 85.5 333 LEU B C 1
ATOM 7324 O O . LEU B 1 333 ? -40.438 19.953 8.844 1 85.5 333 LEU B O 1
ATOM 7328 N N . TYR B 1 334 ? -42.531 20.609 9.633 1 85.81 334 TYR B N 1
ATOM 7329 C CA . TYR B 1 334 ? -42.812 21.344 8.414 1 85.81 334 TYR B CA 1
ATOM 7330 C C . TYR B 1 334 ? -42.656 22.844 8.633 1 85.81 334 TYR B C 1
ATOM 7332 O O . TYR B 1 334 ? -43.625 23.531 9.008 1 85.81 334 TYR B O 1
ATOM 7340 N N . GLY B 1 335 ? -41.438 23.422 8.523 1 90.19 335 GLY B N 1
ATOM 7341 C CA . GLY B 1 335 ? -41.219 24.859 8.586 1 90.19 335 GLY B CA 1
ATOM 7342 C C . GLY B 1 335 ? -40.938 25.359 9.992 1 90.19 335 GLY B C 1
ATOM 7343 O O . GLY B 1 335 ? -41.156 24.625 10.961 1 90.19 335 GLY B O 1
ATOM 7344 N N . PHE B 1 336 ? -40.469 26.562 10.125 1 94.06 336 PHE B N 1
ATOM 7345 C CA . PHE B 1 336 ? -40.188 27.25 11.375 1 94.06 336 PHE B CA 1
ATOM 7346 C C . PHE B 1 336 ? -41.281 28.281 11.688 1 94.06 336 PHE B C 1
ATOM 7348 O O . PHE B 1 336 ? -41.469 29.219 10.922 1 94.06 336 PHE B O 1
ATOM 7355 N N . LYS B 1 337 ? -41.938 28.172 12.883 1 93.19 337 LYS B N 1
ATOM 7356 C CA . LYS B 1 337 ? -43.125 28.984 13.094 1 93.19 337 LYS B CA 1
ATOM 7357 C C . LYS B 1 337 ? -42.969 29.891 14.305 1 93.19 337 LYS B C 1
ATOM 7359 O O . LYS B 1 337 ? -43.531 30.984 14.344 1 93.19 337 LYS B O 1
ATOM 7364 N N . LYS B 1 338 ? -42.281 29.469 15.273 1 93.25 338 LYS B N 1
ATOM 7365 C CA . LYS B 1 338 ? -42.344 30.203 16.531 1 93.25 338 LYS B CA 1
ATOM 7366 C C . LYS B 1 338 ? -40.938 30.609 17 1 93.25 338 LYS B C 1
ATOM 7368 O O . LYS B 1 338 ? -40.5 31.734 16.766 1 93.25 338 LYS B O 1
ATOM 7373 N N . ASN B 1 339 ? -40.281 29.656 17.703 1 95.19 339 ASN B N 1
ATOM 7374 C CA . ASN B 1 339 ? -39.031 30.031 18.328 1 95.19 339 ASN B CA 1
ATOM 7375 C C . ASN B 1 339 ? -38.094 28.828 18.484 1 95.19 339 ASN B C 1
ATOM 7377 O O . ASN B 1 339 ? -38.5 27.703 18.219 1 95.19 339 ASN B O 1
ATOM 7381 N N . ILE B 1 340 ? -36.812 29.094 18.688 1 96.88 340 ILE B N 1
ATOM 7382 C CA . ILE B 1 340 ? -35.812 28.141 19.094 1 96.88 340 ILE B CA 1
ATOM 7383 C C . ILE B 1 340 ? -35.469 28.344 20.562 1 96.88 340 ILE B C 1
ATOM 7385 O O . ILE B 1 340 ? -35.156 29.453 21 1 96.88 340 ILE B O 1
ATOM 7389 N N . LYS B 1 341 ? -35.531 27.266 21.359 1 96.88 341 LYS B N 1
ATOM 7390 C CA . LYS B 1 341 ? -35.281 27.391 22.797 1 96.88 341 LYS B CA 1
ATOM 7391 C C . LYS B 1 341 ? -34.156 26.484 23.234 1 96.88 341 LYS B C 1
ATOM 7393 O O . LYS B 1 341 ? -34.156 25.281 22.969 1 96.88 341 LYS B O 1
ATOM 7398 N N . PHE B 1 342 ? -33.125 27.047 23.828 1 96.62 342 PHE B N 1
ATOM 7399 C CA . PHE B 1 342 ? -32.062 26.312 24.5 1 96.62 342 PHE B CA 1
ATOM 7400 C C . PHE B 1 342 ? -32.344 26.203 26 1 96.62 342 PHE B C 1
ATOM 7402 O O . PHE B 1 342 ? -32.531 27.203 26.672 1 96.62 342 PHE B O 1
ATOM 7409 N N . SER B 1 343 ? -32.406 24.969 26.453 1 96.38 343 SER B N 1
ATOM 7410 C CA . SER B 1 343 ? -32.75 24.734 27.844 1 96.38 343 SER B CA 1
ATOM 7411 C C . SER B 1 343 ? -31.703 23.906 28.562 1 96.38 343 SER B C 1
ATOM 7413 O O . SER B 1 343 ? -31.562 22.703 28.281 1 96.38 343 SER B O 1
ATOM 7415 N N . LYS B 1 344 ? -31 24.516 29.516 1 95.94 344 LYS B N 1
ATOM 7416 C CA . LYS B 1 344 ? -30.047 23.844 30.406 1 95.94 344 LYS B CA 1
ATOM 7417 C C . LYS B 1 344 ? -29 23.078 29.609 1 95.94 344 LYS B C 1
ATOM 7419 O O . LYS B 1 344 ? -28.812 21.875 29.828 1 95.94 344 LYS B O 1
ATOM 7424 N N . ILE B 1 345 ? -28.406 23.75 28.781 1 95.5 345 ILE B N 1
ATOM 7425 C CA . ILE B 1 345 ? -27.406 23.109 27.922 1 95.5 345 ILE B CA 1
ATOM 7426 C C . ILE B 1 345 ? -26.078 22.984 28.672 1 95.5 345 ILE B C 1
ATOM 7428 O O . ILE B 1 345 ? -25.562 23.984 29.203 1 95.5 345 ILE B O 1
ATOM 7432 N N . PHE B 1 346 ? -25.547 21.766 28.766 1 95.31 346 PHE B N 1
ATOM 7433 C CA . PHE B 1 346 ? -24.219 21.453 29.266 1 95.31 346 PHE B CA 1
ATOM 7434 C C . PHE B 1 346 ? -23.391 20.75 28.188 1 95.31 346 PHE B C 1
ATOM 7436 O O . PHE B 1 346 ? -23.891 19.859 27.5 1 95.31 346 PHE B O 1
ATOM 7443 N N . PHE B 1 347 ? -22.266 21.203 28 1 93.12 347 PHE B N 1
ATOM 7444 C CA . PHE B 1 347 ? -21.422 20.562 26.984 1 93.12 347 PHE B CA 1
ATOM 7445 C C . PHE B 1 347 ? -19.953 20.641 27.391 1 93.12 347 PHE B C 1
ATOM 7447 O O . PHE B 1 347 ? -19.5 21.656 27.922 1 93.12 347 PHE B O 1
ATOM 7454 N N . ASN B 1 348 ? -19.219 19.562 27.203 1 89.69 348 ASN B N 1
ATOM 7455 C CA . ASN B 1 348 ? -17.781 19.453 27.422 1 89.69 348 ASN B CA 1
ATOM 7456 C C . ASN B 1 348 ? -17.078 18.812 26.234 1 89.69 348 ASN B C 1
ATOM 7458 O O . ASN B 1 348 ? -17.625 17.922 25.594 1 89.69 348 ASN B O 1
ATOM 7462 N N . TYR B 1 349 ? -16.031 19.453 25.812 1 77.62 349 TYR B N 1
ATOM 7463 C CA . TYR B 1 349 ? -15.094 18.719 24.953 1 77.62 349 TYR B CA 1
ATOM 7464 C C . TYR B 1 349 ? -14.125 17.906 25.797 1 77.62 349 TYR B C 1
ATOM 7466 O O . TYR B 1 349 ? -13.234 18.453 26.438 1 77.62 349 TYR B O 1
ATOM 7474 N N . GLU B 1 350 ? -14.305 16.609 25.688 1 71.69 350 GLU B N 1
ATOM 7475 C CA . GLU B 1 350 ? -13.508 15.742 26.547 1 71.69 350 GLU B CA 1
ATOM 7476 C C . GLU B 1 350 ? -13.508 16.219 27.984 1 71.69 350 GLU B C 1
ATOM 7478 O O . GLU B 1 350 ? -14.555 16.266 28.641 1 71.69 350 GLU B O 1
ATOM 7483 N N . ASN B 1 351 ? -12.359 16.844 28.422 1 69 351 ASN B N 1
ATOM 7484 C CA . ASN B 1 351 ? -12.266 17.219 29.828 1 69 351 ASN B CA 1
ATOM 7485 C C . ASN B 1 351 ? -12.391 18.734 30.016 1 69 351 ASN B C 1
ATOM 7487 O O . ASN B 1 351 ? -12.195 19.234 31.109 1 69 351 ASN B O 1
ATOM 7491 N N . ARG B 1 352 ? -12.797 19.406 29.016 1 76.06 352 ARG B N 1
ATOM 7492 C CA . ARG B 1 352 ? -12.945 20.859 29.125 1 76.06 352 ARG B CA 1
ATOM 7493 C C . ARG B 1 352 ? -14.406 21.266 29.016 1 76.06 352 ARG B C 1
ATOM 7495 O O . ARG B 1 352 ? -15.062 20.984 28.016 1 76.06 352 ARG B O 1
ATOM 7502 N N . LYS B 1 353 ? -14.828 21.938 30.062 1 86.44 353 LYS B N 1
ATOM 7503 C CA . LYS B 1 353 ? -16.203 22.438 30.062 1 86.44 353 LYS B CA 1
ATOM 7504 C C . LYS B 1 353 ? -16.344 23.641 29.156 1 86.44 353 LYS B C 1
ATOM 7506 O O . LYS B 1 353 ? -15.578 24.609 29.281 1 86.44 353 LYS B O 1
ATOM 7511 N N . VAL B 1 354 ? -17.281 23.656 28.219 1 89.06 354 VAL B N 1
ATOM 7512 C CA . VAL B 1 354 ? -17.5 24.75 27.281 1 89.06 354 VAL B CA 1
ATOM 7513 C C . VAL B 1 354 ? -18.75 25.531 27.672 1 89.06 354 VAL B C 1
ATOM 7515 O O . VAL B 1 354 ? -18.766 26.766 27.656 1 89.06 354 VAL B O 1
ATOM 7518 N N . PHE B 1 355 ? -19.859 24.812 28 1 93.19 355 PHE B N 1
ATOM 7519 C CA . PHE B 1 355 ? -21.109 25.438 28.406 1 93.19 355 PHE B CA 1
ATOM 7520 C C . PHE B 1 355 ? -21.625 24.828 29.719 1 93.19 355 PHE B C 1
ATOM 7522 O O . PHE B 1 355 ? -21.547 23.609 29.906 1 93.19 355 PHE B O 1
ATOM 7529 N N . GLU B 1 356 ? -22.078 25.703 30.609 1 94.5 356 GLU B N 1
ATOM 7530 C CA . GLU B 1 356 ? -22.656 25.297 31.875 1 94.5 356 GLU B CA 1
ATOM 7531 C C . GLU B 1 356 ? -24.031 25.938 32.094 1 94.5 356 GLU B C 1
ATOM 7533 O O . GLU B 1 356 ? -24.125 27.062 32.562 1 94.5 356 GLU B O 1
ATOM 7538 N N . ASN B 1 357 ? -25.016 25.234 31.859 1 92.94 357 ASN B N 1
ATOM 7539 C CA . ASN B 1 357 ? -26.391 25.625 32.125 1 92.94 357 ASN B CA 1
ATOM 7540 C C . ASN B 1 357 ? -26.797 26.844 31.297 1 92.94 357 ASN B C 1
ATOM 7542 O O . ASN B 1 357 ? -27.25 27.859 31.844 1 92.94 357 ASN B O 1
ATOM 7546 N N . VAL B 1 358 ? -26.703 26.734 30.062 1 94.19 358 VAL B N 1
ATOM 7547 C CA . VAL B 1 358 ? -27.016 27.828 29.141 1 94.19 358 VAL B CA 1
ATOM 7548 C C . VAL B 1 358 ? -28.5 27.797 28.812 1 94.19 358 VAL B C 1
ATOM 7550 O O . VAL B 1 358 ? -29.047 26.75 28.438 1 94.19 358 VAL B O 1
ATOM 7553 N N . ASN B 1 359 ? -29.188 28.953 29 1 94.88 359 ASN B N 1
ATOM 7554 C CA . ASN B 1 359 ? -30.609 29.125 28.703 1 94.88 359 ASN B CA 1
ATOM 7555 C C . ASN B 1 359 ? -30.875 30.406 27.922 1 94.88 359 ASN B C 1
ATOM 7557 O O . ASN B 1 359 ? -30.484 31.5 28.344 1 94.88 359 ASN B O 1
ATOM 7561 N N . PHE B 1 360 ? -31.484 30.266 26.75 1 94.5 360 PHE B N 1
ATOM 7562 C CA . PHE B 1 360 ? -31.922 31.453 26 1 94.5 360 PHE B CA 1
ATOM 7563 C C . PHE B 1 360 ? -32.906 31.047 24.891 1 94.5 360 PHE B C 1
ATOM 7565 O O . PHE B 1 360 ? -33.062 29.859 24.609 1 94.5 360 PHE B O 1
ATOM 7572 N N . GLU B 1 361 ? -33.562 32.031 24.312 1 95.44 361 GLU B N 1
ATOM 7573 C CA . GLU B 1 361 ? -34.562 31.781 23.25 1 95.44 361 GLU B CA 1
ATOM 7574 C C . GLU B 1 361 ? -34.344 32.719 22.078 1 95.44 361 GLU B C 1
ATOM 7576 O O . GLU B 1 361 ? -33.906 33.875 22.25 1 95.44 361 GLU B O 1
ATOM 7581 N N . ILE B 1 362 ? -34.625 32.219 20.922 1 95.62 362 ILE B N 1
ATOM 7582 C CA . ILE B 1 362 ? -34.562 32.969 19.672 1 95.62 362 ILE B CA 1
ATOM 7583 C C . ILE B 1 362 ? -35.906 32.969 18.984 1 95.62 362 ILE B C 1
ATOM 7585 O O . ILE B 1 362 ? -36.5 31.906 18.75 1 95.62 362 ILE B O 1
ATOM 7589 N N . LYS B 1 363 ? -36.406 34.156 18.641 1 95.56 363 LYS B N 1
ATOM 7590 C CA . LYS B 1 363 ? -37.688 34.25 18 1 95.56 363 LYS B CA 1
ATOM 7591 C C . LYS B 1 363 ? -37.562 34.156 16.484 1 95.56 363 LYS B C 1
ATOM 7593 O O . LYS B 1 363 ? -36.5 34.438 15.93 1 95.56 363 LYS B O 1
ATOM 7598 N N . LYS B 1 364 ? -38.656 33.75 15.836 1 96.19 364 LYS B N 1
ATOM 7599 C CA . LYS B 1 364 ? -38.688 33.688 14.375 1 96.19 364 LYS B CA 1
ATOM 7600 C C . LYS B 1 364 ? -38.375 35.062 13.766 1 96.19 364 LYS B C 1
ATOM 7602 O O . LYS B 1 364 ? -38.938 36.062 14.203 1 96.19 364 LYS B O 1
ATOM 7607 N N . GLY B 1 365 ? -37.469 35.031 12.812 1 95.38 365 GLY B N 1
ATOM 7608 C CA . GLY B 1 365 ? -37.156 36.25 12.094 1 95.38 365 GLY B CA 1
ATOM 7609 C C . GLY B 1 365 ? -36.094 37.094 12.781 1 95.38 365 GLY B C 1
ATOM 7610 O O . GLY B 1 365 ? -35.625 38.094 12.227 1 95.38 365 GLY B O 1
ATOM 7611 N N . GLU B 1 366 ? -35.688 36.656 13.953 1 95.88 366 GLU B N 1
ATOM 7612 C CA . GLU B 1 366 ? -34.719 37.406 14.734 1 95.88 366 GLU B CA 1
ATOM 7613 C C . GLU B 1 366 ? -33.312 37.312 14.125 1 95.88 366 GLU B C 1
ATOM 7615 O O . GLU B 1 366 ? -32.938 36.219 13.68 1 95.88 366 GLU B O 1
ATOM 7620 N N . LYS B 1 367 ? -32.656 38.438 14.023 1 97.12 367 LYS B N 1
ATOM 7621 C CA . LYS B 1 367 ? -31.266 38.5 13.602 1 97.12 367 LYS B CA 1
ATOM 7622 C C . LYS B 1 367 ? -30.312 38.562 14.797 1 97.12 367 LYS B C 1
ATOM 7624 O O . LYS B 1 367 ? -30.281 39.562 15.516 1 97.12 367 LYS B O 1
ATOM 7629 N N . ILE B 1 368 ? -29.5 37.5 14.961 1 96.12 368 ILE B N 1
ATOM 7630 C CA . ILE B 1 368 ? -28.703 37.375 16.172 1 96.12 368 ILE B CA 1
ATOM 7631 C C . ILE B 1 368 ? -27.219 37.438 15.828 1 96.12 368 ILE B C 1
ATOM 7633 O O . ILE B 1 368 ? -26.75 36.656 14.969 1 96.12 368 ILE B O 1
ATOM 7637 N N . ALA B 1 369 ? -26.5 38.281 16.484 1 94.44 369 ALA B N 1
ATOM 7638 C CA . ALA B 1 369 ? -25.031 38.312 16.406 1 94.44 369 ALA B CA 1
ATOM 7639 C C . ALA B 1 369 ? -24.422 37.594 17.609 1 94.44 369 ALA B C 1
ATOM 7641 O O . ALA B 1 369 ? -24.781 37.875 18.75 1 94.44 369 ALA B O 1
ATOM 7642 N N . ILE B 1 370 ? -23.578 36.688 17.344 1 93.81 370 ILE B N 1
ATOM 7643 C CA . ILE B 1 370 ? -22.875 35.969 18.391 1 93.81 370 ILE B CA 1
ATOM 7644 C C . ILE B 1 370 ? -21.453 36.5 18.516 1 93.81 370 ILE B C 1
ATOM 7646 O O . ILE B 1 370 ? -20.688 36.5 17.547 1 93.81 370 ILE B O 1
ATOM 7650 N N . ILE B 1 371 ? -21.094 36.938 19.688 1 88.25 371 ILE B N 1
ATOM 7651 C CA . ILE B 1 371 ? -19.766 37.531 19.922 1 88.25 371 ILE B CA 1
ATOM 7652 C C . ILE B 1 371 ? -19.156 36.906 21.188 1 88.25 371 ILE B C 1
ATOM 7654 O O . ILE B 1 371 ? -19.875 36.375 22.031 1 88.25 371 ILE B O 1
ATOM 7658 N N . GLY B 1 372 ? -17.922 36.938 21.219 1 83.94 372 GLY B N 1
ATOM 7659 C CA . GLY B 1 372 ? -17.141 36.406 22.328 1 83.94 372 GLY B CA 1
ATOM 7660 C C . GLY B 1 372 ? -15.672 36.25 22 1 83.94 372 GLY B C 1
ATOM 7661 O O . GLY B 1 372 ? -15.273 36.375 20.844 1 83.94 372 GLY B O 1
ATOM 7662 N N . LYS B 1 373 ? -14.953 35.938 22.984 1 76.06 373 LYS B N 1
ATOM 7663 C CA . LYS B 1 373 ? -13.523 35.75 22.781 1 76.06 373 LYS B CA 1
ATOM 7664 C C . LYS B 1 373 ? -13.242 34.469 22 1 76.06 373 LYS B C 1
ATOM 7666 O O . LYS B 1 373 ? -14.109 33.594 21.875 1 76.06 373 LYS B O 1
ATOM 7671 N N . ASN B 1 374 ? -12.133 34.438 21.359 1 73.38 374 ASN B N 1
ATOM 7672 C CA . ASN B 1 374 ? -11.734 33.219 20.688 1 73.38 374 ASN B CA 1
ATOM 7673 C C . ASN B 1 374 ? -11.703 32.031 21.641 1 73.38 374 ASN B C 1
ATOM 7675 O O . ASN B 1 374 ? -11.172 32.125 22.75 1 73.38 374 ASN B O 1
ATOM 7679 N N . GLY B 1 375 ? -12.328 31.031 21.266 1 73.62 375 GLY B N 1
ATOM 7680 C CA . GLY B 1 375 ? -12.352 29.828 22.094 1 73.62 375 GLY B CA 1
ATOM 7681 C C . GLY B 1 375 ? -13.469 29.828 23.109 1 73.62 375 GLY B C 1
ATOM 7682 O O . GLY B 1 375 ? -13.562 28.906 23.938 1 73.62 375 GLY B O 1
ATOM 7683 N N . SER B 1 376 ? -14.273 30.797 23.016 1 80.06 376 SER B N 1
ATOM 7684 C CA . SER B 1 376 ? -15.328 30.922 24.016 1 80.06 376 SER B CA 1
ATOM 7685 C C . SER B 1 376 ? -16.453 29.922 23.781 1 80.06 376 SER B C 1
ATOM 7687 O O . SER B 1 376 ? -17.25 29.641 24.672 1 80.06 376 SER B O 1
ATOM 7689 N N . GLY B 1 377 ? -16.5 29.359 22.562 1 86.81 377 GLY B N 1
ATOM 7690 C CA . GLY B 1 377 ? -17.516 28.359 22.281 1 86.81 377 GLY B CA 1
ATOM 7691 C C . GLY B 1 377 ? -18.516 28.828 21.25 1 86.81 377 GLY B C 1
ATOM 7692 O O . GLY B 1 377 ? -19.578 28.203 21.094 1 86.81 377 GLY B O 1
ATOM 7693 N N . LYS B 1 378 ? -18.25 29.859 20.594 1 89.44 378 LYS B N 1
ATOM 7694 C CA . LYS B 1 378 ? -19.172 30.406 19.609 1 89.44 378 LYS B CA 1
ATOM 7695 C C . LYS B 1 378 ? -19.531 29.344 18.562 1 89.44 378 LYS B C 1
ATOM 7697 O O . LYS B 1 378 ? -20.719 29.062 18.344 1 89.44 378 LYS B O 1
ATOM 7702 N N . SER B 1 379 ? -18.5 28.734 17.984 1 88.88 379 SER B N 1
ATOM 7703 C CA . SER B 1 379 ? -18.719 27.703 16.969 1 88.88 379 SER B CA 1
ATOM 7704 C C . SER B 1 379 ? -19.375 26.469 17.562 1 88.88 379 SER B C 1
ATOM 7706 O O . SER B 1 379 ? -20.156 25.797 16.891 1 88.88 379 SER B O 1
ATOM 7708 N N . THR B 1 380 ? -19.062 26.172 18.797 1 90.31 380 THR B N 1
ATOM 7709 C CA . THR B 1 380 ? -19.641 25.031 19.484 1 90.31 380 THR B CA 1
ATOM 7710 C C . THR B 1 380 ? -21.141 25.188 19.609 1 90.31 380 THR B C 1
ATOM 7712 O O . THR B 1 380 ? -21.891 24.219 19.438 1 90.31 380 THR B O 1
ATOM 7715 N N . LEU B 1 381 ? -21.531 26.359 19.953 1 93.69 381 LEU B N 1
ATOM 7716 C CA . LEU B 1 381 ? -22.969 26.625 20.078 1 93.69 381 LEU B CA 1
ATOM 7717 C C . LEU B 1 381 ? -23.703 26.312 18.781 1 93.69 381 LEU B C 1
ATOM 7719 O O . LEU B 1 381 ? -24.766 25.688 18.797 1 93.69 381 LEU B O 1
ATOM 7723 N N . MET B 1 382 ? -23.141 26.734 17.719 1 93.12 382 MET B N 1
ATOM 7724 C CA . MET B 1 382 ? -23.719 26.469 16.406 1 93.12 382 MET B CA 1
ATOM 7725 C C . MET B 1 382 ? -23.75 24.969 16.109 1 93.12 382 MET B C 1
ATOM 7727 O O . MET B 1 382 ? -24.75 24.453 15.602 1 93.12 382 MET B O 1
ATOM 7731 N N . LYS B 1 383 ? -22.734 24.281 16.453 1 91.5 383 LYS B N 1
ATOM 7732 C CA . LYS B 1 383 ? -22.625 22.844 16.203 1 91.5 383 LYS B CA 1
ATOM 7733 C C . LYS B 1 383 ? -23.641 22.062 17.016 1 91.5 383 LYS B C 1
ATOM 7735 O O . LYS B 1 383 ? -24.156 21.031 16.578 1 91.5 383 LYS B O 1
ATOM 7740 N N . LEU B 1 384 ? -23.891 22.531 18.219 1 93.31 384 LEU B N 1
ATOM 7741 C CA . LEU B 1 384 ? -24.906 21.891 19.047 1 93.31 384 LEU B CA 1
ATOM 7742 C C . LEU B 1 384 ? -26.281 22 18.406 1 93.31 384 LEU B C 1
ATOM 7744 O O . LEU B 1 384 ? -27.031 21.016 18.359 1 93.31 384 LEU B O 1
ATOM 7748 N N . PHE B 1 385 ? -26.516 23.156 17.938 1 94.38 385 PHE B N 1
ATOM 7749 C CA . PHE B 1 385 ? -27.812 23.359 17.281 1 94.38 385 PHE B CA 1
ATOM 7750 C C . PHE B 1 385 ? -27.922 22.5 16.031 1 94.38 385 PHE B C 1
ATOM 7752 O O . PHE B 1 385 ? -29 21.984 15.727 1 94.38 385 PHE B O 1
ATOM 7759 N N . LEU B 1 386 ? -26.828 22.297 15.32 1 93.44 386 LEU B N 1
ATOM 7760 C CA . LEU B 1 386 ? -26.812 21.562 14.062 1 93.44 386 LEU B CA 1
ATOM 7761 C C . LEU B 1 386 ? -26.75 20.047 14.32 1 93.44 386 LEU B C 1
ATOM 7763 O O . LEU B 1 386 ? -26.703 19.25 13.383 1 93.44 386 LEU B O 1
ATOM 7767 N N . LYS B 1 387 ? -26.641 19.609 15.562 1 90 387 LYS B N 1
ATOM 7768 C CA . LYS B 1 387 ? -26.594 18.219 15.977 1 90 387 LYS B CA 1
ATOM 7769 C C . LYS B 1 387 ? -25.266 17.562 15.586 1 90 387 LYS B C 1
ATOM 7771 O O . LYS B 1 387 ? -25.234 16.391 15.242 1 90 387 LYS B O 1
ATOM 7776 N N . PHE B 1 388 ? -24.281 18.438 15.516 1 89.5 388 PHE B N 1
ATOM 7777 C CA . PHE B 1 388 ? -22.969 17.891 15.164 1 89.5 388 PHE B CA 1
ATOM 7778 C C . PHE B 1 388 ? -22.266 17.312 16.391 1 89.5 388 PHE B C 1
ATOM 7780 O O . PHE B 1 388 ? -21.312 16.562 16.266 1 89.5 388 PHE B O 1
ATOM 7787 N N . GLU B 1 389 ? -22.781 17.719 17.578 1 87.5 389 GLU B N 1
ATOM 7788 C CA . GLU B 1 389 ? -22.234 17.25 18.859 1 87.5 389 GLU B CA 1
ATOM 7789 C C . GLU B 1 389 ? -23.359 16.812 19.812 1 87.5 389 GLU B C 1
ATOM 7791 O O . GLU B 1 389 ? -24.453 17.359 19.766 1 87.5 389 GLU B O 1
ATOM 7796 N N . SER B 1 390 ? -22.953 15.867 20.641 1 86.81 390 SER B N 1
ATOM 7797 C CA . SER B 1 390 ? -23.906 15.469 21.672 1 86.81 390 SER B CA 1
ATOM 7798 C C . SER B 1 390 ? -23.781 16.359 22.906 1 86.81 390 SER B C 1
ATOM 7800 O O . SER B 1 390 ? -22.688 16.781 23.266 1 86.81 390 SER B O 1
ATOM 7802 N N . TYR B 1 391 ? -24.953 16.688 23.422 1 90.44 391 TYR B N 1
ATOM 7803 C CA . TYR B 1 391 ? -24.984 17.578 24.578 1 90.44 391 TYR B CA 1
ATOM 7804 C C . TYR B 1 391 ? -26.016 17.109 25.609 1 90.44 391 TYR B C 1
ATOM 7806 O O . TYR B 1 391 ? -26.828 16.234 25.312 1 90.44 391 TYR B O 1
ATOM 7814 N N . ASN B 1 392 ? -25.797 17.609 26.828 1 93.75 392 ASN B N 1
ATOM 7815 C CA . ASN B 1 392 ? -26.812 17.438 27.859 1 93.75 392 ASN B CA 1
ATOM 7816 C C . ASN B 1 392 ? -27.766 18.625 27.906 1 93.75 392 ASN B C 1
ATOM 7818 O O . ASN B 1 392 ? -27.344 19.766 27.734 1 93.75 392 ASN B O 1
ATOM 7822 N N . GLY B 1 393 ? -28.969 18.328 28.125 1 95.44 393 GLY B N 1
ATOM 7823 C CA . GLY B 1 393 ? -30.016 19.328 28.047 1 95.44 393 GLY B CA 1
ATOM 7824 C C . GLY B 1 393 ? -30.922 19.156 26.828 1 95.44 393 GLY B C 1
ATOM 7825 O O . GLY B 1 393 ? -31.078 18.031 26.328 1 95.44 393 GLY B O 1
ATOM 7826 N N . SER B 1 394 ? -31.641 20.297 26.5 1 95.94 394 SER B N 1
ATOM 7827 C CA . SER B 1 394 ? -32.562 20.156 25.375 1 95.94 394 SER B CA 1
ATOM 7828 C C . SER B 1 394 ? -32.594 21.438 24.531 1 95.94 394 SER B C 1
ATOM 7830 O O . SER B 1 394 ? -32.562 22.547 25.078 1 95.94 394 SER B O 1
ATOM 7832 N N . ILE B 1 395 ? -32.656 21.234 23.281 1 96.25 395 ILE B N 1
ATOM 7833 C CA . ILE B 1 395 ? -32.875 22.297 22.312 1 96.25 395 ILE B CA 1
ATOM 7834 C C . ILE B 1 395 ? -34.188 22.031 21.562 1 96.25 395 ILE B C 1
ATOM 7836 O O . ILE B 1 395 ? -34.406 20.922 21.078 1 96.25 395 ILE B O 1
ATOM 7840 N N . PHE B 1 396 ? -35 23.094 21.469 1 96.06 396 PHE B N 1
ATOM 7841 C CA . PHE B 1 396 ? -36.312 22.922 20.859 1 96.06 396 PHE B CA 1
ATOM 7842 C C . PHE B 1 396 ? -36.469 23.875 19.672 1 96.06 396 PHE B C 1
ATOM 7844 O O . PHE B 1 396 ? -36.031 25.016 19.734 1 96.06 396 PHE B O 1
ATOM 7851 N N . ILE B 1 397 ? -37.125 23.391 18.625 1 95.44 397 ILE B N 1
ATOM 7852 C CA . ILE B 1 397 ? -37.688 24.219 17.562 1 95.44 397 ILE B CA 1
ATOM 7853 C C . ILE B 1 397 ? -39.219 24.109 17.578 1 95.44 397 ILE B C 1
ATOM 7855 O O . ILE B 1 397 ? -39.781 23.031 17.359 1 95.44 397 ILE B O 1
ATOM 7859 N N . ASP B 1 398 ? -39.844 25.172 17.781 1 94.56 398 ASP B N 1
ATOM 7860 C CA . ASP B 1 398 ? -41.312 25.203 17.875 1 94.56 398 ASP B CA 1
ATOM 7861 C C . ASP B 1 398 ? -41.812 24.141 18.844 1 94.56 398 ASP B C 1
ATOM 7863 O O . ASP B 1 398 ? -42.688 23.344 18.5 1 94.56 398 ASP B O 1
ATOM 7867 N N . ASP B 1 399 ? -41.188 23.891 19.922 1 91.38 399 ASP B N 1
ATOM 7868 C CA . ASP B 1 399 ? -41.562 23.047 21.047 1 91.38 399 ASP B CA 1
ATOM 7869 C C . ASP B 1 399 ? -41.281 21.578 20.75 1 91.38 399 ASP B C 1
ATOM 7871 O O . ASP B 1 399 ? -41.75 20.703 21.484 1 91.38 399 ASP B O 1
ATOM 7875 N N . ILE B 1 400 ? -40.625 21.312 19.672 1 93.5 400 ILE B N 1
ATOM 7876 C CA . ILE B 1 400 ? -40.188 19.953 19.375 1 93.5 400 ILE B CA 1
ATOM 7877 C C . ILE B 1 400 ? -38.688 19.812 19.625 1 93.5 400 ILE B C 1
ATOM 7879 O O . ILE B 1 400 ? -37.906 20.609 19.109 1 93.5 400 ILE B O 1
ATOM 7883 N N . ASN B 1 401 ? -38.344 18.781 20.375 1 93.94 401 ASN B N 1
ATOM 7884 C CA . ASN B 1 401 ? -36.938 18.531 20.594 1 93.94 401 ASN B CA 1
ATOM 7885 C C . ASN B 1 401 ? -36.188 18.203 19.281 1 93.94 401 ASN B C 1
ATOM 7887 O O . ASN B 1 401 ? -36.656 17.344 18.531 1 93.94 401 ASN B O 1
ATOM 7891 N N . ILE B 1 402 ? -35.094 18.875 19.016 1 93.31 402 ILE B N 1
ATOM 7892 C CA . ILE B 1 402 ? -34.438 18.734 17.719 1 93.31 402 ILE B CA 1
ATOM 7893 C C . ILE B 1 402 ? -33.938 17.297 17.562 1 93.31 402 ILE B C 1
ATOM 7895 O O . ILE B 1 402 ? -33.781 16.812 16.438 1 93.31 402 ILE B O 1
ATOM 7899 N N . GLN B 1 403 ? -33.656 16.594 18.672 1 89.5 403 GLN B N 1
ATOM 7900 C CA . GLN B 1 403 ? -33.188 15.219 18.609 1 89.5 403 GLN B CA 1
ATOM 7901 C C . GLN B 1 403 ? -34.281 14.281 18.094 1 89.5 403 GLN B C 1
ATOM 7903 O O . GLN B 1 403 ? -33.969 13.188 17.594 1 89.5 403 GLN B O 1
ATOM 7908 N N . ASP B 1 404 ? -35.469 14.703 18.156 1 89.75 404 ASP B N 1
ATOM 7909 C CA . ASP B 1 404 ? -36.594 13.875 17.75 1 89.75 404 ASP B CA 1
ATOM 7910 C C . ASP B 1 404 ? -37.031 14.195 16.328 1 89.75 404 ASP B C 1
ATOM 7912 O O . ASP B 1 404 ? -37.875 13.477 15.742 1 89.75 404 ASP B O 1
ATOM 7916 N N . ILE B 1 405 ? -36.531 15.203 15.766 1 90.5 405 ILE B N 1
ATOM 7917 C CA . ILE B 1 405 ? -36.938 15.625 14.422 1 90.5 405 ILE B CA 1
ATOM 7918 C C . ILE B 1 405 ? -36.188 14.789 13.383 1 90.5 405 ILE B C 1
ATOM 7920 O O . ILE B 1 405 ? -35 14.531 13.523 1 90.5 405 ILE B O 1
ATOM 7924 N N . LYS B 1 406 ? -36.938 14.398 12.406 1 88.81 406 LYS B N 1
ATOM 7925 C CA . LYS B 1 406 ? -36.312 13.695 11.289 1 88.81 406 LYS B CA 1
ATOM 7926 C C . LYS B 1 406 ? -35.188 14.539 10.656 1 88.81 406 LYS B C 1
ATOM 7928 O O . LYS B 1 406 ? -35.375 15.75 10.484 1 88.81 406 LYS B O 1
ATOM 7933 N N . GLU B 1 407 ? -34.125 13.914 10.297 1 86.12 407 GLU B N 1
ATOM 7934 C CA . GLU B 1 407 ? -32.969 14.617 9.789 1 86.12 407 GLU B CA 1
ATOM 7935 C C . GLU B 1 407 ? -33.312 15.414 8.531 1 86.12 407 GLU B C 1
ATOM 7937 O O . GLU B 1 407 ? -32.844 16.531 8.359 1 86.12 407 GLU B O 1
ATOM 7942 N N . ASP B 1 408 ? -34.156 14.82 7.73 1 85.88 408 ASP B N 1
ATOM 7943 C CA . ASP B 1 408 ? -34.5 15.477 6.469 1 85.88 408 ASP B CA 1
ATOM 7944 C C . ASP B 1 408 ? -35.25 16.781 6.719 1 85.88 408 ASP B C 1
ATOM 7946 O O . ASP B 1 408 ? -34.969 17.797 6.102 1 85.88 408 ASP B O 1
ATOM 7950 N N . SER B 1 409 ? -36.156 16.703 7.621 1 89.56 409 SER B N 1
ATOM 7951 C CA . SER B 1 409 ? -36.969 17.891 7.945 1 89.56 409 SER B CA 1
ATOM 7952 C C . SER B 1 409 ? -36.125 18.953 8.641 1 89.56 409 SER B C 1
ATOM 7954 O O . SER B 1 409 ? -36.281 20.141 8.391 1 89.56 409 SER B O 1
ATOM 7956 N N . PHE B 1 410 ? -35.25 18.516 9.43 1 91.81 410 PHE B N 1
ATOM 7957 C CA . PHE B 1 410 ? -34.406 19.422 10.188 1 91.81 410 PHE B CA 1
ATOM 7958 C C . PHE B 1 410 ? -33.438 20.141 9.266 1 91.81 410 PHE B C 1
ATOM 7960 O O . PHE B 1 410 ? -33.281 21.359 9.344 1 91.81 410 PHE B O 1
ATOM 7967 N N . ARG B 1 411 ? -32.906 19.453 8.375 1 90.38 411 ARG B N 1
ATOM 7968 C CA . ARG B 1 411 ? -31.891 19.984 7.48 1 90.38 411 ARG B CA 1
ATOM 7969 C C . ARG B 1 411 ? -32.5 20.891 6.422 1 90.38 411 ARG B C 1
ATOM 7971 O O . ARG B 1 411 ? -31.875 21.828 5.945 1 90.38 411 ARG B O 1
ATOM 7978 N N . ASN B 1 412 ? -33.719 20.641 6.164 1 90.56 412 ASN B N 1
ATOM 7979 C CA . ASN B 1 412 ? -34.438 21.453 5.172 1 90.56 412 ASN B CA 1
ATOM 7980 C C . ASN B 1 412 ? -34.719 22.859 5.707 1 90.56 412 ASN B C 1
ATOM 7982 O O . ASN B 1 412 ? -34.969 23.781 4.93 1 90.56 412 ASN B O 1
ATOM 7986 N N . LEU B 1 413 ? -34.562 23.031 6.957 1 93.06 413 LEU B N 1
ATOM 7987 C CA . LEU B 1 413 ? -34.875 24.312 7.582 1 93.06 413 LEU B CA 1
ATOM 7988 C C . LEU B 1 413 ? -33.656 25.188 7.703 1 93.06 413 LEU B C 1
ATOM 7990 O O . LEU B 1 413 ? -33.75 26.406 7.891 1 93.06 413 LEU B O 1
ATOM 7994 N N . ILE B 1 414 ? -32.531 24.531 7.535 1 93.56 414 ILE B N 1
ATOM 7995 C CA . ILE B 1 414 ? -31.359 25.219 8.039 1 93.56 414 ILE B CA 1
ATOM 7996 C C . ILE B 1 414 ? -30.344 25.375 6.914 1 93.56 414 ILE B C 1
ATOM 7998 O O . ILE B 1 414 ? -30.031 24.422 6.203 1 93.56 414 ILE B O 1
ATOM 8002 N N . GLY B 1 415 ? -29.875 26.547 6.695 1 92.25 415 GLY B N 1
ATOM 8003 C CA . GLY B 1 415 ? -28.672 26.844 5.922 1 92.25 415 GLY B CA 1
ATOM 8004 C C . GLY B 1 415 ? -27.453 27.062 6.781 1 92.25 415 GLY B C 1
ATOM 8005 O O . GLY B 1 415 ? -27.547 27.672 7.855 1 92.25 415 GLY B O 1
ATOM 8006 N N . TYR B 1 416 ? -26.297 26.562 6.332 1 91.94 416 TYR B N 1
ATOM 8007 C CA . TYR B 1 416 ? -25.125 26.594 7.195 1 91.94 416 TYR B CA 1
ATOM 8008 C C . TYR B 1 416 ? -23.875 26.969 6.406 1 91.94 416 TYR B C 1
ATOM 8010 O O . TYR B 1 416 ? -23.688 26.531 5.277 1 91.94 416 TYR B O 1
ATOM 8018 N N . ILE B 1 417 ? -23.141 27.859 6.918 1 89.88 417 ILE B N 1
ATOM 8019 C CA . ILE B 1 417 ? -21.797 28.172 6.453 1 89.88 417 ILE B CA 1
ATOM 8020 C C . ILE B 1 417 ? -20.781 27.875 7.559 1 89.88 417 ILE B C 1
ATOM 8022 O O . ILE B 1 417 ? -20.781 28.531 8.602 1 89.88 417 ILE B O 1
ATOM 8026 N N . PRO B 1 418 ? -19.938 26.922 7.301 1 87 418 PRO B N 1
ATOM 8027 C CA . PRO B 1 418 ? -18.938 26.578 8.312 1 87 418 PRO B CA 1
ATOM 8028 C C . PRO B 1 418 ? -17.781 27.562 8.352 1 87 418 PRO B C 1
ATOM 8030 O O . PRO B 1 418 ? -17.625 28.375 7.445 1 87 418 PRO B O 1
ATOM 8033 N N . GLN B 1 419 ? -17.031 27.391 9.477 1 77.94 419 GLN B N 1
ATOM 8034 C CA . GLN B 1 419 ? -15.82 28.188 9.609 1 77.94 419 GLN B CA 1
ATOM 8035 C C . GLN B 1 419 ? -14.758 27.75 8.609 1 77.94 419 GLN B C 1
ATOM 8037 O O . GLN B 1 419 ? -14.117 28.578 7.965 1 77.94 419 GLN B O 1
ATOM 8042 N N . ASN B 1 420 ? -14.688 26.391 8.516 1 76.62 420 ASN B N 1
ATOM 8043 C CA . ASN B 1 420 ? -13.742 25.844 7.555 1 76.62 420 ASN B CA 1
ATOM 8044 C C . ASN B 1 420 ? -14.312 25.844 6.141 1 76.62 420 ASN B C 1
ATOM 8046 O O . ASN B 1 420 ? -15.438 25.391 5.922 1 76.62 420 ASN B O 1
ATOM 8050 N N . THR B 1 421 ? -13.5 26.328 5.242 1 74.5 421 THR B N 1
ATOM 8051 C CA . THR B 1 421 ? -13.992 26.562 3.887 1 74.5 421 THR B CA 1
ATOM 8052 C C . THR B 1 421 ? -13.555 25.422 2.957 1 74.5 421 THR B C 1
ATOM 8054 O O . THR B 1 421 ? -12.758 25.641 2.043 1 74.5 421 THR B O 1
ATOM 8057 N N . PHE B 1 422 ? -14.156 24.281 3.08 1 86.38 422 PHE B N 1
ATOM 8058 C CA . PHE B 1 422 ? -13.812 23.219 2.137 1 86.38 422 PHE B CA 1
ATOM 8059 C C . PHE B 1 422 ? -14.781 23.203 0.963 1 86.38 422 PHE B C 1
ATOM 8061 O O . PHE B 1 422 ? -15.977 23.484 1.135 1 86.38 422 PHE B O 1
ATOM 8068 N N . LEU B 1 423 ? -14.234 23.031 -0.19 1 91.88 423 LEU B N 1
ATOM 8069 C CA . LEU B 1 423 ? -15.016 22.938 -1.42 1 91.88 423 LEU B CA 1
ATOM 8070 C C . LEU B 1 423 ? -14.758 21.609 -2.127 1 91.88 423 LEU B C 1
ATOM 8072 O O . LEU B 1 423 ? -13.711 20.984 -1.923 1 91.88 423 LEU B O 1
ATOM 8076 N N . PHE B 1 424 ? -15.734 21.172 -2.857 1 93.88 424 PHE B N 1
ATOM 8077 C CA . PHE B 1 424 ? -15.547 20 -3.703 1 93.88 424 PHE B CA 1
ATOM 8078 C C . PHE B 1 424 ? -14.602 20.312 -4.859 1 93.88 424 PHE B C 1
ATOM 8080 O O . PHE B 1 424 ? -14.562 21.453 -5.348 1 93.88 424 PHE B O 1
ATOM 8087 N N . ASN B 1 425 ? -13.789 19.344 -5.242 1 93.12 425 ASN B N 1
ATOM 8088 C CA . ASN B 1 425 ? -12.906 19.5 -6.395 1 93.12 425 ASN B CA 1
ATOM 8089 C C . ASN B 1 425 ? -13.688 19.562 -7.699 1 93.12 425 ASN B C 1
ATOM 8091 O O . ASN B 1 425 ? -13.578 18.656 -8.539 1 93.12 425 ASN B O 1
ATOM 8095 N N . GLU B 1 426 ? -14.438 20.562 -7.867 1 94.31 426 GLU B N 1
ATOM 8096 C CA . GLU B 1 426 ? -15.32 20.844 -8.992 1 94.31 426 GLU B CA 1
ATOM 8097 C C . GLU B 1 426 ? -15.32 22.328 -9.344 1 94.31 426 GLU B C 1
ATOM 8099 O O . GLU B 1 426 ? -14.539 23.094 -8.789 1 94.31 426 GLU B O 1
ATOM 8104 N N . THR B 1 427 ? -16.188 22.734 -10.227 1 95.5 427 THR B N 1
ATOM 8105 C CA . THR B 1 427 ? -16.219 24.125 -10.695 1 95.5 427 THR B CA 1
ATOM 8106 C C . THR B 1 427 ? -16.859 25.031 -9.648 1 95.5 427 THR B C 1
ATOM 8108 O O . THR B 1 427 ? -17.5 24.547 -8.719 1 95.5 427 THR B O 1
ATOM 8111 N N . VAL B 1 428 ? -16.641 26.328 -9.828 1 95.62 428 VAL B N 1
ATOM 8112 C CA . VAL B 1 428 ? -17.281 27.344 -8.977 1 95.62 428 VAL B CA 1
ATOM 8113 C C . VAL B 1 428 ? -18.797 27.172 -9.031 1 95.62 428 VAL B C 1
ATOM 8115 O O . VAL B 1 428 ? -19.469 27.141 -7.996 1 95.62 428 VAL B O 1
ATOM 8118 N N . LYS B 1 429 ? -19.266 27.016 -10.211 1 95.38 429 LYS B N 1
ATOM 8119 C CA . LYS B 1 429 ? -20.703 26.859 -10.43 1 95.38 429 LYS B CA 1
ATOM 8120 C C . LYS B 1 429 ? -21.25 25.625 -9.711 1 95.38 429 LYS B C 1
ATOM 8122 O O . LYS B 1 429 ? -22.281 25.688 -9.047 1 95.38 429 LYS B O 1
ATOM 8127 N N . TYR B 1 430 ? -20.578 24.547 -9.82 1 94.88 430 TYR B N 1
ATOM 8128 C CA . TYR B 1 430 ? -20.969 23.297 -9.164 1 94.88 430 TYR B CA 1
ATOM 8129 C C . TYR B 1 430 ? -21.016 23.469 -7.652 1 94.88 430 TYR B C 1
ATOM 8131 O O . TYR B 1 430 ? -21.969 23.031 -7.004 1 94.88 430 TYR B O 1
ATOM 8139 N N . ASN B 1 431 ? -20.031 24.109 -7.105 1 95.56 431 ASN B N 1
ATOM 8140 C CA . ASN B 1 431 ? -19.953 24.297 -5.66 1 95.56 431 ASN B CA 1
ATOM 8141 C C . ASN B 1 431 ? -21.062 25.219 -5.16 1 95.56 431 ASN B C 1
ATOM 8143 O O . ASN B 1 431 ? -21.594 25.016 -4.066 1 95.56 431 ASN B O 1
ATOM 8147 N N . ILE B 1 432 ? -21.438 26.172 -5.992 1 95 432 ILE B N 1
ATOM 8148 C CA . ILE B 1 432 ? -22.5 27.094 -5.609 1 95 432 ILE B CA 1
ATOM 8149 C C . ILE B 1 432 ? -23.844 26.375 -5.645 1 95 432 ILE B C 1
ATOM 8151 O O . ILE B 1 432 ? -24.656 26.516 -4.723 1 95 432 ILE B O 1
ATOM 8155 N N . LYS B 1 433 ? -24.078 25.641 -6.617 1 94.5 433 LYS B N 1
ATOM 8156 C CA . LYS B 1 433 ? -25.391 25 -6.789 1 94.5 433 LYS B CA 1
ATOM 8157 C C . LYS B 1 433 ? -25.406 23.625 -6.148 1 94.5 433 LYS B C 1
ATOM 8159 O O . LYS B 1 433 ? -26.344 22.844 -6.367 1 94.5 433 LYS B O 1
ATOM 8164 N N . TYR B 1 434 ? -24.453 23.297 -5.422 1 93.12 434 TYR B N 1
ATOM 8165 C CA . TYR B 1 434 ? -24.297 21.953 -4.887 1 93.12 434 TYR B CA 1
ATOM 8166 C C . TYR B 1 434 ? -25.562 21.516 -4.156 1 93.12 434 TYR B C 1
ATOM 8168 O O . TYR B 1 434 ? -26.031 22.203 -3.252 1 93.12 434 TYR B O 1
ATOM 8176 N N . GLY B 1 435 ? -26.062 20.344 -4.594 1 86.62 435 GLY B N 1
ATOM 8177 C CA . GLY B 1 435 ? -27.203 19.734 -3.918 1 86.62 435 GLY B CA 1
ATOM 8178 C C . GLY B 1 435 ? -28.531 20.234 -4.441 1 86.62 435 GLY B C 1
ATOM 8179 O O . GLY B 1 435 ? -29.594 19.766 -4.004 1 86.62 435 GLY B O 1
ATOM 8180 N N . LEU B 1 436 ? -28.484 21.203 -5.32 1 90 436 LEU B N 1
ATOM 8181 C CA . LEU B 1 436 ? -29.719 21.766 -5.871 1 90 436 LEU B CA 1
ATOM 8182 C C . LEU B 1 436 ? -29.906 21.328 -7.324 1 90 436 LEU B C 1
ATOM 8184 O O . LEU B 1 436 ? -29 21.516 -8.148 1 90 436 LEU B O 1
ATOM 8188 N N . GLU B 1 437 ? -30.922 20.656 -7.73 1 84.38 437 GLU B N 1
ATOM 8189 C CA . GLU B 1 437 ? -31.125 20.125 -9.078 1 84.38 437 GLU B CA 1
ATOM 8190 C C . GLU B 1 437 ? -31.828 21.156 -9.969 1 84.38 437 GLU B C 1
ATOM 8192 O O . GLU B 1 437 ? -31.562 21.203 -11.18 1 84.38 437 GLU B O 1
ATOM 8197 N N . ASN B 1 438 ? -32.625 22.031 -9.438 1 86.25 438 ASN B N 1
ATOM 8198 C CA . ASN B 1 438 ? -33.5 22.859 -10.273 1 86.25 438 ASN B CA 1
ATOM 8199 C C . ASN B 1 438 ? -33.094 24.328 -10.227 1 86.25 438 ASN B C 1
ATOM 8201 O O . ASN B 1 438 ? -33.969 25.219 -10.273 1 86.25 438 ASN B O 1
ATOM 8205 N N . VAL B 1 439 ? -31.797 24.516 -10.172 1 91.31 439 VAL B N 1
ATOM 8206 C CA . VAL B 1 439 ? -31.344 25.891 -10.164 1 91.31 439 VAL B CA 1
ATOM 8207 C C . VAL B 1 439 ? -30.672 26.219 -11.5 1 91.31 439 VAL B C 1
ATOM 8209 O O . VAL B 1 439 ? -29.812 25.484 -11.969 1 91.31 439 VAL B O 1
ATOM 8212 N N . THR B 1 440 ? -31.125 27.25 -12.164 1 92.94 440 THR B N 1
ATOM 8213 C CA . THR B 1 440 ? -30.578 27.672 -13.453 1 92.94 440 THR B CA 1
ATOM 8214 C C . THR B 1 440 ? -29.344 28.547 -13.266 1 92.94 440 THR B C 1
ATOM 8216 O O . THR B 1 440 ? -29.141 29.109 -12.188 1 92.94 440 THR B O 1
ATOM 8219 N N . ASP B 1 441 ? -28.594 28.656 -14.328 1 93.62 441 ASP B N 1
ATOM 8220 C CA . ASP B 1 441 ? -27.422 29.516 -14.297 1 93.62 441 ASP B CA 1
ATOM 8221 C C . ASP B 1 441 ? -27.797 30.969 -14.062 1 93.62 441 ASP B C 1
ATOM 8223 O O . ASP B 1 441 ? -27.094 31.703 -13.367 1 93.62 441 ASP B O 1
ATOM 8227 N N . GLU B 1 442 ? -28.891 31.266 -14.609 1 93.75 442 GLU B N 1
ATOM 8228 C CA . GLU B 1 442 ? -29.344 32.625 -14.477 1 93.75 442 GLU B CA 1
ATOM 8229 C C . GLU B 1 442 ? -29.641 32.969 -13.016 1 93.75 442 GLU B C 1
ATOM 8231 O O . GLU B 1 442 ? -29.391 34.094 -12.578 1 93.75 442 GLU B O 1
ATOM 8236 N N . GLU B 1 443 ? -30.156 32.094 -12.305 1 94.5 443 GLU B N 1
ATOM 8237 C CA . GLU B 1 443 ? -30.438 32.312 -10.891 1 94.5 443 GLU B CA 1
ATOM 8238 C C . GLU B 1 443 ? -29.141 32.531 -10.102 1 94.5 443 GLU B C 1
ATOM 8240 O O . GLU B 1 443 ? -29.078 33.344 -9.195 1 94.5 443 GLU B O 1
ATOM 8245 N N . ILE B 1 444 ? -28.172 31.797 -10.469 1 95.5 444 ILE B N 1
ATOM 8246 C CA . ILE B 1 444 ? -26.859 31.922 -9.828 1 95.5 444 ILE B CA 1
ATOM 8247 C C . ILE B 1 444 ? -26.25 33.281 -10.125 1 95.5 444 ILE B C 1
ATOM 8249 O O . ILE B 1 444 ? -25.766 33.969 -9.227 1 95.5 444 ILE B O 1
ATOM 8253 N N . PHE B 1 445 ? -26.328 33.656 -11.438 1 95.88 445 PHE B N 1
ATOM 8254 C CA . PHE B 1 445 ? -25.766 34.938 -11.852 1 95.88 445 PHE B CA 1
ATOM 8255 C C . PHE B 1 445 ? -26.484 36.094 -11.188 1 95.88 445 PHE B C 1
ATOM 8257 O O . PHE B 1 445 ? -25.844 37.062 -10.727 1 95.88 445 PHE B O 1
ATOM 8264 N N . SER B 1 446 ? -27.734 35.969 -11.148 1 95.44 446 SER B N 1
ATOM 8265 C CA . SER B 1 446 ? -28.547 37 -10.531 1 95.44 446 SER B CA 1
ATOM 8266 C C . SER B 1 446 ? -28.203 37.188 -9.055 1 95.44 446 SER B C 1
ATOM 8268 O O . SER B 1 446 ? -28.078 38.281 -8.555 1 95.44 446 SER B O 1
ATOM 8270 N N . LEU B 1 447 ? -28.078 36.094 -8.383 1 94.62 447 LEU B N 1
ATOM 8271 C CA . LEU B 1 447 ? -27.719 36.125 -6.965 1 94.62 447 LEU B CA 1
ATOM 8272 C C . LEU B 1 447 ? -26.344 36.75 -6.773 1 94.62 447 LEU B C 1
ATOM 8274 O O . LEU B 1 447 ? -26.141 37.594 -5.887 1 94.62 447 LEU B O 1
ATOM 8278 N N . CYS B 1 448 ? -25.422 36.375 -7.578 1 95.12 448 CYS B N 1
ATOM 8279 C CA . CYS B 1 448 ? -24.062 36.906 -7.477 1 95.12 448 CYS B CA 1
ATOM 8280 C C . CYS B 1 448 ? -24.031 38.406 -7.762 1 95.12 448 CYS B C 1
ATOM 8282 O O . CYS B 1 448 ? -23.25 39.125 -7.148 1 95.12 448 CYS B O 1
ATOM 8284 N N . LYS B 1 449 ? -24.844 38.781 -8.719 1 94.62 449 LYS B N 1
ATOM 8285 C CA . LYS B 1 449 ? -24.938 40.219 -9.016 1 94.62 449 LYS B CA 1
ATOM 8286 C C . LYS B 1 449 ? -25.516 40.969 -7.84 1 94.62 449 LYS B C 1
ATOM 8288 O O . LYS B 1 449 ? -25.047 42.062 -7.504 1 94.62 449 LYS B O 1
ATOM 8293 N N . LYS B 1 450 ? -26.5 40.406 -7.23 1 92.5 450 LYS B N 1
ATOM 8294 C CA . LYS B 1 450 ? -27.125 41.031 -6.07 1 92.5 450 LYS B CA 1
ATOM 8295 C C . LYS B 1 450 ? -26.109 41.281 -4.949 1 92.5 450 LYS B C 1
ATOM 8297 O O . LYS B 1 450 ? -26.156 42.281 -4.27 1 92.5 450 LYS B O 1
ATOM 8302 N N . PHE B 1 451 ? -25.234 40.312 -4.805 1 92.19 451 PHE B N 1
ATOM 8303 C CA . PHE B 1 451 ? -24.25 40.406 -3.721 1 92.19 451 PHE B CA 1
ATOM 8304 C C . PHE B 1 451 ? -22.953 41.031 -4.203 1 92.19 451 PHE B C 1
ATOM 8306 O O . PHE B 1 451 ? -21.953 41 -3.492 1 92.19 451 PHE B O 1
ATOM 8313 N N . CYS B 1 452 ? -22.891 41.5 -5.441 1 89.06 452 CYS B N 1
ATOM 8314 C CA . CYS B 1 452 ? -21.75 42.156 -6.047 1 89.06 452 CYS B CA 1
ATOM 8315 C C . CYS B 1 452 ? -20.547 41.219 -6.117 1 89.06 452 CYS B C 1
ATOM 8317 O O . CYS B 1 452 ? -19.406 41.625 -5.867 1 89.06 452 CYS B O 1
ATOM 8319 N N . LEU B 1 453 ? -20.875 39.969 -6.371 1 91.25 453 LEU B N 1
ATOM 8320 C CA . LEU B 1 453 ? -19.797 38.969 -6.414 1 91.25 453 LEU B CA 1
ATOM 8321 C C . LEU B 1 453 ? -19.656 38.375 -7.809 1 91.25 453 LEU B C 1
ATOM 8323 O O . LEU B 1 453 ? -18.812 37.531 -8.039 1 91.25 453 LEU B O 1
ATOM 8327 N N . PHE B 1 454 ? -20.422 38.844 -8.734 1 93.19 454 PHE B N 1
ATOM 8328 C CA . PHE B 1 454 ? -20.422 38.281 -10.078 1 93.19 454 PHE B CA 1
ATOM 8329 C C . PHE B 1 454 ? -19.062 38.406 -10.727 1 93.19 454 PHE B C 1
ATOM 8331 O O . PHE B 1 454 ? -18.531 37.469 -11.32 1 93.19 454 PHE B O 1
ATOM 8338 N N . GLU B 1 455 ? -18.484 39.531 -10.594 1 90.5 455 GLU B N 1
ATOM 8339 C CA . GLU B 1 455 ? -17.203 39.812 -11.234 1 90.5 455 GLU B CA 1
ATOM 8340 C C . GLU B 1 455 ? -16.078 39.031 -10.586 1 90.5 455 GLU B C 1
ATOM 8342 O O . GLU B 1 455 ? -15.094 38.656 -11.25 1 90.5 455 GLU B O 1
ATOM 8347 N N . VAL B 1 456 ? -16.234 38.781 -9.328 1 87.94 456 VAL B N 1
ATOM 8348 C CA . VAL B 1 456 ? -15.227 38.031 -8.602 1 87.94 456 VAL B CA 1
ATOM 8349 C C . VAL B 1 456 ? -15.055 36.656 -9.25 1 87.94 456 VAL B C 1
ATOM 8351 O O . VAL B 1 456 ? -13.93 36.188 -9.43 1 87.94 456 VAL B O 1
ATOM 8354 N N . PHE B 1 457 ? -16.141 36.062 -9.664 1 93.06 457 PHE B N 1
ATOM 8355 C CA . PHE B 1 457 ? -16.109 34.719 -10.219 1 93.06 457 PHE B CA 1
ATOM 8356 C C . PHE B 1 457 ? -15.906 34.75 -11.727 1 93.06 457 PHE B C 1
ATOM 8358 O O . PHE B 1 457 ? -15.258 33.875 -12.297 1 93.06 457 PHE B O 1
ATOM 8365 N N . SER B 1 458 ? -16.406 35.719 -12.383 1 92.44 458 SER B N 1
ATOM 8366 C CA . SER B 1 458 ? -16.297 35.875 -13.828 1 92.44 458 SER B CA 1
ATOM 8367 C C . SER B 1 458 ? -14.852 36.156 -14.242 1 92.44 458 SER B C 1
ATOM 8369 O O . SER B 1 458 ? -14.438 35.812 -15.352 1 92.44 458 SER B O 1
ATOM 8371 N N . ASN B 1 459 ? -14.109 36.719 -13.352 1 88.75 459 ASN B N 1
ATOM 8372 C CA . ASN B 1 459 ? -12.734 37.125 -13.656 1 88.75 459 ASN B CA 1
ATOM 8373 C C . ASN B 1 459 ? -11.758 35.969 -13.461 1 88.75 459 ASN B C 1
ATOM 8375 O O . ASN B 1 459 ? -10.578 36.062 -13.789 1 88.75 459 ASN B O 1
ATOM 8379 N N . LEU B 1 460 ? -12.234 34.938 -12.977 1 90.38 460 LEU B N 1
ATOM 8380 C CA . LEU B 1 460 ? -11.375 33.75 -12.891 1 90.38 460 LEU B CA 1
ATOM 8381 C C . LEU B 1 460 ? -11.016 33.25 -14.281 1 90.38 460 LEU B C 1
ATOM 8383 O O . LEU B 1 460 ? -11.625 33.656 -15.273 1 90.38 460 LEU B O 1
ATOM 8387 N N . GLU B 1 461 ? -10.008 32.375 -14.406 1 86.62 461 GLU B N 1
ATOM 8388 C CA . GLU B 1 461 ? -9.477 31.891 -15.68 1 86.62 461 GLU B CA 1
ATOM 8389 C C . GLU B 1 461 ? -10.594 31.359 -16.578 1 86.62 461 GLU B C 1
ATOM 8391 O O . GLU B 1 461 ? -10.625 31.672 -17.781 1 86.62 461 GLU B O 1
ATOM 8396 N N . ASN B 1 462 ? -11.5 30.594 -16.094 1 93.69 462 ASN B N 1
ATOM 8397 C CA . ASN B 1 462 ? -12.617 30.031 -16.844 1 93.69 462 ASN B CA 1
ATOM 8398 C C . ASN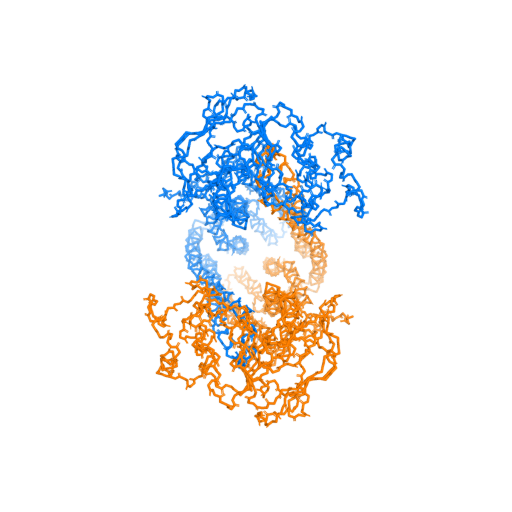 B 1 462 ? -13.961 30.484 -16.297 1 93.69 462 ASN B C 1
ATOM 8400 O O . ASN B 1 462 ? -14.953 29.766 -16.375 1 93.69 462 ASN B O 1
ATOM 8404 N N . GLY B 1 463 ? -13.844 31.609 -15.617 1 93.31 463 GLY B N 1
ATOM 8405 C CA . GLY B 1 463 ? -15.078 32.125 -15.047 1 93.31 463 GLY B CA 1
ATOM 8406 C C . GLY B 1 463 ? -15.711 31.188 -14.039 1 93.31 463 GLY B C 1
ATOM 8407 O O . GLY B 1 463 ? -15.016 30.656 -13.156 1 93.31 463 GLY B O 1
ATOM 8408 N N . PHE B 1 464 ? -17.031 30.969 -14.227 1 94.94 464 PHE B N 1
ATOM 8409 C CA . PHE B 1 464 ? -17.781 30.141 -13.297 1 94.94 464 PHE B CA 1
ATOM 8410 C C . PHE B 1 464 ? -17.469 28.672 -13.516 1 94.94 464 PHE B C 1
ATOM 8412 O O . PHE B 1 464 ? -17.797 27.828 -12.672 1 94.94 464 PHE B O 1
ATOM 8419 N N . ASP B 1 465 ? -16.797 28.406 -14.57 1 94.56 465 ASP B N 1
ATOM 8420 C CA . ASP B 1 465 ? -16.453 27.031 -14.883 1 94.56 465 ASP B CA 1
ATOM 8421 C C . ASP B 1 465 ? -15.016 26.703 -14.461 1 94.56 465 ASP B C 1
ATOM 8423 O O . ASP B 1 465 ? -14.5 25.641 -14.781 1 94.56 465 ASP B O 1
ATOM 8427 N N . THR B 1 466 ? -14.469 27.609 -13.727 1 93.31 466 THR B N 1
ATOM 8428 C CA . THR B 1 466 ? -13.117 27.375 -13.219 1 93.31 466 THR B CA 1
ATOM 8429 C C . THR B 1 466 ? -13.117 26.281 -12.156 1 93.31 466 THR B C 1
ATOM 8431 O O . THR B 1 466 ? -13.922 26.312 -11.227 1 93.31 466 THR B O 1
ATOM 8434 N N . ASN B 1 467 ? -12.281 25.359 -12.312 1 92.88 467 ASN B N 1
ATOM 8435 C CA . ASN B 1 467 ? -12.102 24.328 -11.289 1 92.88 467 ASN B CA 1
ATOM 8436 C C . ASN B 1 467 ? -11.375 24.875 -10.07 1 92.88 467 ASN B C 1
ATOM 8438 O O . ASN B 1 467 ? -10.32 25.516 -10.195 1 92.88 467 ASN B O 1
ATOM 8442 N N . VAL B 1 468 ? -11.906 24.578 -8.898 1 91.44 468 VAL B N 1
ATOM 8443 C CA . VAL B 1 468 ? -11.383 25.203 -7.691 1 91.44 468 VAL B CA 1
ATOM 8444 C C . VAL B 1 468 ? -10.266 24.344 -7.098 1 91.44 468 VAL B C 1
ATOM 8446 O O . VAL B 1 468 ? -9.523 24.797 -6.223 1 91.44 468 VAL B O 1
ATOM 8449 N N . GLY B 1 469 ? -10.156 23.125 -7.559 1 85.94 469 GLY B N 1
ATOM 8450 C CA . GLY B 1 469 ? -9.117 22.25 -7.051 1 85.94 469 GLY B CA 1
ATOM 8451 C C . GLY B 1 469 ? -9.516 21.531 -5.773 1 85.94 469 GLY B C 1
ATOM 8452 O O . GLY B 1 469 ? -10.578 21.797 -5.207 1 85.94 469 GLY B O 1
ATOM 8453 N N . GLU B 1 470 ? -8.633 20.719 -5.281 1 83.06 470 GLU B N 1
ATOM 8454 C CA . GLU B 1 470 ? -8.867 19.984 -4.047 1 83.06 470 GLU B CA 1
ATOM 8455 C C . GLU B 1 470 ? -8.977 20.922 -2.85 1 83.06 470 GLU B C 1
ATOM 8457 O O . GLU B 1 470 ? -8.125 21.781 -2.646 1 83.06 470 GLU B O 1
ATOM 8462 N N . ARG B 1 471 ? -10.039 20.688 -2.135 1 81.31 471 ARG B N 1
ATOM 8463 C CA . ARG B 1 471 ? -10.312 21.516 -0.965 1 81.31 471 ARG B CA 1
ATOM 8464 C C . ARG B 1 471 ? -10.359 23 -1.337 1 81.31 471 ARG B C 1
ATOM 8466 O O . ARG B 1 471 ? -10.18 23.859 -0.479 1 81.31 471 ARG B O 1
ATOM 8473 N N . GLY B 1 472 ? -10.445 23.297 -2.631 1 84.75 472 GLY B N 1
ATOM 8474 C CA . GLY B 1 472 ? -10.469 24.688 -3.088 1 84.75 472 GLY B CA 1
ATOM 8475 C C . GLY B 1 472 ? -9.094 25.328 -3.119 1 84.75 472 GLY B C 1
ATOM 8476 O O . GLY B 1 472 ? -8.977 26.547 -3.045 1 84.75 472 GLY B O 1
ATOM 8477 N N . LYS B 1 473 ? -8.086 24.516 -3.26 1 75.94 473 LYS B N 1
ATOM 8478 C CA . LYS B 1 473 ? -6.711 24.984 -3.094 1 75.94 473 LYS B CA 1
ATOM 8479 C C . LYS B 1 473 ? -6.34 25.984 -4.18 1 75.94 473 LYS B C 1
ATOM 8481 O O . LYS B 1 473 ? -5.398 26.766 -4.016 1 75.94 473 LYS B O 1
ATOM 8486 N N . LEU B 1 474 ? -7.051 26.078 -5.223 1 80.25 474 LEU B N 1
ATOM 8487 C CA . LEU B 1 474 ? -6.707 26.953 -6.34 1 80.25 474 LEU B CA 1
ATOM 8488 C C . LEU B 1 474 ? -7.32 28.328 -6.156 1 80.25 474 LEU B C 1
ATOM 8490 O O . LEU B 1 474 ? -7.09 29.234 -6.965 1 80.25 474 LEU B O 1
ATOM 8494 N N . LEU B 1 475 ? -8.094 28.5 -5.082 1 81.62 475 LEU B N 1
ATOM 8495 C CA . LEU B 1 475 ? -8.742 29.766 -4.781 1 81.62 475 LEU B CA 1
ATOM 8496 C C . LEU B 1 475 ? -8.172 30.375 -3.512 1 81.62 475 LEU B C 1
ATOM 8498 O O . LEU B 1 475 ? -7.59 29.672 -2.684 1 81.62 475 LEU B O 1
ATOM 8502 N N . SER B 1 476 ? -8.305 31.641 -3.41 1 75.88 476 SER B N 1
ATOM 8503 C CA . SER B 1 476 ? -7.965 32.312 -2.164 1 75.88 476 SER B CA 1
ATOM 8504 C C . SER B 1 476 ? -8.992 32.031 -1.074 1 75.88 476 SER B C 1
ATOM 8506 O O . SER B 1 476 ? -10.078 31.531 -1.358 1 75.88 476 SER B O 1
ATOM 8508 N N . GLY B 1 477 ? -8.633 32.219 0.103 1 76.44 477 GLY B N 1
ATOM 8509 C CA . GLY B 1 477 ? -9.547 32.062 1.219 1 76.44 477 GLY B CA 1
ATOM 8510 C C . GLY B 1 477 ? -10.836 32.844 1.069 1 76.44 477 GLY B C 1
ATOM 8511 O O . GLY B 1 477 ? -11.922 32.312 1.351 1 76.44 477 GLY B O 1
ATOM 8512 N N . GLY B 1 478 ? -10.695 34.062 0.618 1 78 478 GLY B N 1
ATOM 8513 C CA . GLY B 1 478 ? -11.859 34.906 0.411 1 78 478 GLY B CA 1
ATOM 8514 C C . GLY B 1 478 ? -12.781 34.406 -0.681 1 78 478 GLY B C 1
ATOM 8515 O O . GLY B 1 478 ? -14 34.469 -0.552 1 78 478 GLY B O 1
ATOM 8516 N N . GLU B 1 479 ? -12.227 33.969 -1.729 1 82.88 479 GLU B N 1
ATOM 8517 C CA . GLU B 1 479 ? -13.016 33.438 -2.826 1 82.88 479 GLU B CA 1
ATOM 8518 C C . GLU B 1 479 ? -13.805 32.188 -2.379 1 82.88 479 GLU B C 1
ATOM 8520 O O . GLU B 1 479 ? -14.977 32.031 -2.742 1 82.88 479 GLU B O 1
ATOM 8525 N N . LYS B 1 480 ? -13.242 31.375 -1.59 1 88.75 480 LYS B N 1
ATOM 8526 C CA . LYS B 1 480 ? -13.914 30.188 -1.062 1 88.75 480 LYS B CA 1
ATOM 8527 C C . LYS B 1 480 ? -15.109 30.578 -0.199 1 88.75 480 LYS B C 1
ATOM 8529 O O . LYS B 1 480 ? -16.188 29.984 -0.32 1 88.75 480 LYS B O 1
ATOM 8534 N N . GLN B 1 481 ? -14.844 31.531 0.628 1 86.38 481 GLN B N 1
ATOM 8535 C CA . GLN B 1 481 ? -15.898 32 1.526 1 86.38 481 GLN B CA 1
ATOM 8536 C C . GLN B 1 481 ? -17.078 32.562 0.744 1 86.38 481 GLN B C 1
ATOM 8538 O O . GLN B 1 481 ? -18.234 32.375 1.121 1 86.38 481 GLN B O 1
ATOM 8543 N N . LYS B 1 482 ? -16.75 33.312 -0.283 1 89.12 482 LYS B N 1
ATOM 8544 C CA . LYS B 1 482 ? -17.797 33.906 -1.124 1 89.12 482 LYS B CA 1
ATOM 8545 C C . LYS B 1 482 ? -18.625 32.812 -1.806 1 89.12 482 LYS B C 1
ATOM 8547 O O . LYS B 1 482 ? -19.844 32.969 -1.96 1 89.12 482 LYS B O 1
ATOM 8552 N N . ILE B 1 483 ? -17.969 31.734 -2.227 1 93.06 483 ILE B N 1
ATOM 8553 C CA . ILE B 1 483 ? -18.672 30.609 -2.842 1 93.06 483 ILE B CA 1
ATOM 8554 C C . ILE B 1 483 ? -19.625 29.984 -1.824 1 93.06 483 ILE B C 1
ATOM 8556 O O . ILE B 1 483 ? -20.781 29.688 -2.137 1 93.06 483 ILE B O 1
ATOM 8560 N N . LEU B 1 484 ? -19.141 29.781 -0.631 1 92.56 484 LEU B N 1
ATOM 8561 C CA . LEU B 1 484 ? -19.953 29.188 0.428 1 92.56 484 LEU B CA 1
ATOM 8562 C C . LEU B 1 484 ? -21.141 30.078 0.764 1 92.56 484 LEU B C 1
ATOM 8564 O O . LEU B 1 484 ? -22.234 29.578 1.032 1 92.56 484 LEU B O 1
ATOM 8568 N N . LEU B 1 485 ? -20.859 31.344 0.763 1 91.56 485 LEU B N 1
ATOM 8569 C CA . LEU B 1 485 ? -21.922 32.281 1.016 1 91.56 485 LEU B CA 1
ATOM 8570 C C . LEU B 1 485 ? -23.016 32.188 -0.051 1 91.56 485 LEU B C 1
ATOM 8572 O O . LEU B 1 485 ? -24.203 32.156 0.271 1 91.56 485 LEU B O 1
ATOM 8576 N N . MET B 1 486 ? -22.609 32.188 -1.308 1 93.56 486 MET B N 1
ATOM 8577 C CA . MET B 1 486 ? -23.562 32.094 -2.402 1 93.56 486 MET B CA 1
ATOM 8578 C C . MET B 1 486 ? -24.344 30.766 -2.311 1 93.56 486 MET B C 1
ATOM 8580 O O . MET B 1 486 ? -25.547 30.734 -2.57 1 93.56 486 MET B O 1
ATOM 8584 N N . ARG B 1 487 ? -23.641 29.672 -1.965 1 94 487 ARG B N 1
ATOM 8585 C CA . ARG B 1 487 ? -24.281 28.375 -1.803 1 94 487 ARG B CA 1
ATOM 8586 C C . ARG B 1 487 ? -25.375 28.422 -0.747 1 94 487 ARG B C 1
ATOM 8588 O O . ARG B 1 487 ? -26.484 27.922 -0.965 1 94 487 ARG B O 1
ATOM 8595 N N . ALA B 1 488 ? -25.062 29 0.351 1 91.44 488 ALA B N 1
ATOM 8596 C CA . ALA B 1 488 ? -26 29.094 1.461 1 91.44 488 ALA B CA 1
ATOM 8597 C C . ALA B 1 488 ? -27.203 29.969 1.096 1 91.44 488 ALA B C 1
ATOM 8599 O O . ALA B 1 488 ? -28.344 29.625 1.401 1 91.44 488 ALA B O 1
ATOM 8600 N N . MET B 1 489 ? -26.953 31.062 0.438 1 92.19 489 MET B N 1
ATOM 8601 C CA . MET B 1 489 ? -28 32.031 0.117 1 92.19 489 MET B CA 1
ATOM 8602 C C . MET B 1 489 ? -28.922 31.5 -0.978 1 92.19 489 MET B C 1
ATOM 8604 O O . MET B 1 489 ? -30.109 31.812 -1.013 1 92.19 489 MET B O 1
ATOM 8608 N N . LEU B 1 490 ? -28.328 30.75 -1.816 1 93.31 490 LEU B N 1
ATOM 8609 C CA . LEU B 1 490 ? -29.094 30.172 -2.922 1 93.31 490 LEU B CA 1
ATOM 8610 C C . LEU B 1 490 ? -30.188 29.25 -2.404 1 93.31 490 LEU B C 1
ATOM 8612 O O . LEU B 1 490 ? -31.234 29.094 -3.041 1 93.31 490 LEU B O 1
ATOM 8616 N N . ARG B 1 491 ? -30.078 28.641 -1.299 1 90.75 491 ARG B N 1
ATOM 8617 C CA . ARG B 1 491 ? -31 27.641 -0.752 1 90.75 491 ARG B CA 1
ATOM 8618 C C . ARG B 1 491 ? -32.219 28.297 -0.106 1 90.75 491 ARG B C 1
ATOM 8620 O O . ARG B 1 491 ? -33.25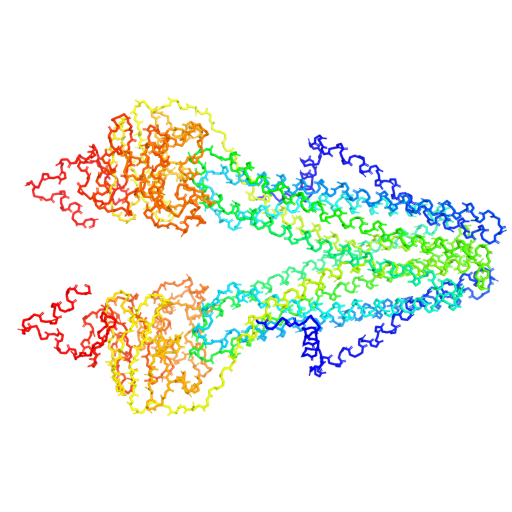 27.672 0.028 1 90.75 491 ARG B O 1
ATOM 8627 N N . LYS B 1 492 ? -32.125 29.516 0.264 1 88.94 492 LYS B N 1
ATOM 8628 C CA . LYS B 1 492 ? -33.25 30.312 0.798 1 88.94 492 LYS B CA 1
ATOM 8629 C C . LYS B 1 492 ? -33.906 29.609 1.978 1 88.94 492 LYS B C 1
ATOM 8631 O O . LYS B 1 492 ? -35.125 29.438 2.004 1 88.94 492 LYS B O 1
ATOM 8636 N N . LYS B 1 493 ? -33.094 29.219 2.961 1 93.69 493 LYS B N 1
ATOM 8637 C CA . LYS B 1 493 ? -33.594 28.516 4.133 1 93.69 493 LYS B CA 1
ATOM 8638 C C . LYS B 1 493 ? -34.156 29.484 5.172 1 93.69 493 LYS B C 1
ATOM 8640 O O . LYS B 1 493 ? -33.812 30.672 5.148 1 93.69 493 LYS B O 1
ATOM 8645 N N . GLU B 1 494 ? -34.969 28.938 6.055 1 95.44 494 GLU B N 1
ATOM 8646 C CA . GLU B 1 494 ? -35.656 29.766 7.031 1 95.44 494 GLU B CA 1
ATOM 8647 C C . GLU B 1 494 ? -34.719 30.156 8.18 1 95.44 494 GLU B C 1
ATOM 8649 O O . GLU B 1 494 ? -34.906 31.219 8.789 1 95.44 494 GLU B O 1
ATOM 8654 N N . ILE B 1 495 ? -33.844 29.297 8.461 1 96.31 495 ILE B N 1
ATOM 8655 C CA . ILE B 1 495 ? -32.875 29.562 9.516 1 96.31 495 ILE B CA 1
ATOM 8656 C C . ILE B 1 495 ? -31.469 29.516 8.938 1 96.31 495 ILE B C 1
ATOM 8658 O O . ILE B 1 495 ? -31.062 28.516 8.32 1 96.31 495 ILE B O 1
ATOM 8662 N N . MET B 1 496 ? -30.719 30.531 9.102 1 95.81 496 MET B N 1
ATOM 8663 C CA . MET B 1 496 ? -29.344 30.594 8.609 1 95.81 496 MET B CA 1
ATOM 8664 C C . MET B 1 496 ? -28.344 30.625 9.766 1 95.81 496 MET B C 1
ATOM 8666 O O . MET B 1 496 ? -28.438 31.469 10.656 1 95.81 496 MET B O 1
ATOM 8670 N N . ILE B 1 497 ? -27.484 29.656 9.75 1 95.56 497 ILE B N 1
ATOM 8671 C CA . ILE B 1 497 ? -26.406 29.578 10.727 1 95.56 497 ILE B CA 1
ATOM 8672 C C . ILE B 1 497 ? -25.078 29.875 10.047 1 95.56 497 ILE B C 1
ATOM 8674 O O . ILE B 1 497 ? -24.562 29.062 9.281 1 95.56 497 ILE B O 1
ATOM 8678 N N . LEU B 1 498 ? -24.469 30.969 10.398 1 94.38 498 LEU B N 1
ATOM 8679 C CA . LEU B 1 498 ? -23.297 31.469 9.68 1 94.38 498 LEU B CA 1
ATOM 8680 C C . LEU B 1 498 ? -22.094 31.594 10.609 1 94.38 498 LEU B C 1
ATOM 8682 O O . LEU B 1 498 ? -22.047 32.5 11.43 1 94.38 498 LEU B O 1
ATOM 8686 N N . ASP B 1 499 ? -21.141 30.719 10.453 1 91.38 499 ASP B N 1
ATOM 8687 C CA . ASP B 1 499 ? -19.953 30.703 11.297 1 91.38 499 ASP B CA 1
ATOM 8688 C C . ASP B 1 499 ? -18.812 31.516 10.664 1 91.38 499 ASP B C 1
ATOM 8690 O O . ASP B 1 499 ? -17.984 30.953 9.945 1 91.38 499 ASP B O 1
ATOM 8694 N N . GLU B 1 500 ? -18.75 32.75 10.922 1 85 500 GLU B N 1
ATOM 8695 C CA . GLU B 1 500 ? -17.781 33.719 10.453 1 85 500 GLU B CA 1
ATOM 8696 C C . GLU B 1 500 ? -17.766 33.781 8.922 1 85 500 GLU B C 1
ATOM 8698 O O . GLU B 1 500 ? -16.703 33.688 8.312 1 85 500 GLU B O 1
ATOM 8703 N N . PRO B 1 501 ? -18.859 34.156 8.305 1 82.81 501 PRO B N 1
ATOM 8704 C CA . PRO B 1 501 ? -18.984 34.062 6.844 1 82.81 501 PRO B CA 1
ATOM 8705 C C . PRO B 1 501 ? -18.234 35.188 6.121 1 82.81 501 PRO B C 1
ATOM 8707 O O . PRO B 1 501 ? -18.047 35.125 4.902 1 82.81 501 PRO B O 1
ATOM 8710 N N . THR B 1 502 ? -17.75 36.188 6.883 1 79.06 502 THR B N 1
ATOM 8711 C CA . THR B 1 502 ? -17.156 37.312 6.227 1 79.06 502 THR B CA 1
ATOM 8712 C C . THR B 1 502 ? -15.734 37.562 6.742 1 79.06 502 THR B C 1
ATOM 8714 O O . THR B 1 502 ? -15.195 38.656 6.605 1 79.06 502 THR B O 1
ATOM 8717 N N . ALA B 1 503 ? -15.164 36.562 7.363 1 73.62 503 ALA B N 1
ATOM 8718 C CA . ALA B 1 503 ? -13.875 36.719 8.031 1 73.62 503 ALA B CA 1
ATOM 8719 C C . ALA B 1 503 ? -12.773 37.062 7.039 1 73.62 503 ALA B C 1
ATOM 8721 O O . ALA B 1 503 ? -11.797 37.719 7.395 1 73.62 503 ALA B O 1
ATOM 8722 N N . ALA B 1 504 ? -12.953 36.719 5.805 1 67.62 504 ALA B N 1
ATOM 8723 C CA . ALA B 1 504 ? -11.883 36.906 4.824 1 67.62 504 ALA B CA 1
ATOM 8724 C C . ALA B 1 504 ? -12.188 38.125 3.916 1 67.62 504 ALA B C 1
ATOM 8726 O O . ALA B 1 504 ? -11.461 38.375 2.955 1 67.62 504 ALA B O 1
ATOM 8727 N N . LEU B 1 505 ? -13.188 38.875 4.266 1 71.81 505 LEU B N 1
ATOM 8728 C CA . LEU B 1 505 ? -13.602 40 3.428 1 71.81 505 LEU B CA 1
ATOM 8729 C C . LEU B 1 505 ? -13.109 41.312 4.004 1 71.81 505 LEU B C 1
ATOM 8731 O O . LEU B 1 505 ? -12.836 41.406 5.203 1 71.81 505 LEU B O 1
ATOM 8735 N N . ASP B 1 506 ? -12.953 42.344 3.148 1 71.5 506 ASP B N 1
ATOM 8736 C CA . ASP B 1 506 ? -12.656 43.688 3.609 1 71.5 506 ASP B CA 1
ATOM 8737 C C . ASP B 1 506 ? -13.859 44.312 4.297 1 71.5 506 ASP B C 1
ATOM 8739 O O . ASP B 1 506 ? -14.992 43.875 4.121 1 71.5 506 ASP B O 1
ATOM 8743 N N . LYS B 1 507 ? -13.617 45.438 5.02 1 75.5 507 LYS B N 1
ATOM 8744 C CA . LYS B 1 507 ? -14.617 46.031 5.887 1 75.5 507 LYS B CA 1
ATOM 8745 C C . LYS B 1 507 ? -15.828 46.5 5.082 1 75.5 507 LYS B C 1
ATOM 8747 O O . LYS B 1 507 ? -16.969 46.312 5.5 1 75.5 507 LYS B O 1
ATOM 8752 N N . GLU B 1 508 ? -15.547 47.094 4.004 1 76.81 508 GLU B N 1
ATOM 8753 C CA . GLU B 1 508 ? -16.641 47.625 3.193 1 76.81 508 GLU B CA 1
ATOM 8754 C C . GLU B 1 508 ? -17.484 46.5 2.623 1 76.81 508 GLU B C 1
ATOM 8756 O O . GLU B 1 508 ? -18.719 46.562 2.666 1 76.81 508 GLU B O 1
ATOM 8761 N N . SER B 1 509 ? -16.859 45.531 2.072 1 78.94 509 SER B N 1
ATOM 8762 C CA . SER B 1 509 ? -17.578 44.375 1.526 1 78.94 509 SER B CA 1
ATOM 8763 C C . SER B 1 509 ? -18.344 43.625 2.615 1 78.94 509 SER B C 1
ATOM 8765 O O . SER B 1 509 ? -19.453 43.156 2.385 1 78.94 509 SER B O 1
ATOM 8767 N N . GLU B 1 510 ? -17.672 43.562 3.752 1 86 510 GLU B N 1
ATOM 8768 C CA . GLU B 1 510 ? -18.312 42.875 4.887 1 86 510 GLU B CA 1
ATOM 8769 C C . GLU B 1 510 ? -19.625 43.562 5.25 1 86 510 GLU B C 1
ATOM 8771 O O . GLU B 1 510 ? -20.656 42.906 5.422 1 86 510 GLU B O 1
ATOM 8776 N N . LYS B 1 511 ? -19.562 44.875 5.359 1 87.12 511 LYS B N 1
ATOM 8777 C CA . LYS B 1 511 ? -20.75 45.656 5.723 1 87.12 511 LYS B CA 1
ATOM 8778 C C . LYS B 1 511 ? -21.859 45.438 4.711 1 87.12 511 LYS B C 1
ATOM 8780 O O . LYS B 1 511 ? -23.016 45.156 5.086 1 87.12 511 LYS B O 1
ATOM 8785 N N . ASN B 1 512 ? -21.562 45.531 3.473 1 86.88 512 ASN B N 1
ATOM 8786 C CA . ASN B 1 512 ? -22.562 45.375 2.408 1 86.88 512 ASN B CA 1
ATOM 8787 C C . ASN B 1 512 ? -23.188 43.969 2.424 1 86.88 512 ASN B C 1
ATOM 8789 O O . ASN B 1 512 ? -24.406 43.844 2.305 1 86.88 512 ASN B O 1
ATOM 8793 N N . ILE B 1 513 ? -22.406 43.031 2.541 1 89.94 513 ILE B N 1
ATOM 8794 C CA . ILE B 1 513 ? -22.859 41.625 2.492 1 89.94 513 ILE B CA 1
ATOM 8795 C C . ILE B 1 513 ? -23.75 41.344 3.701 1 89.94 513 ILE B C 1
ATOM 8797 O O . ILE B 1 513 ? -24.781 40.688 3.574 1 89.94 513 ILE B O 1
ATOM 8801 N N . ILE B 1 514 ? -23.359 41.812 4.82 1 91.94 514 ILE B N 1
ATOM 8802 C CA . ILE B 1 514 ? -24.125 41.594 6.039 1 91.94 514 ILE B CA 1
ATOM 8803 C C . ILE B 1 514 ? -25.5 42.25 5.895 1 91.94 514 ILE B C 1
ATOM 8805 O O . ILE B 1 514 ? -26.516 41.656 6.27 1 91.94 514 ILE B O 1
ATOM 8809 N N . GLU B 1 515 ? -25.516 43.406 5.352 1 91.88 515 GLU B N 1
ATOM 8810 C CA . GLU B 1 515 ? -26.781 44.094 5.145 1 91.88 515 GLU B CA 1
ATOM 8811 C C . GLU B 1 515 ? -27.703 43.312 4.219 1 91.88 515 GLU B C 1
ATOM 8813 O O . GLU B 1 515 ? -28.906 43.219 4.453 1 91.88 515 GLU B O 1
ATOM 8818 N N . LEU B 1 516 ? -27.078 42.781 3.254 1 91.19 516 LEU B N 1
ATOM 8819 C CA . LEU B 1 516 ? -27.844 42 2.295 1 91.19 516 LEU B CA 1
ATOM 8820 C C . LEU B 1 516 ? -28.391 40.719 2.939 1 91.19 516 LEU B C 1
ATOM 8822 O O . LEU B 1 516 ? -29.516 40.312 2.668 1 91.19 516 LEU B O 1
ATOM 8826 N N . ILE B 1 517 ? -27.625 40.062 3.756 1 92.44 517 ILE B N 1
ATOM 8827 C CA . ILE B 1 517 ? -28.016 38.844 4.445 1 92.44 517 ILE B CA 1
ATOM 8828 C C . ILE B 1 517 ? -29.188 39.125 5.387 1 92.44 517 ILE B C 1
ATOM 8830 O O . ILE B 1 517 ? -30.109 38.312 5.508 1 92.44 517 ILE B O 1
ATOM 8834 N N . LEU B 1 518 ? -29.141 40.312 5.992 1 94.12 518 LEU B N 1
ATOM 8835 C CA . LEU B 1 518 ? -30.109 40.656 7.031 1 94.12 518 LEU B CA 1
ATOM 8836 C C . LEU B 1 518 ? -31.359 41.281 6.422 1 94.12 518 LEU B C 1
ATOM 8838 O O . LEU B 1 518 ? -32.344 41.531 7.129 1 94.12 518 LEU B O 1
ATOM 8842 N N . GLU B 1 519 ? -31.375 41.469 5.168 1 91 519 GLU B N 1
ATOM 8843 C CA . GLU B 1 519 ? -32.438 42.188 4.484 1 91 519 GLU B CA 1
ATOM 8844 C C . GLU B 1 519 ? -33.75 41.438 4.594 1 91 519 GLU B C 1
ATOM 8846 O O . GLU B 1 519 ? -34.844 42.062 4.691 1 91 519 GLU B O 1
ATOM 8851 N N . ASP B 1 520 ? -33.688 40.156 4.598 1 91.62 520 ASP B N 1
ATOM 8852 C CA . ASP B 1 520 ? -34.906 39.375 4.676 1 91.62 520 ASP B CA 1
ATOM 8853 C C . ASP B 1 520 ? -35.438 39.312 6.102 1 91.62 520 ASP B C 1
ATOM 8855 O O . ASP B 1 520 ? -34.906 38.594 6.949 1 91.62 520 ASP B O 1
ATOM 8859 N N . LYS B 1 521 ? -36.562 39.906 6.328 1 89.25 521 LYS B N 1
ATOM 8860 C CA . LYS B 1 521 ? -37.125 40.062 7.668 1 89.25 521 LYS B CA 1
ATOM 8861 C C . LYS B 1 521 ? -37.719 38.75 8.18 1 89.25 521 LYS B C 1
ATOM 8863 O O . LYS B 1 521 ? -37.844 38.531 9.383 1 89.25 521 LYS B O 1
ATOM 8868 N N . GLU B 1 522 ? -38 37.906 7.309 1 91.94 522 GLU B N 1
ATOM 8869 C CA . GLU B 1 522 ? -38.625 36.688 7.707 1 91.94 522 GLU B CA 1
ATOM 8870 C C . GLU B 1 522 ? -37.625 35.594 8.086 1 91.94 522 GLU B C 1
ATOM 8872 O O . GLU B 1 522 ? -37.938 34.656 8.781 1 91.94 522 GLU B O 1
ATOM 8877 N N . ARG B 1 523 ? -36.5 35.719 7.641 1 94.81 523 ARG B N 1
ATOM 8878 C CA . ARG B 1 523 ? -35.438 34.719 7.863 1 94.81 523 ARG B CA 1
ATOM 8879 C C . ARG B 1 523 ? -34.781 34.938 9.219 1 94.81 523 ARG B C 1
ATOM 8881 O O . ARG B 1 523 ? -34.5 36.062 9.609 1 94.81 523 ARG B O 1
ATOM 8888 N N . THR B 1 524 ? -34.625 33.875 9.977 1 96.5 524 THR B N 1
ATOM 8889 C CA . THR B 1 524 ? -33.875 33.906 11.227 1 96.5 524 THR B CA 1
ATOM 8890 C C . THR B 1 524 ? -32.375 33.719 10.953 1 96.5 524 THR B C 1
ATOM 8892 O O . THR B 1 524 ? -31.984 32.812 10.211 1 96.5 524 THR B O 1
ATOM 8895 N N . VAL B 1 525 ? -31.547 34.562 11.484 1 96.56 525 VAL B N 1
ATOM 8896 C CA . VAL B 1 525 ? -30.109 34.5 11.203 1 96.56 525 VAL B CA 1
ATOM 8897 C C . VAL B 1 525 ? -29.328 34.469 12.516 1 96.56 525 VAL B C 1
ATOM 8899 O O . VAL B 1 525 ? -29.594 35.25 13.43 1 96.56 525 VAL B O 1
ATOM 8902 N N . MET B 1 526 ? -28.516 33.5 12.656 1 96.38 526 MET B N 1
ATOM 8903 C CA . MET B 1 526 ? -27.5 33.406 13.695 1 96.38 526 MET B CA 1
ATOM 8904 C C . MET B 1 526 ? -26.094 33.531 13.086 1 96.38 526 MET B C 1
ATOM 8906 O O . MET B 1 526 ? -25.672 32.656 12.328 1 96.38 526 MET B O 1
ATOM 8910 N N . MET B 1 527 ? -25.391 34.562 13.445 1 95.25 527 MET B N 1
ATOM 8911 C CA . MET B 1 527 ? -24.109 34.812 12.789 1 95.25 527 MET B CA 1
ATOM 8912 C C . MET B 1 527 ? -23.031 35.156 13.82 1 95.25 527 MET B C 1
ATOM 8914 O O . MET B 1 527 ? -23.266 35.906 14.75 1 95.25 527 MET B O 1
ATOM 8918 N N . ILE B 1 528 ? -21.906 34.5 13.695 1 92.5 528 ILE B N 1
ATOM 8919 C CA . ILE B 1 528 ? -20.734 34.875 14.477 1 92.5 528 ILE B CA 1
ATOM 8920 C C . ILE B 1 528 ? -20 36.031 13.781 1 92.5 528 ILE B C 1
ATOM 8922 O O . ILE B 1 528 ? -19.641 35.906 12.609 1 92.5 528 ILE B O 1
ATOM 8926 N N . ILE B 1 529 ? -19.797 37.125 14.406 1 85.75 529 ILE B N 1
ATOM 8927 C CA . ILE B 1 529 ? -19.125 38.281 13.812 1 85.75 529 ILE B CA 1
ATOM 8928 C C . ILE B 1 529 ? -17.953 38.688 14.688 1 85.75 529 ILE B C 1
ATOM 8930 O O . ILE B 1 529 ? -18.016 38.562 15.914 1 85.75 529 ILE B O 1
ATOM 8934 N N . HIS B 1 530 ? -17.031 39.156 14.055 1 76.06 530 HIS B N 1
ATOM 8935 C CA . HIS B 1 530 ? -15.859 39.656 14.773 1 76.06 530 HIS B CA 1
ATOM 8936 C C . HIS B 1 530 ? -15.812 41.188 14.766 1 76.06 530 HIS B C 1
ATOM 8938 O O . HIS B 1 530 ? -15.211 41.781 15.656 1 76.06 530 HIS B O 1
ATOM 8944 N N . ASN B 1 531 ? -16.359 41.781 13.812 1 78.56 531 ASN B N 1
ATOM 8945 C CA . ASN B 1 531 ? -16.406 43.25 13.703 1 78.56 531 ASN B CA 1
ATOM 8946 C C . ASN B 1 531 ? -17.516 43.844 14.547 1 78.56 531 ASN B C 1
ATOM 8948 O O . ASN B 1 531 ? -18.688 43.844 14.125 1 78.56 531 ASN B O 1
ATOM 8952 N N . LEU B 1 532 ? -17.203 44.5 15.531 1 77.44 532 LEU B N 1
ATOM 8953 C CA . LEU B 1 532 ? -18.172 45 16.5 1 77.44 532 LEU B CA 1
ATOM 8954 C C . LEU B 1 532 ? -18.938 46.188 15.945 1 77.44 532 LEU B C 1
ATOM 8956 O O . LEU B 1 532 ? -20.031 46.5 16.438 1 77.44 532 LEU B O 1
ATOM 8960 N N . GLU B 1 533 ? -18.375 46.781 14.93 1 76.56 533 GLU B N 1
ATOM 8961 C CA . GLU B 1 533 ? -19.031 47.938 14.336 1 76.56 533 GLU B CA 1
ATOM 8962 C C . GLU B 1 533 ? -20.328 47.531 13.633 1 76.56 533 GLU B C 1
ATOM 8964 O O . GLU B 1 533 ? -21.219 48.375 13.445 1 76.56 533 GLU B O 1
ATOM 8969 N N . LEU B 1 534 ? -20.438 46.281 13.391 1 86.31 534 LEU B N 1
ATOM 8970 C CA . LEU B 1 534 ? -21.562 45.844 12.594 1 86.31 534 LEU B CA 1
ATOM 8971 C C . LEU B 1 534 ? -22.641 45.188 13.477 1 86.31 534 LEU B C 1
ATOM 8973 O O . LEU B 1 534 ? -23.719 44.844 13 1 86.31 534 LEU B O 1
ATOM 8977 N N . VAL B 1 535 ? -22.5 45.156 14.734 1 87.75 535 VAL B N 1
ATOM 8978 C CA . VAL B 1 535 ? -23.406 44.5 15.664 1 87.75 535 VAL B CA 1
ATOM 8979 C C . VAL B 1 535 ? -24.734 45.25 15.727 1 87.75 535 VAL B C 1
ATOM 8981 O O . VAL B 1 535 ? -25.781 44.656 15.977 1 87.75 535 VAL B O 1
ATOM 8984 N N . ASN B 1 536 ? -24.703 46.562 15.453 1 87.12 536 ASN B N 1
ATOM 8985 C CA . ASN B 1 536 ? -25.891 47.406 15.539 1 87.12 536 ASN B CA 1
ATOM 8986 C C . ASN B 1 536 ? -26.906 47.062 14.461 1 87.12 536 ASN B C 1
ATOM 8988 O O . ASN B 1 536 ? -28.078 47.438 14.555 1 87.12 536 ASN B O 1
ATOM 8992 N N . LYS B 1 537 ? -26.5 46.25 13.547 1 90.38 537 LYS B N 1
ATOM 8993 C CA . LYS B 1 537 ? -27.406 45.875 12.461 1 90.38 537 LYS B CA 1
ATOM 8994 C C . LYS B 1 537 ? -28.266 44.688 12.867 1 90.38 537 LYS B C 1
ATOM 8996 O O . LYS B 1 537 ? -29.25 44.375 12.195 1 90.38 537 LYS B O 1
ATOM 9001 N N . PHE B 1 538 ? -28 44.125 13.961 1 94.19 538 PHE B N 1
ATOM 9002 C CA . PHE B 1 538 ? -28.703 42.938 14.422 1 94.19 538 PHE B CA 1
ATOM 9003 C C . PHE B 1 538 ? -29.766 43.312 15.453 1 94.19 538 PHE B C 1
ATOM 9005 O O . PHE B 1 538 ? -29.734 44.406 16 1 94.19 538 PHE B O 1
ATOM 9012 N N . ASP B 1 539 ? -30.672 42.344 15.711 1 93.5 539 ASP B N 1
ATOM 9013 C CA . ASP B 1 539 ? -31.734 42.562 16.688 1 93.5 539 ASP B CA 1
ATOM 9014 C C . ASP B 1 539 ? -31.25 42.25 18.094 1 93.5 539 ASP B C 1
ATOM 9016 O O . ASP B 1 539 ? -31.688 42.906 19.062 1 93.5 539 ASP B O 1
ATOM 9020 N N . THR B 1 540 ? -30.469 41.219 18.172 1 93.5 540 THR B N 1
ATOM 9021 C CA . THR B 1 540 ? -30.031 40.719 19.469 1 93.5 540 THR B CA 1
ATOM 9022 C C . THR B 1 540 ? -28.562 40.281 19.406 1 93.5 540 THR B C 1
ATOM 9024 O O . THR B 1 540 ? -28.109 39.781 18.375 1 93.5 540 THR B O 1
ATOM 9027 N N . ILE B 1 541 ? -27.922 40.469 20.5 1 92.75 541 ILE B N 1
ATOM 9028 C CA . ILE B 1 541 ? -26.547 40.031 20.641 1 92.75 541 ILE B CA 1
ATOM 9029 C C . ILE B 1 541 ? -26.453 38.938 21.688 1 92.75 541 ILE B C 1
ATOM 9031 O O . ILE B 1 541 ? -26.953 39.094 22.812 1 92.75 541 ILE B O 1
ATOM 9035 N N . LEU B 1 542 ? -25.875 37.875 21.266 1 93.75 542 LEU B N 1
ATOM 9036 C CA . LEU B 1 542 ? -25.516 36.812 22.219 1 93.75 542 LEU B CA 1
ATOM 9037 C C . LEU B 1 542 ? -24.031 36.875 22.578 1 93.75 542 LEU B C 1
ATOM 9039 O O . LEU B 1 542 ? -23.172 36.625 21.719 1 93.75 542 LEU B O 1
ATOM 9043 N N . TYR B 1 543 ? -23.781 37.188 23.766 1 90.25 543 TYR B N 1
ATOM 9044 C CA . TYR B 1 543 ? -22.406 37.281 24.25 1 90.25 543 TYR B CA 1
ATOM 9045 C C . TYR B 1 543 ? -22 36.062 25.031 1 90.25 543 TYR B C 1
ATOM 9047 O O . TYR B 1 543 ? -22.594 35.75 26.078 1 90.25 543 TYR B O 1
ATOM 9055 N N . ILE B 1 544 ? -21.078 35.375 24.5 1 90.38 544 ILE B N 1
ATOM 9056 C CA . ILE B 1 544 ? -20.609 34.156 25.141 1 90.38 544 ILE B CA 1
ATOM 9057 C C . ILE B 1 544 ? -19.375 34.469 25.984 1 90.38 544 ILE B C 1
ATOM 9059 O O . ILE B 1 544 ? -18.344 34.875 25.453 1 90.38 544 ILE B O 1
ATOM 9063 N N . ASN B 1 545 ? -19.5 34.219 27.234 1 84.56 545 ASN B N 1
ATOM 9064 C CA . ASN B 1 545 ? -18.422 34.469 28.188 1 84.56 545 ASN B CA 1
ATOM 9065 C C . ASN B 1 545 ? -18.5 33.531 29.375 1 84.56 545 ASN B C 1
ATOM 9067 O O . ASN B 1 545 ? -19.578 33.25 29.906 1 84.56 545 ASN B O 1
ATOM 9071 N N . ASP B 1 546 ? -17.328 33 29.828 1 82.94 546 ASP B N 1
ATOM 9072 C CA . ASP B 1 546 ? -17.203 32.188 31.031 1 82.94 546 ASP B CA 1
ATOM 9073 C C . ASP B 1 546 ? -18.188 31.016 31.016 1 82.94 546 ASP B C 1
ATOM 9075 O O . ASP B 1 546 ? -18.938 30.828 31.984 1 82.94 546 ASP B O 1
ATOM 9079 N N . LYS B 1 547 ? -18.375 30.328 29.984 1 87.81 547 LYS B N 1
ATOM 9080 C CA . LYS B 1 547 ? -19.156 29.109 29.812 1 87.81 547 LYS B CA 1
ATOM 9081 C C . LYS B 1 547 ? -20.656 29.406 29.875 1 87.81 547 LYS B C 1
ATOM 9083 O O . LYS B 1 547 ? -21.453 28.484 30.062 1 87.81 547 LYS B O 1
ATOM 9088 N N . ASN B 1 548 ? -20.938 30.734 29.859 1 90.31 548 ASN B N 1
ATOM 9089 C CA . ASN B 1 548 ? -22.328 31.156 29.859 1 90.31 548 ASN B CA 1
ATOM 9090 C C . ASN B 1 548 ? -22.641 32.094 28.688 1 90.31 548 ASN B C 1
ATOM 9092 O O . ASN B 1 548 ? -21.719 32.562 28.016 1 90.31 548 ASN B O 1
ATOM 9096 N N . ILE B 1 549 ? -24.016 32.312 28.453 1 92.81 549 ILE B N 1
ATOM 9097 C CA . ILE B 1 549 ? -24.438 33.156 27.359 1 92.81 549 ILE B CA 1
ATOM 9098 C C . ILE B 1 549 ? -25.375 34.25 27.891 1 92.81 549 ILE B C 1
ATOM 9100 O O . ILE B 1 549 ? -26.312 33.969 28.641 1 92.81 549 ILE B O 1
ATOM 9104 N N . GLN B 1 550 ? -25.062 35.438 27.531 1 88.12 550 GLN B N 1
ATOM 9105 C CA . GLN B 1 550 ? -25.906 36.562 27.891 1 88.12 550 GLN B CA 1
ATOM 9106 C C . GLN B 1 550 ? -26.5 37.219 26.656 1 88.12 550 GLN B C 1
ATOM 9108 O O . GLN B 1 550 ? -25.844 37.344 25.625 1 88.12 550 GLN B O 1
ATOM 9113 N N . LYS B 1 551 ? -27.75 37.625 26.734 1 89.75 551 LYS B N 1
ATOM 9114 C CA . LYS B 1 551 ? -28.469 38.281 25.641 1 89.75 551 LYS B CA 1
ATOM 9115 C C . LYS B 1 551 ? -28.547 39.781 25.875 1 89.75 551 LYS B C 1
ATOM 9117 O O . LYS B 1 551 ? -28.906 40.219 26.953 1 89.75 551 LYS B O 1
ATOM 9122 N N . PHE B 1 552 ? -28.062 40.531 24.797 1 85.38 552 PHE B N 1
ATOM 9123 C CA . PHE B 1 552 ? -28.094 42 24.859 1 85.38 552 PHE B CA 1
ATOM 9124 C C . PHE B 1 552 ? -28.766 42.594 23.625 1 85.38 552 PHE B C 1
ATOM 9126 O O . PHE B 1 552 ? -28.812 41.938 22.562 1 85.38 552 PHE B O 1
ATOM 9133 N N . LYS B 1 553 ? -29.391 43.812 23.781 1 86.19 553 LYS B N 1
ATOM 9134 C CA . LYS B 1 553 ? -29.797 44.625 22.625 1 86.19 553 LYS B CA 1
ATOM 9135 C C . LYS B 1 553 ? -28.641 45.5 22.141 1 86.19 553 LYS B C 1
ATOM 9137 O O . LYS B 1 553 ? -27.844 46 22.953 1 86.19 553 LYS B O 1
ATOM 9142 N N . PRO B 1 554 ? -28.547 45.656 20.875 1 81.12 554 PRO B N 1
ATOM 9143 C CA . PRO B 1 554 ? -27.391 46.375 20.328 1 81.12 554 PRO B CA 1
ATOM 9144 C C . PRO B 1 554 ? -27.297 47.812 20.844 1 81.12 554 PRO B C 1
ATOM 9146 O O . PRO B 1 554 ? -26.188 48.344 21.016 1 81.12 554 PRO B O 1
ATOM 9149 N N . GLU B 1 555 ? -28.406 48.625 21.047 1 70.75 555 GLU B N 1
ATOM 9150 C CA . GLU B 1 555 ? -28.391 50 21.516 1 70.75 555 GLU B CA 1
ATOM 9151 C C . GLU B 1 555 ? -27.578 50.125 22.797 1 70.75 555 GLU B C 1
ATOM 9153 O O . GLU B 1 555 ? -27 51.188 23.062 1 70.75 555 GLU B O 1
ATOM 9158 N N . LEU B 1 556 ? -27.609 49.156 23.438 1 59.03 556 LEU B N 1
ATOM 9159 C CA . LEU B 1 556 ? -26.922 49.188 24.734 1 59.03 556 LEU B CA 1
ATOM 9160 C C . LEU B 1 556 ? -25.406 49.156 24.531 1 59.03 556 LEU B C 1
ATOM 9162 O O . LEU B 1 556 ? -24.656 49.531 25.438 1 59.03 556 LEU B O 1
ATOM 9166 N N . VAL B 1 557 ? -25.094 48.781 23.328 1 56.81 557 VAL B N 1
ATOM 9167 C CA . VAL B 1 557 ? -23.656 48.719 23.062 1 56.81 557 VAL B CA 1
ATOM 9168 C C . VAL B 1 557 ? -23.141 50.125 22.703 1 56.81 557 VAL B C 1
ATOM 9170 O O . VAL B 1 557 ? -22.031 50.5 23.109 1 56.81 557 VAL B O 1
ATOM 9173 N N . ASN B 1 558 ? -23.891 51.031 21.906 1 50.81 558 ASN B N 1
ATOM 9174 C CA . ASN B 1 558 ? -23.484 52.375 21.547 1 50.81 558 ASN B CA 1
ATOM 9175 C C . ASN B 1 558 ? -23.688 53.375 22.688 1 50.81 558 ASN B C 1
ATOM 9177 O O . ASN B 1 558 ? -23.109 54.469 22.688 1 50.81 558 ASN B O 1
ATOM 9181 N N . ARG B 1 559 ? -24.797 53.438 23.453 1 46.72 559 ARG B N 1
ATOM 9182 C CA . ARG B 1 559 ? -24.984 54.406 24.516 1 46.72 559 ARG B CA 1
ATOM 9183 C C . ARG B 1 559 ? -23.844 54.344 25.531 1 46.72 559 ARG B C 1
ATOM 9185 O O . ARG B 1 559 ? -23.766 53.438 26.344 1 46.72 559 ARG B O 1
ATOM 9192 N N . GLN B 1 560 ? -22.766 54.969 25.141 1 39.12 560 GLN B N 1
ATOM 9193 C CA . GLN B 1 560 ? -21.594 55.25 25.922 1 39.12 560 GLN B CA 1
ATOM 9194 C C . GLN B 1 560 ? -21.953 56.094 27.172 1 39.12 560 GLN B C 1
ATOM 9196 O O . GLN B 1 560 ? -21.062 56.531 27.906 1 39.12 560 GLN B O 1
ATOM 9201 N N . ASP B 1 561 ? -22.984 56.906 27.188 1 35.78 561 ASP B N 1
ATOM 9202 C CA . ASP B 1 561 ? -22.859 57.844 28.281 1 35.78 561 ASP B CA 1
ATOM 9203 C C . ASP B 1 561 ? -22.812 57.125 29.625 1 35.78 561 ASP B C 1
ATOM 9205 O O . ASP B 1 561 ? -22.656 57.75 30.672 1 35.78 561 ASP B O 1
ATOM 9209 N N . SER B 1 562 ? -23.719 56.219 29.922 1 33.38 562 SER B N 1
ATOM 9210 C CA . SER B 1 562 ? -23.609 55.781 31.312 1 33.38 562 SER B CA 1
ATOM 9211 C C . SER B 1 562 ? -22.391 54.906 31.516 1 33.38 562 SER B C 1
ATOM 9213 O O . SER B 1 562 ? -22 54.156 30.609 1 33.38 562 SER B O 1
ATOM 9215 N N . GLY B 1 563 ? -21.562 55.094 32.594 1 32.88 563 GLY B N 1
ATOM 9216 C CA . GLY B 1 563 ? -20.234 54.688 32.969 1 32.88 563 GLY B CA 1
ATOM 9217 C C . GLY B 1 563 ? -19.828 53.344 32.438 1 32.88 563 GLY B C 1
ATOM 9218 O O . GLY B 1 563 ? -19.016 53.25 31.5 1 32.88 563 GLY B O 1
ATOM 9219 N N . LYS B 1 564 ? -19.562 52.344 33.344 1 37.78 564 LYS B N 1
ATOM 9220 C CA . LYS B 1 564 ? -18.641 51.219 33.562 1 37.78 564 LYS B CA 1
ATOM 9221 C C . LYS B 1 564 ? -18.922 50.062 32.625 1 37.78 564 LYS B C 1
ATOM 9223 O O . LYS B 1 564 ? -18.016 49.281 32.312 1 37.78 564 LYS B O 1
ATOM 9228 N N . ASP B 1 565 ? -20.188 49.656 32.438 1 34.12 565 ASP B N 1
ATOM 9229 C CA . ASP B 1 565 ? -20.344 48.188 32.375 1 34.12 565 ASP B CA 1
ATOM 9230 C C . ASP B 1 565 ? -20.141 47.656 30.969 1 34.12 565 ASP B C 1
ATOM 9232 O O . ASP B 1 565 ? -19.625 46.562 30.781 1 34.12 565 ASP B O 1
ATOM 9236 N N . PHE B 1 566 ? -20.703 48.25 30.047 1 39.16 566 PHE B N 1
ATOM 9237 C CA . PHE B 1 566 ? -20.641 47.5 28.812 1 39.16 566 PHE B CA 1
ATOM 9238 C C . PHE B 1 566 ? -19.234 47.531 28.219 1 39.16 566 PHE B C 1
ATOM 9240 O O . PHE B 1 566 ? -18.75 46.562 27.672 1 39.16 566 PHE B O 1
ATOM 9247 N N . SER B 1 567 ? -18.688 48.75 28.016 1 41.81 567 SER B N 1
ATOM 9248 C CA . SER B 1 567 ? -17.344 48.938 27.484 1 41.81 567 SER B CA 1
ATOM 9249 C C . SER B 1 567 ? -16.312 48.25 28.359 1 41.81 567 SER B C 1
ATOM 9251 O O . SER B 1 567 ? -15.266 47.812 27.859 1 41.81 567 SER B O 1
ATOM 9253 N N . GLU B 1 568 ? -16.328 48.406 29.719 1 40.31 568 GLU B N 1
ATOM 9254 C CA . GLU B 1 568 ? -15.594 47.531 30.641 1 40.31 568 GLU B CA 1
ATOM 9255 C C . GLU B 1 568 ? -15.898 46.062 30.359 1 40.31 568 GLU B C 1
ATOM 9257 O O . GLU B 1 568 ? -15.047 45.188 30.578 1 40.31 568 GLU B O 1
ATOM 9262 N N . VAL B 1 569 ? -17.062 45.688 29.953 1 42.12 569 VAL B N 1
ATOM 9263 C CA . VAL B 1 569 ? -17.469 44.344 29.641 1 42.12 569 VAL B CA 1
ATOM 9264 C C . VAL B 1 569 ? -16.875 43.906 28.297 1 42.12 569 VAL B C 1
ATOM 9266 O O . VAL B 1 569 ? -16.344 42.812 28.172 1 42.12 569 VAL B O 1
ATOM 9269 N N . VAL B 1 570 ? -17.094 44.656 27.219 1 46.12 570 VAL B N 1
ATOM 9270 C CA . VAL B 1 570 ? -16.547 44.281 25.922 1 46.12 570 VAL B CA 1
ATOM 9271 C C . VAL B 1 570 ? -15.055 44.594 25.875 1 46.12 570 VAL B C 1
ATOM 9273 O O . VAL B 1 570 ? -14.273 43.906 25.203 1 46.12 570 VAL B O 1
ATOM 9276 N N . ASP B 1 571 ? -14.43 45.906 26.172 1 41.44 571 ASP B N 1
ATOM 9277 C CA . ASP B 1 571 ? -13.023 46.281 26.203 1 41.44 571 ASP B CA 1
ATOM 9278 C C . ASP B 1 571 ? -12.188 45.281 26.969 1 41.44 571 ASP B C 1
ATOM 9280 O O . ASP B 1 571 ? -11.016 45.062 26.672 1 41.44 571 ASP B O 1
ATOM 9284 N N . ILE B 1 572 ? -12.484 44.969 28.281 1 37.62 572 ILE B N 1
ATOM 9285 C CA . ILE B 1 572 ? -11.602 44.062 29 1 37.62 572 ILE B CA 1
ATOM 9286 C C . ILE B 1 572 ? -11.469 42.75 28.25 1 37.62 572 ILE B C 1
ATOM 9288 O O . ILE B 1 572 ? -10.461 42.031 28.391 1 37.62 572 ILE B O 1
ATOM 9292 N N . LYS B 1 573 ? -12.484 42.094 27.703 1 38.53 573 LYS B N 1
ATOM 9293 C CA . LYS B 1 573 ? -12.625 40.688 27.391 1 38.53 573 LYS B CA 1
ATOM 9294 C C . LYS B 1 573 ? -12.375 40.406 25.922 1 38.53 573 LYS B C 1
ATOM 9296 O O . LYS B 1 573 ? -12.469 39.281 25.453 1 38.53 573 LYS B O 1
ATOM 9301 N N . ILE B 1 574 ? -12.602 41.344 24.922 1 36.5 574 ILE B N 1
ATOM 9302 C CA . ILE B 1 574 ? -12.102 40.938 23.609 1 36.5 574 ILE B CA 1
ATOM 9303 C C . ILE B 1 574 ? -10.617 41.25 23.484 1 36.5 574 ILE B C 1
ATOM 9305 O O . ILE B 1 574 ? -10.203 42.375 23.766 1 36.5 574 ILE B O 1
#

Foldseek 3Di:
DPQDDLVNLLCCLCCVQQVVDPVNVVQQVVLLVLLLVLLLLLLCLLVLLLVLVVCVVVVHCNVVSVVVSVVSVVSSVCSLVVSVVRCVVSLVVQLVVQLVVLVCLLVVDFLQLNVVDDPVRSVLLSNLQSVLSSLSVCLVRNAVSSLVSNLVSNLVVCCVQWNVVLSVLSVVLVVVLVVLLVVLLVVLLVLVVVLVVLVVVLVVLVVVCVVCVVVCVVVVCVVVSVVVSVVSVVVNVVSVVVSVVSVVVSVVVSVVSLVCSLVVSVVCLPVPVIPDRDDPSNNSSSVSSSVVSCVSCVCVSVSVNSNVSSSVSSSVSVVVSVPSDDDDADAADDEFDWKKWFAQKWDDDPPRTQAGGETDMGTFLFFEEEDFDVPNCLLVVLCVLLVSHDIPGFMDGVNHTPVRYDNVRSVLQEFEDDPQQFADQFFLLCRQCPPPDPDDPVLLCVLCVLLVNQCVQCVPPNRRRDGLGGSSVNDDPQSSLVSSVSSRVSSVHQEYEYEASCVPPDPVSVLSNVCVVSVDSRHYYYYYYDDLVNNQVGQWYWYRDPNYTDIDGNVVQPPPPPDDDVCVVVVVGD/DPQDDLVNLLCCLCCVQQVVDPVNVVQQVVLLVLLLVLLLLLLCLLVLLLVLVVCVVVVHCNVVSVVVSVVSVVSSVCSLVVSVVRCVVSLVVQLVVLLVVLVCLLVVDFLQLNVVDDPVRSVLLSNLQSVLSSLSVCLVRNAVVSLVSNLVSLLVVCCVQWNVVLSVLSVVLVVVLVVLLVVLLVVLLVLVVVLVVLVVVLVVLVVVCVVCVVVCVVVVCVVVSVVVSVVSVVVNVVSVVVSVVSVVVSVVVNVVSLVCSLVVSVVCLPVPVIPDRDDPSNNSSSVSSSVVSCVSCVCVSVSVNSNVSSSVSSSVSVVVSVPSDDDDFDAADDEFDWKKWFAQKWDDDPPRTQAGGETDMGTFLFFEEEEFDVPNCLLVVLCVLLVSHDIPGFMDGVNHTPVRYDNVRSVLQEFEDDPQQFADQFFLLCRQCPPPDPDDPVLLCVLCVLLVNQCVQCVPPNRRRDGLGGSSVNDDPQSSLVSSVSSRVSSVHQEYEYEASCVPDDPVSVLSNVCVVSVDSRHHYYYYDDDLVNNQVGQWYWYRDDSYTDIDGNVVQPPPPPDDDDCVVVVVGD

Radius of gyration: 38.85 Å; Cα contacts (8 Å, |Δi|>4): 1578; chains: 2; bounding box: 84×120×77 Å

Sequence (1148 aa):
MKKISNTEIIKDILMNNLIRSEALKLIVIPILISTVIYSILEITISNRLKELNAAVEMKSGEISALKKYVIQILIVAILTEVNGFVFTSVVQYIYRTMSKSSFRLFVSLPPAQFNKFGGGEIQTIIERKSRSASELIEIFVTNLLPIILKISFTLFSVINNMGSFAGYIMSICVFIYGALTIGIAIWRANIRRELNKAENSTCNKLQDSLINHETIVTSRTVEYEVQKYDEYLMKNENISTKLWRAFYVLNLFQRIIFLLQSSLIIYAGLLGYLYYDLSPSQLLFLTSIVATLANNLGNVGYLYTRYTQAIINARATYDTISEIKEEIKDKELYGFKKNIKFSKIFFNYENRKVFENVNFEIKKGEKIAIIGKNGSGKSTLMKLFLKFESYNGSIFIDDINIQDIKEDSFRNLIGYIPQNTFLFNETVKYNIKYGLENVTDEEIFSLCKKFCLFEVFSNLENGFDTNVGERGKLLSGGEKQKILLMRAMLRKKEIMILDEPTAALDKESEKNIIELILEDKERTVMMIIHNLELVNKFDTILYINDKNIQKFKPELVNRQDSGKDFSEVVDIKIMKKISNTEIIKDILMNNLIRSEALKLIVIPILISTVIYSILEITISNRLKELNAAVEMKSGEISALKKYVIQILIVAILTEVNGFVFTSVVQYIYRTMSKSSFRLFVSLPPAQFNKFGGGEIQTIIERKSRSASELIEIFVTNLLPIILKISFTLFSVINNMGSFAGYIMSICVFIYGALTIGIAIWRANIRRELNKAENSTCNKLQDSLINHETIVTSRTVEYEVQKYDEYLMKNENISTKLWRAFYVLNLFQRIIFLLQSSLIIYAGLLGYLYYDLSPSQLLFLTSIVATLANNLGNVGYLYTRYTQAIINARATYDTISEIKEEIKDKELYGFKKNIKFSKIFFNYENRKVFENVNFEIKKGEKIAIIGKNGSGKSTLMKLFLKFESYNGSIFIDDINIQDIKEDSFRNLIGYIPQNTFLFNETVKYNIKYGLENVTDEEIFSLCKKFCLFEVFSNLENGFDTNVGERGKLLSGGEKQKILLMRAMLRKKEIMILDEPTAALDKESEKNIIELILEDKERTVMMIIHNLELVNKFDTILYINDKNIQKFKPELVNRQDSGKDFSEVVDIKI

Organism: NCBI:txid6039

Secondary structure (DSSP, 8-state):
-----HHHHHHHHHIIIIIS-HHHHHHHHHHHHHHHHHHHHHHTHHHHHHHHHHHHHHTSSHHHHHHHHHHHHHHHHHHHHHHHHHHHHHHHHHHHHHHHHHHHHHHTS-HHHHTTS-HHHHHHHHHHHHHHHHHHHHIIIIIIHHHHHHHHHHHHHHHHHH-HHHHHHHHHHHHHHHHHHHHHHHHHHHHHHHHHHHHHHHHHHHHHHHHTHHHHHHHT-HHHHHHHHHHHHHHHHHHHHHHHHHHHHHHHHHHHHHHHHHHHHHHHHHTT-SSS---HHHHHHHHHHHHHHHHHHTTHHHHHHHHHHHHHHHHHHHHHHHT-------B---S--SEEEEEEEEEEETTEEEEEEEEEEEETT-EEEEEE-TTSSHHHHHHHHTTSS--EEEEEETTEEGGGB-HHHHHHHEEEE-SS----SSBHHHHHSTT-SS--HHHHHHHHHHTT-HHHHHTSTTGGG-B--GGGTTS-HHHHHHHHHHHHHHH--SEEEEESTTTTS-HHHHHHHHHHHHT-TTSEEEEE---GGGGGGSSEEEEEETTEEEEE-THHHH---S-SHHHHHHHTT-/-----HHHHHHHHHIIIIIS-HHHHHHHHHHHHHHHHHHHHHHTHHHHHHHHHHHHHHTSSHHHHHHHHHHHHHHHHHHHHHHHHHHHHHHHHHHHHHHHHHHHHHHTS-HHHHTTS-HHHHHHHHHHHHHHHHHHHHIIIIIIHHHHHHHHHHHHHHHHHH-HHHHHHHHHHHHHHHHHHHHHHHHHHHHHHHHHHHHHHHHHHHHHHHHTHHHHHHHT-HHHHHHHHHHHHHHHHHHHHHHHHHHHHHHHHHHHHHHHHHHHHHHHHHHT-SSS---HHHHHHHHHHHHHHHHHHTTHHHHHHHHHHHHHHHHHHHHHHHT-------B---S--SEEEEEEEEEEETTEEEEEEEEEEEETT-EEEEEE-TTSSHHHHHHHHTTSS--EEEEEETTEEGGGB-HHHHHHHEEEE-SS----SSBHHHHHSTT-SS--HHHHHHHHHHTT-HHHHHTSTTGGG-B--GGGTTS-HHHHHHHHHHHHHHH--SEEEEESTTTTS-HHHHHHHHHHHHT-TTSEEEEE---GGGGGGSSEEEEEETTEEEEE-THHHH---S-SHHHHHHHHH-

Nearest PDB structures (foldseek):
  7zo8-assembly1_A  TM=8.409E-01  e=1.280E-26  Brucella abortus 2308
  6quz-assembly1_B  TM=7.908E-01  e=2.639E-27  Thermotoga maritima MSB8
  7sgr-assembly1_E  TM=7.922E-01  e=1.404E-26  Escherichia coli CFT073
  6rak-assembly1_B  TM=8.195E-01  e=6.938E-25  Thermus thermophilus
  7m69-assembly1_A  TM=7.849E-01  e=6.283E-18  Saccharomyces cerevisiae S288C

pLDDT: mean 87.86, std 11.34, range [32.88, 97.69]

InterPro domains:
  IPR003439 ABC transporter-like, ATP-binding domain [PF00005] (356-503)
  IPR003439 ABC transporter-like, ATP-binding domain [PS50893] (340-571)
  IPR003593 AAA+ ATPase domain [SM00382] (364-548)
  IPR011527 ABC transporter type 1, transmembrane domain [PF00664] (27-294)
  IPR011527 ABC transporter type 1, transmembrane domain [PS50929] (73-309)
  IPR027417 P-loop containing nucleoside triphosphate hydrolase [G3DSA:3.40.50.300] (330-571)
  IPR027417 P-loop containing nucleoside triphosphate hydrolase [SSF52540] (333-551)
  IPR036640 ABC transporter type 1, transmembrane domain superfamily [G3DSA:1.20.1560.10] (20-329)
  IPR036640 ABC transporter type 1, transmembrane domain superfamily [SSF90123] (26-314)
  IPR039421 Type 1 protein exporter [PTHR24221] (46-550)

Solvent-accessible surface area (backbone atoms only — not comparable to full-atom values): 59344 Å² total; per-residue (Å²): 127,86,80,76,51,71,65,55,53,48,48,48,47,46,44,63,60,43,63,63,34,64,76,45,40,70,54,48,52,59,43,53,53,50,45,55,51,33,37,51,51,52,54,46,44,26,55,35,50,21,52,27,32,46,16,48,67,66,72,49,64,40,66,62,32,46,51,54,39,52,53,49,54,49,50,30,45,49,50,53,29,49,45,52,44,56,48,43,49,54,36,34,47,45,27,37,52,40,33,44,52,46,47,46,54,54,62,66,40,51,53,48,64,40,65,74,49,49,70,68,56,52,52,51,42,32,51,36,37,14,48,18,50,23,47,50,52,44,43,48,62,72,45,50,47,47,49,55,49,37,54,54,50,43,46,51,51,42,27,75,70,39,20,64,65,48,25,50,51,48,51,51,44,51,50,51,46,49,54,51,39,52,53,50,39,52,54,44,51,53,43,47,54,51,36,50,54,40,47,50,51,38,50,50,52,52,50,44,47,58,73,39,38,68,58,32,56,51,52,68,28,51,68,58,53,43,50,55,50,39,54,40,38,49,53,36,32,54,42,50,34,49,44,54,35,51,50,28,52,50,52,37,52,51,53,49,49,55,48,50,44,54,50,48,47,51,52,37,20,74,72,54,69,29,78,44,76,58,40,53,33,54,50,46,22,50,55,45,44,50,50,55,49,50,66,65,54,66,53,47,46,58,50,47,52,52,48,52,50,26,49,52,34,37,52,66,36,44,60,60,53,66,66,60,69,85,78,87,55,81,36,79,50,89,74,89,80,48,35,38,38,40,41,49,28,31,35,57,61,87,91,42,78,41,35,59,61,29,61,53,75,44,54,67,26,40,33,33,34,35,37,60,38,90,87,39,40,71,68,52,54,53,33,46,75,70,54,37,44,86,64,45,63,47,46,26,51,64,85,36,50,55,87,46,37,17,65,68,36,53,34,66,36,42,26,65,36,64,73,70,64,71,41,56,67,37,26,48,50,52,57,31,45,57,74,53,87,88,68,53,69,64,58,52,49,51,51,26,48,73,69,70,41,39,62,70,40,53,67,37,97,52,22,48,64,27,65,24,35,67,54,26,66,72,44,53,72,42,57,42,35,52,42,45,48,49,26,35,58,70,64,68,38,52,32,34,43,30,36,46,70,50,75,66,49,55,71,67,57,33,53,53,50,50,52,59,68,60,60,50,64,71,36,21,35,42,33,39,56,84,63,71,85,58,47,66,79,32,63,33,32,37,39,34,51,94,32,32,63,45,80,42,54,35,69,61,69,69,61,67,76,74,80,60,60,57,60,55,51,50,62,73,55,99,127,87,81,77,50,70,64,55,51,48,48,48,48,45,44,62,60,42,63,64,33,65,74,46,41,68,55,48,52,58,42,53,51,50,46,54,50,32,36,51,52,52,54,46,44,26,54,34,50,22,51,30,32,47,16,47,66,67,72,49,62,42,68,62,32,46,50,54,38,53,51,49,53,50,51,29,46,49,50,54,29,48,44,52,41,57,49,42,49,55,36,36,48,45,26,39,52,40,34,44,53,45,47,45,54,55,62,66,40,52,53,50,65,40,66,74,51,50,69,67,55,52,52,51,42,31,51,36,37,13,48,19,50,24,48,51,52,44,44,48,62,72,45,50,46,46,49,55,50,36,53,54,50,42,45,51,51,41,27,75,68,39,20,63,65,47,26,50,49,48,52,52,45,52,50,52,49,51,54,52,40,52,53,50,39,54,52,45,51,54,46,49,54,51,36,50,53,40,48,50,51,37,52,49,52,51,51,43,48,57,72,39,38,66,58,32,56,49,51,68,29,50,68,57,51,44,51,56,50,42,53,40,38,48,53,36,32,54,42,48,34,52,44,52,32,52,49,29,51,50,50,38,53,52,52,49,47,56,48,50,42,54,51,51,45,51,50,37,21,74,73,57,70,28,76,44,74,59,40,53,33,53,50,46,22,50,57,44,45,50,49,53,50,50,67,66,52,66,52,48,46,58,50,48,51,52,48,53,48,26,48,52,34,38,52,66,36,44,61,60,52,67,66,60,69,86,78,84,56,81,37,80,50,88,76,89,82,46,37,38,38,40,41,49,30,32,35,57,60,86,91,42,79,43,35,58,60,29,62,53,75,44,54,65,28,39,33,34,35,37,36,60,39,90,86,40,39,70,68,53,56,54,32,46,75,71,55,37,45,86,66,46,63,48,47,25,50,62,86,37,51,56,86,46,35,18,64,68,37,54,34,67,35,43,25,65,36,62,73,70,65,70,41,56,66,38,26,48,49,52,58,33,45,59,75,55,86,88,68,54,68,63,58,52,51,50,51,26,50,74,68,71,41,40,62,70,40,53,68,37,98,52,22,49,66,27,64,25,36,65,55,27,66,71,44,54,72,40,57,42,35,52,40,45,49,49,26,35,59,70,64,68,38,51,31,35,40,30,36,44,69,49,74,66,50,55,72,67,58,35,54,54,49,50,52,59,68,60,62,49,64,71,35,21,35,43,32,38,58,84,61,73,86,57,47,66,80,32,63,32,31,38,40,33,51,93,31,32,64,44,83,42,55,34,68,63,69,69,61,64,78,68,84,61,61,58,61,58,51,50,63,72,58,99